Protein 8RPF (pdb70)

Secondary structure (DSSP, 8-state):
--EEEEEE--SSHHHHHHHHHTTSTT--EEEE-SSB-S--GGGG-TTTGGGGTTSTTB---BPPPBGGGTTBPPB---B-BTTGGGGSS--B-----HHHHHHHHHTT-TT-SHHHHHHHHHHHEE-TT-SSSS--SSSSEE-EEPP-S-THHHHHHHHHHHTTS-EES-TTSS-SSEEEEPEESEETTEE--HHHHHS-HHHHT-TTEEEESSEEEEEEEEETTEEEEEEEEETTEEEEEEEEEEEEE-SHHHHHHHHHHHTTEE-HHHHHHTT---SEE-TTTT-SBB--EEEEEEEE-SS--TT----TTSHHHHHHHHHHS-SGGG--SEEEEEEE-TTS--SS--EEEEEESS----S--GGGTT-SSGGGS-EEEEEEEESS----BEEE-S-S-TTSPPEEE--TT-SHHHHHHHHHHHHHHHGGGGSTTTGGG-SEEES-TT--HHHHHHHHHHH-EE-S--B-TT-BS-TTT-TT--B-TT-BBTT-BSEEE-SGGG-SS--SS-THHHHHHHHHHHHHHHHHH-/--EEEEEE--SSHHHHHHHHHTTSTT--EEEE-SS--S--GGGG-TTTGGGGTTSTTB---EEEEEGGGTTEEEE---B-STTGGGGSS--B-----HHHHHHHHHTT-TT-SHHHHHHHHHHHEE-TT-SSSS--SSSSEE-EEPP-S-THHHHHHHHHHHTTS-EES-TTSS-SSEEEEPEESEETTEE--HHHHHS-HHHHT-TTEEEESSEEEEEEEEETTEEEEEEEEETTEEEEEEEEEEEEE-SHHHHHHHHHHHTTEE-HHHHHHTT---SEE-TTTT-SBB--EEEEEEEE-SS--TT----TTSHHHHHHHHHHS-SGGG--SEEEEEEE-TTS--SS--EEEEEESS----S--GGGTT-SSGGGS-EEEEEEEESS----BEEE-S-S-TTSPPEEE--TT-SHHHHHHHHHHHHHHHGGGGSTTTGGG-SEEES-TT--HHHHHHHHHHH-EE-S--B-TT-BS-TTT-TT--B-TT-BBTT-BSEEE-SGGG-SS--SS-THHHHHHHHHHHHHHHHHH-

Solvent-accessible surface area: 40383 Å² total; per-residue (Å²): 181,157,23,22,0,0,0,8,11,0,11,20,2,0,0,0,0,0,3,36,0,3,92,94,156,139,10,44,0,0,0,1,12,26,5,18,63,16,113,55,82,42,0,34,0,2,1,0,8,69,104,1,60,50,56,115,15,4,56,64,17,52,6,52,117,4,122,12,0,92,82,61,61,4,88,8,18,21,10,60,0,6,0,6,49,1,0,10,42,38,1,14,15,2,2,6,12,116,68,6,1,44,53,9,41,92,58,25,0,77,30,3,27,19,82,44,0,21,78,0,0,74,76,0,1,61,4,120,70,12,104,50,137,44,10,1,44,176,8,84,0,54,4,39,78,4,34,62,31,2,76,10,0,97,29,0,12,66,0,0,104,88,23,61,5,16,82,72,26,35,18,12,15,150,60,34,15,2,0,32,30,4,13,5,0,6,73,111,39,25,1,74,1,0,1,35,4,0,5,48,156,119,11,86,78,70,162,13,13,29,38,42,30,106,2,36,8,42,79,4,29,38,124,62,57,92,1,42,0,0,30,0,36,26,117,63,137,92,78,81,29,110,9,52,86,16,0,0,0,8,30,23,6,15,16,0,0,11,10,0,0,20,8,1,0,0,20,102,138,29,0,105,164,48,62,16,107,39,57,9,67,0,49,2,0,0,46,30,0,2,9,0,12,55,1,37,0,30,1,4,4,139,98,113,4,97,95,2,87,56,84,21,52,30,117,145,2,30,84,78,0,91,184,94,41,59,14,41,0,3,49,54,41,5,0,0,0,0,4,0,12,31,100,59,78,122,102,9,2,33,3,1,0,22,0,21,0,27,8,48,9,98,28,118,10,182,49,4,71,147,40,150,102,22,105,55,60,8,1,0,4,0,13,0,0,5,0,51,17,112,7,73,0,34,0,55,7,45,30,69,71,30,115,60,51,6,75,1,36,7,92,12,19,69,52,94,23,3,12,104,55,2,21,128,0,0,85,35,0,15,105,0,3,146,12,158,20,0,103,53,35,27,125,59,8,5,0,30,64,129,7,74,80,136,77,0,58,67,33,0,66,68,74,0,34,4,13,100,12,25,0,0,0,0,29,0,1,29,24,109,82,44,76,88,0,0,0,39,34,35,1,75,2,58,48,11,98,16,1,4,0,1,5,13,0,0,2,10,30,4,7,32,0,17,14,17,1,1,12,0,0,0,0,1,6,0,2,40,33,1,40,76,82,92,187,154,22,21,0,0,0,8,11,0,9,19,2,0,0,0,0,0,3,29,1,3,94,93,155,136,8,41,0,0,0,2,12,26,5,17,62,17,113,58,82,38,0,34,0,2,1,0,7,72,101,1,57,50,61,128,22,4,53,65,17,51,5,52,118,3,122,11,0,73,84,67,61,5,85,7,17,20,10,58,1,6,0,7,50,1,0,10,41,38,2,16,14,1,1,7,12,88,70,8,2,41,53,9,69,94,56,18,0,69,8,1,30,21,56,48,0,22,76,0,0,74,79,0,1,61,5,123,69,12,104,50,136,48,9,1,43,174,9,85,0,52,3,39,84,3,46,64,33,2,76,10,0,106,29,0,15,65,0,0,101,87,23,61,7,16,80,77,28,32,18,14,15,151,53,33,15,2,0,31,24,5,14,5,0,7,68,112,28,27,1,82,1,0,1,34,4,0,5,48,153,117,11,86,78,70,173,11,12,24,39,41,33,104,2,36,7,43,80,3,30,33,118,61,64,104,2,37,0,0,30,0,34,28,114,64,134,91,82,80,27,111,10,53,73,16,0,0,0,7,30,23,6,15,16,0,0,10,10,0,0,18,8,0,0,0,25,109,150,22,0,96,159,54,63,13,99,43,53,12,77,0,48,2,0,0,47,29,0,2,10,0,12,56,1,37,0,29,1,4,4,136,97,109,3,104,100,1,86,59,83,22,58,37,124,138,3,21,81,68,0,95,171,94,43,62,16,41,0,7,51,53,44,5,0,0,0,0,4,0,11,31,101,57,80,126,107,9,2,36,2,0,0,21,0,19,0,28,9,46,8,75,68,100,5,175,49,8,72,149,37,151,101,25,107,55,59,8,1,0,3,0,14,0,0,4,0,54,17,131,8,74,0,35,0,54,7,46,30,69,69,29,115,53,49,5,77,2,39,7,91,13,21,73,54,82,31,3,11,105,69,2,18,139,0,0,83,33,0,7,90,0,4,130,11,161,19,0,107,62,33,26,122,58,6,4,0,32,79,130,8,69,69,117,86,0,50,61,27,0,60,75,64,0,33,3,14,98,11,25,0,0,0,0,28,0,1,30,25,119,101,42,75,90,0,0,0,40,26,37,0,69,2,59,48,9,99,14,1,4,0,0,5,14,0,0,2,10,33,4,8,34,0,16,14,17,1,1,12,0,0,0,0,1,7,0,2,51,21,1,44,110,82,99

Radius of gyration: 34.09 Å; Cα contacts (8 Å, |Δi|>4): 2782; chains: 2; bounding box: 88×99×56 Å

Foldseek 3Di:
DAAQEEEEALAQQSLLQLLLQCVPQPHFYEYEAQAEALPPQQLFQLQRNQVCPVDSQWPQDWFQQFVLQVRDIFGFIWGRHNHINCSRANFFDWPFEQCQQQVLVVQFQPPRGVQLLLVVQLQAEQEPVDDDSQHHNDHQFYKDFQDDDFPLVVLLQVLCVLLVFDEDDDLSDDPVQHKYWTIGRDDLSTHQHSNCRSVDPVSVPRPSYHYDYSKAWQEFDDDQQATFWTWIDHPNDIDTDGHPFFYEYAPAQQQSLVRCLLHQHEAPVQSVVQPHHHSDHQDQFFWLKAFKKKAKKFFFFPDDGPPQADDLPDPVNVVVCVVRNDHDSSHDFFTMKGFGCLVPPPPGGQKMKTKGFARPDPQPQPQNVPPPPNSVTTIMMIMIMGQFDPQMDGWHDPHSGSSDGTHHHSNPCVPVVNLVVRLSRVLSVVSSCVGPSRVNGGDIMVVGNPDDSVNVSSSCSNGMHTPNAIAASQAERNVVPDSNHQAYSLQDGPSHGRYGYQARHHSNGGHSTHCSSVSNSSSVSNSVSVVVVD/DAAQEEEEALAQQRLLQLLLQCVPQVHFYEYEAQAEALDPQQLFFLQRNQVCPVPSQWPFDWFQQFVLLVRDTFGFIWGRHNHINCSRASFFDWPFEQCQQQVLVVQFQPPGGVQLLLVVQLQAEQEPVDDDSQHHNDHQFYKDFQDDDFPLVVLVQVLCVLLVFDADDDCSDDPVQHKYWTIGRDDLSTHQHSSCRSVDPVSVPRPSYHYDYSKAWQEFDDDQQATFWTWIDHPNDTDTGGHPFFYEYARAQQVSLVRCLLHQHEAPVQNVVQPHHRSDHQDQFFWLKAFKKKDKKFFFFPDDGPPQADDLNDPVNVVVCVVNNDHPSSHDFQTMKGFGDLVPPPPGGQKMKTKGFARPDDCPFPQCVPPPPNSVTTIMMIMIMGQFDPQIDGFHDPHSPSSDGTHHHRNPCVPVVRLVVRLSRVLSVCSSCVGPSRVNGGDTMVVGNPDDSVVSSSSCSNGMHGPNAIAASQAERNVVPDSNHQAYSLQHGPSHGRYGYQARHHSNGGHSTHCSSVSNSSSVSNSVSVVVVD

B-factor: mean 31.56, std 12.14, range [13.29, 108.88]

Sequence (1068 aa):
KKFDFIIVGAGTAGPVIASRLTEKEHINVLLLEAGGENTNELSRIPGAFFKVLGTDYDWTYSSVEQTGLNNRSIYSPSGKVVGGSSAINVGVWVRGTKEDYDSWEAQGAKGWNFSKALEMFQKIEQTNLGPSKYHGDKGKVKLTDSSYPTPFVHTLLNGFKEAGFGEIGDYAGENPYSIDIMQKIYENNTRRTPADSYLTEDVRARENLTIITHAFVRKVLFEGTKAIGVEVEIDGQIQNMYASKEIILSAGTFNTPKLLKLSGVGPREELEKFGIPVIANVPGVGENLNDHLMFTLKFVSEKNIEDSIFNPLSDEAIDQWYKNKTGPSSYYPGVASGFVSSDGTKTGADFELIFTYTHGADGTEKEFANIEDIQAQSGYSVTVILLQPKSRGQLLLASTNPYDAPLINPRYFSDSSDMERFIKGVRYTQKITKTESLEPYTYLAHPALDATDEIIESLIRNEASTVFHPVGTARMGDVENDSLAVVDSSLKVRGIQGLRVADASIIPAVNRGHTMAPVVYVGEMASEIIINDNKKFDFIIVGAGTAGPVIASRLTEKEHINVLLLEAGGENTNELSRIPGAFFKVLGTDYDWTYSSVEQTGLNNRSIYSPSGKVVGGSSAINVGVWVRGTKEDYDSWEAQGAKGWNFSKALEMFQKIEQTNLGPSKYHGDKGKVKLTDSSYPTPFVHTLLNGFKEAGFGEIGDYAGENPYSIDIMQKIYENNTRRTPADSYLTEDVRARENLTIITHAFVRKVLFEGTKAIGVEVEIDGQIQNMYASKEIILSAGTFNTPKLLKLSGVGPREELEKFGIPVIANVPGVGENLNDHLMFTLKFVSEKNIEDSIFNPLSDEAIDQWYKNKTGPSSYYPGVASGFVSSDGTKTGADFELIFTYTHGADGTEKEFANIEDIQAQSGYSVTVILLQPKSRGQLLLASTNPYDAPLINPRRYFSDSSDMERFIKGVRYTQKITKTESLEPYTYLAHPALDATDEIIESLIRNEASTVFHPVGTARMGDVENDSLAVVDSSLKVRGIQGLRVADASIIPAVNRGHTMAPVVYVGEMASEIIINDN

Nearest PDB structures (foldseek):
  8rpf-assembly1_A  TM=1.002E+00  e=0.000E+00  Sphingobacterium daejeonense
  6ys1-assembly1_AAA  TM=9.111E-01  e=9.174E-61  Chlorella variabilis
  6yrz-assembly1_AAA  TM=9.150E-01  e=4.674E-59  Chlorella variabilis
  6yrv-assembly1_AAA  TM=9.121E-01  e=5.316E-59  Chlorella variabilis
  5ncc-assembly4_D  TM=9.068E-01  e=4.614E-56  Chlorella variabilis

Structure (mmCIF, N/CA/C/O backbone):
data_8RPF
#
_entry.id   8RPF
#
_cell.length_a   81.985
_cell.length_b   76.780
_cell.length_c   88.222
_cell.angle_alpha   90.00
_cell.angle_beta   98.35
_cell.angle_gamma   90.00
#
_symmetry.space_group_name_H-M   'P 1 21 1'
#
loop_
_entity.id
_entity.type
_entity.pdbx_description
1 polymer 'alcohol oxidase'
2 non-polymer 1-BUTANOL
3 non-polymer 'FLAVIN-ADENINE DINUCLEOTIDE'
4 non-polymer HEXANE-1,6-DIOL
5 water water
#
loop_
_atom_site.group_PDB
_atom_site.id
_atom_site.type_symbol
_atom_site.label_atom_id
_atom_site.label_alt_id
_atom_site.label_comp_id
_atom_site.label_asym_id
_atom_site.label_entity_id
_atom_site.label_seq_id
_atom_site.pdbx_PDB_ins_code
_atom_site.Cartn_x
_atom_site.Cartn_y
_atom_site.Cartn_z
_atom_site.occupancy
_atom_site.B_iso_or_equiv
_atom_site.auth_seq_id
_atom_site.auth_comp_id
_atom_site.auth_asym_id
_atom_site.auth_atom_id
_atom_site.pdbx_PDB_model_num
ATOM 1 N N . LYS A 1 22 ? 9.969 32.886 21.324 1.00 67.89 1 LYS A N 1
ATOM 2 C CA . LYS A 1 22 ? 8.631 32.520 20.780 1.00 66.33 1 LYS A CA 1
ATOM 3 C C . LYS A 1 22 ? 7.663 32.335 21.946 1.00 61.47 1 LYS A C 1
ATOM 4 O O . LYS A 1 22 ? 8.082 31.868 23.006 1.00 61.52 1 LYS A O 1
ATOM 10 N N . LYS A 1 23 ? 6.385 32.710 21.736 1.00 57.43 2 LYS A N 1
ATOM 11 C CA . LYS A 1 23 ? 5.366 32.681 22.779 1.00 53.25 2 LYS A CA 1
ATOM 12 C C . LYS A 1 23 ? 4.307 31.627 22.449 1.00 44.21 2 LYS A C 1
ATOM 13 O O . LYS A 1 23 ? 3.674 31.692 21.401 1.00 52.22 2 LYS A O 1
ATOM 19 N N . PHE A 1 24 ? 4.091 30.667 23.352 1.00 37.34 3 PHE A N 1
ATOM 20 C CA . PHE A 1 24 ? 3.256 29.514 23.029 1.00 32.57 3 PHE A CA 1
ATOM 21 C C . PHE A 1 24 ? 1.915 29.593 23.735 1.00 27.08 3 PHE A C 1
ATOM 22 O O . PHE A 1 24 ? 1.834 29.977 24.899 1.00 32.77 3 PHE A O 1
ATOM 30 N N . ASP A 1 25 ? 0.875 29.157 23.023 1.00 27.44 4 ASP A N 1
ATOM 31 C CA . ASP A 1 25 ? -0.448 28.967 23.593 1.00 27.30 4 ASP A CA 1
ATOM 32 C C . ASP A 1 25 ? -0.544 27.600 24.285 1.00 28.39 4 ASP A C 1
ATOM 33 O O . ASP A 1 25 ? -1.126 27.481 25.371 1.00 27.33 4 ASP A O 1
ATOM 38 N N . PHE A 1 26 ? 0.072 26.596 23.653 1.00 24.83 5 PHE A N 1
ATOM 39 C CA . PHE A 1 26 ? 0.021 25.216 24.104 1.00 25.59 5 PHE A CA 1
ATOM 40 C C . PHE A 1 26 ? 1.416 24.596 24.077 1.00 23.55 5 PHE A C 1
ATOM 41 O O . PHE A 1 26 ? 2.174 24.795 23.147 1.00 26.07 5 PHE A O 1
ATOM 49 N N . ILE A 1 27 ? 1.703 23.774 25.083 1.00 22.11 6 ILE A N 1
ATOM 50 C CA . ILE A 1 27 ? 2.837 22.870 25.049 1.00 22.27 6 ILE A CA 1
ATOM 51 C C . ILE A 1 27 ? 2.290 21.442 25.120 1.00 22.00 6 ILE A C 1
ATOM 52 O O . ILE A 1 27 ? 1.521 21.134 26.042 1.00 20.87 6 ILE A O 1
ATOM 57 N N . ILE A 1 28 ? 2.695 20.618 24.148 1.00 23.15 7 ILE A N 1
ATOM 58 C CA . ILE A 1 28 ? 2.360 19.208 24.113 1.00 22.64 7 ILE A CA 1
ATOM 59 C C . ILE A 1 28 ? 3.604 18.387 24.459 1.00 20.41 7 ILE A C 1
ATOM 60 O O . ILE A 1 28 ? 4.651 18.545 23.846 1.00 22.81 7 ILE A O 1
ATOM 65 N N . VAL A 1 29 ? 3.485 17.539 25.473 1.00 18.72 8 VAL A N 1
ATOM 66 C CA . VAL A 1 29 ? 4.581 16.689 25.902 1.00 19.43 8 VAL A CA 1
ATOM 67 C C . VAL A 1 29 ? 4.417 15.296 25.295 1.00 21.30 8 VAL A C 1
ATOM 68 O O . VAL A 1 29 ? 3.535 14.546 25.720 1.00 20.94 8 VAL A O 1
ATOM 72 N N . GLY A 1 30 ? 5.315 14.959 24.357 1.00 19.64 9 GLY A N 1
ATOM 73 C CA . GLY A 1 30 ? 5.380 13.655 23.726 1.00 21.40 9 GLY A CA 1
ATOM 74 C C . GLY A 1 30 ? 4.870 13.697 22.290 1.00 21.97 9 GLY A C 1
ATOM 75 O O . GLY A 1 30 ? 3.670 13.849 22.047 1.00 20.35 9 GLY A O 1
ATOM 76 N N . ALA A 1 31 ? 5.789 13.514 21.339 1.00 21.14 10 ALA A N 1
ATOM 77 C CA . ALA A 1 31 ? 5.441 13.446 19.927 1.00 22.82 10 ALA A CA 1
ATOM 78 C C . ALA A 1 31 ? 5.344 11.985 19.519 1.00 21.37 10 ALA A C 1
ATOM 79 O O . ALA A 1 31 ? 6.045 11.498 18.623 1.00 21.77 10 ALA A O 1
ATOM 81 N N . GLY A 1 32 ? 4.476 11.251 20.226 1.00 21.81 11 GLY A N 1
ATOM 82 C CA . GLY A 1 32 ? 4.354 9.820 20.000 1.00 18.05 11 GLY A CA 1
ATOM 83 C C . GLY A 1 32 ? 3.263 9.509 18.978 1.00 19.17 11 GLY A C 1
ATOM 84 O O . GLY A 1 32 ? 3.426 9.733 17.768 1.00 18.22 11 GLY A O 1
ATOM 85 N N . THR A 1 33 ? 2.168 8.926 19.468 1.00 18.47 12 THR A N 1
ATOM 86 C CA . THR A 1 33 ? 1.051 8.552 18.611 1.00 19.11 12 THR A CA 1
ATOM 87 C C . THR A 1 33 ? -0.016 9.648 18.630 1.00 20.04 12 THR A C 1
ATOM 88 O O . THR A 1 33 ? -0.419 10.116 17.575 1.00 22.99 12 THR A O 1
ATOM 92 N N . ALA A 1 34 ? -0.530 9.996 19.815 1.00 20.35 13 ALA A N 1
ATOM 93 C CA . ALA A 1 34 ? -1.552 11.026 19.971 1.00 19.75 13 ALA A CA 1
ATOM 94 C C . ALA A 1 34 ? -0.989 12.447 19.852 1.00 20.92 13 ALA A C 1
ATOM 95 O O . ALA A 1 34 ? -1.626 13.321 19.260 1.00 21.43 13 ALA A O 1
ATOM 97 N N . GLY A 1 35 ? 0.156 12.713 20.490 1.00 19.29 14 GLY A N 1
ATOM 98 C CA . GLY A 1 35 ? 0.663 14.075 20.595 1.00 20.76 14 GLY A CA 1
ATOM 99 C C . GLY A 1 35 ? 0.765 14.738 19.216 1.00 23.40 14 GLY A C 1
ATOM 100 O O . GLY A 1 35 ? 0.362 15.907 19.046 1.00 23.53 14 GLY A O 1
ATOM 101 N N . PRO A 1 36 ? 1.350 14.044 18.212 1.00 21.67 15 PRO A N 1
ATOM 102 C CA . PRO A 1 36 ? 1.500 14.606 16.862 1.00 23.59 15 PRO A CA 1
ATOM 103 C C . PRO A 1 36 ? 0.212 15.014 16.167 1.00 27.81 15 PRO A C 1
ATOM 104 O O . PRO A 1 36 ? 0.196 16.015 15.452 1.00 23.46 15 PRO A O 1
ATOM 108 N N . VAL A 1 37 ? -0.851 14.237 16.404 1.00 25.59 16 VAL A N 1
ATOM 109 C CA . VAL A 1 37 ? -2.164 14.535 15.878 1.00 27.77 16 VAL A CA 1
ATOM 110 C C . VAL A 1 37 ? -2.602 15.908 16.374 1.00 27.62 16 VAL A C 1
ATOM 111 O O . VAL A 1 37 ? -3.069 16.741 15.577 1.00 26.72 16 VAL A O 1
ATOM 115 N N . ILE A 1 38 ? -2.436 16.113 17.687 1.00 23.53 17 ILE A N 1
ATOM 116 C CA . ILE A 1 38 ? -2.918 17.308 18.338 1.00 23.85 17 ILE A CA 1
ATOM 117 C C . ILE A 1 38 ? -2.106 18.519 17.877 1.00 26.94 17 ILE A C 1
ATOM 118 O O . ILE A 1 38 ? -2.679 19.591 17.657 1.00 25.35 17 ILE A O 1
ATOM 123 N N . ALA A 1 39 ? -0.781 18.358 17.776 1.00 25.76 18 ALA A N 1
ATOM 124 C CA . ALA A 1 39 ? 0.065 19.456 17.322 1.00 27.28 18 ALA A CA 1
ATOM 125 C C . ALA A 1 39 ? -0.308 19.879 15.895 1.00 29.77 18 ALA A C 1
ATOM 126 O O . ALA A 1 39 ? -0.280 21.072 15.567 1.00 28.86 18 ALA A O 1
ATOM 128 N N . SER A 1 40 ? -0.643 18.892 15.059 1.00 26.32 19 SER A N 1
ATOM 129 C CA . SER A 1 40 ? -0.983 19.111 13.663 1.00 27.78 19 SER A CA 1
ATOM 130 C C . SER A 1 40 ? -2.312 19.863 13.542 1.00 33.06 19 SER A C 1
ATOM 131 O O . SER A 1 40 ? -2.406 20.843 12.789 1.00 31.03 19 SER A O 1
ATOM 134 N N . ARG A 1 41 ? -3.321 19.416 14.308 1.00 27.71 20 ARG A N 1
ATOM 135 C CA . ARG A 1 41 ? -4.661 19.970 14.246 1.00 28.02 20 ARG A CA 1
ATOM 136 C C . ARG A 1 41 ? -4.693 21.364 14.864 1.00 29.61 20 ARG A C 1
ATOM 137 O O . ARG A 1 41 ? -5.335 22.255 14.318 1.00 28.46 20 ARG A O 1
ATOM 145 N N . LEU A 1 42 ? -4.029 21.567 16.003 1.00 24.69 21 LEU A N 1
ATOM 146 C CA . LEU A 1 42 ? -4.136 22.839 16.685 1.00 28.52 21 LEU A CA 1
ATOM 147 C C . LEU A 1 42 ? -3.458 23.961 15.885 1.00 31.82 21 LEU A C 1
ATOM 148 O O . LEU A 1 42 ? -3.780 25.115 16.112 1.00 34.43 21 LEU A O 1
ATOM 153 N N . THR A 1 43 ? -2.460 23.649 15.048 1.00 33.35 22 THR A N 1
ATOM 154 C CA . THR A 1 43 ? -1.726 24.687 14.334 1.00 32.76 22 THR A CA 1
ATOM 155 C C . THR A 1 43 ? -2.378 24.973 12.978 1.00 37.20 22 THR A C 1
ATOM 156 O O . THR A 1 43 ? -1.872 25.789 12.220 1.00 37.24 22 THR A O 1
ATOM 160 N N . GLU A 1 44 ? -3.504 24.316 12.677 1.00 37.58 23 GLU A N 1
ATOM 161 C CA . GLU A 1 44 ? -4.324 24.687 11.532 1.00 40.99 23 GLU A CA 1
ATOM 162 C C . GLU A 1 44 ? -4.864 26.110 11.699 1.00 42.25 23 GLU A C 1
ATOM 163 O O . GLU A 1 44 ? -5.098 26.774 10.704 1.00 49.46 23 GLU A O 1
ATOM 169 N N . LYS A 1 45 ? -5.043 26.590 12.932 1.00 43.99 24 LYS A N 1
ATOM 170 C CA . LYS A 1 45 ? -5.346 27.999 13.165 1.00 46.35 24 LYS A CA 1
ATOM 171 C C . LYS A 1 45 ? -4.040 28.779 13.317 1.00 47.59 24 LYS A C 1
ATOM 172 O O . LYS A 1 45 ? -3.247 28.479 14.210 1.00 36.92 24 LYS A O 1
ATOM 178 N N . GLU A 1 46 ? -3.851 29.801 12.460 1.00 48.28 25 GLU A N 1
ATOM 179 C CA . GLU A 1 46 ? -2.577 30.492 12.280 1.00 47.02 25 GLU A CA 1
ATOM 180 C C . GLU A 1 46 ? -2.082 31.149 13.568 1.00 45.61 25 GLU A C 1
ATOM 181 O O . GLU A 1 46 ? -0.871 31.245 13.785 1.00 51.71 25 GLU A O 1
ATOM 187 N N . HIS A 1 47 ? -3.030 31.611 14.397 1.00 47.15 26 HIS A N 1
ATOM 188 C CA . HIS A 1 47 ? -2.754 32.432 15.565 1.00 53.41 26 HIS A CA 1
ATOM 189 C C . HIS A 1 47 ? -2.379 31.584 16.789 1.00 50.55 26 HIS A C 1
ATOM 190 O O . HIS A 1 47 ? -1.964 32.124 17.817 1.00 45.83 26 HIS A O 1
ATOM 197 N N . ILE A 1 48 ? -2.528 30.256 16.689 1.00 48.66 27 ILE A N 1
ATOM 198 C CA . ILE A 1 48 ? -2.308 29.369 17.827 1.00 43.63 27 ILE A CA 1
ATOM 199 C C . ILE A 1 48 ? -0.903 28.780 17.706 1.00 35.93 27 ILE A C 1
ATOM 200 O O . ILE A 1 48 ? -0.610 28.087 16.740 1.00 33.68 27 ILE A O 1
ATOM 205 N N . ASN A 1 49 ? -0.015 29.188 18.629 1.00 35.38 28 ASN A N 1
ATOM 206 C CA . ASN A 1 49 ? 1.362 28.725 18.636 1.00 34.93 28 ASN A CA 1
ATOM 207 C C . ASN A 1 49 ? 1.459 27.465 19.510 1.00 30.76 28 ASN A C 1
ATOM 208 O O . ASN A 1 49 ? 1.053 27.486 20.665 1.00 27.70 28 ASN A O 1
ATOM 213 N N . VAL A 1 50 ? 2.056 26.403 18.972 1.00 33.42 29 VAL A N 1
ATOM 214 C CA . VAL A 1 50 ? 2.184 25.153 19.707 1.00 30.82 29 VAL A CA 1
ATOM 215 C C . VAL A 1 50 ? 3.647 24.749 19.777 1.00 26.76 29 VAL A C 1
ATOM 216 O O . VAL A 1 50 ? 4.330 24.735 18.750 1.00 27.77 29 VAL A O 1
ATOM 220 N N . LEU A 1 51 ? 4.089 24.381 20.985 1.00 26.34 30 LEU A N 1
ATOM 221 C CA . LEU A 1 51 ? 5.367 23.733 21.187 1.00 22.94 30 LEU A CA 1
ATOM 222 C C . LEU A 1 51 ? 5.136 22.240 21.442 1.00 24.38 30 LEU A C 1
ATOM 223 O O . LEU A 1 51 ? 4.366 21.904 22.344 1.00 24.16 30 LEU A O 1
ATOM 228 N N . LEU A 1 52 ? 5.820 21.395 20.658 1.00 24.82 31 LEU A N 1
ATOM 229 C CA . LEU A 1 52 ? 5.744 19.940 20.740 1.00 24.25 31 LEU A CA 1
ATOM 230 C C . LEU A 1 52 ? 7.113 19.436 21.169 1.00 25.37 31 LEU A C 1
ATOM 231 O O . LEU A 1 52 ? 8.078 19.629 20.438 1.00 25.65 31 LEU A O 1
ATOM 236 N N . LEU A 1 53 ? 7.183 18.816 22.356 1.00 24.12 32 LEU A N 1
ATOM 237 C CA . LEU A 1 53 ? 8.421 18.350 22.942 1.00 22.78 32 LEU A CA 1
ATOM 238 C C . LEU A 1 53 ? 8.492 16.826 22.879 1.00 26.13 32 LEU A C 1
ATOM 239 O O . LEU A 1 53 ? 7.507 16.164 23.190 1.00 25.28 32 LEU A O 1
ATOM 244 N N . GLU A 1 54 ? 9.674 16.293 22.527 1.00 22.55 33 GLU A N 1
ATOM 245 C CA . GLU A 1 54 ? 9.901 14.849 22.427 1.00 22.67 33 GLU A CA 1
ATOM 246 C C . GLU A 1 54 ? 11.279 14.495 22.997 1.00 23.89 33 GLU A C 1
ATOM 247 O O . GLU A 1 54 ? 12.303 15.113 22.637 1.00 22.85 33 GLU A O 1
ATOM 253 N N . ALA A 1 55 ? 11.308 13.471 23.863 1.00 20.58 34 ALA A N 1
ATOM 254 C CA . ALA A 1 55 ? 12.544 13.029 24.503 1.00 20.93 34 ALA A CA 1
ATOM 255 C C . ALA A 1 55 ? 13.527 12.401 23.514 1.00 21.94 34 ALA A C 1
ATOM 256 O O . ALA A 1 55 ? 14.745 12.549 23.667 1.00 21.09 34 ALA A O 1
ATOM 258 N N . GLY A 1 56 ? 12.992 11.657 22.543 1.00 23.01 35 GLY A N 1
ATOM 259 C CA . GLY A 1 56 ? 13.782 10.988 21.525 1.00 24.02 35 GLY A CA 1
ATOM 260 C C . GLY A 1 56 ? 14.117 11.931 20.368 1.00 24.12 35 GLY A C 1
ATOM 261 O O . GLY A 1 56 ? 13.835 13.135 20.426 1.00 22.78 35 GLY A O 1
ATOM 262 N N . GLY A 1 57 ? 14.784 11.380 19.347 1.00 23.38 36 GLY A N 1
ATOM 263 C CA . GLY A 1 57 ? 15.090 12.129 18.135 1.00 24.63 36 GLY A CA 1
ATOM 264 C C . GLY A 1 57 ? 14.009 11.929 17.083 1.00 27.30 36 GLY A C 1
ATOM 265 O O . GLY A 1 57 ? 12.971 11.317 17.338 1.00 23.54 36 GLY A O 1
ATOM 266 N N . GLU A 1 58 ? 14.270 12.477 15.898 1.00 25.53 37 GLU A N 1
ATOM 267 C CA . GLU A 1 58 ? 13.430 12.254 14.739 1.00 25.47 37 GLU A CA 1
ATOM 268 C C . GLU A 1 58 ? 13.553 10.794 14.323 1.00 22.27 37 GLU A C 1
ATOM 269 O O . GLU A 1 58 ? 14.476 10.096 14.722 1.00 22.53 37 GLU A O 1
ATOM 275 N N . ASN A 1 59 ? 12.564 10.315 13.575 1.00 25.25 38 ASN A N 1
ATOM 276 C CA . ASN A 1 59 ? 12.522 8.928 13.142 1.00 22.58 38 ASN A CA 1
ATOM 277 C C . ASN A 1 59 ? 13.385 8.771 11.889 1.00 26.04 38 ASN A C 1
ATOM 278 O O . ASN A 1 59 ? 12.859 8.726 10.781 1.00 24.85 38 ASN A O 1
ATOM 283 N N . THR A 1 60 ? 14.697 8.586 12.101 1.00 27.54 39 THR A N 1
ATOM 284 C CA . THR A 1 60 ? 15.679 8.547 11.026 1.00 30.24 39 THR A CA 1
ATOM 285 C C . THR A 1 60 ? 16.355 7.184 10.916 1.00 32.45 39 THR A C 1
ATOM 286 O O . THR A 1 60 ? 17.074 6.961 9.946 1.00 31.69 39 THR A O 1
ATOM 290 N N . ASN A 1 61 ? 16.085 6.245 11.836 1.00 27.90 40 ASN A N 1
ATOM 291 C CA . ASN A 1 61 ? 16.627 4.899 11.724 1.00 31.86 40 ASN A CA 1
ATOM 292 C C . ASN A 1 61 ? 15.734 4.051 10.821 1.00 33.52 40 ASN A C 1
ATOM 293 O O . ASN A 1 61 ? 14.698 3.549 11.255 1.00 28.00 40 ASN A O 1
ATOM 298 N N . GLU A 1 62 ? 16.171 3.845 9.572 1.00 30.81 41 GLU A N 1
ATOM 299 C CA . GLU A 1 62 ? 15.317 3.239 8.570 1.00 32.00 41 GLU A CA 1
ATOM 300 C C . GLU A 1 62 ? 15.000 1.785 8.911 1.00 26.93 41 GLU A C 1
ATOM 301 O O . GLU A 1 62 ? 13.998 1.268 8.438 1.00 25.35 41 GLU A O 1
ATOM 307 N N . LEU A 1 63 ? 15.834 1.130 9.725 1.00 26.79 42 LEU A N 1
ATOM 308 C CA . LEU A 1 63 ? 15.592 -0.254 10.112 1.00 26.54 42 LEU A CA 1
ATOM 309 C C . LEU A 1 63 ? 14.243 -0.353 10.829 1.00 27.42 42 LEU A C 1
ATOM 310 O O . LEU A 1 63 ? 13.500 -1.329 10.679 1.00 27.32 42 LEU A O 1
ATOM 315 N N . SER A 1 64 ? 13.893 0.698 11.577 1.00 26.87 43 SER A N 1
ATOM 316 C CA . SER A 1 64 ? 12.634 0.717 12.312 1.00 26.18 43 SER A CA 1
ATOM 317 C C . SER A 1 64 ? 11.408 0.732 11.386 1.00 25.95 43 SER A C 1
ATOM 318 O O . SER A 1 64 ? 10.285 0.481 11.839 1.00 25.24 43 SER A O 1
ATOM 321 N N . ARG A 1 65 ? 11.605 1.032 10.091 1.00 25.20 44 ARG A N 1
ATOM 322 C CA . ARG A 1 65 ? 10.498 1.149 9.156 1.00 24.70 44 ARG A CA 1
ATOM 323 C C . ARG A 1 65 ? 10.288 -0.118 8.324 1.00 25.91 44 ARG A C 1
ATOM 324 O O . ARG A 1 65 ? 9.397 -0.165 7.474 1.00 25.28 44 ARG A O 1
ATOM 332 N N . ILE A 1 66 ? 11.106 -1.152 8.546 1.00 29.60 45 ILE A N 1
ATOM 333 C CA . ILE A 1 66 ? 11.028 -2.359 7.743 1.00 28.88 45 ILE A CA 1
ATOM 334 C C . ILE A 1 66 ? 10.032 -3.330 8.379 1.00 28.16 45 ILE A C 1
ATOM 335 O O . ILE A 1 66 ? 10.221 -3.757 9.515 1.00 30.47 45 ILE A O 1
ATOM 340 N N . PRO A 1 67 ? 8.952 -3.734 7.683 1.00 29.34 46 PRO A N 1
ATOM 341 C CA . PRO A 1 67 ? 7.886 -4.529 8.313 1.00 27.83 46 PRO A CA 1
ATOM 342 C C . PRO A 1 67 ? 8.331 -5.857 8.920 1.00 27.35 46 PRO A C 1
ATOM 343 O O . PRO A 1 67 ? 7.788 -6.269 9.945 1.00 26.41 46 PRO A O 1
ATOM 347 N N . GLY A 1 68 ? 9.324 -6.512 8.294 1.00 25.15 47 GLY A N 1
ATOM 348 C CA . GLY A 1 68 ? 9.798 -7.796 8.760 1.00 22.80 47 GLY A CA 1
ATOM 349 C C . GLY A 1 68 ? 11.017 -7.737 9.675 1.00 23.75 47 GLY A C 1
ATOM 350 O O . GLY A 1 68 ? 11.452 -8.798 10.133 1.00 24.44 47 GLY A O 1
ATOM 351 N N . ALA A 1 69 ? 11.620 -6.552 9.866 1.00 23.69 48 ALA A N 1
ATOM 352 C CA . ALA A 1 69 ? 12.861 -6.447 10.622 1.00 26.35 48 ALA A CA 1
ATOM 353 C C . ALA A 1 69 ? 12.846 -5.343 11.687 1.00 25.74 48 ALA A C 1
ATOM 354 O O . ALA A 1 69 ? 13.850 -5.171 12.386 1.00 24.83 48 ALA A O 1
ATOM 356 N N . PHE A 1 70 ? 11.749 -4.577 11.789 1.00 24.81 49 PHE A N 1
ATOM 357 C CA . PHE A 1 70 ? 11.722 -3.407 12.661 1.00 25.36 49 PHE A CA 1
ATOM 358 C C . PHE A 1 70 ? 12.130 -3.756 14.098 1.00 24.92 49 PHE A C 1
ATOM 359 O O . PHE A 1 70 ? 12.684 -2.900 14.818 1.00 23.63 49 PHE A O 1
ATOM 367 N N . PHE A 1 71 ? 11.761 -4.967 14.546 1.00 23.49 50 PHE A N 1
ATOM 368 C CA . PHE A 1 71 ? 11.898 -5.342 15.953 1.00 24.93 50 PHE A CA 1
ATOM 369 C C . PHE A 1 71 ? 13.365 -5.409 16.372 1.00 26.76 50 PHE A C 1
ATOM 370 O O . PHE A 1 71 ? 13.674 -5.465 17.568 1.00 23.43 50 PHE A O 1
ATOM 378 N N . LYS A 1 72 ? 14.280 -5.328 15.407 1.00 27.52 51 LYS A N 1
ATOM 379 C CA . LYS A 1 72 ? 15.689 -5.232 15.724 1.00 26.77 51 LYS A CA 1
ATOM 380 C C . LYS A 1 72 ? 16.023 -3.905 16.404 1.00 27.40 51 LYS A C 1
ATOM 381 O O . LYS A 1 72 ? 17.098 -3.805 16.970 1.00 29.68 51 LYS A O 1
ATOM 387 N N . VAL A 1 73 ? 15.131 -2.905 16.409 1.00 24.05 52 VAL A N 1
ATOM 388 C CA . VAL A 1 73 ? 15.448 -1.677 17.121 1.00 24.15 52 VAL A CA 1
ATOM 389 C C . VAL A 1 73 ? 14.949 -1.723 18.574 1.00 25.47 52 VAL A C 1
ATOM 390 O O . VAL A 1 73 ? 15.230 -0.813 19.349 1.00 26.55 52 VAL A O 1
ATOM 394 N N . LEU A 1 74 ? 14.217 -2.766 18.968 1.00 23.33 53 LEU A N 1
ATOM 395 C CA . LEU A 1 74 ? 13.843 -2.903 20.365 1.00 26.96 53 LEU A CA 1
ATOM 396 C C . LEU A 1 74 ? 15.127 -3.035 21.185 1.00 28.99 53 LEU A C 1
ATOM 397 O O . LEU A 1 74 ? 16.093 -3.662 20.754 1.00 24.92 53 LEU A O 1
ATOM 402 N N . GLY A 1 75 ? 15.156 -2.380 22.338 1.00 25.83 54 GLY A N 1
ATOM 403 C CA . GLY A 1 75 ? 16.298 -2.475 23.227 1.00 25.41 54 GLY A CA 1
ATOM 404 C C . GLY A 1 75 ? 17.352 -1.419 22.899 1.00 27.59 54 GLY A C 1
ATOM 405 O O . GLY A 1 75 ? 18.328 -1.282 23.631 1.00 27.97 54 GLY A O 1
ATOM 406 N N . THR A 1 76 ? 17.151 -0.654 21.822 1.00 27.51 55 THR A N 1
ATOM 407 C CA . THR A 1 76 ? 18.071 0.398 21.422 1.00 24.98 55 THR A CA 1
ATOM 408 C C . THR A 1 76 ? 17.556 1.736 21.952 1.00 25.60 55 THR A C 1
ATOM 409 O O . THR A 1 76 ? 16.650 1.780 22.785 1.00 20.02 55 THR A O 1
ATOM 413 N N . ASP A 1 77 ? 18.143 2.822 21.455 1.00 25.82 56 ASP A N 1
ATOM 414 C CA . ASP A 1 77 ? 17.843 4.179 21.871 1.00 26.90 56 ASP A CA 1
ATOM 415 C C . ASP A 1 77 ? 16.436 4.589 21.444 1.00 24.53 56 ASP A C 1
ATOM 416 O O . ASP A 1 77 ? 15.943 5.628 21.883 1.00 23.83 56 ASP A O 1
ATOM 421 N N . TYR A 1 78 ? 15.806 3.792 20.559 1.00 26.00 57 TYR A N 1
ATOM 422 C CA . TYR A 1 78 ? 14.427 3.986 20.139 1.00 22.34 57 TYR A CA 1
ATOM 423 C C . TYR A 1 78 ? 13.411 3.505 21.188 1.00 23.82 57 TYR A C 1
ATOM 424 O O . TYR A 1 78 ? 12.216 3.600 20.939 1.00 22.38 57 TYR A O 1
ATOM 433 N N . ASP A 1 79 ? 13.871 3.017 22.345 1.00 21.29 58 ASP A N 1
ATOM 434 C CA . ASP A 1 79 ? 13.056 2.276 23.295 1.00 20.99 58 ASP A CA 1
ATOM 435 C C . ASP A 1 79 ? 13.368 2.774 24.712 1.00 20.64 58 ASP A C 1
ATOM 436 O O . ASP A 1 79 ? 14.529 2.925 25.040 1.00 19.24 58 ASP A O 1
ATOM 441 N N . TRP A 1 80 ? 12.334 2.984 25.554 1.00 19.93 59 TRP A N 1
ATOM 442 C CA . TRP A 1 80 ? 12.517 3.288 26.965 1.00 18.54 59 TRP A CA 1
ATOM 443 C C . TRP A 1 80 ? 13.041 2.078 27.763 1.00 19.51 59 TRP A C 1
ATOM 444 O O . TRP A 1 80 ? 13.534 2.253 28.882 1.00 17.82 59 TRP A O 1
ATOM 455 N N . THR A 1 81 ? 12.902 0.868 27.200 1.00 18.49 60 THR A N 1
ATOM 456 C CA . THR A 1 81 ? 13.394 -0.412 27.710 1.00 19.11 60 THR A CA 1
ATOM 457 C C . THR A 1 81 ? 12.924 -0.705 29.134 1.00 18.69 60 THR A C 1
ATOM 458 O O . THR A 1 81 ? 13.633 -1.368 29.916 1.00 19.04 60 THR A O 1
ATOM 462 N N . TYR A 1 82 ? 11.687 -0.303 29.473 1.00 17.69 61 TYR A N 1
ATOM 463 C CA . TYR A 1 82 ? 11.133 -0.684 30.768 1.00 17.71 61 TYR A CA 1
ATOM 464 C C . TYR A 1 82 ? 10.779 -2.172 30.815 1.00 19.89 61 TYR A C 1
ATOM 465 O O . TYR A 1 82 ? 10.474 -2.757 29.783 1.00 19.51 61 TYR A O 1
ATOM 474 N N . SER A 1 83 ? 10.774 -2.744 32.033 1.00 17.84 62 SER A N 1
ATOM 475 C CA . SER A 1 83 ? 10.199 -4.044 32.333 1.00 20.67 62 SER A CA 1
ATOM 476 C C . SER A 1 83 ? 9.245 -3.908 33.516 1.00 20.74 62 SER A C 1
ATOM 477 O O . SER A 1 83 ? 9.433 -3.041 34.365 1.00 22.69 62 SER A O 1
ATOM 480 N N . SER A 1 84 ? 8.269 -4.815 33.618 1.00 18.79 63 SER A N 1
ATOM 481 C CA . SER A 1 84 ? 7.415 -4.844 34.796 1.00 17.17 63 SER A CA 1
ATOM 482 C C . SER A 1 84 ? 8.190 -5.280 36.037 1.00 18.08 63 SER A C 1
ATOM 483 O O . SER A 1 84 ? 9.216 -5.960 35.958 1.00 16.94 63 SER A O 1
ATOM 486 N N . VAL A 1 85 ? 7.597 -4.972 37.192 1.00 18.81 64 VAL A N 1
ATOM 487 C CA . VAL A 1 85 ? 7.962 -5.629 38.423 1.00 21.50 64 VAL A CA 1
ATOM 488 C C . VAL A 1 85 ? 7.659 -7.117 38.255 1.00 21.44 64 VAL A C 1
ATOM 489 O O . VAL A 1 85 ? 6.881 -7.530 37.394 1.00 19.45 64 VAL A O 1
ATOM 493 N N . GLU A 1 86 ? 8.303 -7.943 39.072 1.00 20.99 65 GLU A N 1
ATOM 494 C CA . GLU A 1 86 ? 8.008 -9.370 39.041 1.00 24.81 65 GLU A CA 1
ATOM 495 C C . GLU A 1 86 ? 6.513 -9.612 39.212 1.00 23.46 65 GLU A C 1
ATOM 496 O O . GLU A 1 86 ? 5.886 -9.012 40.073 1.00 22.24 65 GLU A O 1
ATOM 502 N N . GLN A 1 87 ? 5.950 -10.496 38.382 1.00 21.13 66 GLN A N 1
ATOM 503 C CA . GLN A 1 87 ? 4.519 -10.718 38.354 1.00 20.95 66 GLN A CA 1
ATOM 504 C C . GLN A 1 87 ? 4.190 -12.049 39.016 1.00 21.75 66 GLN A C 1
ATOM 505 O O . GLN A 1 87 ? 4.511 -13.100 38.459 1.00 19.86 66 GLN A O 1
ATOM 511 N N . THR A 1 88 ? 3.524 -12.006 40.187 1.00 22.29 67 THR A N 1
ATOM 512 C CA . THR A 1 88 ? 3.303 -13.224 40.953 1.00 24.75 67 THR A CA 1
ATOM 513 C C . THR A 1 88 ? 2.361 -14.159 40.175 1.00 22.60 67 THR A C 1
ATOM 514 O O . THR A 1 88 ? 2.483 -15.372 40.260 1.00 24.51 67 THR A O 1
ATOM 518 N N . GLY A 1 89 ? 1.486 -13.592 39.329 1.00 19.92 68 GLY A N 1
ATOM 519 C CA . GLY A 1 89 ? 0.574 -14.372 38.507 1.00 19.56 68 GLY A CA 1
ATOM 520 C C . GLY A 1 89 ? 1.242 -15.020 37.288 1.00 19.18 68 GLY A C 1
ATOM 521 O O . GLY A 1 89 ? 0.635 -15.886 36.647 1.00 19.08 68 GLY A O 1
ATOM 522 N N . LEU A 1 90 ? 2.448 -14.559 36.938 1.00 18.47 69 LEU A N 1
ATOM 523 C CA . LEU A 1 90 ? 3.227 -15.097 35.838 1.00 21.51 69 LEU A CA 1
ATOM 524 C C . LEU A 1 90 ? 4.513 -15.755 36.353 1.00 23.24 69 LEU A C 1
ATOM 525 O O . LEU A 1 90 ? 5.592 -15.586 35.761 1.00 19.35 69 LEU A O 1
ATOM 530 N N . ASN A 1 91 ? 4.407 -16.513 37.456 1.00 23.10 70 ASN A N 1
ATOM 531 C CA . ASN A 1 91 ? 5.546 -17.311 37.923 1.00 28.48 70 ASN A CA 1
ATOM 532 C C . ASN A 1 91 ? 6.714 -16.373 38.257 1.00 25.43 70 ASN A C 1
ATOM 533 O O . ASN A 1 91 ? 7.875 -16.710 38.012 1.00 24.69 70 ASN A O 1
ATOM 538 N N . ASN A 1 92 ? 6.391 -15.165 38.743 1.00 24.83 71 ASN A N 1
ATOM 539 C CA . ASN A 1 92 ? 7.379 -14.193 39.201 1.00 29.93 71 ASN A CA 1
ATOM 540 C C . ASN A 1 92 ? 8.244 -13.650 38.070 1.00 27.58 71 ASN A C 1
ATOM 541 O O . ASN A 1 92 ? 9.272 -13.021 38.355 1.00 27.78 71 ASN A O 1
ATOM 546 N N . ARG A 1 93 ? 7.792 -13.790 36.816 1.00 21.24 72 ARG A N 1
ATOM 547 C CA . ARG A 1 93 ? 8.526 -13.207 35.710 1.00 22.24 72 ARG A CA 1
ATOM 548 C C . ARG A 1 93 ? 8.393 -11.694 35.690 1.00 19.47 72 ARG A C 1
ATOM 549 O O . ARG A 1 93 ? 7.375 -11.126 36.051 1.00 19.34 72 ARG A O 1
ATOM 557 N N . SER A 1 94 ? 9.464 -11.034 35.278 1.00 19.56 73 SER A N 1
ATOM 558 C CA . SER A 1 94 ? 9.457 -9.624 34.960 1.00 21.99 73 SER A CA 1
ATOM 559 C C . SER A 1 94 ? 9.206 -9.477 33.455 1.00 21.87 73 SER A C 1
ATOM 560 O O . SER A 1 94 ? 9.866 -10.140 32.686 1.00 22.93 73 SER A O 1
ATOM 563 N N . ILE A 1 95 ? 8.180 -8.717 33.046 1.00 19.53 74 ILE A N 1
ATOM 564 C CA . ILE A 1 95 ? 7.750 -8.708 31.656 1.00 18.92 74 ILE A CA 1
ATOM 565 C C . ILE A 1 95 ? 8.340 -7.483 30.958 1.00 18.64 74 ILE A C 1
ATOM 566 O O . ILE A 1 95 ? 8.050 -6.336 31.328 1.00 17.22 74 ILE A O 1
ATOM 571 N N . TYR A 1 96 ? 9.125 -7.745 29.907 1.00 17.78 75 TYR A N 1
ATOM 572 C CA . TYR A 1 96 ? 9.714 -6.699 29.077 1.00 18.08 75 TYR A CA 1
ATOM 573 C C . TYR A 1 96 ? 8.577 -5.902 28.446 1.00 17.56 75 TYR A C 1
ATOM 574 O O . TYR A 1 96 ? 7.704 -6.448 27.777 1.00 18.25 75 TYR A O 1
ATOM 583 N N . SER A 1 97 ? 8.590 -4.592 28.694 1.00 17.80 76 SER A N 1
ATOM 584 C CA . SER A 1 97 ? 7.454 -3.716 28.442 1.00 17.30 76 SER A CA 1
ATOM 585 C C . SER A 1 97 ? 7.917 -2.502 27.633 1.00 17.38 76 SER A C 1
ATOM 586 O O . SER A 1 97 ? 7.906 -1.372 28.128 1.00 16.99 76 SER A O 1
ATOM 589 N N . PRO A 1 98 ? 8.373 -2.701 26.375 1.00 19.24 77 PRO A N 1
ATOM 590 C CA . PRO A 1 98 ? 8.951 -1.610 25.594 1.00 18.07 77 PRO A CA 1
ATOM 591 C C . PRO A 1 98 ? 7.944 -0.523 25.253 1.00 18.20 77 PRO A C 1
ATOM 592 O O . PRO A 1 98 ? 6.747 -0.759 25.245 1.00 17.92 77 PRO A O 1
ATOM 596 N N . SER A 1 99 ? 8.459 0.663 24.933 1.00 16.28 78 SER A N 1
ATOM 597 C CA . SER A 1 99 ? 7.685 1.785 24.458 1.00 16.65 78 SER A CA 1
ATOM 598 C C . SER A 1 99 ? 8.625 2.690 23.663 1.00 17.96 78 SER A C 1
ATOM 599 O O . SER A 1 99 ? 9.815 2.764 23.973 1.00 17.30 78 SER A O 1
ATOM 602 N N . GLY A 1 100 ? 8.082 3.388 22.675 1.00 16.51 79 GLY A N 1
ATOM 603 C CA . GLY A 1 100 ? 8.905 4.118 21.721 1.00 18.98 79 GLY A CA 1
ATOM 604 C C . GLY A 1 100 ? 9.480 5.412 22.298 1.00 19.44 79 GLY A C 1
ATOM 605 O O . GLY A 1 100 ? 8.821 6.115 23.075 1.00 19.96 79 GLY A O 1
ATOM 606 N N . LYS A 1 101 ? 10.694 5.731 21.857 1.00 20.87 80 LYS A N 1
ATOM 607 C CA . LYS A 1 101 ? 11.373 6.958 22.259 1.00 21.33 80 LYS A CA 1
ATOM 608 C C . LYS A 1 101 ? 11.978 7.581 21.007 1.00 21.09 80 LYS A C 1
ATOM 609 O O . LYS A 1 101 ? 13.152 7.386 20.683 1.00 20.68 80 LYS A O 1
ATOM 615 N N . VAL A 1 102 ? 11.113 8.291 20.290 1.00 21.93 81 VAL A N 1
ATOM 616 C CA . VAL A 1 102 ? 11.372 8.777 18.944 1.00 20.10 81 VAL A CA 1
ATOM 617 C C . VAL A 1 102 ? 10.099 9.522 18.563 1.00 21.02 81 VAL A C 1
ATOM 618 O O . VAL A 1 102 ? 9.043 9.266 19.150 1.00 20.88 81 VAL A O 1
ATOM 622 N N . VAL A 1 103 ? 10.195 10.474 17.632 1.00 21.53 82 VAL A N 1
ATOM 623 C CA . VAL A 1 103 ? 9.015 11.031 16.990 1.00 20.96 82 VAL A CA 1
ATOM 624 C C . VAL A 1 103 ? 8.260 9.861 16.351 1.00 21.28 82 VAL A C 1
ATOM 625 O O . VAL A 1 103 ? 8.765 9.136 15.490 1.00 23.03 82 VAL A O 1
ATOM 629 N N . GLY A 1 104 ? 7.033 9.642 16.821 1.00 19.78 83 GLY A N 1
ATOM 630 C CA . GLY A 1 104 ? 6.264 8.456 16.443 1.00 20.23 83 GLY A CA 1
ATOM 631 C C . GLY A 1 104 ? 5.975 7.565 17.648 1.00 20.16 83 GLY A C 1
ATOM 632 O O . GLY A 1 104 ? 5.051 6.761 17.641 1.00 19.97 83 GLY A O 1
ATOM 633 N N . GLY A 1 105 ? 6.778 7.728 18.697 1.00 20.11 84 GLY A N 1
ATOM 634 C CA . GLY A 1 105 ? 6.636 6.907 19.881 1.00 20.45 84 GLY A CA 1
ATOM 635 C C . GLY A 1 105 ? 6.530 5.430 19.535 1.00 19.40 84 GLY A C 1
ATOM 636 O O . GLY A 1 105 ? 7.296 4.888 18.738 1.00 18.98 84 GLY A O 1
ATOM 637 N N . SER A 1 106 ? 5.563 4.754 20.156 1.00 18.28 85 SER A N 1
ATOM 638 C CA . SER A 1 106 ? 5.486 3.316 20.015 1.00 18.06 85 SER A CA 1
ATOM 639 C C . SER A 1 106 ? 5.031 2.941 18.613 1.00 16.34 85 SER A C 1
ATOM 640 O O . SER A 1 106 ? 5.274 1.817 18.183 1.00 16.81 85 SER A O 1
ATOM 643 N N . SER A 1 107 ? 4.344 3.850 17.920 1.00 16.51 86 SER A N 1
ATOM 644 C CA . SER A 1 107 ? 3.955 3.585 16.538 1.00 19.06 86 SER A CA 1
ATOM 645 C C . SER A 1 107 ? 5.178 3.475 15.627 1.00 19.95 86 SER A C 1
ATOM 646 O O . SER A 1 107 ? 5.045 2.992 14.512 1.00 21.14 86 SER A O 1
ATOM 649 N N . ALA A 1 108 ? 6.361 3.910 16.100 1.00 21.00 87 ALA A N 1
ATOM 650 C CA . ALA A 1 108 ? 7.594 3.819 15.332 1.00 23.95 87 ALA A CA 1
ATOM 651 C C . ALA A 1 108 ? 8.307 2.496 15.566 1.00 24.18 87 ALA A C 1
ATOM 652 O O . ALA A 1 108 ? 9.254 2.217 14.843 1.00 22.84 87 ALA A O 1
ATOM 654 N N . ILE A 1 109 ? 7.864 1.690 16.550 1.00 20.54 88 ILE A N 1
ATOM 655 C CA . ILE A 1 109 ? 8.583 0.462 16.879 1.00 22.32 88 ILE A CA 1
ATOM 656 C C . ILE A 1 109 ? 7.657 -0.747 17.000 1.00 20.93 88 ILE A C 1
ATOM 657 O O . ILE A 1 109 ? 8.082 -1.758 17.554 1.00 21.11 88 ILE A O 1
ATOM 662 N N . ASN A 1 110 ? 6.446 -0.652 16.471 1.00 21.51 89 ASN A N 1
ATOM 663 C CA . ASN A 1 110 ? 5.437 -1.702 16.626 1.00 22.57 89 ASN A CA 1
ATOM 664 C C . ASN A 1 110 ? 5.323 -2.497 15.326 1.00 22.30 89 ASN A C 1
ATOM 665 O O . ASN A 1 110 ? 5.893 -2.121 14.303 1.00 19.75 89 ASN A O 1
ATOM 670 N N . VAL A 1 111 ? 4.566 -3.599 15.371 1.00 20.98 90 VAL A N 1
ATOM 671 C CA . VAL A 1 111 ? 4.289 -4.377 14.172 1.00 23.37 90 VAL A CA 1
ATOM 672 C C . VAL A 1 111 ? 3.619 -3.469 13.142 1.00 22.51 90 VAL A C 1
ATOM 673 O O . VAL A 1 111 ? 4.015 -3.465 11.968 1.00 23.45 90 VAL A O 1
ATOM 677 N N . GLY A 1 112 ? 2.627 -2.711 13.619 1.00 22.14 91 GLY A N 1
ATOM 678 C CA . GLY A 1 112 ? 1.969 -1.646 12.879 1.00 23.26 91 GLY A CA 1
ATOM 679 C C . GLY A 1 112 ? 0.546 -2.021 12.480 1.00 23.54 91 GLY A C 1
ATOM 680 O O . GLY A 1 112 ? -0.017 -1.372 11.608 1.00 24.74 91 GLY A O 1
ATOM 681 N N . VAL A 1 113 ? -0.032 -3.057 13.121 1.00 23.26 92 VAL A N 1
ATOM 682 C CA . VAL A 1 113 ? -1.356 -3.537 12.776 1.00 23.08 92 VAL A CA 1
ATOM 683 C C . VAL A 1 113 ? -2.387 -2.520 13.257 1.00 23.43 92 VAL A C 1
ATOM 684 O O . VAL A 1 113 ? -2.249 -1.929 14.324 1.00 20.95 92 VAL A O 1
ATOM 688 N N . TRP A 1 114 ? -3.397 -2.297 12.398 1.00 20.52 93 TRP A N 1
ATOM 689 C CA . TRP A 1 114 ? -4.467 -1.363 12.675 1.00 20.89 93 TRP A CA 1
ATOM 690 C C . TRP A 1 114 ? -5.740 -2.158 12.920 1.00 20.91 93 TRP A C 1
ATOM 691 O O . TRP A 1 114 ? -6.415 -2.592 11.982 1.00 23.10 93 TRP A O 1
ATOM 702 N N . VAL A 1 115 ? -6.003 -2.410 14.202 1.00 20.73 94 VAL A N 1
ATOM 703 C CA . VAL A 1 115 ? -7.059 -3.309 14.641 1.00 20.55 94 VAL A CA 1
ATOM 704 C C . VAL A 1 115 ? -7.802 -2.574 15.748 1.00 21.21 94 VAL A C 1
ATOM 705 O O . VAL A 1 115 ? -7.486 -2.689 16.934 1.00 21.78 94 VAL A O 1
ATOM 709 N N . ARG A 1 116 ? -8.822 -1.812 15.345 1.00 20.57 95 ARG A N 1
ATOM 710 C CA . ARG A 1 116 ? -9.267 -0.682 16.141 1.00 22.27 95 ARG A CA 1
ATOM 711 C C . ARG A 1 116 ? -10.244 -1.073 17.246 1.00 22.66 95 ARG A C 1
ATOM 712 O O . ARG A 1 116 ? -10.490 -0.282 18.168 1.00 21.62 95 ARG A O 1
ATOM 720 N N . GLY A 1 117 ? -10.819 -2.273 17.158 1.00 21.38 96 GLY A N 1
ATOM 721 C CA . GLY A 1 117 ? -11.820 -2.701 18.131 1.00 23.00 96 GLY A CA 1
ATOM 722 C C . GLY A 1 117 ? -13.229 -2.580 17.550 1.00 25.08 96 GLY A C 1
ATOM 723 O O . GLY A 1 117 ? -13.381 -2.499 16.330 1.00 25.82 96 GLY A O 1
ATOM 724 N N . THR A 1 118 ? -14.233 -2.532 18.441 1.00 25.02 97 THR A N 1
ATOM 725 C CA . THR A 1 118 ? -15.637 -2.748 18.092 1.00 28.29 97 THR A CA 1
ATOM 726 C C . THR A 1 118 ? -16.492 -1.617 18.670 1.00 29.18 97 THR A C 1
ATOM 727 O O . THR A 1 118 ? -16.059 -0.829 19.531 1.00 23.14 97 THR A O 1
ATOM 731 N N . LYS A 1 119 ? -17.754 -1.624 18.234 1.00 27.82 98 LYS A N 1
ATOM 732 C CA . LYS A 1 119 ? -18.764 -0.703 18.720 1.00 29.20 98 LYS A CA 1
ATOM 733 C C . LYS A 1 119 ? -18.846 -0.689 20.243 1.00 28.39 98 LYS A C 1
ATOM 734 O O . LYS A 1 119 ? -18.906 0.371 20.846 1.00 28.68 98 LYS A O 1
ATOM 740 N N . GLU A 1 120 ? -18.910 -1.863 20.868 1.00 30.39 99 GLU A N 1
ATOM 741 C CA . GLU A 1 120 ? -19.032 -1.930 22.317 1.00 31.51 99 GLU A CA 1
ATOM 742 C C . GLU A 1 120 ? -17.824 -1.276 22.992 1.00 27.03 99 GLU A C 1
ATOM 743 O O . GLU A 1 120 ? -17.993 -0.665 24.027 1.00 25.59 99 GLU A O 1
ATOM 749 N N . ASP A 1 121 ? -16.623 -1.430 22.417 1.00 25.63 100 ASP A N 1
ATOM 750 C CA . ASP A 1 121 ? -15.437 -0.781 22.965 1.00 25.86 100 ASP A CA 1
ATOM 751 C C . ASP A 1 121 ? -15.644 0.736 23.071 1.00 24.01 100 ASP A C 1
ATOM 752 O O . ASP A 1 121 ? -15.521 1.308 24.148 1.00 22.26 100 ASP A O 1
ATOM 757 N N . TYR A 1 122 ? -16.006 1.371 21.950 1.00 22.51 101 TYR A N 1
ATOM 758 C CA . TYR A 1 122 ? -16.091 2.818 21.899 1.00 22.82 101 TYR A CA 1
ATOM 759 C C . TYR A 1 122 ? -17.261 3.314 22.740 1.00 23.89 101 TYR A C 1
ATOM 760 O O . TYR A 1 122 ? -17.110 4.279 23.477 1.00 25.21 101 TYR A O 1
ATOM 769 N N . ASP A 1 123 ? -18.383 2.596 22.695 1.00 26.91 102 ASP A N 1
ATOM 770 C CA . ASP A 1 123 ? -19.551 2.940 23.483 1.00 25.37 102 ASP A CA 1
ATOM 771 C C . ASP A 1 123 ? -19.258 2.829 24.969 1.00 24.94 102 ASP A C 1
ATOM 772 O O . ASP A 1 123 ? -19.816 3.594 25.746 1.00 25.20 102 ASP A O 1
ATOM 777 N N . SER A 1 124 ? -18.433 1.866 25.380 1.00 24.95 103 SER A N 1
ATOM 778 C CA . SER A 1 124 ? -18.187 1.658 26.800 1.00 24.70 103 SER A CA 1
ATOM 779 C C . SER A 1 124 ? -17.567 2.885 27.471 1.00 22.24 103 SER A C 1
ATOM 780 O O . SER A 1 124 ? -17.699 3.046 28.687 1.00 25.27 103 SER A O 1
ATOM 783 N N . TRP A 1 125 ? -16.833 3.728 26.729 1.00 22.59 104 TRP A N 1
ATOM 784 C CA . TRP A 1 125 ? -16.164 4.858 27.372 1.00 22.88 104 TRP A CA 1
ATOM 785 C C . TRP A 1 125 ? -17.235 5.812 27.912 1.00 22.74 104 TRP A C 1
ATOM 786 O O . TRP A 1 125 ? -17.145 6.309 29.041 1.00 23.49 104 TRP A O 1
ATOM 797 N N . GLU A 1 126 ? -18.289 6.017 27.101 1.00 24.11 105 GLU A N 1
ATOM 798 C CA . GLU A 1 126 ? -19.402 6.866 27.492 1.00 25.71 105 GLU A CA 1
ATOM 799 C C . GLU A 1 126 ? -20.152 6.222 28.653 1.00 26.68 105 GLU A C 1
ATOM 800 O O . GLU A 1 126 ? -20.511 6.893 29.621 1.00 23.14 105 GLU A O 1
ATOM 806 N N . ALA A 1 127 ? -20.370 4.916 28.565 1.00 26.80 106 ALA A N 1
ATOM 807 C CA . ALA A 1 127 ? -21.121 4.205 29.581 1.00 27.43 106 ALA A CA 1
ATOM 808 C C . ALA A 1 127 ? -20.439 4.332 30.939 1.00 30.72 106 ALA A C 1
ATOM 809 O O . ALA A 1 127 ? -21.133 4.354 31.962 1.00 26.87 106 ALA A O 1
ATOM 811 N N . GLN A 1 128 ? -19.100 4.446 30.957 1.00 26.92 107 GLN A N 1
ATOM 812 C CA . GLN A 1 128 ? -18.415 4.526 32.237 1.00 27.00 107 GLN A CA 1
ATOM 813 C C . GLN A 1 128 ? -18.117 5.981 32.613 1.00 26.98 107 GLN A C 1
ATOM 814 O O . GLN A 1 128 ? -17.342 6.207 33.539 1.00 29.09 107 GLN A O 1
ATOM 820 N N . GLY A 1 129 ? -18.729 6.961 31.938 1.00 27.34 108 GLY A N 1
ATOM 821 C CA . GLY A 1 129 ? -18.797 8.328 32.462 1.00 27.10 108 GLY A CA 1
ATOM 822 C C . GLY A 1 129 ? -18.169 9.386 31.547 1.00 28.78 108 GLY A C 1
ATOM 823 O O . GLY A 1 129 ? -18.034 10.546 31.933 1.00 30.73 108 GLY A O 1
ATOM 824 N N . ALA A 1 130 ? -17.775 9.005 30.327 1.00 27.67 109 ALA A N 1
ATOM 825 C CA . ALA A 1 130 ? -17.127 9.929 29.407 1.00 27.82 109 ALA A CA 1
ATOM 826 C C . ALA A 1 130 ? -18.121 10.352 28.333 1.00 27.47 109 ALA A C 1
ATOM 827 O O . ALA A 1 130 ? -18.159 9.794 27.228 1.00 25.62 109 ALA A O 1
ATOM 829 N N . LYS A 1 131 ? -18.947 11.346 28.669 1.00 28.28 110 LYS A N 1
ATOM 830 C CA . LYS A 1 131 ? -20.054 11.701 27.802 1.00 28.28 110 LYS A CA 1
ATOM 831 C C . LYS A 1 131 ? -19.518 12.212 26.469 1.00 26.06 110 LYS A C 1
ATOM 832 O O . LYS A 1 131 ? -18.645 13.061 26.442 1.00 23.45 110 LYS A O 1
ATOM 838 N N . GLY A 1 132 ? -20.037 11.690 25.355 1.00 27.00 111 GLY A N 1
ATOM 839 C CA . GLY A 1 132 ? -19.647 12.192 24.052 1.00 28.89 111 GLY A CA 1
ATOM 840 C C . GLY A 1 132 ? -18.611 11.306 23.356 1.00 25.03 111 GLY A C 1
ATOM 841 O O . GLY A 1 132 ? -18.302 11.540 22.200 1.00 30.32 111 GLY A O 1
ATOM 842 N N . TRP A 1 133 ? -18.049 10.337 24.079 1.00 23.62 112 TRP A N 1
ATOM 843 C CA . TRP A 1 133 ? -17.056 9.410 23.561 1.00 22.83 112 TRP A CA 1
ATOM 844 C C . TRP A 1 133 ? -17.718 8.063 23.306 1.00 23.20 112 TRP A C 1
ATOM 845 O O . TRP A 1 133 ? -17.854 7.258 24.230 1.00 23.89 112 TRP A O 1
ATOM 856 N N . ASN A 1 134 ? -18.065 7.800 22.043 1.00 24.24 113 ASN A N 1
ATOM 857 C CA . ASN A 1 134 ? -18.891 6.659 21.685 1.00 23.51 113 ASN A CA 1
ATOM 858 C C . ASN A 1 134 ? -18.537 6.223 20.272 1.00 21.83 113 ASN A C 1
ATOM 859 O O . ASN A 1 134 ? -17.681 6.829 19.625 1.00 20.78 113 ASN A O 1
ATOM 864 N N . PHE A 1 135 ? -19.156 5.135 19.821 1.00 21.81 114 PHE A N 1
ATOM 865 C CA . PHE A 1 135 ? -18.815 4.560 18.534 1.00 27.46 114 PHE A CA 1
ATOM 866 C C . PHE A 1 135 ? -19.161 5.514 17.391 1.00 27.61 114 PHE A C 1
ATOM 867 O O . PHE A 1 135 ? -18.506 5.532 16.371 1.00 26.80 114 PHE A O 1
ATOM 875 N N . SER A 1 136 ? -20.234 6.276 17.549 1.00 30.66 115 SER A N 1
ATOM 876 C CA . SER A 1 136 ? -20.678 7.180 16.509 1.00 30.37 115 SER A CA 1
ATOM 877 C C . SER A 1 136 ? -19.620 8.246 16.255 1.00 29.57 115 SER A C 1
ATOM 878 O O . SER A 1 136 ? -19.267 8.539 15.108 1.00 27.69 115 SER A O 1
ATOM 881 N N . LYS A 1 137 ? -19.084 8.818 17.335 1.00 29.11 116 LYS A N 1
ATOM 882 C CA . LYS A 1 137 ? -17.984 9.753 17.219 1.00 28.05 116 LYS A CA 1
ATOM 883 C C . LYS A 1 137 ? -16.740 9.050 16.661 1.00 26.86 116 LYS A C 1
ATOM 884 O O . LYS A 1 137 ? -16.022 9.596 15.819 1.00 27.20 116 LYS A O 1
ATOM 890 N N . ALA A 1 138 ? -16.467 7.821 17.109 1.00 23.04 117 ALA A N 1
ATOM 891 C CA . ALA A 1 138 ? -15.307 7.103 16.599 1.00 25.54 117 ALA A CA 1
ATOM 892 C C . ALA A 1 138 ? -15.368 6.962 15.074 1.00 26.74 117 ALA A C 1
ATOM 893 O O . ALA A 1 138 ? -14.371 7.178 14.384 1.00 23.57 117 ALA A O 1
ATOM 895 N N . LEU A 1 139 ? -16.523 6.534 14.546 1.00 29.00 118 LEU A N 1
ATOM 896 C CA . LEU A 1 139 ? -16.707 6.381 13.107 1.00 27.31 118 LEU A CA 1
ATOM 897 C C . LEU A 1 139 ? -16.434 7.691 12.377 1.00 26.87 118 LEU A C 1
ATOM 898 O O . LEU A 1 139 ? -15.769 7.682 11.343 1.00 26.56 118 LEU A O 1
ATOM 903 N N . GLU A 1 140 ? -16.950 8.804 12.912 1.00 28.67 119 GLU A N 1
ATOM 904 C CA . GLU A 1 140 ? -16.685 10.134 12.374 1.00 33.39 119 GLU A CA 1
ATOM 905 C C . GLU A 1 140 ? -15.182 10.428 12.328 1.00 33.32 119 GLU A C 1
ATOM 906 O O . GLU A 1 140 ? -14.645 10.861 11.298 1.00 30.55 119 GLU A O 1
ATOM 912 N N . MET A 1 141 ? -14.468 10.141 13.423 1.00 27.41 120 MET A N 1
ATOM 913 C CA . MET A 1 141 ? -13.033 10.364 13.439 1.00 26.74 120 MET A CA 1
ATOM 914 C C . MET A 1 141 ? -12.285 9.412 12.494 1.00 23.77 120 MET A C 1
ATOM 915 O O . MET A 1 141 ? -11.319 9.813 11.868 1.00 25.03 120 MET A O 1
ATOM 920 N N . PHE A 1 142 ? -12.717 8.156 12.358 1.00 24.42 121 PHE A N 1
ATOM 921 C CA . PHE A 1 142 ? -11.994 7.215 11.504 1.00 26.10 121 PHE A CA 1
ATOM 922 C C . PHE A 1 142 ? -12.129 7.601 10.021 1.00 24.35 121 PHE A C 1
ATOM 923 O O . PHE A 1 142 ? -11.340 7.149 9.204 1.00 24.85 121 PHE A O 1
ATOM 931 N N . GLN A 1 143 ? -13.107 8.452 9.670 1.00 25.97 122 GLN A N 1
ATOM 932 C CA . GLN A 1 143 ? -13.201 8.967 8.312 1.00 27.25 122 GLN A CA 1
ATOM 933 C C . GLN A 1 143 ? -12.031 9.907 8.060 1.00 26.34 122 GLN A C 1
ATOM 934 O O . GLN A 1 143 ? -11.423 9.866 6.998 1.00 32.11 122 GLN A O 1
ATOM 940 N N . LYS A 1 144 ? -11.685 10.705 9.069 1.00 27.34 123 LYS A N 1
ATOM 941 C CA . LYS A 1 144 ? -10.560 11.632 8.995 1.00 29.21 123 LYS A CA 1
ATOM 942 C C . LYS A 1 144 ? -9.206 10.933 9.153 1.00 28.67 123 LYS A C 1
ATOM 943 O O . LYS A 1 144 ? -8.218 11.436 8.648 1.00 27.44 123 LYS A O 1
ATOM 949 N N . ILE A 1 145 ? -9.164 9.807 9.879 1.00 26.47 124 ILE A N 1
ATOM 950 C CA . ILE A 1 145 ? -7.918 9.120 10.216 1.00 24.55 124 ILE A CA 1
ATOM 951 C C . ILE A 1 145 ? -7.526 8.133 9.128 1.00 22.68 124 ILE A C 1
ATOM 952 O O . ILE A 1 145 ? -6.381 8.140 8.708 1.00 25.06 124 ILE A O 1
ATOM 957 N N . GLU A 1 146 ? -8.449 7.258 8.721 1.00 22.54 125 GLU A N 1
ATOM 958 C CA . GLU A 1 146 ? -8.092 6.135 7.872 1.00 22.59 125 GLU A CA 1
ATOM 959 C C . GLU A 1 146 ? -8.029 6.490 6.386 1.00 25.03 125 GLU A C 1
ATOM 960 O O . GLU A 1 146 ? -8.852 7.239 5.856 1.00 26.83 125 GLU A O 1
ATOM 966 N N . GLN A 1 147 ? -7.033 5.898 5.724 1.00 27.25 126 GLN A N 1
ATOM 967 C CA . GLN A 1 147 ? -6.929 5.900 4.273 1.00 27.24 126 GLN A CA 1
ATOM 968 C C . GLN A 1 147 ? -6.728 4.464 3.815 1.00 26.56 126 GLN A C 1
ATOM 969 O O . GLN A 1 147 ? -5.604 4.014 3.679 1.00 24.77 126 GLN A O 1
ATOM 975 N N . THR A 1 148 ? -7.837 3.737 3.619 1.00 31.12 127 THR A N 1
ATOM 976 C CA . THR A 1 148 ? -7.788 2.327 3.286 1.00 28.16 127 THR A CA 1
ATOM 977 C C . THR A 1 148 ? -8.675 2.045 2.076 1.00 32.41 127 THR A C 1
ATOM 978 O O . THR A 1 148 ? -9.664 2.740 1.855 1.00 29.58 127 THR A O 1
ATOM 982 N N . ASN A 1 149 ? -8.300 0.996 1.325 1.00 30.84 128 ASN A N 1
ATOM 983 C CA . ASN A 1 149 ? -9.105 0.479 0.226 1.00 36.16 128 ASN A CA 1
ATOM 984 C C . ASN A 1 149 ? -10.326 -0.269 0.751 1.00 39.32 128 ASN A C 1
ATOM 985 O O . ASN A 1 149 ? -11.164 -0.683 -0.050 1.00 36.81 128 ASN A O 1
ATOM 990 N N . LEU A 1 150 ? -10.449 -0.424 2.082 1.00 36.57 129 LEU A N 1
ATOM 991 C CA . LEU A 1 150 ? -11.694 -0.916 2.665 1.00 35.46 129 LEU A CA 1
ATOM 992 C C . LEU A 1 150 ? -12.771 0.162 2.605 1.00 31.91 129 LEU A C 1
ATOM 993 O O . LEU A 1 150 ? -13.941 -0.134 2.813 1.00 34.52 129 LEU A O 1
ATOM 998 N N . GLY A 1 151 ? -12.358 1.408 2.372 1.00 30.77 130 GLY A N 1
ATOM 999 C CA . GLY A 1 151 ? -13.280 2.526 2.241 1.00 30.78 130 GLY A CA 1
ATOM 1000 C C . GLY A 1 151 ? -13.381 2.950 0.768 1.00 34.22 130 GLY A C 1
ATOM 1001 O O . GLY A 1 151 ? -12.659 2.421 -0.067 1.00 34.14 130 GLY A O 1
ATOM 1002 N N . PRO A 1 152 ? -14.243 3.930 0.400 1.00 35.12 131 PRO A N 1
ATOM 1003 C CA . PRO A 1 152 ? -15.119 4.618 1.355 1.00 33.04 131 PRO A CA 1
ATOM 1004 C C . PRO A 1 152 ? -16.308 3.754 1.774 1.00 33.30 131 PRO A C 1
ATOM 1005 O O . PRO A 1 152 ? -16.833 2.950 0.981 1.00 29.58 131 PRO A O 1
ATOM 1009 N N . SER A 1 153 ? -16.703 3.922 3.043 1.00 28.75 132 SER A N 1
ATOM 1010 C CA . SER A 1 153 ? -17.876 3.287 3.603 1.00 30.13 132 SER A CA 1
ATOM 1011 C C . SER A 1 153 ? -18.206 3.970 4.930 1.00 29.86 132 SER A C 1
ATOM 1012 O O . SER A 1 153 ? -17.453 4.827 5.392 1.00 30.57 132 SER A O 1
ATOM 1015 N N . LYS A 1 154 ? -19.309 3.567 5.551 1.00 30.30 133 LYS A N 1
ATOM 1016 C CA . LYS A 1 154 ? -19.639 4.071 6.866 1.00 33.08 133 LYS A CA 1
ATOM 1017 C C . LYS A 1 154 ? -18.585 3.630 7.887 1.00 34.10 133 LYS A C 1
ATOM 1018 O O . LYS A 1 154 ? -18.411 4.322 8.872 1.00 30.42 133 LYS A O 1
ATOM 1024 N N . TYR A 1 155 ? -17.862 2.528 7.624 1.00 32.68 134 TYR A N 1
ATOM 1025 C CA . TYR A 1 155 ? -16.904 1.972 8.583 1.00 33.80 134 TYR A CA 1
ATOM 1026 C C . TYR A 1 155 ? -15.469 2.483 8.392 1.00 31.90 134 TYR A C 1
ATOM 1027 O O . TYR A 1 155 ? -14.680 2.443 9.332 1.00 28.26 134 TYR A O 1
ATOM 1036 N N . HIS A 1 156 ? -15.108 2.926 7.181 1.00 27.29 135 HIS A N 1
ATOM 1037 C CA . HIS A 1 156 ? -13.716 3.193 6.837 1.00 27.74 135 HIS A CA 1
ATOM 1038 C C . HIS A 1 156 ? -13.582 4.418 5.932 1.00 30.27 135 HIS A C 1
ATOM 1039 O O . HIS A 1 156 ? -14.299 4.554 4.925 1.00 26.54 135 HIS A O 1
ATOM 1046 N N . GLY A 1 157 ? -12.605 5.272 6.272 1.00 31.12 136 GLY A N 1
ATOM 1047 C CA . GLY A 1 157 ? -12.153 6.334 5.394 1.00 28.80 136 GLY A CA 1
ATOM 1048 C C . GLY A 1 157 ? -11.259 5.837 4.260 1.00 30.98 136 GLY A C 1
ATOM 1049 O O . GLY A 1 157 ? -10.439 4.919 4.410 1.00 28.27 136 GLY A O 1
ATOM 1050 N N . ASP A 1 158 ? -11.372 6.532 3.123 1.00 30.90 137 ASP A N 1
ATOM 1051 C CA . ASP A 1 158 ? -10.530 6.287 1.964 1.00 31.62 137 ASP A CA 1
ATOM 1052 C C . ASP A 1 158 ? -9.536 7.427 1.784 1.00 27.88 137 ASP A C 1
ATOM 1053 O O . ASP A 1 158 ? -8.572 7.280 1.054 1.00 28.01 137 ASP A O 1
ATOM 1058 N N . LYS A 1 159 ? -9.741 8.558 2.459 1.00 32.18 138 LYS A N 1
ATOM 1059 C CA . LYS A 1 159 ? -8.971 9.756 2.175 1.00 30.40 138 LYS A CA 1
ATOM 1060 C C . LYS A 1 159 ? -8.426 10.393 3.443 1.00 31.51 138 LYS A C 1
ATOM 1061 O O . LYS A 1 159 ? -8.111 11.578 3.444 1.00 31.63 138 LYS A O 1
ATOM 1067 N N . GLY A 1 160 ? -8.319 9.622 4.534 1.00 29.70 139 GLY A N 1
ATOM 1068 C CA . GLY A 1 160 ? -7.825 10.172 5.784 1.00 30.14 139 GLY A CA 1
ATOM 1069 C C . GLY A 1 160 ? -6.305 10.264 5.784 1.00 27.22 139 GLY A C 1
ATOM 1070 O O . GLY A 1 160 ? -5.660 10.010 4.773 1.00 26.38 139 GLY A O 1
ATOM 1071 N N . LYS A 1 161 ? -5.744 10.593 6.953 1.00 26.96 140 LYS A N 1
ATOM 1072 C CA . LYS A 1 161 ? -4.335 10.920 7.080 1.00 27.64 140 LYS A CA 1
ATOM 1073 C C . LYS A 1 161 ? -3.456 9.678 7.111 1.00 28.54 140 LYS A C 1
ATOM 1074 O O . LYS A 1 161 ? -2.314 9.758 6.681 1.00 29.78 140 LYS A O 1
ATOM 1080 N N . VAL A 1 162 ? -3.970 8.542 7.612 1.00 28.47 141 VAL A N 1
ATOM 1081 C CA . VAL A 1 162 ? -3.112 7.388 7.871 1.00 26.81 141 VAL A CA 1
ATOM 1082 C C . VAL A 1 162 ? -3.372 6.297 6.846 1.00 25.81 141 VAL A C 1
ATOM 1083 O O . VAL A 1 162 ? -4.409 5.636 6.889 1.00 27.55 141 VAL A O 1
ATOM 1087 N N . LYS A 1 163 ? -2.399 6.081 5.960 1.00 26.64 142 LYS A N 1
ATOM 1088 C CA . LYS A 1 163 ? -2.499 5.050 4.934 1.00 27.67 142 LYS A CA 1
ATOM 1089 C C . LYS A 1 163 ? -2.372 3.676 5.581 1.00 27.44 142 LYS A C 1
ATOM 1090 O O . LYS A 1 163 ? -1.415 3.427 6.313 1.00 26.88 142 LYS A O 1
ATOM 1096 N N . LEU A 1 164 ? -3.308 2.794 5.227 1.00 26.82 143 LEU A N 1
ATOM 1097 C CA . LEU A 1 164 ? -3.373 1.429 5.718 1.00 27.69 143 LEU A CA 1
ATOM 1098 C C . LEU A 1 164 ? -3.329 0.483 4.522 1.00 29.86 143 LEU A C 1
ATOM 1099 O O . LEU A 1 164 ? -4.066 0.689 3.556 1.00 28.05 143 LEU A O 1
ATOM 1104 N N . THR A 1 165 ? -2.471 -0.540 4.610 1.00 27.81 144 THR A N 1
ATOM 1105 C CA . THR A 1 165 ? -2.295 -1.534 3.556 1.00 30.37 144 THR A CA 1
ATOM 1106 C C . THR A 1 165 ? -2.337 -2.926 4.176 1.00 31.86 144 THR A C 1
ATOM 1107 O O . THR A 1 165 ? -1.931 -3.130 5.321 1.00 29.61 144 THR A O 1
ATOM 1111 N N . ASP A 1 166 ? -2.832 -3.888 3.395 1.00 33.18 145 ASP A N 1
ATOM 1112 C CA . ASP A 1 166 ? -2.854 -5.288 3.793 1.00 30.69 145 ASP A CA 1
ATOM 1113 C C . ASP A 1 166 ? -1.443 -5.759 4.093 1.00 31.04 145 ASP A C 1
ATOM 1114 O O . ASP A 1 166 ? -0.507 -5.345 3.422 1.00 29.71 145 ASP A O 1
ATOM 1119 N N . SER A 1 167 ? -1.291 -6.575 5.141 1.00 25.91 146 SER A N 1
ATOM 1120 C CA . SER A 1 167 ? -0.024 -7.230 5.415 1.00 26.69 146 SER A CA 1
ATOM 1121 C C . SER A 1 167 ? 0.455 -7.951 4.157 1.00 27.91 146 SER A C 1
ATOM 1122 O O . SER A 1 167 ? -0.342 -8.633 3.503 1.00 26.42 146 SER A O 1
ATOM 1125 N N . SER A 1 168 ? 1.756 -7.840 3.865 1.00 29.99 147 SER A N 1
ATOM 1126 C CA . SER A 1 168 ? 2.320 -8.610 2.772 1.00 35.21 147 SER A CA 1
ATOM 1127 C C . SER A 1 168 ? 2.714 -9.985 3.302 1.00 36.56 147 SER A C 1
ATOM 1128 O O . SER A 1 168 ? 3.088 -10.144 4.471 1.00 31.67 147 SER A O 1
ATOM 1131 N N . TYR A 1 169 ? 2.521 -11.016 2.473 1.00 35.27 148 TYR A N 1
ATOM 1132 C CA . TYR A 1 169 ? 2.889 -12.365 2.873 1.00 34.52 148 TYR A CA 1
ATOM 1133 C C . TYR A 1 169 ? 3.336 -13.163 1.646 1.00 38.45 148 TYR A C 1
ATOM 1134 O O . TYR A 1 169 ? 2.872 -12.905 0.540 1.00 34.59 148 TYR A O 1
ATOM 1143 N N . PRO A 1 170 ? 4.248 -14.147 1.817 1.00 39.41 149 PRO A N 1
ATOM 1144 C CA . PRO A 1 170 ? 4.766 -14.921 0.693 1.00 37.60 149 PRO A CA 1
ATOM 1145 C C . PRO A 1 170 ? 4.047 -16.203 0.325 1.00 39.42 149 PRO A C 1
ATOM 1146 O O . PRO A 1 170 ? 4.391 -16.806 -0.689 1.00 44.59 149 PRO A O 1
ATOM 1150 N N . THR A 1 171 ? 3.086 -16.625 1.152 1.00 38.38 150 THR A N 1
ATOM 1151 C CA . THR A 1 171 ? 2.585 -17.984 1.060 1.00 36.82 150 THR A CA 1
ATOM 1152 C C . THR A 1 171 ? 1.078 -18.011 0.841 1.00 38.80 150 THR A C 1
ATOM 1153 O O . THR A 1 171 ? 0.330 -17.285 1.490 1.00 39.57 150 THR A O 1
ATOM 1157 N N . PRO A 1 172 ? 0.584 -18.883 -0.074 1.00 40.60 151 PRO A N 1
ATOM 1158 C CA . PRO A 1 172 ? -0.859 -19.056 -0.265 1.00 38.35 151 PRO A CA 1
ATOM 1159 C C . PRO A 1 172 ? -1.527 -19.734 0.925 1.00 31.98 151 PRO A C 1
ATOM 1160 O O . PRO A 1 172 ? -2.750 -19.722 1.060 1.00 31.33 151 PRO A O 1
ATOM 1164 N N . PHE A 1 173 ? -0.720 -20.286 1.838 1.00 36.52 152 PHE A N 1
ATOM 1165 C CA . PHE A 1 173 ? -1.247 -20.941 3.030 1.00 33.97 152 PHE A CA 1
ATOM 1166 C C . PHE A 1 173 ? -2.091 -19.993 3.894 1.00 32.77 152 PHE A C 1
ATOM 1167 O O . PHE A 1 173 ? -2.893 -20.451 4.713 1.00 33.55 152 PHE A O 1
ATOM 1175 N N . VAL A 1 174 ? -1.959 -18.668 3.707 1.00 36.45 153 VAL A N 1
ATOM 1176 C CA . VAL A 1 174 ? -2.786 -17.737 4.473 1.00 38.08 153 VAL A CA 1
ATOM 1177 C C . VAL A 1 174 ? -4.264 -18.067 4.251 1.00 36.88 153 VAL A C 1
ATOM 1178 O O . VAL A 1 174 ? -5.057 -18.022 5.192 1.00 31.65 153 VAL A O 1
ATOM 1182 N N . HIS A 1 175 ? -4.621 -18.479 3.024 1.00 38.29 154 HIS A N 1
ATOM 1183 C CA . HIS A 1 175 ? -6.004 -18.812 2.688 1.00 38.31 154 HIS A CA 1
ATOM 1184 C C . HIS A 1 175 ? -6.492 -20.014 3.498 1.00 31.18 154 HIS A C 1
ATOM 1185 O O . HIS A 1 175 ? -7.632 -20.013 3.958 1.00 37.61 154 HIS A O 1
ATOM 1192 N N . THR A 1 176 ? -5.616 -21.027 3.684 1.00 31.81 155 THR A N 1
ATOM 1193 C CA . THR A 1 176 ? -5.925 -22.215 4.474 1.00 31.81 155 THR A CA 1
ATOM 1194 C C . THR A 1 176 ? -6.250 -21.860 5.932 1.00 32.06 155 THR A C 1
ATOM 1195 O O . THR A 1 176 ? -7.122 -22.470 6.550 1.00 31.98 155 THR A O 1
ATOM 1199 N N . LEU A 1 177 ? -5.563 -20.844 6.485 1.00 36.67 156 LEU A N 1
ATOM 1200 C CA . LEU A 1 177 ? -5.811 -20.412 7.860 1.00 34.26 156 LEU A CA 1
ATOM 1201 C C . LEU A 1 177 ? -7.194 -19.770 7.953 1.00 30.35 156 LEU A C 1
ATOM 1202 O O . LEU A 1 177 ? -7.960 -20.050 8.880 1.00 36.04 156 LEU A O 1
ATOM 1207 N N . LEU A 1 178 ? -7.509 -18.918 6.975 1.00 31.57 157 LEU A N 1
ATOM 1208 C CA . LEU A 1 178 ? -8.784 -18.219 6.959 1.00 31.34 157 LEU A CA 1
ATOM 1209 C C . LEU A 1 178 ? -9.912 -19.244 6.860 1.00 34.26 157 LEU A C 1
ATOM 1210 O O . LEU A 1 178 ? -10.906 -19.151 7.575 1.00 32.81 157 LEU A O 1
ATOM 1215 N N . ASN A 1 179 ? -9.752 -20.234 5.968 1.00 39.31 158 ASN A N 1
ATOM 1216 C CA . ASN A 1 179 ? -10.764 -21.267 5.755 1.00 39.55 158 ASN A CA 1
ATOM 1217 C C . ASN A 1 179 ? -10.933 -22.108 7.009 1.00 35.83 158 ASN A C 1
ATOM 1218 O O . ASN A 1 179 ? -12.050 -22.458 7.374 1.00 38.21 158 ASN A O 1
ATOM 1223 N N . GLY A 1 180 ? -9.812 -22.417 7.676 1.00 35.49 159 GLY A N 1
ATOM 1224 C CA . GLY A 1 180 ? -9.852 -23.169 8.924 1.00 30.85 159 GLY A CA 1
ATOM 1225 C C . GLY A 1 180 ? -10.690 -22.512 10.011 1.00 30.27 159 GLY A C 1
ATOM 1226 O O . GLY A 1 180 ? -11.418 -23.184 10.738 1.00 33.59 159 GLY A O 1
ATOM 1227 N N . PHE A 1 181 ? -10.551 -21.190 10.168 1.00 36.63 160 PHE A N 1
ATOM 1228 C CA . PHE A 1 181 ? -11.341 -20.440 11.136 1.00 31.65 160 PHE A CA 1
ATOM 1229 C C . PHE A 1 181 ? -12.828 -20.574 10.791 1.00 33.10 160 PHE A C 1
ATOM 1230 O O . PHE A 1 181 ? -13.668 -20.771 11.660 1.00 32.90 160 PHE A O 1
ATOM 1238 N N . LYS A 1 182 ? -13.171 -20.418 9.512 1.00 38.88 161 LYS A N 1
ATOM 1239 C CA . LYS A 1 182 ? -14.571 -20.532 9.116 1.00 39.99 161 LYS A CA 1
ATOM 1240 C C . LYS A 1 182 ? -15.077 -21.953 9.356 1.00 36.50 161 LYS A C 1
ATOM 1241 O O . LYS A 1 182 ? -16.111 -22.139 9.989 1.00 33.07 161 LYS A O 1
ATOM 1247 N N . GLU A 1 183 ? -14.304 -22.949 8.914 1.00 38.59 162 GLU A N 1
ATOM 1248 C CA . GLU A 1 183 ? -14.681 -24.345 9.076 1.00 40.15 162 GLU A CA 1
ATOM 1249 C C . GLU A 1 183 ? -14.871 -24.718 10.540 1.00 43.75 162 GLU A C 1
ATOM 1250 O O . GLU A 1 183 ? -15.720 -25.558 10.842 1.00 40.93 162 GLU A O 1
ATOM 1256 N N . ALA A 1 184 ? -14.121 -24.073 11.451 1.00 41.69 163 ALA A N 1
ATOM 1257 C CA . ALA A 1 184 ? -14.221 -24.405 12.861 1.00 36.69 163 ALA A CA 1
ATOM 1258 C C . ALA A 1 184 ? -15.489 -23.832 13.469 1.00 34.50 163 ALA A C 1
ATOM 1259 O O . ALA A 1 184 ? -15.798 -24.160 14.614 1.00 39.59 163 ALA A O 1
ATOM 1261 N N . GLY A 1 185 ? -16.197 -22.957 12.745 1.00 33.53 164 GLY A N 1
ATOM 1262 C CA . GLY A 1 185 ? -17.369 -22.296 13.312 1.00 34.86 164 GLY A CA 1
ATOM 1263 C C . GLY A 1 185 ? -17.044 -21.041 14.138 1.00 34.14 164 GLY A C 1
ATOM 1264 O O . GLY A 1 185 ? -17.876 -20.567 14.907 1.00 34.67 164 GLY A O 1
ATOM 1265 N N . PHE A 1 186 ? -15.851 -20.474 13.959 1.00 37.04 165 PHE A N 1
ATOM 1266 C CA . PHE A 1 186 ? -15.425 -19.323 14.751 1.00 35.43 165 PHE A CA 1
ATOM 1267 C C . PHE A 1 186 ? -16.114 -18.044 14.277 1.00 36.59 165 PHE A C 1
ATOM 1268 O O . PHE A 1 186 ? -16.248 -17.111 15.060 1.00 36.81 165 PHE A O 1
ATOM 1276 N N . GLY A 1 187 ? -16.535 -18.018 13.007 1.00 36.22 166 GLY A N 1
ATOM 1277 C CA . GLY A 1 187 ? -17.133 -16.842 12.389 1.00 37.62 166 GLY A CA 1
ATOM 1278 C C . GLY A 1 187 ? -16.810 -16.781 10.895 1.00 37.19 166 GLY A C 1
ATOM 1279 O O . GLY A 1 187 ? -16.461 -17.789 10.279 1.00 38.13 166 GLY A O 1
ATOM 1280 N N . GLU A 1 188 ? -16.892 -15.582 10.315 1.00 39.36 167 GLU A N 1
ATOM 1281 C CA . GLU A 1 188 ? -16.805 -15.432 8.874 1.00 37.67 167 GLU A CA 1
ATOM 1282 C C . GLU A 1 188 ? -15.438 -14.895 8.494 1.00 40.42 167 GLU A C 1
ATOM 1283 O O . GLU A 1 188 ? -14.655 -14.482 9.348 1.00 39.46 167 GLU A O 1
ATOM 1289 N N . ILE A 1 189 ? -15.175 -14.922 7.189 1.00 34.66 168 ILE A N 1
ATOM 1290 C CA . ILE A 1 189 ? -14.006 -14.311 6.603 1.00 36.07 168 ILE A CA 1
ATOM 1291 C C . ILE A 1 189 ? -14.415 -12.933 6.104 1.00 41.83 168 ILE A C 1
ATOM 1292 O O . ILE A 1 189 ? -15.282 -12.837 5.247 1.00 37.50 168 ILE A O 1
ATOM 1297 N N . GLY A 1 190 ? -13.745 -11.881 6.594 1.00 37.84 169 GLY A N 1
ATOM 1298 C CA . GLY A 1 190 ? -14.149 -10.516 6.284 1.00 38.72 169 GLY A CA 1
ATOM 1299 C C . GLY A 1 190 ? -13.690 -9.542 7.363 1.00 37.46 169 GLY A C 1
ATOM 1300 O O . GLY A 1 190 ? -12.913 -9.910 8.241 1.00 32.53 169 GLY A O 1
ATOM 1301 N N . ASP A 1 191 ? -14.214 -8.315 7.300 1.00 35.95 170 ASP A N 1
ATOM 1302 C CA . ASP A 1 191 ? -13.621 -7.181 7.993 1.00 34.14 170 ASP A CA 1
ATOM 1303 C C . ASP A 1 191 ? -14.143 -7.123 9.426 1.00 30.60 170 ASP A C 1
ATOM 1304 O O . ASP A 1 191 ? -15.272 -6.748 9.668 1.00 30.40 170 ASP A O 1
ATOM 1309 N N . TYR A 1 192 ? -13.302 -7.490 10.399 1.00 29.58 171 TYR A N 1
ATOM 1310 C CA . TYR A 1 192 ? -13.716 -7.517 11.796 1.00 27.61 171 TYR A CA 1
ATOM 1311 C C . TYR A 1 192 ? -14.030 -6.111 12.318 1.00 25.59 171 TYR A C 1
ATOM 1312 O O . TYR A 1 192 ? -14.670 -5.986 13.345 1.00 29.65 171 TYR A O 1
ATOM 1321 N N . ALA A 1 193 ? -13.555 -5.066 11.641 1.00 29.65 172 ALA A N 1
ATOM 1322 C CA . ALA A 1 193 ? -13.805 -3.685 12.022 1.00 34.03 172 ALA A CA 1
ATOM 1323 C C . ALA A 1 193 ? -14.983 -3.110 11.230 1.00 39.49 172 ALA A C 1
ATOM 1324 O O . ALA A 1 193 ? -15.199 -1.900 11.248 1.00 37.51 172 ALA A O 1
ATOM 1326 N N . GLY A 1 194 ? -15.735 -3.991 10.552 1.00 43.82 173 GLY A N 1
ATOM 1327 C CA . GLY A 1 194 ? -16.892 -3.607 9.750 1.00 47.07 173 GLY A CA 1
ATOM 1328 C C . GLY A 1 194 ? -18.204 -4.006 10.431 1.00 45.36 173 GLY A C 1
ATOM 1329 O O . GLY A 1 194 ? -18.343 -3.897 11.655 1.00 38.18 173 GLY A O 1
ATOM 1330 N N . GLU A 1 195 ? -19.155 -4.502 9.628 1.00 50.38 174 GLU A N 1
ATOM 1331 C CA . GLU A 1 195 ? -20.474 -4.847 10.138 1.00 52.45 174 GLU A CA 1
ATOM 1332 C C . GLU A 1 195 ? -20.414 -6.101 11.009 1.00 44.73 174 GLU A C 1
ATOM 1333 O O . GLU A 1 195 ? -21.069 -6.148 12.040 1.00 41.98 174 GLU A O 1
ATOM 1339 N N . ASN A 1 196 ? -19.657 -7.126 10.598 1.00 43.39 175 ASN A N 1
ATOM 1340 C CA . ASN A 1 196 ? -19.615 -8.356 11.375 1.00 42.21 175 ASN A CA 1
ATOM 1341 C C . ASN A 1 196 ? -18.289 -8.470 12.139 1.00 37.72 175 ASN A C 1
ATOM 1342 O O . ASN A 1 196 ? -17.286 -8.874 11.573 1.00 38.52 175 ASN A O 1
ATOM 1347 N N . PRO A 1 197 ? -18.256 -8.192 13.459 1.00 34.18 176 PRO A N 1
ATOM 1348 C CA . PRO A 1 197 ? -17.007 -8.268 14.227 1.00 33.63 176 PRO A CA 1
ATOM 1349 C C . PRO A 1 197 ? -16.446 -9.676 14.401 1.00 37.75 176 PRO A C 1
ATOM 1350 O O . PRO A 1 197 ? -15.263 -9.822 14.704 1.00 30.56 176 PRO A O 1
ATOM 1354 N N . TYR A 1 198 ? -17.292 -10.711 14.241 1.00 36.20 177 TYR A N 1
ATOM 1355 C CA . TYR A 1 198 ? -16.857 -12.077 14.493 1.00 35.61 177 TYR A CA 1
ATOM 1356 C C . TYR A 1 198 ? -16.318 -12.651 13.191 1.00 35.67 177 TYR A C 1
ATOM 1357 O O . TYR A 1 198 ? -16.896 -13.577 12.625 1.00 35.58 177 TYR A O 1
ATOM 1366 N N . SER A 1 199 ? -15.205 -12.067 12.733 1.00 35.11 178 SER A N 1
ATOM 1367 C CA . SER A 1 199 ? -14.615 -12.366 11.441 1.00 32.84 178 SER A CA 1
ATOM 1368 C C . SER A 1 199 ? -13.106 -12.510 11.577 1.00 31.26 178 SER A C 1
ATOM 1369 O O . SER A 1 199 ? -12.509 -12.019 12.533 1.00 28.18 178 SER A O 1
ATOM 1372 N N . ILE A 1 200 ? -12.519 -13.140 10.554 1.00 28.51 179 ILE A N 1
ATOM 1373 C CA . ILE A 1 200 ? -11.084 -13.234 10.370 1.00 30.17 179 ILE A CA 1
ATOM 1374 C C . ILE A 1 200 ? -10.732 -12.486 9.093 1.00 30.77 179 ILE A C 1
ATOM 1375 O O . ILE A 1 200 ? -11.449 -12.586 8.095 1.00 30.47 179 ILE A O 1
ATOM 1380 N N . ASP A 1 201 ? -9.635 -11.729 9.144 1.00 31.08 180 ASP A N 1
ATOM 1381 C CA . ASP A 1 201 ? -9.146 -11.034 7.967 1.00 31.72 180 ASP A CA 1
ATOM 1382 C C . ASP A 1 201 ? -7.629 -10.942 8.039 1.00 32.53 180 ASP A C 1
ATOM 1383 O O . ASP A 1 201 ? -7.012 -11.129 9.092 1.00 28.03 180 ASP A O 1
ATOM 1388 N N . ILE A 1 202 ? -7.049 -10.660 6.879 1.00 29.01 181 ILE A N 1
ATOM 1389 C CA . ILE A 1 202 ? -5.701 -10.150 6.782 1.00 29.50 181 ILE A CA 1
ATOM 1390 C C . ILE A 1 202 ? -5.641 -8.800 7.492 1.00 28.33 181 ILE A C 1
ATOM 1391 O O . ILE A 1 202 ? -6.483 -7.933 7.263 1.00 28.93 181 ILE A O 1
ATOM 1396 N N . MET A 1 203 ? -4.623 -8.611 8.342 1.00 24.31 182 MET A N 1
ATOM 1397 C CA . MET A 1 203 ? -4.534 -7.374 9.092 1.00 24.15 182 MET A CA 1
ATOM 1398 C C . MET A 1 203 ? -3.949 -6.296 8.192 1.00 21.69 182 MET A C 1
ATOM 1399 O O . MET A 1 203 ? -2.943 -6.512 7.537 1.00 23.49 182 MET A O 1
ATOM 1404 N N . GLN A 1 204 ? -4.557 -5.107 8.220 1.00 22.87 183 GLN A N 1
ATOM 1405 C CA . GLN A 1 204 ? -3.944 -3.928 7.620 1.00 22.80 183 GLN A CA 1
ATOM 1406 C C . GLN A 1 204 ? -2.961 -3.301 8.605 1.00 23.24 183 GLN A C 1
ATOM 1407 O O . GLN A 1 204 ? -3.125 -3.463 9.812 1.00 23.58 183 GLN A O 1
ATOM 1413 N N . LYS A 1 205 ? -1.994 -2.547 8.063 1.00 21.59 184 LYS A N 1
ATOM 1414 C CA . LYS A 1 205 ? -0.885 -1.994 8.819 1.00 22.48 184 LYS A CA 1
ATOM 1415 C C . LYS A 1 205 ? -0.541 -0.615 8.277 1.00 24.57 184 LYS A C 1
ATOM 1416 O O . LYS A 1 205 ? -0.897 -0.296 7.134 1.00 25.42 184 LYS A O 1
ATOM 1422 N N . ILE A 1 206 ? 0.174 0.171 9.098 1.00 22.53 185 ILE A N 1
ATOM 1423 C CA . ILE A 1 206 ? 0.587 1.533 8.794 1.00 23.57 185 ILE A CA 1
ATOM 1424 C C . ILE A 1 206 ? 1.847 1.518 7.929 1.00 24.47 185 ILE A C 1
ATOM 1425 O O . ILE A 1 206 ? 2.869 2.079 8.279 1.00 22.82 185 ILE A O 1
ATOM 1430 N N . TYR A 1 207 ? 1.748 0.874 6.765 1.00 26.91 186 TYR A N 1
ATOM 1431 C CA . TYR A 1 207 ? 2.842 0.818 5.816 1.00 24.68 186 TYR A CA 1
ATOM 1432 C C . TYR A 1 207 ? 2.331 1.337 4.467 1.00 28.06 186 TYR A C 1
ATOM 1433 O O . TYR A 1 207 ? 1.175 1.108 4.100 1.00 27.39 186 TYR A O 1
ATOM 1442 N N . GLU A 1 208 ? 3.220 2.087 3.810 1.00 31.03 187 GLU A N 1
ATOM 1443 C CA . GLU A 1 208 ? 3.031 2.557 2.445 1.00 37.54 187 GLU A CA 1
ATOM 1444 C C . GLU A 1 208 ? 4.239 2.110 1.638 1.00 34.20 187 GLU A C 1
ATOM 1445 O O . GLU A 1 208 ? 5.363 2.414 2.010 1.00 34.39 187 GLU A O 1
ATOM 1451 N N . ASN A 1 209 ? 3.986 1.310 0.605 1.00 44.74 188 ASN A N 1
ATOM 1452 C CA . ASN A 1 209 ? 5.054 0.785 -0.227 1.00 42.31 188 ASN A CA 1
ATOM 1453 C C . ASN A 1 209 ? 6.079 0.080 0.663 1.00 39.50 188 ASN A C 1
ATOM 1454 O O . ASN A 1 209 ? 7.260 0.428 0.635 1.00 34.87 188 ASN A O 1
ATOM 1459 N N . ASN A 1 210 ? 5.573 -0.847 1.499 1.00 38.29 189 ASN A N 1
ATOM 1460 C CA . ASN A 1 210 ? 6.381 -1.695 2.375 1.00 40.16 189 ASN A CA 1
ATOM 1461 C C . ASN A 1 210 ? 7.317 -0.897 3.286 1.00 31.89 189 ASN A C 1
ATOM 1462 O O . ASN A 1 210 ? 8.369 -1.392 3.670 1.00 37.71 189 ASN A O 1
ATOM 1467 N N . THR A 1 211 ? 6.917 0.313 3.671 1.00 31.09 190 THR A N 1
ATOM 1468 C CA . THR A 1 211 ? 7.710 1.182 4.522 1.00 30.76 190 THR A CA 1
ATOM 1469 C C . THR A 1 211 ? 6.772 1.830 5.541 1.00 29.77 190 THR A C 1
ATOM 1470 O O . THR A 1 211 ? 5.742 2.386 5.168 1.00 26.62 190 THR A O 1
ATOM 1474 N N . ARG A 1 212 ? 7.186 1.825 6.816 1.00 26.58 191 ARG A N 1
ATOM 1475 C CA . ARG A 1 212 ? 6.321 2.285 7.875 1.00 24.45 191 ARG A CA 1
ATOM 1476 C C . ARG A 1 212 ? 6.082 3.768 7.671 1.00 24.84 191 ARG A C 1
ATOM 1477 O O . ARG A 1 212 ? 7.005 4.535 7.407 1.00 26.91 191 ARG A O 1
ATOM 1485 N N . ARG A 1 213 ? 4.822 4.161 7.775 1.00 26.84 192 ARG A N 1
ATOM 1486 C CA . ARG A 1 213 ? 4.465 5.565 7.841 1.00 29.18 192 ARG A CA 1
ATOM 1487 C C . ARG A 1 213 ? 3.557 5.755 9.042 1.00 26.35 192 ARG A C 1
ATOM 1488 O O . ARG A 1 213 ? 2.400 5.327 9.024 1.00 23.12 192 ARG A O 1
ATOM 1496 N N . THR A 1 214 ? 4.118 6.406 10.048 1.00 25.63 193 THR A N 1
ATOM 1497 C CA . THR A 1 214 ? 3.491 6.506 11.347 1.00 24.18 193 THR A CA 1
ATOM 1498 C C . THR A 1 214 ? 2.441 7.590 11.252 1.00 23.95 193 THR A C 1
ATOM 1499 O O . THR A 1 214 ? 2.499 8.431 10.337 1.00 21.50 193 THR A O 1
ATOM 1503 N N . PRO A 1 215 ? 1.510 7.658 12.229 1.00 19.55 194 PRO A N 1
ATOM 1504 C CA . PRO A 1 215 ? 0.711 8.861 12.396 1.00 21.44 194 PRO A CA 1
ATOM 1505 C C . PRO A 1 215 ? 1.540 10.145 12.438 1.00 23.09 194 PRO A C 1
ATOM 1506 O O . PRO A 1 215 ? 1.179 11.121 11.778 1.00 25.91 194 PRO A O 1
ATOM 1510 N N . ALA A 1 216 ? 2.669 10.147 13.151 1.00 19.19 195 ALA A N 1
ATOM 1511 C CA . ALA A 1 216 ? 3.519 11.337 13.185 1.00 23.06 195 ALA A CA 1
ATOM 1512 C C . ALA A 1 216 ? 4.034 11.726 11.788 1.00 26.65 195 ALA A C 1
ATOM 1513 O O . ALA A 1 216 ? 4.049 12.897 11.436 1.00 27.46 195 ALA A O 1
ATOM 1515 N N . ASP A 1 217 ? 4.473 10.753 10.993 1.00 25.80 196 ASP A N 1
ATOM 1516 C CA . ASP A 1 217 ? 4.883 11.032 9.623 1.00 29.46 196 ASP A CA 1
ATOM 1517 C C . ASP A 1 217 ? 3.737 11.669 8.852 1.00 28.91 196 ASP A C 1
ATOM 1518 O O . ASP A 1 217 ? 3.953 12.568 8.043 1.00 30.08 196 ASP A O 1
ATOM 1523 N N . SER A 1 218 ? 2.520 11.194 9.131 1.00 29.14 197 SER A N 1
ATOM 1524 C CA . SER A 1 218 ? 1.335 11.493 8.345 1.00 30.70 197 SER A CA 1
ATOM 1525 C C . SER A 1 218 ? 0.748 12.841 8.742 1.00 27.42 197 SER A C 1
ATOM 1526 O O . SER A 1 218 ? 0.171 13.513 7.896 1.00 26.07 197 SER A O 1
ATOM 1529 N N . TYR A 1 219 ? 0.879 13.222 10.026 1.00 26.14 198 TYR A N 1
ATOM 1530 C CA . TYR A 1 219 ? 0.320 14.460 10.539 1.00 24.37 198 TYR A CA 1
ATOM 1531 C C . TYR A 1 219 ? 1.355 15.588 10.630 1.00 24.62 198 TYR A C 1
ATOM 1532 O O . TYR A 1 219 ? 0.968 16.760 10.647 1.00 24.12 198 TYR A O 1
ATOM 1541 N N . LEU A 1 220 ? 2.636 15.250 10.769 1.00 23.42 199 LEU A N 1
ATOM 1542 C CA . LEU A 1 220 ? 3.693 16.251 10.859 1.00 27.96 199 LEU A CA 1
ATOM 1543 C C . LEU A 1 220 ? 4.524 16.197 9.574 1.00 26.46 199 LEU A C 1
ATOM 1544 O O . LEU A 1 220 ? 5.701 15.867 9.602 1.00 28.55 199 LEU A O 1
ATOM 1549 N N . THR A 1 221 ? 3.865 16.471 8.443 1.00 29.55 200 THR A N 1
ATOM 1550 C CA . THR A 1 221 ? 4.503 16.471 7.135 1.00 32.33 200 THR A CA 1
ATOM 1551 C C . THR A 1 221 ? 5.372 17.721 6.988 1.00 31.66 200 THR A C 1
ATOM 1552 O O . THR A 1 221 ? 5.344 18.612 7.820 1.00 27.53 200 THR A O 1
ATOM 1556 N N . GLU A 1 222 ? 6.125 17.784 5.883 1.00 34.35 201 GLU A N 1
ATOM 1557 C CA . GLU A 1 222 ? 6.908 18.967 5.537 1.00 36.39 201 GLU A CA 1
ATOM 1558 C C . GLU A 1 222 ? 6.050 20.229 5.643 1.00 30.15 201 GLU A C 1
ATOM 1559 O O . GLU A 1 222 ? 6.441 21.223 6.253 1.00 37.28 201 GLU A O 1
ATOM 1565 N N . ASP A 1 223 ? 4.848 20.175 5.073 1.00 37.00 202 ASP A N 1
ATOM 1566 C CA . ASP A 1 223 ? 3.963 21.326 5.066 1.00 40.62 202 ASP A CA 1
ATOM 1567 C C . ASP A 1 223 ? 3.629 21.769 6.483 1.00 38.61 202 ASP A C 1
ATOM 1568 O O . ASP A 1 223 ? 3.583 22.964 6.771 1.00 39.67 202 ASP A O 1
ATOM 1573 N N . VAL A 1 224 ? 3.338 20.797 7.356 1.00 32.28 203 VAL A N 1
ATOM 1574 C CA . VAL A 1 224 ? 2.849 21.128 8.679 1.00 27.52 203 VAL A CA 1
ATOM 1575 C C . VAL A 1 224 ? 4.008 21.729 9.461 1.00 25.68 203 VAL A C 1
ATOM 1576 O O . VAL A 1 224 ? 3.845 22.713 10.187 1.00 25.79 203 VAL A O 1
ATOM 1580 N N . ARG A 1 225 ? 5.185 21.111 9.304 1.00 27.86 204 ARG A N 1
ATOM 1581 C CA . ARG A 1 225 ? 6.362 21.513 10.056 1.00 30.16 204 ARG A CA 1
ATOM 1582 C C . ARG A 1 225 ? 6.830 22.908 9.634 1.00 34.72 204 ARG A C 1
ATOM 1583 O O . ARG A 1 225 ? 7.513 23.571 10.411 1.00 33.96 204 ARG A O 1
ATOM 1591 N N . ALA A 1 226 ? 6.489 23.311 8.399 1.00 37.10 205 ALA A N 1
ATOM 1592 C CA . ALA A 1 226 ? 6.873 24.612 7.856 1.00 41.89 205 ALA A CA 1
ATOM 1593 C C . ALA A 1 226 ? 6.014 25.727 8.455 1.00 40.37 205 ALA A C 1
ATOM 1594 O O . ALA A 1 226 ? 6.362 26.894 8.356 1.00 41.94 205 ALA A O 1
ATOM 1596 N N . ARG A 1 227 ? 4.910 25.376 9.121 1.00 39.89 206 ARG A N 1
ATOM 1597 C CA . ARG A 1 227 ? 4.071 26.377 9.763 1.00 37.16 206 ARG A CA 1
ATOM 1598 C C . ARG A 1 227 ? 4.858 27.131 10.825 1.00 40.20 206 ARG A C 1
ATOM 1599 O O . ARG A 1 227 ? 5.543 26.527 11.643 1.00 41.45 206 ARG A O 1
ATOM 1607 N N . GLU A 1 228 ? 4.726 28.464 10.818 1.00 38.55 207 GLU A N 1
ATOM 1608 C CA . GLU A 1 228 ? 5.487 29.310 11.722 1.00 37.87 207 GLU A CA 1
ATOM 1609 C C . GLU A 1 228 ? 4.991 29.150 13.153 1.00 31.77 207 GLU A C 1
ATOM 1610 O O . GLU A 1 228 ? 5.719 29.469 14.085 1.00 32.35 207 GLU A O 1
ATOM 1616 N N . ASN A 1 229 ? 3.757 28.690 13.319 1.00 34.04 208 ASN A N 1
ATOM 1617 C CA . ASN A 1 229 ? 3.135 28.625 14.637 1.00 37.87 208 ASN A CA 1
ATOM 1618 C C . ASN A 1 229 ? 3.304 27.237 15.287 1.00 32.37 208 ASN A C 1
ATOM 1619 O O . ASN A 1 229 ? 2.675 26.956 16.306 1.00 38.07 208 ASN A O 1
ATOM 1624 N N . LEU A 1 230 ? 4.158 26.389 14.711 1.00 31.58 209 LEU A N 1
ATOM 1625 C CA . LEU A 1 230 ? 4.487 25.085 15.277 1.00 31.91 209 LEU A CA 1
ATOM 1626 C C . LEU A 1 230 ? 5.994 25.024 15.499 1.00 32.74 209 LEU A C 1
ATOM 1627 O O . LEU A 1 230 ? 6.763 25.261 14.571 1.00 34.88 209 LEU A O 1
ATOM 1632 N N . THR A 1 231 ? 6.400 24.757 16.745 1.00 32.07 210 THR A N 1
ATOM 1633 C CA . THR A 1 231 ? 7.787 24.467 17.076 1.00 31.79 210 THR A CA 1
ATOM 1634 C C . THR A 1 231 ? 7.877 23.043 17.610 1.00 27.65 210 THR A C 1
ATOM 1635 O O . THR A 1 231 ? 7.179 22.706 18.551 1.00 27.98 210 THR A O 1
ATOM 1639 N N . ILE A 1 232 ? 8.755 22.242 17.027 1.00 28.32 211 ILE A N 1
ATOM 1640 C CA . ILE A 1 232 ? 9.044 20.897 17.497 1.00 28.40 211 ILE A CA 1
ATOM 1641 C C . ILE A 1 232 ? 10.463 20.898 18.034 1.00 27.10 211 ILE A C 1
ATOM 1642 O O . ILE A 1 232 ? 11.355 21.278 17.299 1.00 28.62 211 ILE A O 1
ATOM 1647 N N . ILE A 1 233 ? 10.663 20.507 19.300 1.00 24.23 212 ILE A N 1
ATOM 1648 C CA . ILE A 1 233 ? 11.998 20.264 19.818 1.00 23.33 212 ILE A CA 1
ATOM 1649 C C . ILE A 1 233 ? 12.139 18.777 20.181 1.00 26.98 212 ILE A C 1
ATOM 1650 O O . ILE A 1 233 ? 11.394 18.263 21.028 1.00 26.17 212 ILE A O 1
ATOM 1655 N N . THR A 1 234 ? 13.111 18.090 19.559 1.00 25.33 213 THR A N 1
ATOM 1656 C CA . THR A 1 234 ? 13.496 16.733 19.959 1.00 25.34 213 THR A CA 1
ATOM 1657 C C . THR A 1 234 ? 14.656 16.781 20.949 1.00 26.05 213 THR A C 1
ATOM 1658 O O . THR A 1 234 ? 15.240 17.827 21.233 1.00 24.55 213 THR A O 1
ATOM 1662 N N . HIS A 1 235 ? 14.989 15.617 21.514 1.00 26.27 214 HIS A N 1
ATOM 1663 C CA . HIS A 1 235 ? 15.922 15.524 22.628 1.00 23.22 214 HIS A CA 1
ATOM 1664 C C . HIS A 1 235 ? 15.568 16.527 23.719 1.00 25.21 214 HIS A C 1
ATOM 1665 O O . HIS A 1 235 ? 16.459 17.199 24.290 1.00 23.95 214 HIS A O 1
ATOM 1672 N N . ALA A 1 236 ? 14.255 16.603 24.014 1.00 22.96 215 ALA A N 1
ATOM 1673 C CA . ALA A 1 236 ? 13.716 17.450 25.068 1.00 20.70 215 ALA A CA 1
ATOM 1674 C C . ALA A 1 236 ? 12.959 16.585 26.072 1.00 21.26 215 ALA A C 1
ATOM 1675 O O . ALA A 1 236 ? 11.856 16.112 25.781 1.00 23.39 215 ALA A O 1
ATOM 1677 N N . PHE A 1 237 ? 13.578 16.384 27.239 1.00 20.75 216 PHE A N 1
ATOM 1678 C CA . PHE A 1 237 ? 13.068 15.460 28.228 1.00 21.83 216 PHE A CA 1
ATOM 1679 C C . PHE A 1 237 ? 12.362 16.265 29.308 1.00 22.22 216 PHE A C 1
ATOM 1680 O O . PHE A 1 237 ? 13.012 17.028 30.032 1.00 21.37 216 PHE A O 1
ATOM 1688 N N . VAL A 1 238 ? 11.034 16.133 29.366 1.00 20.11 217 VAL A N 1
ATOM 1689 C CA . VAL A 1 238 ? 10.260 16.888 30.334 1.00 19.86 217 VAL A CA 1
ATOM 1690 C C . VAL A 1 238 ? 10.382 16.212 31.692 1.00 22.69 217 VAL A C 1
ATOM 1691 O O . VAL A 1 238 ? 10.224 14.997 31.817 1.00 22.61 217 VAL A O 1
ATOM 1695 N N . ARG A 1 239 ? 10.660 17.025 32.716 1.00 18.94 218 ARG A N 1
ATOM 1696 C CA . ARG A 1 239 ? 10.871 16.520 34.059 1.00 19.81 218 ARG A CA 1
ATOM 1697 C C . ARG A 1 239 ? 9.671 16.760 34.964 1.00 22.09 218 ARG A C 1
ATOM 1698 O O . ARG A 1 239 ? 9.506 16.052 35.942 1.00 21.29 218 ARG A O 1
ATOM 1706 N N . LYS A 1 240 ? 8.905 17.826 34.720 1.00 21.54 219 LYS A N 1
ATOM 1707 C CA . LYS A 1 240 ? 7.721 18.079 35.524 1.00 23.52 219 LYS A CA 1
ATOM 1708 C C . LYS A 1 240 ? 6.941 19.239 34.911 1.00 20.63 219 LYS A C 1
ATOM 1709 O O . LYS A 1 240 ? 7.446 19.967 34.044 1.00 18.47 219 LYS A O 1
ATOM 1715 N N . VAL A 1 241 ? 5.689 19.332 35.334 1.00 20.07 220 VAL A N 1
ATOM 1716 C CA . VAL A 1 241 ? 4.779 20.388 34.923 1.00 20.96 220 VAL A CA 1
ATOM 1717 C C . VAL A 1 241 ? 4.909 21.473 35.969 1.00 22.20 220 VAL A C 1
ATOM 1718 O O . VAL A 1 241 ? 5.121 21.161 37.136 1.00 23.28 220 VAL A O 1
ATOM 1722 N N . LEU A 1 242 ? 4.829 22.731 35.519 1.00 24.43 221 LEU A N 1
ATOM 1723 C CA . LEU A 1 242 ? 4.970 23.879 36.412 1.00 23.80 221 LEU A CA 1
ATOM 1724 C C . LEU A 1 242 ? 3.599 24.500 36.632 1.00 22.86 221 LEU A C 1
ATOM 1725 O O . LEU A 1 242 ? 2.817 24.593 35.680 1.00 21.81 221 LEU A O 1
ATOM 1730 N N . PHE A 1 243 ? 3.379 24.968 37.870 1.00 23.18 222 PHE A N 1
ATOM 1731 C CA . PHE A 1 243 ? 2.110 25.521 38.305 1.00 26.14 222 PHE A CA 1
ATOM 1732 C C . PHE A 1 243 ? 2.287 26.901 38.942 1.00 28.26 222 PHE A C 1
ATOM 1733 O O . PHE A 1 243 ? 3.319 27.195 39.541 1.00 26.39 222 PHE A O 1
ATOM 1741 N N . GLU A 1 244 ? 1.232 27.704 38.816 1.00 26.81 223 GLU A N 1
ATOM 1742 C CA . GLU A 1 244 ? 0.963 28.841 39.682 1.00 29.05 223 GLU A CA 1
ATOM 1743 C C . GLU A 1 244 ? -0.368 28.555 40.385 1.00 25.65 223 GLU A C 1
ATOM 1744 O O . GLU A 1 244 ? -1.423 28.503 39.758 1.00 24.18 223 GLU A O 1
ATOM 1750 N N . GLY A 1 245 ? -0.315 28.296 41.684 1.00 25.66 224 GLY A N 1
ATOM 1751 C CA . GLY A 1 245 ? -1.454 27.712 42.365 1.00 29.90 224 GLY A CA 1
ATOM 1752 C C . GLY A 1 245 ? -1.810 26.374 41.708 1.00 30.43 224 GLY A C 1
ATOM 1753 O O . GLY A 1 245 ? -0.931 25.520 41.547 1.00 27.87 224 GLY A O 1
ATOM 1754 N N . THR A 1 246 ? -3.093 26.214 41.345 1.00 30.01 225 THR A N 1
ATOM 1755 C CA . THR A 1 246 ? -3.587 24.974 40.755 1.00 27.95 225 THR A CA 1
ATOM 1756 C C . THR A 1 246 ? -3.660 25.130 39.247 1.00 24.65 225 THR A C 1
ATOM 1757 O O . THR A 1 246 ? -4.281 24.300 38.575 1.00 26.00 225 THR A O 1
ATOM 1761 N N . LYS A 1 247 ? -3.009 26.178 38.711 1.00 23.42 226 LYS A N 1
ATOM 1762 C CA . LYS A 1 247 ? -3.039 26.430 37.278 1.00 26.00 226 LYS A CA 1
ATOM 1763 C C . LYS A 1 247 ? -1.720 25.976 36.649 1.00 23.56 226 LYS A C 1
ATOM 1764 O O . LYS A 1 247 ? -0.659 26.431 37.059 1.00 23.15 226 LYS A O 1
ATOM 1770 N N . ALA A 1 248 ? -1.802 25.135 35.618 1.00 23.05 227 ALA A N 1
ATOM 1771 C CA . ALA A 1 248 ? -0.617 24.687 34.889 1.00 24.07 227 ALA A CA 1
ATOM 1772 C C . ALA A 1 248 ? -0.163 25.782 33.924 1.00 23.22 227 ALA A C 1
ATOM 1773 O O . ALA A 1 248 ? -0.969 26.244 33.112 1.00 26.49 227 ALA A O 1
ATOM 1775 N N . ILE A 1 249 ? 1.107 26.204 34.045 1.00 23.63 228 ILE A N 1
ATOM 1776 C CA . ILE A 1 249 ? 1.621 27.333 33.283 1.00 22.08 228 ILE A CA 1
ATOM 1777 C C . ILE A 1 249 ? 2.795 26.979 32.380 1.00 25.49 228 ILE A C 1
ATOM 1778 O O . ILE A 1 249 ? 3.099 27.770 31.480 1.00 23.70 228 ILE A O 1
ATOM 1783 N N . GLY A 1 250 ? 3.461 25.828 32.616 1.00 25.12 229 GLY A N 1
ATOM 1784 C CA . GLY A 1 250 ? 4.642 25.488 31.839 1.00 23.32 229 GLY A CA 1
ATOM 1785 C C . GLY A 1 250 ? 5.176 24.097 32.171 1.00 23.23 229 GLY A C 1
ATOM 1786 O O . GLY A 1 250 ? 4.484 23.295 32.823 1.00 22.73 229 GLY A O 1
ATOM 1787 N N . VAL A 1 251 ? 6.392 23.821 31.665 1.00 23.14 230 VAL A N 1
ATOM 1788 C CA . VAL A 1 251 ? 7.129 22.601 31.953 1.00 23.29 230 VAL A CA 1
ATOM 1789 C C . VAL A 1 251 ? 8.591 22.912 32.221 1.00 23.66 230 VAL A C 1
ATOM 1790 O O . VAL A 1 251 ? 9.145 23.875 31.669 1.00 24.07 230 VAL A O 1
ATOM 1794 N N . GLU A 1 252 ? 9.199 22.072 33.079 1.00 21.42 231 GLU A N 1
ATOM 1795 C CA . GLU A 1 252 ? 10.639 22.026 33.231 1.00 24.08 231 GLU A CA 1
ATOM 1796 C C . GLU A 1 252 ? 11.194 20.944 32.296 1.00 26.13 231 GLU A C 1
ATOM 1797 O O . GLU A 1 252 ? 10.805 19.768 32.373 1.00 26.06 231 GLU A O 1
ATOM 1803 N N . VAL A 1 253 ? 12.084 21.346 31.397 1.00 22.69 232 VAL A N 1
ATOM 1804 C CA . VAL A 1 253 ? 12.501 20.461 30.329 1.00 21.44 232 VAL A CA 1
ATOM 1805 C C . VAL A 1 253 ? 14.008 20.528 30.155 1.00 24.74 232 VAL A C 1
ATOM 1806 O O . VAL A 1 253 ? 14.633 21.607 30.174 1.00 19.06 232 VAL A O 1
ATOM 1810 N N . GLU A 1 254 ? 14.592 19.343 29.988 1.00 25.75 233 GLU A N 1
ATOM 1811 C CA . GLU A 1 254 ? 16.005 19.237 29.709 1.00 28.11 233 GLU A CA 1
ATOM 1812 C C . GLU A 1 254 ? 16.220 19.124 28.213 1.00 30.19 233 GLU A C 1
ATOM 1813 O O . GLU A 1 254 ? 15.745 18.174 27.590 1.00 27.48 233 GLU A O 1
ATOM 1819 N N . ILE A 1 255 ? 16.976 20.089 27.683 1.00 28.54 234 ILE A N 1
ATOM 1820 C CA . ILE A 1 255 ? 17.355 20.116 26.286 1.00 33.07 234 ILE A CA 1
ATOM 1821 C C . ILE A 1 255 ? 18.873 20.105 26.233 1.00 36.63 234 ILE A C 1
ATOM 1822 O O . ILE A 1 255 ? 19.504 21.092 26.598 1.00 30.76 234 ILE A O 1
ATOM 1827 N N . ASP A 1 256 ? 19.428 18.951 25.823 1.00 38.31 235 ASP A N 1
ATOM 1828 C CA . ASP A 1 256 ? 20.839 18.795 25.525 1.00 39.73 235 ASP A CA 1
ATOM 1829 C C . ASP A 1 256 ? 21.658 19.043 26.792 1.00 34.61 235 ASP A C 1
ATOM 1830 O O . ASP A 1 256 ? 22.613 19.801 26.755 1.00 34.09 235 ASP A O 1
ATOM 1835 N N . GLY A 1 257 ? 21.278 18.414 27.909 1.00 27.27 236 GLY A N 1
ATOM 1836 C CA . GLY A 1 257 ? 22.051 18.482 29.132 1.00 24.43 236 GLY A CA 1
ATOM 1837 C C . GLY A 1 257 ? 21.905 19.787 29.908 1.00 22.63 236 GLY A C 1
ATOM 1838 O O . GLY A 1 257 ? 22.588 19.964 30.916 1.00 27.94 236 GLY A O 1
ATOM 1839 N N . GLN A 1 258 ? 20.987 20.673 29.493 1.00 21.89 237 GLN A N 1
ATOM 1840 C CA . GLN A 1 258 ? 20.677 21.854 30.280 1.00 21.63 237 GLN A CA 1
ATOM 1841 C C . GLN A 1 258 ? 19.164 22.068 30.418 1.00 21.93 237 GLN A C 1
ATOM 1842 O O . GLN A 1 258 ? 18.381 21.736 29.535 1.00 21.26 237 GLN A O 1
ATOM 1848 N N . ILE A 1 259 ? 18.758 22.646 31.554 1.00 21.35 238 ILE A N 1
ATOM 1849 C CA . ILE A 1 259 ? 17.358 22.688 31.941 1.00 22.51 238 ILE A CA 1
ATOM 1850 C C . ILE A 1 259 ? 16.787 24.073 31.640 1.00 22.14 238 ILE A C 1
ATOM 1851 O O . ILE A 1 259 ? 17.420 25.072 31.898 1.00 20.85 238 ILE A O 1
ATOM 1856 N N . GLN A 1 260 ? 15.607 24.100 31.031 1.00 21.33 239 GLN A N 1
ATOM 1857 C CA . GLN A 1 260 ? 14.852 25.305 30.732 1.00 24.10 239 GLN A CA 1
ATOM 1858 C C . GLN A 1 260 ? 13.445 25.173 31.293 1.00 25.68 239 GLN A C 1
ATOM 1859 O O . GLN A 1 260 ? 12.927 24.048 31.431 1.00 23.63 239 GLN A O 1
ATOM 1865 N N . ASN A 1 261 ? 12.831 26.325 31.605 1.00 25.00 240 ASN A N 1
ATOM 1866 C CA . ASN A 1 261 ? 11.392 26.369 31.841 1.00 23.91 240 ASN A CA 1
ATOM 1867 C C . ASN A 1 261 ? 10.725 26.949 30.611 1.00 27.33 240 ASN A C 1
ATOM 1868 O O . ASN A 1 261 ? 11.136 27.995 30.139 1.00 27.47 240 ASN A O 1
ATOM 1873 N N . MET A 1 262 ? 9.765 26.228 30.044 1.00 25.06 241 MET A N 1
ATOM 1874 C CA . MET A 1 262 ? 9.001 26.709 28.910 1.00 25.97 241 MET A CA 1
ATOM 1875 C C . MET A 1 262 ? 7.531 26.877 29.315 1.00 27.97 241 MET A C 1
ATOM 1876 O O . MET A 1 262 ? 7.013 26.065 30.078 1.00 26.02 241 MET A O 1
ATOM 1881 N N . TYR A 1 263 ? 6.879 27.934 28.800 1.00 26.82 242 TYR A N 1
ATOM 1882 C CA . TYR A 1 263 ? 5.593 28.384 29.296 1.00 27.25 242 TYR A CA 1
ATOM 1883 C C . TYR A 1 263 ? 4.550 28.408 28.184 1.00 27.18 242 TYR A C 1
ATOM 1884 O O . TYR A 1 263 ? 4.856 28.615 27.007 1.00 26.15 242 TYR A O 1
ATOM 1893 N N . ALA A 1 264 ? 3.302 28.175 28.602 1.00 27.10 243 ALA A N 1
ATOM 1894 C CA . ALA A 1 264 ? 2.144 28.227 27.726 1.00 27.93 243 ALA A CA 1
ATOM 1895 C C . ALA A 1 264 ? 1.104 29.182 28.306 1.00 26.28 243 ALA A C 1
ATOM 1896 O O . ALA A 1 264 ? 0.767 29.100 29.486 1.00 27.10 243 ALA A O 1
ATOM 1898 N N . SER A 1 265 ? 0.522 30.016 27.447 1.00 28.41 244 SER A N 1
ATOM 1899 C CA . SER A 1 265 ? -0.465 30.985 27.900 1.00 27.77 244 SER A CA 1
ATOM 1900 C C . SER A 1 265 ? -1.858 30.344 28.054 1.00 27.56 244 SER A C 1
ATOM 1901 O O . SER A 1 265 ? -2.692 30.846 28.800 1.00 28.11 244 SER A O 1
ATOM 1904 N N . LYS A 1 266 ? -2.131 29.225 27.371 1.00 26.90 245 LYS A N 1
ATOM 1905 C CA . LYS A 1 266 ? -3.426 28.559 27.510 1.00 27.00 245 LYS A CA 1
ATOM 1906 C C . LYS A 1 266 ? -3.310 27.254 28.300 1.00 25.57 245 LYS A C 1
ATOM 1907 O O . LYS A 1 266 ? -3.824 27.176 29.402 1.00 25.31 245 LYS A O 1
ATOM 1913 N N . GLU A 1 267 ? -2.620 26.233 27.765 1.00 24.14 246 GLU A N 1
ATOM 1914 C CA . GLU A 1 267 ? -2.645 24.946 28.439 1.00 23.43 246 GLU A CA 1
ATOM 1915 C C . GLU A 1 267 ? -1.427 24.082 28.135 1.00 22.60 246 GLU A C 1
ATOM 1916 O O . GLU A 1 267 ? -0.734 24.282 27.135 1.00 18.66 246 GLU A O 1
ATOM 1922 N N . ILE A 1 268 ? -1.212 23.130 29.047 1.00 21.46 247 ILE A N 1
ATOM 1923 C CA . ILE A 1 268 ? -0.261 22.039 28.900 1.00 21.11 247 ILE A CA 1
ATOM 1924 C C . ILE A 1 268 ? -1.034 20.747 28.602 1.00 22.15 247 ILE A C 1
ATOM 1925 O O . ILE A 1 268 ? -2.019 20.452 29.280 1.00 23.62 247 ILE A O 1
ATOM 1930 N N . ILE A 1 269 ? -0.567 19.978 27.612 1.00 21.04 248 ILE A N 1
ATOM 1931 C CA . ILE A 1 269 ? -1.189 18.737 27.190 1.00 22.25 248 ILE A CA 1
ATOM 1932 C C . ILE A 1 269 ? -0.152 17.618 27.334 1.00 24.02 248 ILE A C 1
ATOM 1933 O O . ILE A 1 269 ? 0.932 17.688 26.740 1.00 22.51 248 ILE A O 1
ATOM 1938 N N . LEU A 1 270 ? -0.464 16.626 28.174 1.00 22.40 249 LEU A N 1
ATOM 1939 C CA . LEU A 1 270 ? 0.427 15.485 28.365 1.00 22.58 249 LEU A CA 1
ATOM 1940 C C . LEU A 1 270 ? 0.034 14.371 27.401 1.00 19.36 249 LEU A C 1
ATOM 1941 O O . LEU A 1 270 ? -1.110 13.910 27.390 1.00 18.84 249 LEU A O 1
ATOM 1946 N N . SER A 1 271 ? 0.986 13.963 26.581 1.00 20.54 250 SER A N 1
ATOM 1947 C CA . SER A 1 271 ? 0.812 12.889 25.626 1.00 19.62 250 SER A CA 1
ATOM 1948 C C . SER A 1 271 ? 2.020 11.962 25.726 1.00 17.80 250 SER A C 1
ATOM 1949 O O . SER A 1 271 ? 2.525 11.498 24.724 1.00 19.84 250 SER A O 1
ATOM 1952 N N . ALA A 1 272 ? 2.462 11.689 26.962 1.00 18.35 251 ALA A N 1
ATOM 1953 C CA . ALA A 1 272 ? 3.709 10.965 27.211 1.00 19.65 251 ALA A CA 1
ATOM 1954 C C . ALA A 1 272 ? 3.499 9.457 27.319 1.00 17.88 251 ALA A C 1
ATOM 1955 O O . ALA A 1 272 ? 4.480 8.728 27.550 1.00 20.44 251 ALA A O 1
ATOM 1957 N N . GLY A 1 273 ? 2.241 9.015 27.159 1.00 18.11 252 GLY A N 1
ATOM 1958 C CA . GLY A 1 273 ? 1.877 7.602 27.147 1.00 18.25 252 GLY A CA 1
ATOM 1959 C C . GLY A 1 273 ? 1.533 7.041 28.535 1.00 18.77 252 GLY A C 1
ATOM 1960 O O . GLY A 1 273 ? 1.712 7.695 29.578 1.00 17.82 252 GLY A O 1
ATOM 1961 N N . THR A 1 274 ? 1.085 5.776 28.535 1.00 17.62 253 THR A N 1
ATOM 1962 C CA . THR A 1 274 ? 0.548 5.144 29.741 1.00 17.35 253 THR A CA 1
ATOM 1963 C C . THR A 1 274 ? 1.565 5.105 30.882 1.00 17.50 253 THR A C 1
ATOM 1964 O O . THR A 1 274 ? 1.185 5.156 32.039 1.00 18.57 253 THR A O 1
ATOM 1968 N N . PHE A 1 275 ? 2.850 4.926 30.579 1.00 18.66 254 PHE A N 1
ATOM 1969 C CA . PHE A 1 275 ? 3.849 4.787 31.626 1.00 19.14 254 PHE A CA 1
ATOM 1970 C C . PHE A 1 275 ? 4.312 6.159 32.134 1.00 17.67 254 PHE A C 1
ATOM 1971 O O . PHE A 1 275 ? 4.393 6.374 33.364 1.00 17.32 254 PHE A O 1
ATOM 1979 N N . ASN A 1 276 ? 4.631 7.078 31.216 1.00 18.26 255 ASN A N 1
ATOM 1980 C CA . ASN A 1 276 ? 5.325 8.315 31.603 1.00 18.14 255 ASN A CA 1
ATOM 1981 C C . ASN A 1 276 ? 4.355 9.449 31.988 1.00 19.72 255 ASN A C 1
ATOM 1982 O O . ASN A 1 276 ? 4.744 10.324 32.785 1.00 16.85 255 ASN A O 1
ATOM 1987 N N . THR A 1 277 ? 3.131 9.476 31.424 1.00 17.53 256 THR A N 1
ATOM 1988 C CA . THR A 1 277 ? 2.144 10.501 31.794 1.00 18.04 256 THR A CA 1
ATOM 1989 C C . THR A 1 277 ? 1.873 10.465 33.307 1.00 18.39 256 THR A C 1
ATOM 1990 O O . THR A 1 277 ? 2.002 11.486 33.995 1.00 19.11 256 THR A O 1
ATOM 1994 N N . PRO A 1 278 ? 1.457 9.323 33.903 1.00 18.58 257 PRO A N 1
ATOM 1995 C CA . PRO A 1 278 ? 1.207 9.280 35.345 1.00 16.62 257 PRO A CA 1
ATOM 1996 C C . PRO A 1 278 ? 2.429 9.607 36.175 1.00 18.06 257 PRO A C 1
ATOM 1997 O O . PRO A 1 278 ? 2.285 10.214 37.246 1.00 19.61 257 PRO A O 1
ATOM 2001 N N . LYS A 1 279 ? 3.614 9.148 35.737 1.00 19.01 258 LYS A N 1
ATOM 2002 C CA . LYS A 1 279 ? 4.861 9.510 36.409 1.00 20.07 258 LYS A CA 1
ATOM 2003 C C . LYS A 1 279 ? 5.025 11.042 36.489 1.00 21.45 258 LYS A C 1
ATOM 2004 O O . LYS A 1 279 ? 5.364 11.600 37.538 1.00 19.94 258 LYS A O 1
ATOM 2010 N N . LEU A 1 280 ? 4.839 11.718 35.356 1.00 18.67 259 LEU A N 1
ATOM 2011 C CA . LEU A 1 280 ? 5.004 13.171 35.267 1.00 22.35 259 LEU A CA 1
ATOM 2012 C C . LEU A 1 280 ? 3.993 13.871 36.178 1.00 21.33 259 LEU A C 1
ATOM 2013 O O . LEU A 1 280 ? 4.319 14.818 36.885 1.00 18.83 259 LEU A O 1
ATOM 2018 N N . LEU A 1 281 ? 2.746 13.395 36.153 1.00 19.96 260 LEU A N 1
ATOM 2019 C CA . LEU A 1 281 ? 1.695 13.939 36.997 1.00 20.30 260 LEU A CA 1
ATOM 2020 C C . LEU A 1 281 ? 2.111 13.844 38.472 1.00 21.09 260 LEU A C 1
ATOM 2021 O O . LEU A 1 281 ? 2.064 14.842 39.212 1.00 22.71 260 LEU A O 1
ATOM 2026 N N . LYS A 1 282 ? 2.561 12.658 38.896 1.00 18.95 261 LYS A N 1
ATOM 2027 C CA . LYS A 1 282 ? 2.910 12.431 40.287 1.00 17.80 261 LYS A CA 1
ATOM 2028 C C . LYS A 1 282 ? 4.092 13.309 40.712 1.00 19.97 261 LYS A C 1
ATOM 2029 O O . LYS A 1 282 ? 4.069 13.890 41.805 1.00 23.50 261 LYS A O 1
ATOM 2035 N N . LEU A 1 283 ? 5.140 13.367 39.880 1.00 19.29 262 LEU A N 1
ATOM 2036 C CA . LEU A 1 283 ? 6.313 14.170 40.184 1.00 21.97 262 LEU A CA 1
ATOM 2037 C C . LEU A 1 283 ? 5.936 15.648 40.303 1.00 21.35 262 LEU A C 1
ATOM 2038 O O . LEU A 1 283 ? 6.620 16.397 40.983 1.00 20.62 262 LEU A O 1
ATOM 2043 N N . SER A 1 284 ? 4.870 16.047 39.612 1.00 20.65 263 SER A N 1
ATOM 2044 C CA . SER A 1 284 ? 4.448 17.429 39.519 1.00 22.56 263 SER A CA 1
ATOM 2045 C C . SER A 1 284 ? 3.479 17.830 40.627 1.00 23.26 263 SER A C 1
ATOM 2046 O O . SER A 1 284 ? 3.058 18.994 40.668 1.00 22.96 263 SER A O 1
ATOM 2049 N N . GLY A 1 285 ? 3.088 16.876 41.472 1.00 22.36 264 GLY A N 1
ATOM 2050 C CA . GLY A 1 285 ? 2.205 17.153 42.601 1.00 24.13 264 GLY A CA 1
ATOM 2051 C C . GLY A 1 285 ? 0.725 16.847 42.324 1.00 22.83 264 GLY A C 1
ATOM 2052 O O . GLY A 1 285 ? -0.169 17.335 43.036 1.00 23.69 264 GLY A O 1
ATOM 2053 N N . VAL A 1 286 ? 0.449 16.042 41.281 1.00 18.31 265 VAL A N 1
ATOM 2054 C CA . VAL A 1 286 ? -0.902 15.651 40.930 1.00 19.77 265 VAL A CA 1
ATOM 2055 C C . VAL A 1 286 ? -0.997 14.131 41.051 1.00 21.49 265 VAL A C 1
ATOM 2056 O O . VAL A 1 286 ? -0.471 13.397 40.211 1.00 18.48 265 VAL A O 1
ATOM 2060 N N . GLY A 1 287 ? -1.655 13.646 42.108 1.00 21.26 266 GLY A N 1
ATOM 2061 C CA . GLY A 1 287 ? -1.737 12.213 42.295 1.00 22.34 266 GLY A CA 1
ATOM 2062 C C . GLY A 1 287 ? -2.248 11.849 43.680 1.00 24.22 266 GLY A C 1
ATOM 2063 O O . GLY A 1 287 ? -2.838 12.681 44.361 1.00 22.37 266 GLY A O 1
ATOM 2064 N N . PRO A 1 288 ? -2.127 10.558 44.055 1.00 22.60 267 PRO A N 1
ATOM 2065 C CA . PRO A 1 288 ? -2.616 10.068 45.331 1.00 23.69 267 PRO A CA 1
ATOM 2066 C C . PRO A 1 288 ? -1.821 10.711 46.463 1.00 21.39 267 PRO A C 1
ATOM 2067 O O . PRO A 1 288 ? -0.608 10.628 46.494 1.00 22.84 267 PRO A O 1
ATOM 2071 N N . ARG A 1 289 ? -2.535 11.317 47.417 1.00 22.34 268 ARG A N 1
ATOM 2072 C CA . ARG A 1 289 ? -1.904 12.106 48.465 1.00 22.15 268 ARG A CA 1
ATOM 2073 C C . ARG A 1 289 ? -0.859 11.282 49.218 1.00 22.74 268 ARG A C 1
ATOM 2074 O O . ARG A 1 289 ? 0.253 11.753 49.447 1.00 24.50 268 ARG A O 1
ATOM 2082 N N . GLU A 1 290 ? -1.222 10.067 49.624 1.00 23.58 269 GLU A N 1
ATOM 2083 C CA . GLU A 1 290 ? -0.344 9.243 50.453 1.00 27.52 269 GLU A CA 1
ATOM 2084 C C . GLU A 1 290 ? 0.997 8.980 49.766 1.00 26.53 269 GLU A C 1
ATOM 2085 O O . GLU A 1 290 ? 2.049 9.073 50.385 1.00 25.02 269 GLU A O 1
ATOM 2091 N N . GLU A 1 291 ? 0.975 8.589 48.482 1.00 23.52 270 GLU A N 1
ATOM 2092 C CA . GLU A 1 291 ? 2.230 8.324 47.787 1.00 22.90 270 GLU A CA 1
ATOM 2093 C C . GLU A 1 291 ? 3.050 9.606 47.652 1.00 21.78 270 GLU A C 1
ATOM 2094 O O . GLU A 1 291 ? 4.257 9.593 47.878 1.00 20.41 270 GLU A O 1
ATOM 2100 N N . LEU A 1 292 ? 2.423 10.718 47.254 1.00 22.02 271 LEU A N 1
ATOM 2101 C CA . LEU A 1 292 ? 3.177 11.944 47.056 1.00 23.84 271 LEU A CA 1
ATOM 2102 C C . LEU A 1 292 ? 3.814 12.382 48.373 1.00 22.57 271 LEU A C 1
ATOM 2103 O O . LEU A 1 292 ? 4.976 12.764 48.380 1.00 25.28 271 LEU A O 1
ATOM 2108 N N . GLU A 1 293 ? 3.045 12.342 49.475 1.00 25.97 272 GLU A N 1
ATOM 2109 C CA . GLU A 1 293 ? 3.555 12.767 50.778 1.00 26.09 272 GLU A CA 1
ATOM 2110 C C . GLU A 1 293 ? 4.707 11.869 51.220 1.00 25.92 272 GLU A C 1
ATOM 2111 O O . GLU A 1 293 ? 5.694 12.360 51.754 1.00 28.65 272 GLU A O 1
ATOM 2117 N N . LYS A 1 294 ? 4.615 10.562 50.952 1.00 26.04 273 LYS A N 1
ATOM 2118 C CA . LYS A 1 294 ? 5.687 9.632 51.288 1.00 27.30 273 LYS A CA 1
ATOM 2119 C C . LYS A 1 294 ? 7.004 10.089 50.674 1.00 27.59 273 LYS A C 1
ATOM 2120 O O . LYS A 1 294 ? 8.060 9.951 51.290 1.00 29.20 273 LYS A O 1
ATOM 2126 N N . PHE A 1 295 ? 6.938 10.615 49.443 1.00 25.41 274 PHE A N 1
ATOM 2127 C CA . PHE A 1 295 ? 8.121 11.089 48.752 1.00 25.76 274 PHE A CA 1
ATOM 2128 C C . PHE A 1 295 ? 8.422 12.559 49.023 1.00 25.60 274 PHE A C 1
ATOM 2129 O O . PHE A 1 295 ? 9.349 13.087 48.437 1.00 24.64 274 PHE A O 1
ATOM 2137 N N . GLY A 1 296 ? 7.605 13.252 49.819 1.00 28.74 275 GLY A N 1
ATOM 2138 C CA . GLY A 1 296 ? 7.882 14.657 50.105 1.00 27.95 275 GLY A CA 1
ATOM 2139 C C . GLY A 1 296 ? 7.466 15.567 48.953 1.00 29.43 275 GLY A C 1
ATOM 2140 O O . GLY A 1 296 ? 7.937 16.701 48.858 1.00 30.10 275 GLY A O 1
ATOM 2141 N N . ILE A 1 297 ? 6.590 15.073 48.056 1.00 29.17 276 ILE A N 1
ATOM 2142 C CA . ILE A 1 297 ? 6.142 15.874 46.927 1.00 27.50 276 ILE A CA 1
ATOM 2143 C C . ILE A 1 297 ? 4.930 16.690 47.363 1.00 26.49 276 ILE A C 1
ATOM 2144 O O . ILE A 1 297 ? 3.904 16.127 47.751 1.00 23.75 276 ILE A O 1
ATOM 2149 N N . PRO A 1 298 ? 4.956 18.038 47.276 1.00 24.59 277 PRO A N 1
ATOM 2150 C CA . PRO A 1 298 ? 3.759 18.807 47.627 1.00 27.09 277 PRO A CA 1
ATOM 2151 C C . PRO A 1 298 ? 2.568 18.408 46.768 1.00 24.91 277 PRO A C 1
ATOM 2152 O O . PRO A 1 298 ? 2.664 18.332 45.540 1.00 26.32 277 PRO A O 1
ATOM 2156 N N . VAL A 1 299 ? 1.437 18.134 47.444 1.00 23.89 278 VAL A N 1
ATOM 2157 C CA . VAL A 1 299 ? 0.213 17.785 46.750 1.00 20.60 278 VAL A CA 1
ATOM 2158 C C . VAL A 1 299 ? -0.561 19.041 46.321 1.00 22.25 278 VAL A C 1
ATOM 2159 O O . VAL A 1 299 ? -1.254 19.704 47.113 1.00 22.84 278 VAL A O 1
ATOM 2163 N N . ILE A 1 300 ? -0.529 19.285 45.016 1.00 19.16 279 ILE A N 1
ATOM 2164 C CA . ILE A 1 300 ? -1.231 20.397 44.398 1.00 23.13 279 ILE A CA 1
ATOM 2165 C C . ILE A 1 300 ? -2.679 19.984 44.144 1.00 23.19 279 ILE A C 1
ATOM 2166 O O . ILE A 1 300 ? -3.588 20.795 44.229 1.00 20.41 279 ILE A O 1
ATOM 2171 N N . ALA A 1 301 ? -2.881 18.729 43.737 1.00 21.23 280 ALA A N 1
ATOM 2172 C CA . ALA A 1 301 ? -4.207 18.137 43.621 1.00 21.26 280 ALA A CA 1
ATOM 2173 C C . ALA A 1 301 ? -4.139 16.668 43.997 1.00 24.36 280 ALA A C 1
ATOM 2174 O O . ALA A 1 301 ? -3.356 15.912 43.431 1.00 22.45 280 ALA A O 1
ATOM 2176 N N . ASN A 1 302 ? -4.986 16.290 44.958 1.00 25.08 281 ASN A N 1
ATOM 2177 C CA . ASN A 1 302 ? -5.145 14.908 45.368 1.00 23.17 281 ASN A CA 1
ATOM 2178 C C . ASN A 1 302 ? -6.009 14.240 44.310 1.00 24.96 281 ASN A C 1
ATOM 2179 O O . ASN A 1 302 ? -7.206 14.524 44.227 1.00 22.21 281 ASN A O 1
ATOM 2184 N N . VAL A 1 303 ? -5.387 13.396 43.473 1.00 22.81 282 VAL A N 1
ATOM 2185 C CA . VAL A 1 303 ? -6.112 12.684 42.431 1.00 21.87 282 VAL A CA 1
ATOM 2186 C C . VAL A 1 303 ? -5.786 11.198 42.581 1.00 22.77 282 VAL A C 1
ATOM 2187 O O . VAL A 1 303 ? -4.784 10.733 42.051 1.00 22.47 282 VAL A O 1
ATOM 2191 N N . PRO A 1 304 ? -6.587 10.439 43.366 1.00 23.17 283 PRO A N 1
ATOM 2192 C CA . PRO A 1 304 ? -6.294 9.036 43.666 1.00 24.94 283 PRO A CA 1
ATOM 2193 C C . PRO A 1 304 ? -6.115 8.141 42.439 1.00 22.25 283 PRO A C 1
ATOM 2194 O O . PRO A 1 304 ? -5.444 7.124 42.519 1.00 22.19 283 PRO A O 1
ATOM 2198 N N . GLY A 1 305 ? -6.776 8.503 41.340 1.00 21.41 284 GLY A N 1
ATOM 2199 C CA . GLY A 1 305 ? -6.823 7.677 40.133 1.00 21.67 284 GLY A CA 1
ATOM 2200 C C . GLY A 1 305 ? -5.520 7.649 39.338 1.00 19.37 284 GLY A C 1
ATOM 2201 O O . GLY A 1 305 ? -5.316 6.752 38.528 1.00 20.62 284 GLY A O 1
ATOM 2202 N N . VAL A 1 306 ? -4.620 8.614 39.574 1.00 21.41 285 VAL A N 1
ATOM 2203 C CA . VAL A 1 306 ? -3.384 8.733 38.811 1.00 19.27 285 VAL A CA 1
ATOM 2204 C C . VAL A 1 306 ? -2.516 7.510 39.121 1.00 18.31 285 VAL A C 1
ATOM 2205 O O . VAL A 1 306 ? -2.183 7.242 40.269 1.00 18.78 285 VAL A O 1
ATOM 2209 N N . GLY A 1 307 ? -2.146 6.783 38.064 1.00 19.33 286 GLY A N 1
ATOM 2210 C CA . GLY A 1 307 ? -1.338 5.585 38.220 1.00 18.34 286 GLY A CA 1
ATOM 2211 C C . GLY A 1 307 ? -2.144 4.329 38.562 1.00 18.86 286 GLY A C 1
ATOM 2212 O O . GLY A 1 307 ? -1.583 3.222 38.516 1.00 19.58 286 GLY A O 1
ATOM 2213 N N . GLU A 1 308 ? -3.450 4.463 38.800 1.00 19.42 287 GLU A N 1
ATOM 2214 C CA . GLU A 1 308 ? -4.309 3.312 39.075 1.00 19.20 287 GLU A CA 1
ATOM 2215 C C . GLU A 1 308 ? -4.918 2.832 37.759 1.00 18.47 287 GLU A C 1
ATOM 2216 O O . GLU A 1 308 ? -4.767 3.464 36.714 1.00 19.11 287 GLU A O 1
ATOM 2222 N N . ASN A 1 309 ? -5.613 1.695 37.819 1.00 17.98 288 ASN A N 1
ATOM 2223 C CA . ASN A 1 309 ? -6.373 1.196 36.688 1.00 17.03 288 ASN A CA 1
ATOM 2224 C C . ASN A 1 309 ? -5.475 0.794 35.514 1.00 16.72 288 ASN A C 1
ATOM 2225 O O . ASN A 1 309 ? -5.974 0.733 34.402 1.00 18.13 288 ASN A O 1
ATOM 2230 N N . LEU A 1 310 ? -4.192 0.470 35.761 1.00 18.12 289 LEU A N 1
ATOM 2231 C CA . LEU A 1 310 ? -3.318 0.015 34.694 1.00 19.25 289 LEU A CA 1
ATOM 2232 C C . LEU A 1 310 ? -3.856 -1.329 34.201 1.00 20.68 289 LEU A C 1
ATOM 2233 O O . LEU A 1 310 ? -4.029 -2.270 34.987 1.00 17.92 289 LEU A O 1
ATOM 2238 N N . ASN A 1 311 ? -4.087 -1.422 32.898 1.00 19.56 290 ASN A N 1
ATOM 2239 C CA . ASN A 1 311 ? -4.422 -2.709 32.310 1.00 20.00 290 ASN A CA 1
ATOM 2240 C C . ASN A 1 311 ? -3.806 -2.864 30.919 1.00 19.49 290 ASN A C 1
ATOM 2241 O O . ASN A 1 311 ? -3.308 -1.910 30.296 1.00 17.83 290 ASN A O 1
ATOM 2246 N N . ASP A 1 312 ? -3.768 -4.126 30.506 1.00 16.89 291 ASP A N 1
ATOM 2247 C CA . ASP A 1 312 ? -2.998 -4.549 29.361 1.00 16.88 291 ASP A CA 1
ATOM 2248 C C . ASP A 1 312 ? -3.521 -5.929 28.951 1.00 18.70 291 ASP A C 1
ATOM 2249 O O . ASP A 1 312 ? -4.140 -6.634 29.756 1.00 20.22 291 ASP A O 1
ATOM 2254 N N . HIS A 1 313 ? -3.221 -6.309 27.714 1.00 18.07 292 HIS A N 1
ATOM 2255 C CA . HIS A 1 313 ? -3.529 -7.633 27.205 1.00 17.30 292 HIS A CA 1
ATOM 2256 C C . HIS A 1 313 ? -2.334 -8.566 27.404 1.00 18.16 292 HIS A C 1
ATOM 2257 O O . HIS A 1 313 ? -1.191 -8.119 27.345 1.00 16.80 292 HIS A O 1
ATOM 2264 N N . LEU A 1 314 ? -2.636 -9.855 27.599 1.00 16.81 293 LEU A N 1
ATOM 2265 C CA . LEU A 1 314 ? -1.685 -10.942 27.511 1.00 18.45 293 LEU A CA 1
ATOM 2266 C C . LEU A 1 314 ? -2.037 -11.842 26.327 1.00 19.06 293 LEU A C 1
ATOM 2267 O O . LEU A 1 314 ? -3.209 -12.024 25.992 1.00 19.82 293 LEU A O 1
ATOM 2272 N N . MET A 1 315 ? -0.986 -12.404 25.729 1.00 20.13 294 MET A N 1
ATOM 2273 C CA . MET A 1 315 ? -1.077 -13.327 24.615 1.00 20.96 294 MET A CA 1
ATOM 2274 C C . MET A 1 315 ? -0.389 -14.637 25.015 1.00 20.25 294 MET A C 1
ATOM 2275 O O . MET A 1 315 ? 0.586 -14.643 25.753 1.00 18.25 294 MET A O 1
ATOM 2280 N N . PHE A 1 316 ? -0.927 -15.742 24.510 1.00 17.95 295 PHE A N 1
ATOM 2281 C CA . PHE A 1 316 ? -0.349 -17.058 24.685 1.00 19.80 295 PHE A CA 1
ATOM 2282 C C . PHE A 1 316 ? -0.400 -17.745 23.331 1.00 21.23 295 PHE A C 1
ATOM 2283 O O . PHE A 1 316 ? -1.479 -17.816 22.734 1.00 22.43 295 PHE A O 1
ATOM 2291 N N . THR A 1 317 ? 0.755 -18.198 22.840 1.00 24.04 296 THR A N 1
ATOM 2292 C CA . THR A 1 317 ? 0.848 -18.718 21.486 1.00 22.20 296 THR A CA 1
ATOM 2293 C C . THR A 1 317 ? 0.773 -20.251 21.512 1.00 25.44 296 THR A C 1
ATOM 2294 O O . THR A 1 317 ? 1.604 -20.917 22.156 1.00 24.26 296 THR A O 1
ATOM 2298 N N . LEU A 1 318 ? -0.179 -20.790 20.730 1.00 25.99 297 LEU A N 1
ATOM 2299 C CA . LEU A 1 318 ? -0.240 -22.202 20.394 1.00 25.93 297 LEU A CA 1
ATOM 2300 C C . LEU A 1 318 ? 0.574 -22.450 19.123 1.00 26.99 297 LEU A C 1
ATOM 2301 O O . LEU A 1 318 ? 0.361 -21.796 18.112 1.00 25.02 297 LEU A O 1
ATOM 2306 N N . LYS A 1 319 ? 1.498 -23.422 19.179 1.00 24.50 298 LYS A N 1
ATOM 2307 C CA . LYS A 1 319 ? 2.439 -23.698 18.114 1.00 25.00 298 LYS A CA 1
ATOM 2308 C C . LYS A 1 319 ? 2.191 -25.102 17.549 1.00 26.34 298 LYS A C 1
ATOM 2309 O O . LYS A 1 319 ? 1.870 -26.007 18.297 1.00 23.37 298 LYS A O 1
ATOM 2315 N N . PHE A 1 320 ? 2.296 -25.233 16.220 1.00 26.72 299 PHE A N 1
ATOM 2316 C CA . PHE A 1 320 ? 1.974 -26.478 15.525 1.00 30.31 299 PHE A CA 1
ATOM 2317 C C . PHE A 1 320 ? 3.020 -26.738 14.455 1.00 26.98 299 PHE A C 1
ATOM 2318 O O . PHE A 1 320 ? 3.264 -25.877 13.614 1.00 31.04 299 PHE A O 1
ATOM 2326 N N . VAL A 1 321 ? 3.669 -27.909 14.523 1.00 31.63 300 VAL A N 1
ATOM 2327 C CA . VAL A 1 321 ? 4.645 -28.310 13.513 1.00 30.29 300 VAL A CA 1
ATOM 2328 C C . VAL A 1 321 ? 3.913 -29.173 12.487 1.00 28.83 300 VAL A C 1
ATOM 2329 O O . VAL A 1 321 ? 3.027 -29.930 12.857 1.00 32.17 300 VAL A O 1
ATOM 2333 N N . SER A 1 322 ? 4.274 -29.021 11.213 1.00 30.88 301 SER A N 1
ATOM 2334 C CA . SER A 1 322 ? 3.611 -29.704 10.107 1.00 35.26 301 SER A CA 1
ATOM 2335 C C . SER A 1 322 ? 4.561 -30.718 9.472 1.00 32.66 301 SER A C 1
ATOM 2336 O O . SER A 1 322 ? 5.738 -30.415 9.281 1.00 38.29 301 SER A O 1
ATOM 2339 N N . GLU A 1 323 ? 4.040 -31.889 9.095 1.00 37.96 302 GLU A N 1
ATOM 2340 C CA . GLU A 1 323 ? 4.746 -32.776 8.177 1.00 41.83 302 GLU A CA 1
ATOM 2341 C C . GLU A 1 323 ? 4.640 -32.269 6.737 1.00 40.22 302 GLU A C 1
ATOM 2342 O O . GLU A 1 323 ? 5.522 -32.534 5.924 1.00 42.03 302 GLU A O 1
ATOM 2348 N N . LYS A 1 324 ? 3.551 -31.557 6.411 1.00 39.44 303 LYS A N 1
ATOM 2349 C CA . LYS A 1 324 ? 3.306 -31.121 5.042 1.00 38.36 303 LYS A CA 1
ATOM 2350 C C . LYS A 1 324 ? 3.987 -29.769 4.794 1.00 38.73 303 LYS A C 1
ATOM 2351 O O . LYS A 1 324 ? 3.945 -28.865 5.642 1.00 34.03 303 LYS A O 1
ATOM 2357 N N . ASN A 1 325 ? 4.642 -29.640 3.637 1.00 32.27 304 ASN A N 1
ATOM 2358 C CA . ASN A 1 325 ? 5.324 -28.409 3.269 1.00 38.12 304 ASN A CA 1
ATOM 2359 C C . ASN A 1 325 ? 4.306 -27.272 3.227 1.00 39.67 304 ASN A C 1
ATOM 2360 O O . ASN A 1 325 ? 3.177 -27.460 2.785 1.00 37.57 304 ASN A O 1
ATOM 2365 N N . ILE A 1 326 ? 4.706 -26.106 3.745 1.00 39.05 305 ILE A N 1
ATOM 2366 C CA . ILE A 1 326 ? 3.957 -24.880 3.545 1.00 35.20 305 ILE A CA 1
ATOM 2367 C C . ILE A 1 326 ? 4.845 -23.999 2.676 1.00 39.01 305 ILE A C 1
ATOM 2368 O O . ILE A 1 326 ? 5.927 -23.587 3.089 1.00 31.68 305 ILE A O 1
ATOM 2373 N N . GLU A 1 327 ? 4.376 -23.746 1.445 1.00 41.28 306 GLU A N 1
ATOM 2374 C CA . GLU A 1 327 ? 5.213 -23.207 0.391 1.00 39.21 306 GLU A CA 1
ATOM 2375 C C . GLU A 1 327 ? 5.661 -21.785 0.710 1.00 39.36 306 GLU A C 1
ATOM 2376 O O . GLU A 1 327 ? 4.842 -20.928 1.015 1.00 45.41 306 GLU A O 1
ATOM 2382 N N . ASP A 1 328 ? 6.969 -21.557 0.583 1.00 36.14 307 ASP A N 1
ATOM 2383 C CA . ASP A 1 328 ? 7.586 -20.246 0.743 1.00 43.19 307 ASP A CA 1
ATOM 2384 C C . ASP A 1 328 ? 7.281 -19.667 2.127 1.00 39.73 307 ASP A C 1
ATOM 2385 O O . ASP A 1 328 ? 7.210 -18.458 2.264 1.00 39.16 307 ASP A O 1
ATOM 2390 N N . SER A 1 329 ? 7.194 -20.529 3.150 1.00 38.88 308 SER A N 1
ATOM 2391 C CA . SER A 1 329 ? 6.923 -20.104 4.516 1.00 37.30 308 SER A CA 1
ATOM 2392 C C . SER A 1 329 ? 8.205 -19.853 5.305 1.00 43.22 308 SER A C 1
ATOM 2393 O O . SER A 1 329 ? 8.174 -19.132 6.303 1.00 41.29 308 SER A O 1
ATOM 2396 N N . ILE A 1 330 ? 9.323 -20.428 4.843 1.00 43.30 309 ILE A N 1
ATOM 2397 C CA . ILE A 1 330 ? 10.584 -20.436 5.565 1.00 41.54 309 ILE A CA 1
ATOM 2398 C C . ILE A 1 330 ? 11.511 -19.433 4.895 1.00 44.38 309 ILE A C 1
ATOM 2399 O O . ILE A 1 330 ? 11.925 -19.652 3.771 1.00 42.20 309 ILE A O 1
ATOM 2404 N N . PHE A 1 331 ? 11.832 -18.334 5.582 1.00 43.06 310 PHE A N 1
ATOM 2405 C CA . PHE A 1 331 ? 12.726 -17.321 5.033 1.00 46.07 310 PHE A CA 1
ATOM 2406 C C . PHE A 1 331 ? 13.344 -16.555 6.194 1.00 45.68 310 PHE A C 1
ATOM 2407 O O . PHE A 1 331 ? 12.909 -16.692 7.335 1.00 45.45 310 PHE A O 1
ATOM 2415 N N . ASN A 1 332 ? 14.350 -15.739 5.887 1.00 44.44 311 ASN A N 1
ATOM 2416 C CA . ASN A 1 332 ? 15.073 -15.001 6.903 1.00 45.40 311 ASN A CA 1
ATOM 2417 C C . ASN A 1 332 ? 14.950 -13.513 6.587 1.00 46.83 311 ASN A C 1
ATOM 2418 O O . ASN A 1 332 ? 15.656 -13.008 5.719 1.00 42.07 311 ASN A O 1
ATOM 2423 N N . PRO A 1 333 ? 14.035 -12.767 7.258 1.00 40.31 312 PRO A N 1
ATOM 2424 C CA . PRO A 1 333 ? 13.869 -11.341 6.980 1.00 39.93 312 PRO A CA 1
ATOM 2425 C C . PRO A 1 333 ? 15.004 -10.463 7.506 1.00 40.54 312 PRO A C 1
ATOM 2426 O O . PRO A 1 333 ? 15.071 -9.280 7.163 1.00 44.58 312 PRO A O 1
ATOM 2430 N N . LEU A 1 334 ? 15.917 -11.060 8.296 1.00 44.79 313 LEU A N 1
ATOM 2431 C CA . LEU A 1 334 ? 17.020 -10.333 8.916 1.00 50.54 313 LEU A CA 1
ATOM 2432 C C . LEU A 1 334 ? 18.354 -10.438 8.160 1.00 58.75 313 LEU A C 1
ATOM 2433 O O . LEU A 1 334 ? 19.314 -9.781 8.545 1.00 56.64 313 LEU A O 1
ATOM 2438 N N . SER A 1 335 ? 18.419 -11.221 7.080 1.00 59.05 314 SER A N 1
ATOM 2439 C CA . SER A 1 335 ? 19.658 -11.396 6.328 1.00 62.67 314 SER A CA 1
ATOM 2440 C C . SER A 1 335 ? 20.043 -10.118 5.575 1.00 66.98 314 SER A C 1
ATOM 2441 O O . SER A 1 335 ? 19.192 -9.335 5.161 1.00 53.94 314 SER A O 1
ATOM 2444 N N . ASP A 1 336 ? 21.350 -9.949 5.344 1.00 69.75 315 ASP A N 1
ATOM 2445 C CA . ASP A 1 336 ? 21.883 -8.757 4.702 1.00 66.10 315 ASP A CA 1
ATOM 2446 C C . ASP A 1 336 ? 21.315 -8.635 3.286 1.00 64.54 315 ASP A C 1
ATOM 2447 O O . ASP A 1 336 ? 21.056 -7.528 2.815 1.00 67.81 315 ASP A O 1
ATOM 2452 N N . GLU A 1 337 ? 21.076 -9.776 2.630 1.00 61.11 316 GLU A N 1
ATOM 2453 C CA . GLU A 1 337 ? 20.525 -9.791 1.282 1.00 66.95 316 GLU A CA 1
ATOM 2454 C C . GLU A 1 337 ? 19.066 -9.331 1.277 1.00 66.84 316 GLU A C 1
ATOM 2455 O O . GLU A 1 337 ? 18.633 -8.595 0.383 1.00 64.14 316 GLU A O 1
ATOM 2461 N N . ALA A 1 338 ? 18.299 -9.816 2.262 1.00 64.20 317 ALA A N 1
ATOM 2462 C CA . ALA A 1 338 ? 16.916 -9.402 2.421 1.00 59.54 317 ALA A CA 1
ATOM 2463 C C . ALA A 1 338 ? 16.846 -7.893 2.654 1.00 52.27 317 ALA A C 1
ATOM 2464 O O . ALA A 1 338 ? 16.132 -7.177 1.950 1.00 50.71 317 ALA A O 1
ATOM 2466 N N . ILE A 1 339 ? 17.604 -7.420 3.645 1.00 51.77 318 ILE A N 1
ATOM 2467 C CA . ILE A 1 339 ? 17.559 -6.025 4.042 1.00 57.30 318 ILE A CA 1
ATOM 2468 C C . ILE A 1 339 ? 17.992 -5.150 2.864 1.00 59.49 318 ILE A C 1
ATOM 2469 O O . ILE A 1 339 ? 17.313 -4.180 2.534 1.00 54.23 318 ILE A O 1
ATOM 2474 N N . ASP A 1 340 ? 19.062 -5.540 2.158 1.00 63.55 319 ASP A N 1
ATOM 2475 C CA . ASP A 1 340 ? 19.494 -4.799 0.981 1.00 60.33 319 ASP A CA 1
ATOM 2476 C C . ASP A 1 340 ? 18.390 -4.763 -0.070 1.00 59.63 319 ASP A C 1
ATOM 2477 O O . ASP A 1 340 ? 18.072 -3.705 -0.610 1.00 59.27 319 ASP A O 1
ATOM 2482 N N . GLN A 1 341 ? 17.785 -5.917 -0.352 1.00 54.56 320 GLN A N 1
ATOM 2483 C CA . GLN A 1 341 ? 16.722 -5.956 -1.339 1.00 60.25 320 GLN A CA 1
ATOM 2484 C C . GLN A 1 341 ? 15.635 -4.948 -0.948 1.00 63.59 320 GLN A C 1
ATOM 2485 O O . GLN A 1 341 ? 15.034 -4.298 -1.810 1.00 52.71 320 GLN A O 1
ATOM 2491 N N . TRP A 1 342 ? 15.387 -4.825 0.367 1.00 59.04 321 TRP A N 1
ATOM 2492 C CA . TRP A 1 342 ? 14.361 -3.924 0.875 1.00 50.33 321 TRP A CA 1
ATOM 2493 C C . TRP A 1 342 ? 14.778 -2.471 0.644 1.00 45.85 321 TRP A C 1
ATOM 2494 O O . TRP A 1 342 ? 13.989 -1.690 0.121 1.00 49.26 321 TRP A O 1
ATOM 2505 N N . TYR A 1 343 ? 16.005 -2.107 1.037 1.00 45.68 322 TYR A N 1
ATOM 2506 C CA . TYR A 1 343 ? 16.489 -0.757 0.798 1.00 56.54 322 TYR A CA 1
ATOM 2507 C C . TYR A 1 343 ? 16.371 -0.427 -0.687 1.00 59.50 322 TYR A C 1
ATOM 2508 O O . TYR A 1 343 ? 15.869 0.640 -1.035 1.00 60.09 322 TYR A O 1
ATOM 2517 N N . LYS A 1 344 ? 16.790 -1.367 -1.545 1.00 67.41 323 LYS A N 1
ATOM 2518 C CA . LYS A 1 344 ? 16.909 -1.118 -2.971 1.00 67.83 323 LYS A CA 1
ATOM 2519 C C . LYS A 1 344 ? 15.551 -0.856 -3.609 1.00 67.03 323 LYS A C 1
ATOM 2520 O O . LYS A 1 344 ? 15.378 0.192 -4.220 1.00 74.80 323 LYS A O 1
ATOM 2526 N N . ASN A 1 345 ? 14.602 -1.794 -3.490 1.00 67.01 324 ASN A N 1
ATOM 2527 C CA . ASN A 1 345 ? 13.326 -1.624 -4.170 1.00 68.77 324 ASN A CA 1
ATOM 2528 C C . ASN A 1 345 ? 12.130 -2.048 -3.313 1.00 70.21 324 ASN A C 1
ATOM 2529 O O . ASN A 1 345 ? 11.043 -2.274 -3.860 1.00 70.25 324 ASN A O 1
ATOM 2534 N N . LYS A 1 346 ? 12.310 -2.132 -1.982 1.00 57.23 325 LYS A N 1
ATOM 2535 C CA . LYS A 1 346 ? 11.202 -2.355 -1.065 1.00 46.53 325 LYS A CA 1
ATOM 2536 C C . LYS A 1 346 ? 10.469 -3.657 -1.369 1.00 44.67 325 LYS A C 1
ATOM 2537 O O . LYS A 1 346 ? 9.243 -3.713 -1.295 1.00 43.84 325 LYS A O 1
ATOM 2543 N N . THR A 1 347 ? 11.229 -4.711 -1.685 1.00 48.96 326 THR A N 1
ATOM 2544 C CA . THR A 1 347 ? 10.679 -6.050 -1.858 1.00 49.17 326 THR A CA 1
ATOM 2545 C C . THR A 1 347 ? 11.607 -7.052 -1.182 1.00 43.08 326 THR A C 1
ATOM 2546 O O . THR A 1 347 ? 12.711 -6.718 -0.749 1.00 45.88 326 THR A O 1
ATOM 2550 N N . GLY A 1 348 ? 11.140 -8.299 -1.111 1.00 43.23 327 GLY A N 1
ATOM 2551 C CA . GLY A 1 348 ? 11.960 -9.401 -0.648 1.00 45.04 327 GLY A CA 1
ATOM 2552 C C . GLY A 1 348 ? 11.524 -9.873 0.736 1.00 46.18 327 GLY A C 1
ATOM 2553 O O . GLY A 1 348 ? 10.500 -9.435 1.243 1.00 44.52 327 GLY A O 1
ATOM 2554 N N . PRO A 1 349 ? 12.291 -10.796 1.357 1.00 45.20 328 PRO A N 1
ATOM 2555 C CA . PRO A 1 349 ? 11.913 -11.387 2.646 1.00 45.29 328 PRO A CA 1
ATOM 2556 C C . PRO A 1 349 ? 11.669 -10.433 3.826 1.00 39.82 328 PRO A C 1
ATOM 2557 O O . PRO A 1 349 ? 10.878 -10.730 4.714 1.00 37.13 328 PRO A O 1
ATOM 2561 N N . SER A 1 350 ? 12.345 -9.283 3.827 1.00 39.85 329 SER A N 1
ATOM 2562 C CA . SER A 1 350 ? 12.226 -8.302 4.896 1.00 40.58 329 SER A CA 1
ATOM 2563 C C . SER A 1 350 ? 10.850 -7.632 4.883 1.00 38.61 329 SER A C 1
ATOM 2564 O O . SER A 1 350 ? 10.509 -6.899 5.811 1.00 31.29 329 SER A O 1
ATOM 2567 N N . SER A 1 351 ? 10.058 -7.875 3.826 1.00 38.28 330 SER A N 1
ATOM 2568 C CA . SER A 1 351 ? 8.715 -7.323 3.707 1.00 37.61 330 SER A CA 1
ATOM 2569 C C . SER A 1 351 ? 7.746 -8.072 4.621 1.00 32.74 330 SER A C 1
ATOM 2570 O O . SER A 1 351 ? 6.647 -7.610 4.858 1.00 38.99 330 SER A O 1
ATOM 2573 N N . TYR A 1 352 ? 8.128 -9.263 5.085 1.00 34.46 331 TYR A N 1
ATOM 2574 C CA . TYR A 1 352 ? 7.171 -10.203 5.636 1.00 32.80 331 TYR A CA 1
ATOM 2575 C C . TYR A 1 352 ? 7.302 -10.258 7.150 1.00 34.06 331 TYR A C 1
ATOM 2576 O O . TYR A 1 352 ? 8.383 -10.562 7.659 1.00 31.36 331 TYR A O 1
ATOM 2585 N N . TYR A 1 353 ? 6.200 -9.923 7.842 1.00 31.63 332 TYR A N 1
ATOM 2586 C CA . TYR A 1 353 ? 6.049 -10.242 9.249 1.00 29.36 332 TYR A CA 1
ATOM 2587 C C . TYR A 1 353 ? 5.133 -11.457 9.366 1.00 26.56 332 TYR A C 1
ATOM 2588 O O . TYR A 1 353 ? 4.062 -11.447 8.787 1.00 27.15 332 TYR A O 1
ATOM 2597 N N . PRO A 1 354 ? 5.500 -12.535 10.101 1.00 29.19 333 PRO A N 1
ATOM 2598 C CA . PRO A 1 354 ? 4.696 -13.765 10.156 1.00 32.93 333 PRO A CA 1
ATOM 2599 C C . PRO A 1 354 ? 3.253 -13.641 10.642 1.00 30.74 333 PRO A C 1
ATOM 2600 O O . PRO A 1 354 ? 2.396 -14.394 10.191 1.00 31.82 333 PRO A O 1
ATOM 2604 N N . GLY A 1 355 ? 2.998 -12.752 11.613 1.00 29.11 334 GLY A N 1
ATOM 2605 C CA . GLY A 1 355 ? 1.642 -12.491 12.089 1.00 29.40 334 GLY A CA 1
ATOM 2606 C C . GLY A 1 355 ? 0.868 -11.665 11.055 1.00 27.77 334 GLY A C 1
ATOM 2607 O O . GLY A 1 355 ? 1.068 -10.458 10.962 1.00 27.72 334 GLY A O 1
ATOM 2608 N N . VAL A 1 356 ? -0.028 -12.318 10.301 1.00 27.03 335 VAL A N 1
ATOM 2609 C CA . VAL A 1 356 ? -0.610 -11.733 9.094 1.00 28.81 335 VAL A CA 1
ATOM 2610 C C . VAL A 1 356 ? -2.127 -11.628 9.192 1.00 27.24 335 VAL A C 1
ATOM 2611 O O . VAL A 1 356 ? -2.722 -10.781 8.533 1.00 27.69 335 VAL A O 1
ATOM 2615 N N . ALA A 1 357 ? -2.774 -12.549 9.914 1.00 24.44 336 ALA A N 1
ATOM 2616 C CA . ALA A 1 357 ? -4.219 -12.560 10.015 1.00 26.48 336 ALA A CA 1
ATOM 2617 C C . ALA A 1 357 ? -4.690 -12.520 11.468 1.00 26.78 336 ALA A C 1
ATOM 2618 O O . ALA A 1 357 ? -4.077 -13.096 12.360 1.00 23.63 336 ALA A O 1
ATOM 2620 N N . SER A 1 358 ? -5.859 -11.923 11.676 1.00 27.01 337 SER A N 1
ATOM 2621 C CA . SER A 1 358 ? -6.481 -11.924 12.985 1.00 25.77 337 SER A CA 1
ATOM 2622 C C . SER A 1 358 ? -7.967 -12.242 12.849 1.00 23.97 337 SER A C 1
ATOM 2623 O O . SER A 1 358 ? -8.640 -11.718 11.958 1.00 25.56 337 SER A O 1
ATOM 2626 N N . GLY A 1 359 ? -8.476 -13.060 13.779 1.00 22.88 338 GLY A N 1
ATOM 2627 C CA . GLY A 1 359 ? -9.892 -13.321 13.898 1.00 26.75 338 GLY A CA 1
ATOM 2628 C C . GLY A 1 359 ? -10.413 -13.086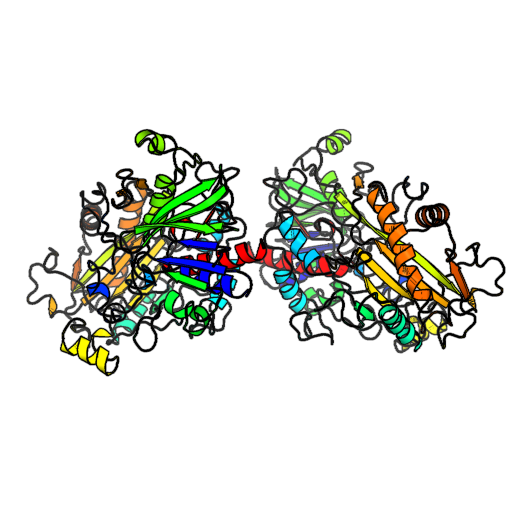 15.308 1.00 27.96 338 GLY A C 1
ATOM 2629 O O . GLY A 1 359 ? -9.704 -13.331 16.285 1.00 32.29 338 GLY A O 1
ATOM 2630 N N . PHE A 1 360 ? -11.663 -12.612 15.389 1.00 25.35 339 PHE A N 1
ATOM 2631 C CA . PHE A 1 360 ? -12.332 -12.390 16.659 1.00 24.23 339 PHE A CA 1
ATOM 2632 C C . PHE A 1 360 ? -13.449 -13.408 16.856 1.00 27.29 339 PHE A C 1
ATOM 2633 O O . PHE A 1 360 ? -14.211 -13.652 15.916 1.00 25.98 339 PHE A O 1
ATOM 2641 N N . VAL A 1 361 ? -13.562 -13.930 18.088 1.00 24.18 340 VAL A N 1
ATOM 2642 C CA . VAL A 1 361 ? -14.495 -15.007 18.397 1.00 29.25 340 VAL A CA 1
ATOM 2643 C C . VAL A 1 361 ? -15.303 -14.716 19.658 1.00 33.32 340 VAL A C 1
ATOM 2644 O O . VAL A 1 361 ? -14.961 -13.872 20.490 1.00 30.89 340 VAL A O 1
ATOM 2648 N N . SER A 1 362 ? -16.406 -15.463 19.784 1.00 36.49 341 SER A N 1
ATOM 2649 C CA . SER A 1 362 ? -17.246 -15.465 20.965 1.00 39.60 341 SER A CA 1
ATOM 2650 C C . SER A 1 362 ? -17.256 -16.886 21.506 1.00 41.48 341 SER A C 1
ATOM 2651 O O . SER A 1 362 ? -18.076 -17.684 21.076 1.00 46.03 341 SER A O 1
ATOM 2654 N N . SER A 1 363 ? -16.339 -17.198 22.432 1.00 41.15 342 SER A N 1
ATOM 2655 C CA . SER A 1 363 ? -16.061 -18.581 22.787 1.00 42.25 342 SER A CA 1
ATOM 2656 C C . SER A 1 363 ? -17.251 -19.256 23.471 1.00 50.00 342 SER A C 1
ATOM 2657 O O . SER A 1 363 ? -17.255 -20.476 23.587 1.00 59.06 342 SER A O 1
ATOM 2660 N N . ASP A 1 364 ? -18.239 -18.470 23.922 1.00 52.37 343 ASP A N 1
ATOM 2661 C CA . ASP A 1 364 ? -19.415 -18.978 24.612 1.00 56.46 343 ASP A CA 1
ATOM 2662 C C . ASP A 1 364 ? -20.678 -18.770 23.773 1.00 66.40 343 ASP A C 1
ATOM 2663 O O . ASP A 1 364 ? -21.784 -18.967 24.269 1.00 71.70 343 ASP A O 1
ATOM 2668 N N . GLY A 1 365 ? -20.522 -18.305 22.527 1.00 64.78 344 GLY A N 1
ATOM 2669 C CA . GLY A 1 365 ? -21.609 -18.301 21.564 1.00 60.24 344 GLY A CA 1
ATOM 2670 C C . GLY A 1 365 ? -22.552 -17.104 21.698 1.00 59.46 344 GLY A C 1
ATOM 2671 O O . GLY A 1 365 ? -23.367 -16.893 20.807 1.00 70.22 344 GLY A O 1
ATOM 2672 N N . THR A 1 366 ? -22.430 -16.300 22.765 1.00 60.08 345 THR A N 1
ATOM 2673 C CA . THR A 1 366 ? -23.436 -15.288 23.072 1.00 58.52 345 THR A CA 1
ATOM 2674 C C . THR A 1 366 ? -23.316 -14.086 22.138 1.00 57.61 345 THR A C 1
ATOM 2675 O O . THR A 1 366 ? -24.235 -13.278 22.062 1.00 55.37 345 THR A O 1
ATOM 2679 N N . LYS A 1 367 ? -22.165 -13.922 21.483 1.00 58.89 346 LYS A N 1
ATOM 2680 C CA . LYS A 1 367 ? -21.942 -12.764 20.631 1.00 56.15 346 LYS A CA 1
ATOM 2681 C C . LYS A 1 367 ? -22.341 -11.475 21.354 1.00 52.09 346 LYS A C 1
ATOM 2682 O O . LYS A 1 367 ? -23.042 -10.646 20.783 1.00 48.56 346 LYS A O 1
ATOM 2688 N N . THR A 1 368 ? -21.830 -11.277 22.578 1.00 56.24 347 THR A N 1
ATOM 2689 C CA . THR A 1 368 ? -22.054 -10.046 23.330 1.00 60.11 347 THR A CA 1
ATOM 2690 C C . THR A 1 368 ? -20.759 -9.235 23.407 1.00 59.87 347 THR A C 1
ATOM 2691 O O . THR A 1 368 ? -20.499 -8.551 24.401 1.00 56.69 347 THR A O 1
ATOM 2695 N N . GLY A 1 369 ? -19.965 -9.290 22.324 1.00 49.08 348 GLY A N 1
ATOM 2696 C CA . GLY A 1 369 ? -18.615 -8.744 22.296 1.00 42.25 348 GLY A CA 1
ATOM 2697 C C . GLY A 1 369 ? -17.584 -9.864 22.220 1.00 32.70 348 GLY A C 1
ATOM 2698 O O . GLY A 1 369 ? -17.647 -10.834 22.969 1.00 33.15 348 GLY A O 1
ATOM 2699 N N . ALA A 1 370 ? -16.650 -9.777 21.284 1.00 31.30 349 ALA A N 1
ATOM 2700 C CA . ALA A 1 370 ? -15.636 -10.821 21.207 1.00 30.78 349 ALA A CA 1
ATOM 2701 C C . ALA A 1 370 ? -14.918 -10.942 22.554 1.00 30.29 349 ALA A C 1
ATOM 2702 O O . ALA A 1 370 ? -14.677 -9.933 23.220 1.00 27.67 349 ALA A O 1
ATOM 2704 N N . ASP A 1 371 ? -14.578 -12.183 22.937 1.00 28.37 350 ASP A N 1
ATOM 2705 C CA . ASP A 1 371 ? -13.886 -12.449 24.184 1.00 26.85 350 ASP A CA 1
ATOM 2706 C C . ASP A 1 371 ? -12.424 -12.824 23.920 1.00 26.75 350 ASP A C 1
ATOM 2707 O O . ASP A 1 371 ? -11.592 -12.611 24.816 1.00 25.32 350 ASP A O 1
ATOM 2712 N N . PHE A 1 372 ? -12.115 -13.350 22.720 1.00 25.65 351 PHE A N 1
ATOM 2713 C CA . PHE A 1 372 ? -10.757 -13.696 22.319 1.00 25.65 351 PHE A CA 1
ATOM 2714 C C . PHE A 1 372 ? -10.443 -13.183 20.913 1.00 27.36 351 PHE A C 1
ATOM 2715 O O . PHE A 1 372 ? -11.312 -13.122 20.027 1.00 29.84 351 PHE A O 1
ATOM 2723 N N . GLU A 1 373 ? -9.179 -12.787 20.748 1.00 22.25 352 GLU A N 1
ATOM 2724 C CA . GLU A 1 373 ? -8.571 -12.572 19.447 1.00 23.12 352 GLU A CA 1
ATOM 2725 C C . GLU A 1 373 ? -7.623 -13.728 19.164 1.00 22.93 352 GLU A C 1
ATOM 2726 O O . GLU A 1 373 ? -6.881 -14.165 20.054 1.00 22.85 352 GLU A O 1
ATOM 2732 N N . LEU A 1 374 ? -7.632 -14.189 17.911 1.00 23.28 353 LEU A N 1
ATOM 2733 C CA . LEU A 1 374 ? -6.702 -15.212 17.468 1.00 26.52 353 LEU A CA 1
ATOM 2734 C C . LEU A 1 374 ? -5.836 -14.575 16.400 1.00 26.95 353 LEU A C 1
ATOM 2735 O O . LEU A 1 374 ? -6.382 -14.093 15.398 1.00 29.55 353 LEU A O 1
ATOM 2740 N N . ILE A 1 375 ? -4.511 -14.544 16.616 1.00 25.60 354 ILE A N 1
ATOM 2741 C CA . ILE A 1 375 ? -3.611 -14.019 15.599 1.00 24.37 354 ILE A CA 1
ATOM 2742 C C . ILE A 1 375 ? -2.882 -15.202 14.968 1.00 22.11 354 ILE A C 1
ATOM 2743 O O . ILE A 1 375 ? -2.340 -16.015 15.691 1.00 19.60 354 ILE A O 1
ATOM 2748 N N . PHE A 1 376 ? -2.843 -15.254 13.630 1.00 22.97 355 PHE A N 1
ATOM 2749 C CA . PHE A 1 376 ? -2.314 -16.413 12.908 1.00 26.17 355 PHE A CA 1
ATOM 2750 C C . PHE A 1 376 ? -0.987 -16.108 12.230 1.00 23.60 355 PHE A C 1
ATOM 2751 O O . PHE A 1 376 ? -0.835 -15.043 11.664 1.00 25.30 355 PHE A O 1
ATOM 2759 N N . THR A 1 377 ? -0.018 -17.034 12.330 1.00 25.35 356 THR A N 1
ATOM 2760 C CA . THR A 1 377 ? 1.173 -17.040 11.486 1.00 26.63 356 THR A CA 1
ATOM 2761 C C . THR A 1 377 ? 1.223 -18.346 10.681 1.00 28.12 356 THR A C 1
ATOM 2762 O O . THR A 1 377 ? 0.618 -19.358 11.067 1.00 26.88 356 THR A O 1
ATOM 2766 N N . TYR A 1 378 ? 2.019 -18.300 9.607 1.00 32.98 357 TYR A N 1
ATOM 2767 C CA . TYR A 1 378 ? 2.207 -19.407 8.672 1.00 35.23 357 TYR A CA 1
ATOM 2768 C C . TYR A 1 378 ? 3.547 -20.095 8.969 1.00 36.28 357 TYR A C 1
ATOM 2769 O O . TYR A 1 378 ? 4.114 -20.730 8.082 1.00 35.43 357 TYR A O 1
ATOM 2778 N N . THR A 1 379 ? 4.042 -19.936 10.219 1.00 32.02 358 THR A N 1
ATOM 2779 C CA . THR A 1 379 ? 5.250 -20.567 10.734 1.00 29.86 358 THR A CA 1
ATOM 2780 C C . THR A 1 379 ? 4.948 -21.105 12.139 1.00 33.55 358 THR A C 1
ATOM 2781 O O . THR A 1 379 ? 4.073 -20.577 12.829 1.00 32.49 358 THR A O 1
ATOM 2785 N N . HIS A 1 380 ? 5.661 -22.148 12.590 1.00 29.96 359 HIS A N 1
ATOM 2786 C CA . HIS A 1 380 ? 5.419 -22.664 13.932 1.00 29.91 359 HIS A CA 1
ATOM 2787 C C . HIS A 1 380 ? 5.814 -21.673 15.040 1.00 27.84 359 HIS A C 1
ATOM 2788 O O . HIS A 1 380 ? 5.259 -21.752 16.122 1.00 28.87 359 HIS A O 1
ATOM 2795 N N . GLY A 1 381 ? 6.794 -20.797 14.792 1.00 27.92 360 GLY A N 1
ATOM 2796 C CA . GLY A 1 381 ? 7.314 -19.877 15.795 1.00 30.99 360 GLY A CA 1
ATOM 2797 C C . GLY A 1 381 ? 7.969 -20.597 16.975 1.00 32.34 360 GLY A C 1
ATOM 2798 O O . GLY A 1 381 ? 8.013 -20.039 18.059 1.00 30.30 360 GLY A O 1
ATOM 2799 N N . ALA A 1 382 ? 8.502 -21.816 16.770 1.00 30.66 361 ALA A N 1
ATOM 2800 C CA . ALA A 1 382 ? 9.073 -22.573 17.869 1.00 31.83 361 ALA A CA 1
ATOM 2801 C C . ALA A 1 382 ? 10.503 -22.103 18.139 1.00 34.78 361 ALA A C 1
ATOM 2802 O O . ALA A 1 382 ? 11.208 -21.717 17.207 1.00 37.69 361 ALA A O 1
ATOM 2804 N N . ASP A 1 383 ? 10.891 -22.070 19.423 1.00 36.36 362 ASP A N 1
ATOM 2805 C CA . ASP A 1 383 ? 12.270 -21.823 19.812 1.00 46.33 362 ASP A CA 1
ATOM 2806 C C . ASP A 1 383 ? 13.020 -23.146 19.971 1.00 52.92 362 ASP A C 1
ATOM 2807 O O . ASP A 1 383 ? 14.236 -23.139 20.093 1.00 59.54 362 ASP A O 1
ATOM 2812 N N . GLY A 1 384 ? 12.314 -24.282 19.963 1.00 56.46 363 GLY A N 1
ATOM 2813 C CA . GLY A 1 384 ? 12.980 -25.576 19.987 1.00 52.64 363 GLY A CA 1
ATOM 2814 C C . GLY A 1 384 ? 13.044 -26.174 21.393 1.00 57.02 363 GLY A C 1
ATOM 2815 O O . GLY A 1 384 ? 13.250 -27.386 21.529 1.00 58.47 363 GLY A O 1
ATOM 2816 N N . THR A 1 385 ? 12.803 -25.351 22.429 1.00 52.73 364 THR A N 1
ATOM 2817 C CA . THR A 1 385 ? 12.788 -25.827 23.806 1.00 50.56 364 THR A CA 1
ATOM 2818 C C . THR A 1 385 ? 11.386 -26.255 24.257 1.00 47.21 364 THR A C 1
ATOM 2819 O O . THR A 1 385 ? 11.193 -26.647 25.401 1.00 47.02 364 THR A O 1
ATOM 2823 N N . GLU A 1 386 ? 10.385 -26.200 23.380 1.00 41.14 365 GLU A N 1
ATOM 2824 C CA . GLU A 1 386 ? 9.079 -26.752 23.690 1.00 36.24 365 GLU A CA 1
ATOM 2825 C C . GLU A 1 386 ? 9.234 -28.262 23.880 1.00 39.20 365 GLU A C 1
ATOM 2826 O O . GLU A 1 386 ? 9.743 -28.951 22.994 1.00 37.07 365 GLU A O 1
ATOM 2832 N N . LYS A 1 387 ? 8.776 -28.765 25.031 1.00 39.81 366 LYS A N 1
ATOM 2833 C CA . LYS A 1 387 ? 8.910 -30.169 25.390 1.00 42.78 366 LYS A CA 1
ATOM 2834 C C . LYS A 1 387 ? 8.349 -31.092 24.310 1.00 40.11 366 LYS A C 1
ATOM 2835 O O . LYS A 1 387 ? 8.938 -32.128 24.028 1.00 37.59 366 LYS A O 1
ATOM 2841 N N . GLU A 1 388 ? 7.225 -30.717 23.699 1.00 33.10 367 GLU A N 1
ATOM 2842 C CA . GLU A 1 388 ? 6.536 -31.581 22.748 1.00 33.52 367 GLU A CA 1
ATOM 2843 C C . GLU A 1 388 ? 7.322 -31.700 21.441 1.00 31.54 367 GLU A C 1
ATOM 2844 O O . GLU A 1 388 ? 7.032 -32.564 20.623 1.00 35.45 367 GLU A O 1
ATOM 2850 N N . PHE A 1 389 ? 8.274 -30.794 21.213 1.00 32.26 368 PHE A N 1
ATOM 2851 C CA . PHE A 1 389 ? 9.043 -30.768 19.982 1.00 33.93 368 PHE A CA 1
ATOM 2852 C C . PHE A 1 389 ? 10.472 -31.265 20.225 1.00 39.42 368 PHE A C 1
ATOM 2853 O O . PHE A 1 389 ? 11.346 -31.058 19.382 1.00 37.53 368 PHE A O 1
ATOM 2861 N N . ALA A 1 390 ? 10.712 -31.913 21.372 1.00 43.66 369 ALA A N 1
ATOM 2862 C CA . ALA A 1 390 ? 12.070 -32.191 21.832 1.00 45.21 369 ALA A CA 1
ATOM 2863 C C . ALA A 1 390 ? 12.859 -33.011 20.807 1.00 44.00 369 ALA A C 1
ATOM 2864 O O . ALA A 1 390 ? 14.040 -32.758 20.593 1.00 44.47 369 ALA A O 1
ATOM 2866 N N . ASN A 1 391 ? 12.190 -33.964 20.153 1.00 48.86 370 ASN A N 1
ATOM 2867 C CA . ASN A 1 391 ? 12.866 -34.948 19.325 1.00 54.99 370 ASN A CA 1
ATOM 2868 C C . ASN A 1 391 ? 12.769 -34.601 17.839 1.00 57.71 370 ASN A C 1
ATOM 2869 O O . ASN A 1 391 ? 13.103 -35.444 17.007 1.00 56.52 370 ASN A O 1
ATOM 2874 N N . ILE A 1 392 ? 12.333 -33.376 17.500 1.00 53.73 371 ILE A N 1
ATOM 2875 C CA . ILE A 1 392 ? 12.276 -32.946 16.107 1.00 51.98 371 ILE A CA 1
ATOM 2876 C C . ILE A 1 392 ? 13.661 -32.491 15.657 1.00 50.85 371 ILE A C 1
ATOM 2877 O O . ILE A 1 392 ? 14.318 -31.709 16.339 1.00 51.30 371 ILE A O 1
ATOM 2882 N N . GLU A 1 393 ? 14.073 -32.955 14.475 1.00 51.09 372 GLU A N 1
ATOM 2883 C CA . GLU A 1 393 ? 15.335 -32.537 13.899 1.00 56.11 372 GLU A CA 1
ATOM 2884 C C . GLU A 1 393 ? 15.126 -31.285 13.061 1.00 49.37 372 GLU A C 1
ATOM 2885 O O . GLU A 1 393 ? 14.131 -31.149 12.360 1.00 53.90 372 GLU A O 1
ATOM 2891 N N . ASP A 1 394 ? 16.085 -30.367 13.174 1.00 49.18 373 ASP A N 1
ATOM 2892 C CA . ASP A 1 394 ? 16.113 -29.147 12.385 1.00 53.75 373 ASP A CA 1
ATOM 2893 C C . ASP A 1 394 ? 14.725 -28.502 12.408 1.00 50.13 373 ASP A C 1
ATOM 2894 O O . ASP A 1 394 ? 14.097 -28.327 11.369 1.00 47.07 373 ASP A O 1
ATOM 2899 N N . ILE A 1 395 ? 14.266 -28.149 13.615 1.00 48.03 374 ILE A N 1
ATOM 2900 C CA . ILE A 1 395 ? 12.936 -27.591 13.831 1.00 43.10 374 ILE A CA 1
ATOM 2901 C C . ILE A 1 395 ? 12.755 -26.367 12.933 1.00 34.18 374 ILE A C 1
ATOM 2902 O O . ILE A 1 395 ? 11.707 -26.199 12.313 1.00 34.63 374 ILE A O 1
ATOM 2907 N N . GLN A 1 396 ? 13.789 -25.533 12.841 1.00 36.79 375 GLN A N 1
ATOM 2908 C CA . GLN A 1 396 ? 13.701 -24.268 12.134 1.00 45.19 375 GLN A CA 1
ATOM 2909 C C . GLN A 1 396 ? 13.463 -24.464 10.638 1.00 46.69 375 GLN A C 1
ATOM 2910 O O . GLN A 1 396 ? 12.983 -23.548 9.977 1.00 47.07 375 GLN A O 1
ATOM 2916 N N . ALA A 1 397 ? 13.820 -25.637 10.104 1.00 45.94 376 ALA A N 1
ATOM 2917 C CA . ALA A 1 397 ? 13.630 -25.903 8.686 1.00 46.29 376 ALA A CA 1
ATOM 2918 C C . ALA A 1 397 ? 12.253 -26.507 8.421 1.00 41.73 376 ALA A C 1
ATOM 2919 O O . ALA A 1 397 ? 11.840 -26.565 7.268 1.00 39.60 376 ALA A O 1
ATOM 2921 N N . GLN A 1 398 ? 11.549 -26.921 9.484 1.00 36.70 377 GLN A N 1
ATOM 2922 C CA . GLN A 1 398 ? 10.242 -27.551 9.361 1.00 36.93 377 GLN A CA 1
ATOM 2923 C C . GLN A 1 398 ? 9.127 -26.520 9.201 1.00 38.95 377 GLN A C 1
ATOM 2924 O O . GLN A 1 398 ? 9.204 -25.425 9.744 1.00 38.75 377 GLN A O 1
ATOM 2930 N N . SER A 1 399 ? 8.082 -26.934 8.472 1.00 36.33 378 SER A N 1
ATOM 2931 C CA . SER A 1 399 ? 6.870 -26.167 8.279 1.00 34.10 378 SER A CA 1
ATOM 2932 C C . SER A 1 399 ? 5.985 -26.239 9.521 1.00 30.87 378 SER A C 1
ATOM 2933 O O . SER A 1 399 ? 6.083 -27.165 10.321 1.00 28.90 378 SER A O 1
ATOM 2936 N N . GLY A 1 400 ? 5.086 -25.265 9.638 1.00 28.66 379 GLY A N 1
ATOM 2937 C CA . GLY A 1 400 ? 4.108 -25.239 10.708 1.00 29.65 379 GLY A CA 1
ATOM 2938 C C . GLY A 1 400 ? 3.379 -23.897 10.765 1.00 29.01 379 GLY A C 1
ATOM 2939 O O . GLY A 1 400 ? 3.609 -23.015 9.928 1.00 32.84 379 GLY A O 1
ATOM 2940 N N . TYR A 1 401 ? 2.492 -23.774 11.758 1.00 28.58 380 TYR A N 1
ATOM 2941 C CA . TYR A 1 401 ? 1.675 -22.581 11.918 1.00 28.08 380 TYR A CA 1
ATOM 2942 C C . TYR A 1 401 ? 1.422 -22.346 13.412 1.00 28.59 380 TYR A C 1
ATOM 2943 O O . TYR A 1 401 ? 1.722 -23.200 14.247 1.00 23.86 380 TYR A O 1
ATOM 2952 N N . SER A 1 402 ? 0.902 -21.159 13.742 1.00 26.95 381 SER A N 1
ATOM 2953 C CA . SER A 1 402 ? 0.651 -20.834 15.136 1.00 25.57 381 SER A CA 1
ATOM 2954 C C . SER A 1 402 ? -0.557 -19.906 15.258 1.00 26.71 381 SER A C 1
ATOM 2955 O O . SER A 1 402 ? -0.901 -19.157 14.347 1.00 23.76 381 SER A O 1
ATOM 2958 N N . VAL A 1 403 ? -1.217 -20.012 16.419 1.00 23.51 382 VAL A N 1
ATOM 2959 C CA . VAL A 1 403 ? -2.380 -19.220 16.725 1.00 24.89 382 VAL A CA 1
ATOM 2960 C C . VAL A 1 403 ? -2.142 -18.626 18.106 1.00 25.81 382 VAL A C 1
ATOM 2961 O O . VAL A 1 403 ? -1.991 -19.365 19.089 1.00 22.66 382 VAL A O 1
ATOM 2965 N N . THR A 1 404 ? -2.065 -17.295 18.144 1.00 25.17 383 THR A N 1
ATOM 2966 C CA . THR A 1 404 ? -1.838 -16.595 19.397 1.00 23.74 383 THR A CA 1
ATOM 2967 C C . THR A 1 404 ? -3.189 -16.170 19.969 1.00 23.36 383 THR A C 1
ATOM 2968 O O . THR A 1 404 ? -3.952 -15.462 19.302 1.00 22.35 383 THR A O 1
ATOM 2972 N N . VAL A 1 405 ? -3.466 -16.606 21.204 1.00 20.63 384 VAL A N 1
ATOM 2973 C CA . VAL A 1 405 ? -4.737 -16.370 21.848 1.00 20.86 384 VAL A CA 1
ATOM 2974 C C . VAL A 1 405 ? -4.592 -15.176 22.787 1.00 20.41 384 VAL A C 1
ATOM 2975 O O . VAL A 1 405 ? -3.698 -15.175 23.616 1.00 19.04 384 VAL A O 1
ATOM 2979 N N . ILE A 1 406 ? -5.529 -14.217 22.695 1.00 20.58 385 ILE A N 1
ATOM 2980 C CA . ILE A 1 406 ? -5.529 -13.030 23.536 1.00 20.67 385 ILE A CA 1
ATOM 2981 C C . ILE A 1 406 ? -6.879 -12.906 24.218 1.00 20.63 385 ILE A C 1
ATOM 2982 O O . ILE A 1 406 ? -7.918 -12.840 23.553 1.00 21.91 385 ILE A O 1
ATOM 2987 N N . LEU A 1 407 ? -6.843 -12.873 25.566 1.00 20.82 386 LEU A N 1
ATOM 2988 C CA . LEU A 1 407 ? -8.017 -12.587 26.366 1.00 19.27 386 LEU A CA 1
ATOM 2989 C C . LEU A 1 407 ? -8.256 -11.081 26.253 1.00 19.49 386 LEU A C 1
ATOM 2990 O O . LEU A 1 407 ? -7.469 -10.284 26.742 1.00 18.93 386 LEU A O 1
ATOM 2995 N N . LEU A 1 408 ? -9.350 -10.697 25.585 1.00 20.85 387 LEU A N 1
ATOM 2996 C CA . LEU A 1 408 ? -9.526 -9.319 25.162 1.00 21.22 387 LEU A CA 1
ATOM 2997 C C . LEU A 1 408 ? -9.978 -8.408 26.289 1.00 19.91 387 LEU A C 1
ATOM 2998 O O . LEU A 1 408 ? -9.690 -7.211 26.234 1.00 22.49 387 LEU A O 1
ATOM 3003 N N . GLN A 1 409 ? -10.711 -8.922 27.292 1.00 19.31 388 GLN A N 1
ATOM 3004 C CA . GLN A 1 409 ? -11.217 -8.046 28.342 1.00 19.39 388 GLN A CA 1
ATOM 3005 C C . GLN A 1 409 ? -10.791 -8.577 29.710 1.00 20.85 388 GLN A C 1
ATOM 3006 O O . GLN A 1 409 ? -11.612 -9.025 30.509 1.00 21.07 388 GLN A O 1
ATOM 3012 N N . PRO A 1 410 ? -9.489 -8.490 30.050 1.00 20.97 389 PRO A N 1
ATOM 3013 C CA . PRO A 1 410 ? -9.018 -8.916 31.373 1.00 22.86 389 PRO A CA 1
ATOM 3014 C C . PRO A 1 410 ? -9.648 -8.021 32.428 1.00 22.97 389 PRO A C 1
ATOM 3015 O O . PRO A 1 410 ? -9.825 -6.821 32.197 1.00 22.87 389 PRO A O 1
ATOM 3019 N N . LYS A 1 411 ? -9.996 -8.606 33.586 1.00 22.26 390 LYS A N 1
ATOM 3020 C CA . LYS A 1 411 ? -10.498 -7.817 34.691 1.00 21.69 390 LYS A CA 1
ATOM 3021 C C . LYS A 1 411 ? -9.385 -7.326 35.615 1.00 20.41 390 LYS A C 1
ATOM 3022 O O . LYS A 1 411 ? -9.626 -6.420 36.405 1.00 20.10 390 LYS A O 1
ATOM 3028 N N . SER A 1 412 ? -8.198 -7.941 35.564 1.00 19.23 391 SER A N 1
ATOM 3029 C CA . SER A 1 412 ? -7.065 -7.545 36.388 1.00 19.72 391 SER A CA 1
ATOM 3030 C C . SER A 1 412 ? -6.710 -6.074 36.171 1.00 21.49 391 SER A C 1
ATOM 3031 O O . SER A 1 412 ? -6.728 -5.582 35.048 1.00 21.48 391 SER A O 1
ATOM 3034 N N . ARG A 1 413 ? -6.422 -5.367 37.266 1.00 22.59 392 ARG A N 1
ATOM 3035 C CA . ARG A 1 413 ? -5.986 -3.985 37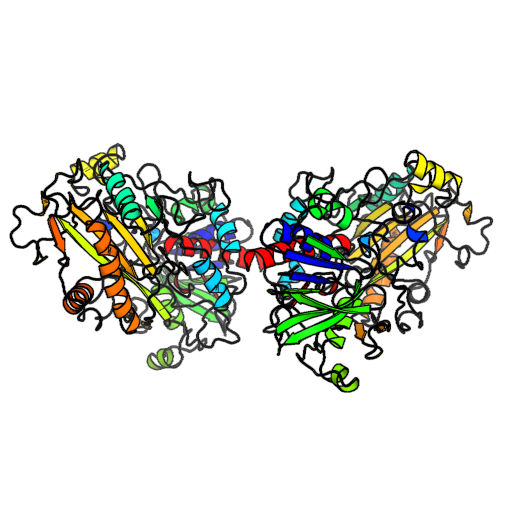.215 1.00 21.04 392 ARG A CA 1
ATOM 3036 C C . ARG A 1 413 ? -4.779 -3.819 38.120 1.00 20.47 392 ARG A C 1
ATOM 3037 O O . ARG A 1 413 ? -4.723 -4.447 39.168 1.00 21.29 392 ARG A O 1
ATOM 3045 N N . GLY A 1 414 ? -3.803 -3.009 37.683 1.00 18.98 393 GLY A N 1
ATOM 3046 C CA . GLY A 1 414 ? -2.608 -2.756 38.468 1.00 16.91 393 GLY A CA 1
ATOM 3047 C C . GLY A 1 414 ? -2.285 -1.264 38.588 1.00 17.91 393 GLY A C 1
ATOM 3048 O O . GLY A 1 414 ? -3.175 -0.381 38.552 1.00 17.24 393 GLY A O 1
ATOM 3049 N N . GLN A 1 415 ? -0.978 -0.993 38.716 1.00 18.13 394 GLN A N 1
ATOM 3050 C CA . GLN A 1 415 ? -0.528 0.308 39.179 1.00 19.11 394 GLN A CA 1
ATOM 3051 C C . GLN A 1 415 ? 0.751 0.708 38.457 1.00 18.99 394 GLN A C 1
ATOM 3052 O O . GLN A 1 415 ? 1.605 -0.129 38.109 1.00 18.47 394 GLN A O 1
ATOM 3058 N N . LEU A 1 416 ? 0.855 2.014 38.273 1.00 19.02 395 LEU A N 1
ATOM 3059 C CA . LEU A 1 416 ? 2.085 2.653 37.855 1.00 18.67 395 LEU A CA 1
ATOM 3060 C C . LEU A 1 416 ? 2.525 3.591 38.979 1.00 18.18 395 LEU A C 1
ATOM 3061 O O . LEU A 1 416 ? 1.866 4.596 39.227 1.00 17.17 395 LEU A O 1
ATOM 3066 N N . LEU A 1 417 ? 3.603 3.225 39.663 1.00 20.47 396 LEU A N 1
ATOM 3067 C CA . LEU A 1 417 ? 4.060 3.896 40.870 1.00 20.45 396 LEU A CA 1
ATOM 3068 C C . LEU A 1 417 ? 5.384 4.589 40.573 1.00 22.22 396 LEU A C 1
ATOM 3069 O O . LEU A 1 417 ? 6.168 4.093 39.747 1.00 20.03 396 LEU A O 1
ATOM 3074 N N . LEU A 1 418 ? 5.669 5.658 41.339 1.00 20.94 397 LEU A N 1
ATOM 3075 C CA . LEU A 1 418 ? 6.999 6.266 41.329 1.00 21.68 397 LEU A CA 1
ATOM 3076 C C . LEU A 1 418 ? 7.995 5.359 42.044 1.00 21.91 397 LEU A C 1
ATOM 3077 O O . LEU A 1 418 ? 7.652 4.738 43.041 1.00 22.18 397 LEU A O 1
ATOM 3082 N N . ALA A 1 419 ? 9.247 5.326 41.568 1.00 21.77 398 ALA A N 1
ATOM 3083 C CA . ALA A 1 419 ? 10.329 4.686 42.317 1.00 23.19 398 ALA A CA 1
ATOM 3084 C C . ALA A 1 419 ? 10.960 5.688 43.275 1.00 23.90 398 ALA A C 1
ATOM 3085 O O . ALA A 1 419 ? 11.503 5.305 44.304 1.00 25.39 398 ALA A O 1
ATOM 3087 N N . SER A 1 420 ? 10.883 6.978 42.918 1.00 24.08 399 SER A N 1
ATOM 3088 C CA . SER A 1 420 ? 11.661 8.028 43.574 1.00 25.49 399 SER A CA 1
ATOM 3089 C C . SER A 1 420 ? 11.176 9.376 43.052 1.00 26.18 399 SER A C 1
ATOM 3090 O O . SER A 1 420 ? 10.306 9.415 42.166 1.00 23.61 399 SER A O 1
ATOM 3093 N N . THR A 1 421 ? 11.774 10.466 43.553 1.00 25.85 400 THR A N 1
ATOM 3094 C CA . THR A 1 421 ? 11.468 11.794 43.031 1.00 25.11 400 THR A CA 1
ATOM 3095 C C . THR A 1 421 ? 12.464 12.168 41.936 1.00 23.56 400 THR A C 1
ATOM 3096 O O . THR A 1 421 ? 12.425 13.277 41.388 1.00 24.41 400 THR A O 1
ATOM 3100 N N . ASN A 1 422 ? 13.357 11.259 41.595 1.00 22.97 401 ASN A N 1
ATOM 3101 C CA . ASN A 1 422 ? 14.331 11.541 40.552 1.00 21.81 401 ASN A CA 1
ATOM 3102 C C . ASN A 1 422 ? 13.652 11.414 39.192 1.00 23.08 401 ASN A C 1
ATOM 3103 O O . ASN A 1 422 ? 13.180 10.329 38.840 1.00 24.83 401 ASN A O 1
ATOM 3108 N N . PRO A 1 423 ? 13.600 12.494 38.385 1.00 23.34 402 PRO A N 1
ATOM 3109 C CA . PRO A 1 423 ? 12.856 12.467 37.130 1.00 23.98 402 PRO A CA 1
ATOM 3110 C C . PRO A 1 423 ? 13.378 11.467 36.094 1.00 20.42 402 PRO A C 1
ATOM 3111 O O . PRO A 1 423 ? 12.677 11.194 35.133 1.00 21.69 402 PRO A O 1
ATOM 3115 N N . TYR A 1 424 ? 14.592 10.957 36.277 1.00 21.39 403 TYR A N 1
ATOM 3116 C CA . TYR A 1 424 ? 15.181 10.065 35.289 1.00 25.24 403 TYR A CA 1
ATOM 3117 C C . TYR A 1 424 ? 14.885 8.599 35.611 1.00 24.84 403 TYR A C 1
ATOM 3118 O O . TYR A 1 424 ? 15.063 7.748 34.746 1.00 26.64 403 TYR A O 1
ATOM 3127 N N . ASP A 1 425 ? 14.464 8.305 36.850 1.00 25.94 404 ASP A N 1
ATOM 3128 C CA . ASP A 1 425 ? 14.235 6.937 37.299 1.00 24.51 404 ASP A CA 1
ATOM 3129 C C . ASP A 1 425 ? 12.995 6.368 36.623 1.00 24.16 404 ASP A C 1
ATOM 3130 O O . ASP A 1 425 ? 11.972 7.050 36.501 1.00 23.78 404 ASP A O 1
ATOM 3135 N N . ALA A 1 426 ? 13.116 5.125 36.142 1.00 22.48 405 ALA A N 1
ATOM 3136 C CA . ALA A 1 426 ? 11.986 4.456 35.527 1.00 23.30 405 ALA A CA 1
ATOM 3137 C C . ALA A 1 426 ? 10.842 4.364 36.534 1.00 21.98 405 ALA A C 1
ATOM 3138 O O . ALA A 1 426 ? 11.072 4.177 37.738 1.00 20.59 405 ALA A O 1
ATOM 3140 N N . PRO A 1 427 ? 9.580 4.436 36.069 1.00 20.37 406 PRO A N 1
ATOM 3141 C CA . PRO A 1 427 ? 8.427 4.160 36.926 1.00 20.16 406 PRO A CA 1
ATOM 3142 C C . PRO A 1 427 ? 8.336 2.659 37.141 1.00 20.70 406 PRO A C 1
ATOM 3143 O O . PRO A 1 427 ? 8.998 1.907 36.425 1.00 18.01 406 PRO A O 1
ATOM 3147 N N . LEU A 1 428 ? 7.621 2.259 38.205 1.00 20.45 407 LEU A N 1
ATOM 3148 C CA . LEU A 1 428 ? 7.424 0.863 38.562 1.00 19.04 407 LEU A CA 1
ATOM 3149 C C . LEU A 1 428 ? 6.089 0.397 37.983 1.00 17.65 407 LEU A C 1
ATOM 3150 O O . LEU A 1 428 ? 5.017 0.836 38.400 1.00 20.34 407 LEU A O 1
ATOM 3155 N N . ILE A 1 429 ? 6.172 -0.505 37.015 1.00 18.01 408 ILE A N 1
ATOM 3156 C CA . ILE A 1 429 ? 5.038 -0.933 36.224 1.00 18.05 408 ILE A CA 1
ATOM 3157 C C . ILE A 1 429 ? 4.554 -2.286 36.758 1.00 19.03 408 ILE A C 1
ATOM 3158 O O . ILE A 1 429 ? 5.295 -3.281 36.716 1.00 18.66 408 ILE A O 1
ATOM 3163 N N . ASN A 1 430 ? 3.301 -2.316 37.219 1.00 18.00 409 ASN A N 1
ATOM 3164 C CA . ASN A 1 430 ? 2.740 -3.526 37.815 1.00 20.54 409 ASN A CA 1
ATOM 3165 C C . ASN A 1 430 ? 1.331 -3.759 37.276 1.00 20.09 409 ASN A C 1
ATOM 3166 O O . ASN A 1 430 ? 0.358 -3.330 37.880 1.00 19.27 409 ASN A O 1
ATOM 3171 N N . PRO A 1 431 ? 1.155 -4.459 36.131 1.00 17.87 410 PRO A N 1
ATOM 3172 C CA . PRO A 1 431 ? -0.181 -4.784 35.622 1.00 18.29 410 PRO A CA 1
ATOM 3173 C C . PRO A 1 431 ? -0.983 -5.756 36.487 1.00 16.55 410 PRO A C 1
ATOM 3174 O O . PRO A 1 431 ? -2.198 -5.821 36.352 1.00 17.82 410 PRO A O 1
ATOM 3178 N N . ARG A 1 432 ? -0.330 -6.470 37.399 1.00 18.05 411 ARG A N 1
ATOM 3179 C CA . ARG A 1 432 ? -1.046 -7.421 38.268 1.00 18.50 411 ARG A CA 1
ATOM 3180 C C . ARG A 1 432 ? -1.760 -8.447 37.396 1.00 17.03 411 ARG A C 1
ATOM 3181 O O . ARG A 1 432 ? -2.901 -8.812 37.636 1.00 19.08 411 ARG A O 1
ATOM 3189 N N . TYR A 1 433 ? -1.039 -8.980 36.411 1.00 17.86 412 TYR A N 1
ATOM 3190 C CA . TYR A 1 433 ? -1.607 -9.943 35.491 1.00 18.90 412 TYR A CA 1
ATOM 3191 C C . TYR A 1 433 ? -2.114 -11.146 36.280 1.00 19.45 412 TYR A C 1
ATOM 3192 O O . TYR A 1 433 ? -1.413 -11.632 37.178 1.00 16.50 412 TYR A O 1
ATOM 3201 N N . PHE A 1 434 ? -3.320 -11.605 35.909 1.00 19.91 413 PHE A N 1
ATOM 3202 C CA . PHE A 1 434 ? -3.988 -12.758 36.528 1.00 21.25 413 PHE A CA 1
ATOM 3203 C C . PHE A 1 434 ? -4.256 -12.552 38.031 1.00 23.11 413 PHE A C 1
ATOM 3204 O O . PHE A 1 434 ? -4.434 -13.524 38.778 1.00 25.69 413 PHE A O 1
ATOM 3212 N N . SER A 1 435 ? -4.387 -11.294 38.477 1.00 23.44 414 SER A N 1
ATOM 3213 C CA . SER A 1 435 ? -4.737 -11.029 39.860 1.00 19.23 414 SER A CA 1
ATOM 3214 C C . SER A 1 435 ? -6.240 -11.238 40.052 1.00 21.41 414 SER A C 1
ATOM 3215 O O . SER A 1 435 ? -6.657 -11.776 41.082 1.00 22.94 414 SER A O 1
ATOM 3218 N N . ASP A 1 436 ? -7.042 -10.900 39.020 1.00 18.76 415 ASP A N 1
ATOM 3219 C CA . ASP A 1 436 ? -8.429 -11.280 38.966 1.00 22.02 415 ASP A CA 1
ATOM 3220 C C . ASP A 1 436 ? -8.536 -12.715 38.475 1.00 20.88 415 ASP A C 1
ATOM 3221 O O . ASP A 1 436 ? -8.100 -13.028 37.370 1.00 21.54 415 ASP A O 1
ATOM 3226 N N . SER A 1 437 ? -9.174 -13.558 39.303 1.00 22.50 416 SER A N 1
ATOM 3227 C CA . SER A 1 437 ? -9.243 -15.007 39.092 1.00 21.76 416 SER A CA 1
ATOM 3228 C C . SER A 1 437 ? -10.001 -15.373 37.824 1.00 21.34 416 SER A C 1
ATOM 3229 O O . SER A 1 437 ? -9.753 -16.429 37.245 1.00 23.06 416 SER A O 1
ATOM 3232 N N . SER A 1 438 ? -10.932 -14.518 37.374 1.00 20.77 417 SER A N 1
ATOM 3233 C CA . SER A 1 438 ? -11.663 -14.814 36.157 1.00 22.15 417 SER A CA 1
ATOM 3234 C C . SER A 1 438 ? -10.765 -14.825 34.910 1.00 21.07 417 SER A C 1
ATOM 3235 O O . SER A 1 438 ? -11.122 -15.429 33.913 1.00 21.21 417 SER A O 1
ATOM 3238 N N . ASP A 1 439 ? -9.620 -14.136 34.938 1.00 20.21 418 ASP A N 1
ATOM 3239 C CA . ASP A 1 439 ? -8.750 -14.041 33.774 1.00 20.22 418 ASP A CA 1
ATOM 3240 C C . ASP A 1 439 ? -8.209 -15.421 33.393 1.00 20.37 418 ASP A C 1
ATOM 3241 O O . ASP A 1 439 ? -8.318 -15.825 32.238 1.00 21.61 418 ASP A O 1
ATOM 3246 N N . MET A 1 440 ? -7.581 -16.141 34.332 1.00 22.14 419 MET A N 1
ATOM 3247 C CA . MET A 1 440 ? -7.082 -17.487 34.042 1.00 21.25 419 MET A CA 1
ATOM 3248 C C . MET A 1 440 ? -8.212 -18.470 33.700 1.00 21.45 419 MET A C 1
ATOM 3249 O O . MET A 1 440 ? -8.087 -19.268 32.770 1.00 19.50 419 MET A O 1
ATOM 3254 N N . GLU A 1 441 ? -9.330 -18.386 34.412 1.00 24.28 420 GLU A N 1
ATOM 3255 C CA . GLU A 1 441 ? -10.502 -19.235 34.153 1.00 25.74 420 GLU A CA 1
ATOM 3256 C C . GLU A 1 441 ? -10.889 -19.135 32.678 1.00 25.62 420 GLU A C 1
ATOM 3257 O O . GLU A 1 441 ? -10.947 -20.144 31.981 1.00 22.14 420 GLU A O 1
ATOM 3263 N N . ARG A 1 442 ? -11.053 -17.903 32.184 1.00 26.58 421 ARG A N 1
ATOM 3264 C CA . ARG A 1 442 ? -11.469 -17.677 30.801 1.00 25.11 421 ARG A CA 1
ATOM 3265 C C . ARG A 1 442 ? -10.353 -18.052 29.823 1.00 23.18 421 ARG A C 1
ATOM 3266 O O . ARG A 1 442 ? -10.607 -18.694 28.807 1.00 22.51 421 ARG A O 1
ATOM 3274 N N . PHE A 1 443 ? -9.097 -17.712 30.149 1.00 24.51 422 PHE A N 1
ATOM 3275 C CA . PHE A 1 443 ? -7.980 -17.959 29.251 1.00 21.22 422 PHE A CA 1
ATOM 3276 C C . PHE A 1 443 ? -7.852 -19.456 28.938 1.00 22.70 422 PHE A C 1
ATOM 3277 O O . PHE A 1 443 ? -7.616 -19.820 27.797 1.00 21.45 422 PHE A O 1
ATOM 3285 N N . ILE A 1 444 ? -7.995 -20.330 29.946 1.00 23.54 423 ILE A N 1
ATOM 3286 C CA . ILE A 1 444 ? -7.867 -21.757 29.702 1.00 26.96 423 ILE A CA 1
ATOM 3287 C C . ILE A 1 444 ? -8.953 -22.206 28.723 1.00 25.66 423 ILE A C 1
ATOM 3288 O O . ILE A 1 444 ? -8.657 -22.960 27.802 1.00 27.61 423 ILE A O 1
ATOM 3293 N N . LYS A 1 445 ? -10.174 -21.716 28.910 1.00 24.39 424 LYS A N 1
ATOM 3294 C CA . LYS A 1 445 ? -11.284 -22.015 28.009 1.00 30.12 424 LYS A CA 1
ATOM 3295 C C . LYS A 1 445 ? -11.005 -21.514 26.595 1.00 28.90 424 LYS A C 1
ATOM 3296 O O . LYS A 1 445 ? -11.322 -22.175 25.604 1.00 26.63 424 LYS A O 1
ATOM 3302 N N . GLY A 1 446 ? -10.387 -20.330 26.480 1.00 27.55 425 GLY A N 1
ATOM 3303 C CA . GLY A 1 446 ? -10.070 -19.791 25.167 1.00 22.43 425 GLY A CA 1
ATOM 3304 C C . GLY A 1 446 ? -9.074 -20.642 24.392 1.00 23.64 425 GLY A C 1
ATOM 3305 O O . GLY A 1 446 ? -9.155 -20.750 23.167 1.00 24.12 425 GLY A O 1
ATOM 3306 N N . VAL A 1 447 ? -8.080 -21.189 25.096 1.00 24.68 426 VAL A N 1
ATOM 3307 C CA . VAL A 1 447 ? -7.100 -22.059 24.478 1.00 23.66 426 VAL A CA 1
ATOM 3308 C C . VAL A 1 447 ? -7.798 -23.314 23.922 1.00 26.96 426 VAL A C 1
ATOM 3309 O O . VAL A 1 447 ? -7.533 -23.729 22.801 1.00 27.70 426 VAL A O 1
ATOM 3313 N N . ARG A 1 448 ? -8.675 -23.918 24.716 1.00 26.58 427 ARG A N 1
ATOM 3314 C CA . ARG A 1 448 ? -9.330 -25.149 24.308 1.00 28.46 427 ARG A CA 1
ATOM 3315 C C . ARG A 1 448 ? -10.253 -24.875 23.135 1.00 30.83 427 ARG A C 1
ATOM 3316 O O . ARG A 1 448 ? -10.262 -25.666 22.201 1.00 31.47 427 ARG A O 1
ATOM 3324 N N . TYR A 1 449 ? -10.958 -23.734 23.173 1.00 28.04 428 TYR A N 1
ATOM 3325 C CA . TYR A 1 449 ? -11.825 -23.313 22.082 1.00 27.46 428 TYR A CA 1
ATOM 3326 C C . TYR A 1 449 ? -11.023 -23.218 20.797 1.00 30.11 428 TYR A C 1
ATOM 3327 O O . TYR A 1 449 ? -11.406 -23.798 19.770 1.00 30.42 428 TYR A O 1
ATOM 3336 N N . THR A 1 450 ? -9.914 -22.472 20.869 1.00 26.24 429 THR A N 1
ATOM 3337 C CA . THR A 1 450 ? -9.044 -22.254 19.734 1.00 25.89 429 THR A CA 1
ATOM 3338 C C . THR A 1 450 ? -8.514 -23.575 19.172 1.00 27.30 429 THR A C 1
ATOM 3339 O O . THR A 1 450 ? -8.345 -23.692 17.964 1.00 28.81 429 THR A O 1
ATOM 3343 N N . GLN A 1 451 ? -8.181 -24.536 20.038 1.00 29.66 430 GLN A N 1
ATOM 3344 C CA . GLN A 1 451 ? -7.554 -25.778 19.586 1.00 31.98 430 GLN A CA 1
ATOM 3345 C C . GLN A 1 451 ? -8.471 -26.598 18.662 1.00 33.67 430 GLN A C 1
ATOM 3346 O O . GLN A 1 451 ? -7.988 -27.471 17.937 1.00 35.64 430 GLN A O 1
ATOM 3352 N N . LYS A 1 452 ? -9.787 -26.360 18.727 1.00 33.42 431 LYS A N 1
ATOM 3353 C CA . LYS A 1 452 ? -10.734 -26.977 17.803 1.00 34.17 431 LYS A CA 1
ATOM 3354 C C . LYS A 1 452 ? -10.327 -26.746 16.347 1.00 39.74 431 LYS A C 1
ATOM 3355 O O . LYS A 1 452 ? -10.685 -27.527 15.462 1.00 38.29 431 LYS A O 1
ATOM 3361 N N . ILE A 1 453 ? -9.544 -25.694 16.079 1.00 33.14 432 ILE A N 1
ATOM 3362 C CA . ILE A 1 453 ? -9.272 -25.343 14.708 1.00 30.68 432 ILE A CA 1
ATOM 3363 C C . ILE A 1 453 ? -8.391 -26.416 14.069 1.00 35.14 432 ILE A C 1
ATOM 3364 O O . ILE A 1 453 ? -8.367 -26.522 12.846 1.00 32.45 432 ILE A O 1
ATOM 3369 N N . THR A 1 454 ? -7.623 -27.155 14.890 1.00 32.38 433 THR A N 1
ATOM 3370 C CA . THR A 1 454 ? -6.708 -28.164 14.373 1.00 35.12 433 THR A CA 1
ATOM 3371 C C . THR A 1 454 ? -7.487 -29.344 13.770 1.00 39.66 433 THR A C 1
ATOM 3372 O O . THR A 1 454 ? -6.887 -30.172 13.094 1.00 40.24 433 THR A O 1
ATOM 3376 N N . LYS A 1 455 ? -8.786 -29.454 14.078 1.00 39.23 434 LYS A N 1
ATOM 3377 C CA . LYS A 1 455 ? -9.619 -30.560 13.623 1.00 45.97 434 LYS A CA 1
ATOM 3378 C C . LYS A 1 455 ? -10.216 -30.296 12.238 1.00 45.62 434 LYS A C 1
ATOM 3379 O O . LYS A 1 455 ? -10.858 -31.180 11.687 1.00 54.32 434 LYS A O 1
ATOM 3385 N N . THR A 1 456 ? -10.031 -29.093 11.684 1.00 42.33 435 THR A N 1
ATOM 3386 C CA . THR A 1 456 ? -10.734 -28.720 10.470 1.00 45.25 435 THR A CA 1
ATOM 3387 C C . THR A 1 456 ? -10.074 -29.408 9.277 1.00 43.56 435 THR A C 1
ATOM 3388 O O . THR A 1 456 ? -8.913 -29.806 9.332 1.00 34.80 435 THR A O 1
ATOM 3392 N N . GLU A 1 457 ? -10.819 -29.530 8.180 1.00 45.43 436 GLU A N 1
ATOM 3393 C CA . GLU A 1 457 ? -10.302 -30.179 6.987 1.00 46.40 436 GLU A CA 1
ATOM 3394 C C . GLU A 1 457 ? -9.106 -29.382 6.468 1.00 43.40 436 GLU A C 1
ATOM 3395 O O . GLU A 1 457 ? -8.128 -29.969 6.015 1.00 34.67 436 GLU A O 1
ATOM 3401 N N . SER A 1 458 ? -9.159 -28.043 6.579 1.00 39.74 437 SER A N 1
ATOM 3402 C CA . SER A 1 458 ? -8.055 -27.194 6.163 1.00 38.31 437 SER A CA 1
ATOM 3403 C C . SER A 1 458 ? -6.774 -27.476 6.952 1.00 33.62 437 SER A C 1
ATOM 3404 O O . SER A 1 458 ? -5.705 -27.568 6.348 1.00 38.50 437 SER A O 1
ATOM 3407 N N . LEU A 1 459 ? -6.863 -27.567 8.291 1.00 36.79 438 LEU A N 1
ATOM 3408 C CA . LEU A 1 459 ? -5.670 -27.457 9.126 1.00 36.58 438 LEU A CA 1
ATOM 3409 C C . LEU A 1 459 ? -5.218 -28.802 9.709 1.00 38.64 438 LEU A C 1
ATOM 3410 O O . LEU A 1 459 ? -4.039 -28.953 10.001 1.00 38.06 438 LEU A O 1
ATOM 3415 N N . GLU A 1 460 ? -6.108 -29.799 9.839 1.00 41.24 439 GLU A N 1
ATOM 3416 C CA . GLU A 1 460 ? -5.710 -31.121 10.311 1.00 49.03 439 GLU A CA 1
ATOM 3417 C C . GLU A 1 460 ? -4.519 -31.680 9.514 1.00 43.28 439 GLU A C 1
ATOM 3418 O O . GLU A 1 460 ? -3.566 -32.181 10.106 1.00 43.94 439 GLU A O 1
ATOM 3424 N N . PRO A 1 461 ? -4.470 -31.582 8.165 1.00 47.65 440 PRO A N 1
ATOM 3425 C CA . PRO A 1 461 ? -3.280 -31.994 7.407 1.00 46.83 440 PRO A CA 1
ATOM 3426 C C . PRO A 1 461 ? -1.948 -31.342 7.786 1.00 46.38 440 PRO A C 1
ATOM 3427 O O . PRO A 1 461 ? -0.889 -31.864 7.433 1.00 38.39 440 PRO A O 1
ATOM 3431 N N . TYR A 1 462 ? -1.992 -30.186 8.468 1.00 40.64 441 TYR A N 1
ATOM 3432 C CA . TYR A 1 462 ? -0.783 -29.455 8.824 1.00 37.67 441 TYR A CA 1
ATOM 3433 C C . TYR A 1 462 ? -0.476 -29.529 10.320 1.00 36.75 441 TYR A C 1
ATOM 3434 O O . TYR A 1 462 ? 0.407 -28.802 10.779 1.00 34.82 441 TYR A O 1
ATOM 3443 N N . THR A 1 463 ? -1.220 -30.357 11.070 1.00 35.01 442 THR A N 1
ATOM 3444 C CA . THR A 1 463 ? -1.107 -30.415 12.523 1.00 35.69 442 THR A CA 1
ATOM 3445 C C . THR A 1 463 ? -0.494 -31.761 12.929 1.00 34.33 442 THR A C 1
ATOM 3446 O O . THR A 1 463 ? -1.201 -32.728 13.185 1.00 36.56 442 THR A O 1
ATOM 3450 N N . TYR A 1 464 ? 0.832 -31.829 12.977 1.00 35.24 443 TYR A N 1
ATOM 3451 C CA . TYR A 1 464 ? 1.503 -33.062 13.364 1.00 38.73 443 TYR A CA 1
ATOM 3452 C C . TYR A 1 464 ? 1.772 -33.071 14.871 1.00 37.18 443 TYR A C 1
ATOM 3453 O O . TYR A 1 464 ? 1.351 -33.980 15.576 1.00 36.92 443 TYR A O 1
ATOM 3462 N N . LEU A 1 465 ? 2.496 -32.058 15.361 1.00 33.41 444 LEU A N 1
ATOM 3463 C CA . LEU A 1 465 ? 2.752 -31.922 16.790 1.00 33.31 444 LEU A CA 1
ATOM 3464 C C . LEU A 1 465 ? 2.326 -30.518 17.243 1.00 31.48 444 LEU A C 1
ATOM 3465 O O . LEU A 1 465 ? 2.398 -29.579 16.442 1.00 25.73 444 LEU A O 1
ATOM 3470 N N . ALA A 1 466 ? 1.865 -30.426 18.509 1.00 30.60 445 ALA A N 1
ATOM 3471 C CA . ALA A 1 466 ? 1.307 -29.200 19.074 1.00 30.84 445 ALA A CA 1
ATOM 3472 C C . ALA A 1 466 ? 1.971 -28.834 20.403 1.00 32.70 445 ALA A C 1
ATOM 3473 O O . ALA A 1 466 ? 2.352 -29.715 21.171 1.00 30.97 445 ALA A O 1
ATOM 3475 N N . HIS A 1 467 ? 2.097 -27.515 20.658 1.00 30.53 446 HIS A N 1
ATOM 3476 C CA . HIS A 1 467 ? 2.444 -26.977 21.966 1.00 28.86 446 HIS A CA 1
ATOM 3477 C C . HIS A 1 467 ? 1.418 -25.910 22.334 1.00 29.56 446 HIS A C 1
ATOM 3478 O O . HIS A 1 467 ? 1.292 -24.926 21.594 1.00 29.32 446 HIS A O 1
ATOM 3485 N N . PRO A 1 468 ? 0.647 -26.056 23.438 1.00 28.13 447 PRO A N 1
ATOM 3486 C CA . PRO A 1 468 ? 0.604 -27.273 24.253 1.00 29.24 447 PRO A CA 1
ATOM 3487 C C . PRO A 1 468 ? 0.053 -28.468 23.477 1.00 29.26 447 PRO A C 1
ATOM 3488 O O . PRO A 1 468 ? -0.603 -28.293 22.461 1.00 30.27 447 PRO A O 1
ATOM 3492 N N . ALA A 1 469 ? 0.260 -29.674 24.009 1.00 36.86 448 ALA A N 1
ATOM 3493 C CA . ALA A 1 469 ? -0.308 -30.874 23.412 1.00 37.47 448 ALA A CA 1
ATOM 3494 C C . ALA A 1 469 ? -1.824 -30.765 23.443 1.00 37.45 448 ALA A C 1
ATOM 3495 O O . ALA A 1 469 ? -2.403 -30.146 24.337 1.00 36.75 448 ALA A O 1
ATOM 3497 N N . LEU A 1 470 ? -2.475 -31.360 22.441 1.00 37.13 449 LEU A N 1
ATOM 3498 C CA . LEU A 1 470 ? -3.921 -31.287 22.315 1.00 39.32 449 LEU A CA 1
ATOM 3499 C C . LEU A 1 470 ? -4.605 -32.037 23.454 1.00 40.59 449 LEU A C 1
ATOM 3500 O O . LEU A 1 470 ? -5.749 -31.727 23.756 1.00 39.07 449 LEU A O 1
ATOM 3505 N N . ASP A 1 471 ? -3.882 -32.969 24.106 1.00 40.42 450 ASP A N 1
ATOM 3506 C CA . ASP A 1 471 ? -4.404 -33.767 25.207 1.00 42.90 450 ASP A CA 1
ATOM 3507 C C . ASP A 1 471 ? -3.981 -33.216 26.570 1.00 40.12 450 ASP A C 1
ATOM 3508 O O . ASP A 1 471 ? -4.235 -33.846 27.588 1.00 39.26 450 ASP A O 1
ATOM 3513 N N . ALA A 1 472 ? -3.339 -32.042 26.615 1.00 38.41 451 ALA A N 1
ATOM 3514 C CA . ALA A 1 472 ? -2.819 -31.501 27.866 1.00 35.01 451 ALA A CA 1
ATOM 3515 C C . ALA A 1 472 ? -3.939 -31.250 28.863 1.00 30.74 451 ALA A C 1
ATOM 3516 O O . ALA A 1 472 ? -5.036 -30.848 28.484 1.00 35.75 451 ALA A O 1
ATOM 3518 N N . THR A 1 473 ? -3.625 -31.447 30.149 1.00 29.45 452 THR A N 1
ATOM 3519 C CA . THR A 1 473 ? -4.554 -31.217 31.235 1.00 33.36 452 THR A CA 1
ATOM 3520 C C . THR A 1 473 ? -4.688 -29.707 31.445 1.00 36.04 452 THR A C 1
ATOM 3521 O O . THR A 1 473 ? -3.832 -28.951 31.001 1.00 29.14 452 THR A O 1
ATOM 3525 N N . ASP A 1 474 ? -5.738 -29.293 32.154 1.00 35.58 453 ASP A N 1
ATOM 3526 C CA . ASP A 1 474 ? -5.891 -27.908 32.574 1.00 40.10 453 ASP A CA 1
ATOM 3527 C C . ASP A 1 474 ? -4.662 -27.423 33.347 1.00 35.47 453 ASP A C 1
ATOM 3528 O O . ASP A 1 474 ? -4.228 -26.282 33.173 1.00 29.69 453 ASP A O 1
ATOM 3533 N N . GLU A 1 475 ? -4.090 -28.288 34.190 1.00 31.74 454 GLU A N 1
ATOM 3534 C CA . GLU A 1 475 ? -2.949 -27.940 35.018 1.00 31.24 454 GLU A CA 1
ATOM 3535 C C . GLU A 1 475 ? -1.728 -27.612 34.148 1.00 33.81 454 GLU A C 1
ATOM 3536 O O . GLU A 1 475 ? -0.968 -26.677 34.440 1.00 29.82 454 GLU A O 1
ATOM 3542 N N . ILE A 1 476 ? -1.505 -28.441 33.121 1.00 30.33 455 ILE A N 1
ATOM 3543 C CA . ILE A 1 476 ? -0.419 -28.202 32.191 1.00 29.24 455 ILE A CA 1
ATOM 3544 C C . ILE A 1 476 ? -0.674 -26.914 31.399 1.00 27.23 455 ILE A C 1
ATOM 3545 O O . ILE A 1 476 ? 0.242 -26.123 31.231 1.00 26.23 455 ILE A O 1
ATOM 3550 N N . ILE A 1 477 ? -1.895 -26.695 30.899 1.00 25.95 456 ILE A N 1
ATOM 3551 C CA . ILE A 1 477 ? -2.191 -25.464 30.175 1.00 28.30 456 ILE A CA 1
ATOM 3552 C C . ILE A 1 477 ? -1.954 -24.241 31.079 1.00 25.14 456 ILE A C 1
ATOM 3553 O O . ILE A 1 477 ? -1.284 -23.303 30.665 1.00 22.87 456 ILE A O 1
ATOM 3558 N N . GLU A 1 478 ? -2.489 -24.273 32.305 1.00 24.35 457 GLU A N 1
ATOM 3559 C CA . GLU A 1 478 ? -2.345 -23.166 33.231 1.00 23.28 457 GLU A CA 1
ATOM 3560 C C . GLU A 1 478 ? -0.871 -22.845 33.438 1.00 24.97 457 GLU A C 1
ATOM 3561 O O . GLU A 1 478 ? -0.476 -21.680 33.363 1.00 22.58 457 GLU A O 1
ATOM 3567 N N . SER A 1 479 ? -0.057 -23.883 33.686 1.00 22.22 458 SER A N 1
ATOM 3568 C CA . SER A 1 479 ? 1.354 -23.706 33.940 1.00 26.44 458 SER A CA 1
ATOM 3569 C C . SER A 1 479 ? 2.057 -23.054 32.750 1.00 23.98 458 SER A C 1
ATOM 3570 O O . SER A 1 479 ? 2.932 -22.209 32.946 1.00 23.57 458 SER A O 1
ATOM 3573 N N . LEU A 1 480 ? 1.700 -23.485 31.534 1.00 23.46 459 LEU A N 1
ATOM 3574 C CA . LEU A 1 480 ? 2.292 -22.950 30.321 1.00 24.58 459 LEU A CA 1
ATOM 3575 C C . LEU A 1 480 ? 1.888 -21.493 30.125 1.00 21.93 459 LEU A C 1
ATOM 3576 O O . LEU A 1 480 ? 2.698 -20.663 29.709 1.00 22.47 459 LEU A O 1
ATOM 3581 N N . ILE A 1 481 ? 0.637 -21.182 30.407 1.00 21.99 460 ILE A N 1
ATOM 3582 C CA . ILE A 1 481 ? 0.197 -19.798 30.300 1.00 21.53 460 ILE A CA 1
ATOM 3583 C C . ILE A 1 481 ? 1.006 -18.950 31.293 1.00 19.54 460 ILE A C 1
ATOM 3584 O O . ILE A 1 481 ? 1.582 -17.936 30.906 1.00 17.82 460 ILE A O 1
ATOM 3589 N N . ARG A 1 482 ? 1.085 -19.370 32.561 1.00 18.01 461 ARG A N 1
ATOM 3590 C CA . ARG A 1 482 ? 1.768 -18.540 33.542 1.00 20.08 461 ARG A CA 1
ATOM 3591 C C . ARG A 1 482 ? 3.243 -18.347 33.199 1.00 20.92 461 ARG A C 1
ATOM 3592 O O . ARG A 1 482 ? 3.839 -17.308 33.531 1.00 20.20 461 ARG A O 1
ATOM 3600 N N . ASN A 1 483 ? 3.853 -19.338 32.525 1.00 22.13 462 ASN A N 1
ATOM 3601 C CA . ASN A 1 483 ? 5.268 -19.271 32.203 1.00 22.58 462 ASN A CA 1
ATOM 3602 C C . ASN A 1 483 ? 5.561 -18.619 30.861 1.00 21.79 462 ASN A C 1
ATOM 3603 O O . ASN A 1 483 ? 6.675 -18.169 30.636 1.00 18.99 462 ASN A O 1
ATOM 3608 N N . GLU A 1 484 ? 4.598 -18.590 29.946 1.00 22.71 463 GLU A N 1
ATOM 3609 C CA . GLU A 1 484 ? 4.888 -18.192 28.575 1.00 22.96 463 GLU A CA 1
ATOM 3610 C C . GLU A 1 484 ? 4.031 -17.018 28.113 1.00 21.51 463 GLU A C 1
ATOM 3611 O O . GLU A 1 484 ? 4.356 -16.433 27.106 1.00 22.09 463 GLU A O 1
ATOM 3617 N N . ALA A 1 485 ? 2.883 -16.749 28.730 1.00 19.57 464 ALA A N 1
ATOM 3618 C CA . ALA A 1 485 ? 2.060 -15.630 28.275 1.00 19.00 464 ALA A CA 1
ATOM 3619 C C . ALA A 1 485 ? 2.841 -14.335 28.458 1.00 20.23 464 ALA A C 1
ATOM 3620 O O . ALA A 1 485 ? 3.685 -14.237 29.353 1.00 17.71 464 ALA A O 1
ATOM 3622 N N . SER A 1 486 ? 2.578 -13.339 27.623 1.00 18.83 465 SER A N 1
ATOM 3623 C CA . SER A 1 486 ? 3.354 -12.100 27.680 1.00 19.58 465 SER A CA 1
ATOM 3624 C C . SER A 1 486 ? 2.497 -10.936 27.175 1.00 19.33 465 SER A C 1
ATOM 3625 O O . SER A 1 486 ? 1.439 -11.153 26.586 1.00 19.09 465 SER A O 1
ATOM 3628 N N . THR A 1 487 ? 2.961 -9.717 27.477 1.00 17.45 466 THR A N 1
ATOM 3629 C CA . THR A 1 487 ? 2.246 -8.502 27.140 1.00 17.23 466 THR A CA 1
ATOM 3630 C C . THR A 1 487 ? 2.081 -8.429 25.626 1.00 16.66 466 THR A C 1
ATOM 3631 O O . THR A 1 487 ? 2.984 -8.815 24.855 1.00 18.97 466 THR A O 1
ATOM 3635 N N . VAL A 1 488 ? 0.931 -7.907 25.208 1.00 17.93 467 VAL A N 1
ATOM 3636 C CA . VAL A 1 488 ? 0.718 -7.579 23.809 1.00 17.88 467 VAL A CA 1
ATOM 3637 C C . VAL A 1 488 ? 0.971 -6.098 23.582 1.00 19.58 467 VAL A C 1
ATOM 3638 O O . VAL A 1 488 ? 0.612 -5.575 22.517 1.00 17.42 467 VAL A O 1
ATOM 3642 N N . PHE A 1 489 ? 1.574 -5.412 24.587 1.00 18.35 468 PHE A N 1
ATOM 3643 C CA . PHE A 1 489 ? 2.071 -4.055 24.414 1.00 17.83 468 PHE A CA 1
ATOM 3644 C C . PHE A 1 489 ? 0.914 -3.069 24.305 1.00 16.79 468 PHE A C 1
ATOM 3645 O O . PHE A 1 489 ? 1.063 -2.042 23.637 1.00 18.62 468 PHE A O 1
ATOM 3653 N N . HIS A 1 490 ? -0.174 -3.291 25.073 1.00 17.13 469 HIS A N 1
ATOM 3654 C CA . HIS A 1 490 ? -1.326 -2.410 25.018 1.00 17.68 469 HIS A CA 1
ATOM 3655 C C . HIS A 1 490 ? -1.633 -1.774 26.373 1.00 16.65 469 HIS A C 1
ATOM 3656 O O . HIS A 1 490 ? -2.782 -1.789 26.814 1.00 16.99 469 HIS A O 1
ATOM 3663 N N . PRO A 1 491 ? -0.657 -1.189 27.103 1.00 17.31 470 PRO A N 1
ATOM 3664 C CA . PRO A 1 491 ? -0.979 -0.614 28.406 1.00 16.88 470 PRO A CA 1
ATOM 3665 C C . PRO A 1 491 ? -1.866 0.622 28.267 1.00 15.53 470 PRO A C 1
ATOM 3666 O O . PRO A 1 491 ? -1.584 1.476 27.454 1.00 16.65 470 PRO A O 1
ATOM 3670 N N . VAL A 1 492 ? -2.873 0.733 29.126 1.00 15.63 471 VAL A N 1
ATOM 3671 C CA . VAL A 1 492 ? -3.817 1.848 29.108 1.00 16.11 471 VAL A CA 1
ATOM 3672 C C . VAL A 1 492 ? -4.220 2.138 30.540 1.00 15.11 471 VAL A C 1
ATOM 3673 O O . VAL A 1 492 ? -3.944 1.340 31.444 1.00 16.08 471 VAL A O 1
ATOM 3677 N N . GLY A 1 493 ? -4.862 3.291 30.749 1.00 17.10 472 GLY A N 1
ATOM 3678 C CA . GLY A 1 493 ? -5.786 3.447 31.875 1.00 17.16 472 GLY A CA 1
ATOM 3679 C C . GLY A 1 493 ? -5.286 4.195 33.114 1.00 16.76 472 GLY A C 1
ATOM 3680 O O . GLY A 1 493 ? -6.068 4.363 34.054 1.00 16.54 472 GLY A O 1
ATOM 3681 N N . THR A 1 494 ? -4.042 4.677 33.106 1.00 17.10 473 THR A N 1
ATOM 3682 C CA . THR A 1 494 ? -3.380 5.257 34.272 1.00 17.53 473 THR A CA 1
ATOM 3683 C C . THR A 1 494 ? -3.724 6.735 34.497 1.00 18.57 473 THR A C 1
ATOM 3684 O O . THR A 1 494 ? -3.283 7.282 35.499 1.00 19.20 473 THR A O 1
ATOM 3688 N N . ALA A 1 495 ? -4.483 7.363 33.582 1.00 18.05 474 ALA A N 1
ATOM 3689 C CA . ALA A 1 495 ? -5.100 8.661 33.810 1.00 17.94 474 ALA A CA 1
ATOM 3690 C C . ALA A 1 495 ? -6.514 8.640 33.242 1.00 21.79 474 ALA A C 1
ATOM 3691 O O . ALA A 1 495 ? -6.878 9.436 32.382 1.00 22.66 474 ALA A O 1
ATOM 3693 N N . ARG A 1 496 ? -7.328 7.722 33.797 1.00 22.97 475 ARG A N 1
ATOM 3694 C CA . ARG A 1 496 ? -8.601 7.345 33.226 1.00 19.08 475 ARG A CA 1
ATOM 3695 C C . ARG A 1 496 ? -9.550 8.540 33.059 1.00 18.66 475 ARG A C 1
ATOM 3696 O O . ARG A 1 496 ? -9.771 9.314 33.966 1.00 18.90 475 ARG A O 1
ATOM 3704 N N . MET A 1 497 ? -10.141 8.634 31.880 1.00 18.95 476 MET A N 1
ATOM 3705 C CA . MET A 1 497 ? -11.202 9.571 31.588 1.00 19.99 476 MET A CA 1
ATOM 3706 C C . MET A 1 497 ? -12.525 9.018 32.091 1.00 21.59 476 MET A C 1
ATOM 3707 O O . MET A 1 497 ? -12.890 7.875 31.803 1.00 20.47 476 MET A O 1
ATOM 3712 N N . GLY A 1 498 ? -13.250 9.854 32.843 1.00 22.09 477 GLY A N 1
ATOM 3713 C CA . GLY A 1 498 ? -14.576 9.492 33.286 1.00 24.31 477 GLY A CA 1
ATOM 3714 C C . GLY A 1 498 ? -15.288 10.698 33.904 1.00 25.91 477 GLY A C 1
ATOM 3715 O O . GLY A 1 498 ? -15.017 11.850 33.550 1.00 23.37 477 GLY A O 1
ATOM 3716 N N . ASP A 1 499 ? -16.217 10.401 34.811 1.00 25.86 478 ASP A N 1
ATOM 3717 C CA . ASP A 1 499 ? -17.045 11.431 35.425 1.00 26.32 478 ASP A CA 1
ATOM 3718 C C . ASP A 1 499 ? -16.354 11.856 36.706 1.00 23.36 478 ASP A C 1
ATOM 3719 O O . ASP A 1 499 ? -16.487 11.186 37.719 1.00 26.23 478 ASP A O 1
ATOM 3724 N N . VAL A 1 500 ? -15.627 12.966 36.663 1.00 23.36 479 VAL A N 1
ATOM 3725 C CA . VAL A 1 500 ? -14.824 13.393 37.797 1.00 25.53 479 VAL A CA 1
ATOM 3726 C C . VAL A 1 500 ? -15.700 14.032 38.881 1.00 30.77 479 VAL A C 1
ATOM 3727 O O . VAL A 1 500 ? -15.192 14.308 39.967 1.00 28.86 479 VAL A O 1
ATOM 3731 N N . GLU A 1 501 ? -16.998 14.260 38.607 1.00 33.95 480 GLU A N 1
ATOM 3732 C CA . GLU A 1 501 ? -17.891 14.765 39.641 1.00 37.32 480 GLU A CA 1
ATOM 3733 C C . GLU A 1 501 ? -18.313 13.642 40.574 1.00 34.45 480 GLU A C 1
ATOM 3734 O O . GLU A 1 501 ? -18.421 13.866 41.771 1.00 29.52 480 GLU A O 1
ATOM 3740 N N . ASN A 1 502 ? -18.541 12.438 40.021 1.00 30.01 481 ASN A N 1
ATOM 3741 C CA . ASN A 1 502 ? -19.207 11.375 40.752 1.00 28.92 481 ASN A CA 1
ATOM 3742 C C . ASN A 1 502 ? -18.301 10.160 40.943 1.00 31.35 481 ASN A C 1
ATOM 3743 O O . ASN A 1 502 ? -18.617 9.300 41.748 1.00 33.55 481 ASN A O 1
ATOM 3748 N N . ASP A 1 503 ? -17.162 10.098 40.254 1.00 25.68 482 ASP A N 1
ATOM 3749 C CA . ASP A 1 503 ? -16.270 8.943 40.343 1.00 26.58 482 ASP A CA 1
ATOM 3750 C C . ASP A 1 503 ? -14.939 9.399 40.928 1.00 25.96 482 ASP A C 1
ATOM 3751 O O . ASP A 1 503 ? -14.184 10.087 40.244 1.00 23.94 482 ASP A O 1
ATOM 3756 N N . SER A 1 504 ? -14.638 9.009 42.178 1.00 24.63 483 SER A N 1
ATOM 3757 C CA . SER A 1 504 ? -13.432 9.436 42.854 1.00 27.29 483 SER A CA 1
ATOM 3758 C C . SER A 1 504 ? -12.134 8.999 42.149 1.00 23.71 483 SER A C 1
ATOM 3759 O O . SER A 1 504 ? -11.087 9.607 42.378 1.00 25.04 483 SER A O 1
ATOM 3762 N N . LEU A 1 505 ? -12.179 7.942 41.327 1.00 22.60 484 LEU A N 1
ATOM 3763 C CA . LEU A 1 505 ? -10.978 7.385 40.707 1.00 22.35 484 LEU A CA 1
ATOM 3764 C C . LEU A 1 505 ? -10.800 7.851 39.258 1.00 22.51 484 LEU A C 1
ATOM 3765 O O . LEU A 1 505 ? -9.815 7.490 38.606 1.00 20.29 484 LEU A O 1
ATOM 3770 N N . ALA A 1 506 ? -11.728 8.659 38.739 1.00 21.37 485 ALA A N 1
ATOM 3771 C CA . ALA A 1 506 ? -11.522 9.239 37.424 1.00 22.52 485 ALA A CA 1
ATOM 3772 C C . ALA A 1 506 ? -10.492 10.352 37.553 1.00 21.91 485 ALA A C 1
ATOM 3773 O O . ALA A 1 506 ? -10.403 11.025 38.597 1.00 21.48 485 ALA A O 1
ATOM 3775 N N . VAL A 1 507 ? -9.669 10.484 36.512 1.00 20.48 486 VAL A N 1
ATOM 3776 C CA . VAL A 1 507 ? -8.545 11.398 36.557 1.00 21.59 486 VAL A CA 1
ATOM 3777 C C . VAL A 1 507 ? -8.861 12.612 35.691 1.00 21.84 486 VAL A C 1
ATOM 3778 O O . VAL A 1 507 ? -8.626 13.740 36.117 1.00 23.15 486 VAL A O 1
ATOM 3782 N N . VAL A 1 508 ? -9.319 12.368 34.467 1.00 20.44 487 VAL A N 1
ATOM 3783 C CA . VAL A 1 508 ? -9.671 13.450 33.568 1.00 20.84 487 VAL A CA 1
ATOM 3784 C C . VAL A 1 508 ? -11.148 13.351 33.211 1.00 23.15 487 VAL A C 1
ATOM 3785 O O . VAL A 1 508 ? -11.735 12.272 33.254 1.00 22.43 487 VAL A O 1
ATOM 3789 N N . ASP A 1 509 ? -11.739 14.499 32.839 1.00 22.85 488 ASP A N 1
ATOM 3790 C CA . ASP A 1 509 ? -13.146 14.539 32.487 1.00 21.34 488 ASP A CA 1
ATOM 3791 C C . ASP A 1 509 ? -13.287 14.274 30.996 1.00 21.83 488 ASP A C 1
ATOM 3792 O O . ASP A 1 509 ? -12.294 13.956 30.319 1.00 20.45 488 ASP A O 1
ATOM 3797 N N . SER A 1 510 ? -14.522 14.450 30.511 1.00 21.29 489 SER A N 1
ATOM 3798 C CA . SER A 1 510 ? -14.915 14.275 29.120 1.00 26.10 489 SER A CA 1
ATOM 3799 C C . SER A 1 510 ? -14.180 15.233 28.183 1.00 24.87 489 SER A C 1
ATOM 3800 O O . SER A 1 510 ? -14.182 15.002 26.976 1.00 21.46 489 SER A O 1
ATOM 3803 N N . SER A 1 511 ? -13.691 16.351 28.732 1.00 24.02 490 SER A N 1
ATOM 3804 C CA . SER A 1 511 ? -12.870 17.303 27.981 1.00 25.61 490 SER A CA 1
ATOM 3805 C C . SER A 1 511 ? -11.360 17.059 28.120 1.00 25.59 490 SER A C 1
ATOM 3806 O O . SER A 1 511 ? -10.555 17.825 27.594 1.00 21.71 490 SER A O 1
ATOM 3809 N N . LEU A 1 512 ? -10.984 15.982 28.819 1.00 24.79 491 LEU A N 1
ATOM 3810 C CA . LEU A 1 512 ? -9.603 15.557 28.984 1.00 23.45 491 LEU A CA 1
ATOM 3811 C C . LEU A 1 512 ? -8.882 16.447 29.997 1.00 23.69 491 LEU A C 1
ATOM 3812 O O . LEU A 1 512 ? -7.670 16.358 30.124 1.00 23.64 491 LEU A O 1
ATOM 3817 N N . LYS A 1 513 ? -9.623 17.272 30.752 1.00 24.39 492 LYS A N 1
ATOM 3818 C CA . LYS A 1 513 ? -9.036 18.127 31.759 1.00 23.30 492 LYS A CA 1
ATOM 3819 C C . LYS A 1 513 ? -8.813 17.353 33.052 1.00 22.51 492 LYS A C 1
ATOM 3820 O O . LYS A 1 513 ? -9.709 16.671 33.543 1.00 22.94 492 LYS A O 1
ATOM 3826 N N . VAL A 1 514 ? -7.627 17.553 33.613 1.00 21.54 493 VAL A N 1
ATOM 3827 C CA . VAL A 1 514 ? -7.232 16.924 34.861 1.00 22.96 493 VAL A CA 1
ATOM 3828 C C . VAL A 1 514 ? -7.985 17.593 35.999 1.00 26.50 493 VAL A C 1
ATOM 3829 O O . VAL A 1 514 ? -8.022 18.820 36.139 1.00 25.13 493 VAL A O 1
ATOM 3833 N N . ARG A 1 515 ? -8.610 16.733 36.784 1.00 24.73 494 ARG A N 1
ATOM 3834 C CA . ARG A 1 515 ? -9.323 17.133 37.977 1.00 27.36 494 ARG A CA 1
ATOM 3835 C C . ARG A 1 515 ? -8.436 17.870 38.970 1.00 22.77 494 ARG A C 1
ATOM 3836 O O . ARG A 1 515 ? -7.306 17.493 39.223 1.00 21.72 494 ARG A O 1
ATOM 3844 N N . GLY A 1 516 ? -8.989 18.913 39.583 1.00 24.04 495 GLY A N 1
ATOM 3845 C CA . GLY A 1 516 ? -8.322 19.650 40.644 1.00 24.96 495 GLY A CA 1
ATOM 3846 C C . GLY A 1 516 ? -7.370 20.716 40.089 1.00 25.78 495 GLY A C 1
ATOM 3847 O O . GLY A 1 516 ? -6.705 21.428 40.844 1.00 28.27 495 GLY A O 1
ATOM 3848 N N . ILE A 1 517 ? -7.287 20.817 38.763 1.00 25.83 496 ILE A N 1
ATOM 3849 C CA . ILE A 1 517 ? -6.258 21.601 38.105 1.00 25.86 496 ILE A CA 1
ATOM 3850 C C . ILE A 1 517 ? -6.915 22.377 36.977 1.00 26.01 496 ILE A C 1
ATOM 3851 O O . ILE A 1 517 ? -7.837 21.865 36.326 1.00 24.74 496 ILE A O 1
ATOM 3856 N N . GLN A 1 518 ? -6.380 23.568 36.687 1.00 25.56 497 GLN A N 1
ATOM 3857 C CA . GLN A 1 518 ? -6.797 24.313 35.504 1.00 27.25 497 GLN A CA 1
ATOM 3858 C C . GLN A 1 518 ? -5.657 24.337 34.495 1.00 25.31 497 GLN A C 1
ATOM 3859 O O . GLN A 1 518 ? -4.516 24.420 34.898 1.00 26.00 497 GLN A O 1
ATOM 3865 N N . GLY A 1 519 ? -5.985 24.258 33.204 1.00 23.17 498 GLY A N 1
ATOM 3866 C CA . GLY A 1 519 ? -5.063 24.441 32.092 1.00 25.36 498 GLY A CA 1
ATOM 3867 C C . GLY A 1 519 ? -4.164 23.215 31.829 1.00 25.53 498 GLY A C 1
ATOM 3868 O O . GLY A 1 519 ? -3.099 23.340 31.219 1.00 26.85 498 GLY A O 1
ATOM 3869 N N . LEU A 1 520 ? -4.592 22.029 32.287 1.00 23.44 499 LEU A N 1
ATOM 3870 C CA . LEU A 1 520 ? -3.829 20.795 32.079 1.00 22.95 499 LEU A CA 1
ATOM 3871 C C . LEU A 1 520 ? -4.751 19.691 31.552 1.00 21.14 499 LEU A C 1
ATOM 3872 O O . LEU A 1 520 ? -5.761 19.375 32.194 1.00 21.79 499 LEU A O 1
ATOM 3877 N N . ARG A 1 521 ? -4.420 19.147 30.367 1.00 20.28 500 ARG A N 1
ATOM 3878 C CA . ARG A 1 521 ? -5.157 18.028 29.811 1.00 21.18 500 ARG A CA 1
ATOM 3879 C C . ARG A 1 521 ? -4.219 16.832 29.563 1.00 23.93 500 ARG A C 1
ATOM 3880 O O . ARG A 1 521 ? -3.007 17.011 29.465 1.00 21.78 500 ARG A O 1
ATOM 3888 N N . VAL A 1 522 ? -4.812 15.633 29.427 1.00 18.94 501 VAL A N 1
ATOM 3889 C CA . VAL A 1 522 ? -4.086 14.429 29.050 1.00 19.09 501 VAL A CA 1
ATOM 3890 C C . VAL A 1 522 ? -4.744 13.851 27.810 1.00 19.76 501 VAL A C 1
ATOM 3891 O O . VAL A 1 522 ? -5.972 13.736 27.752 1.00 18.73 501 VAL A O 1
ATOM 3895 N N . ALA A 1 523 ? -3.920 13.507 26.819 1.00 18.28 502 ALA A N 1
ATOM 3896 C CA . ALA A 1 523 ? -4.420 12.892 25.612 1.00 17.86 502 ALA A CA 1
ATOM 3897 C C . ALA A 1 523 ? -3.408 11.896 25.056 1.00 17.63 502 ALA A C 1
ATOM 3898 O O . ALA A 1 523 ? -2.508 12.273 24.306 1.00 17.98 502 ALA A O 1
ATOM 3900 N N . ASP A 1 524 ? -3.656 10.616 25.373 1.00 18.82 503 ASP A N 1
ATOM 3901 C CA . ASP A 1 524 ? -2.829 9.474 25.015 1.00 19.25 503 ASP A CA 1
ATOM 3902 C C . ASP A 1 524 ? -3.534 8.210 25.548 1.00 18.32 503 ASP A C 1
ATOM 3903 O O . ASP A 1 524 ? -4.663 8.289 26.024 1.00 18.22 503 ASP A O 1
ATOM 3908 N N . ALA A 1 525 ? -2.843 7.070 25.535 1.00 17.40 504 ALA A N 1
ATOM 3909 C CA . ALA A 1 525 ? -3.448 5.804 25.932 1.00 15.70 504 ALA A CA 1
ATOM 3910 C C . ALA A 1 525 ? -3.822 5.810 27.411 1.00 16.02 504 ALA A C 1
ATOM 3911 O O . ALA A 1 525 ? -4.611 4.978 27.867 1.00 14.45 504 ALA A O 1
ATOM 3913 N N . SER A 1 526 ? -3.207 6.694 28.198 1.00 16.18 505 SER A N 1
ATOM 3914 C CA . SER A 1 526 ? -3.450 6.684 29.626 1.00 16.74 505 SER A CA 1
ATOM 3915 C C . SER A 1 526 ? -4.910 6.984 29.957 1.00 17.51 505 SER A C 1
ATOM 3916 O O . SER A 1 526 ? -5.373 6.565 31.028 1.00 17.15 505 SER A O 1
ATOM 3919 N N . ILE A 1 527 ? -5.620 7.736 29.096 1.00 17.32 506 ILE A N 1
ATOM 3920 C CA . ILE A 1 527 ? -6.989 8.139 29.390 1.00 18.73 506 ILE A CA 1
ATOM 3921 C C . ILE A 1 527 ? -7.981 7.020 29.033 1.00 17.49 506 ILE A C 1
ATOM 3922 O O . ILE A 1 527 ? -9.101 7.013 29.520 1.00 17.28 506 ILE A O 1
ATOM 3927 N N . ILE A 1 528 ? -7.550 6.052 28.223 1.00 17.05 507 ILE A N 1
ATOM 3928 C CA . ILE A 1 528 ? -8.418 4.971 27.763 1.00 18.42 507 ILE A CA 1
ATOM 3929 C C . ILE A 1 528 ? -8.776 4.099 28.964 1.00 19.48 507 ILE A C 1
ATOM 3930 O O . ILE A 1 528 ? -7.879 3.618 29.631 1.00 19.23 507 ILE A O 1
ATOM 3935 N N . PRO A 1 529 ? -10.075 3.917 29.305 1.00 23.23 508 PRO A N 1
ATOM 3936 C CA . PRO A 1 529 ? -10.461 3.210 30.535 1.00 22.50 508 PRO A CA 1
ATOM 3937 C C . PRO A 1 529 ? -10.065 1.740 30.586 1.00 21.31 508 PRO A C 1
ATOM 3938 O O . PRO A 1 529 ? -9.693 1.230 31.641 1.00 23.34 508 PRO A O 1
ATOM 3942 N N . ALA A 1 530 ? -10.149 1.069 29.432 1.00 20.70 509 ALA A N 1
ATOM 3943 C CA . ALA A 1 530 ? -9.899 -0.352 29.354 1.00 22.73 509 ALA A CA 1
ATOM 3944 C C . ALA A 1 530 ? -9.443 -0.706 27.943 1.00 22.56 509 ALA A C 1
ATOM 3945 O O . ALA A 1 530 ? -9.829 -0.074 26.967 1.00 22.87 509 ALA A O 1
ATOM 3947 N N . VAL A 1 531 ? -8.646 -1.769 27.866 1.00 21.82 510 VAL A N 1
ATOM 3948 C CA . VAL A 1 531 ? -8.138 -2.229 26.595 1.00 24.00 510 VAL A CA 1
ATOM 3949 C C . VAL A 1 531 ? -9.318 -2.561 25.678 1.00 26.70 510 VAL A C 1
ATOM 3950 O O . VAL A 1 531 ? -10.405 -2.914 26.148 1.00 25.17 510 VAL A O 1
ATOM 3954 N N . ASN A 1 532 ? -9.089 -2.438 24.360 1.00 26.04 511 ASN A N 1
ATOM 3955 C CA . ASN A 1 532 ? -10.148 -2.692 23.380 1.00 25.44 511 ASN A CA 1
ATOM 3956 C C . ASN A 1 532 ? -10.129 -4.173 22.964 1.00 24.15 511 ASN A C 1
ATOM 3957 O O . ASN A 1 532 ? -9.266 -4.952 23.397 1.00 24.19 511 ASN A O 1
ATOM 3962 N N . ARG A 1 533 ? -11.082 -4.549 22.093 1.00 23.05 512 ARG A N 1
ATOM 3963 C CA . ARG A 1 533 ? -11.077 -5.826 21.399 1.00 22.67 512 ARG A CA 1
ATOM 3964 C C . ARG A 1 533 ? -10.257 -5.653 20.128 1.00 24.93 512 ARG A C 1
ATOM 3965 O O . ARG A 1 533 ? -10.766 -5.600 19.018 1.00 24.24 512 ARG A O 1
ATOM 3973 N N . GLY A 1 534 ? -8.960 -5.531 20.327 1.00 24.14 513 GLY A N 1
ATOM 3974 C CA . GLY A 1 534 ? -8.048 -5.098 19.292 1.00 25.76 513 GLY A CA 1
ATOM 3975 C C . GLY A 1 534 ? -6.746 -4.598 19.904 1.00 24.61 513 GLY A C 1
ATOM 3976 O O . GLY A 1 534 ? -6.348 -5.043 20.989 1.00 25.05 513 GLY A O 1
ATOM 3977 N N . HIS A 1 535 ? -6.129 -3.662 19.179 1.00 22.88 514 HIS A N 1
ATOM 3978 C CA . HIS A 1 535 ? -4.817 -3.150 19.485 1.00 20.47 514 HIS A CA 1
ATOM 3979 C C . HIS A 1 535 ? -4.929 -1.636 19.620 1.00 19.26 514 HIS A C 1
ATOM 3980 O O . HIS A 1 535 ? -5.743 -1.028 18.924 1.00 19.85 514 HIS A O 1
ATOM 3987 N N . THR A 1 536 ? -4.057 -1.018 20.431 1.00 18.69 515 THR A N 1
ATOM 3988 C CA . THR A 1 536 ? -4.362 0.297 20.986 1.00 20.30 515 THR A CA 1
ATOM 3989 C C . THR A 1 536 ? -3.894 1.486 20.135 1.00 19.70 515 THR A C 1
ATOM 3990 O O . THR A 1 536 ? -4.247 2.605 20.449 1.00 20.40 515 THR A O 1
ATOM 3994 N N . MET A 1 537 ? -3.146 1.296 19.052 1.00 21.45 516 MET A N 1
ATOM 3995 C CA . MET A 1 537 ? -2.715 2.431 18.232 1.00 19.85 516 MET A CA 1
ATOM 3996 C C . MET A 1 537 ? -3.905 3.207 17.660 1.00 19.06 516 MET A C 1
ATOM 3997 O O . MET A 1 537 ? -3.973 4.449 17.736 1.00 17.68 516 MET A O 1
ATOM 4002 N N . ALA A 1 538 ? -4.894 2.476 17.146 1.00 18.59 517 ALA A N 1
ATOM 4003 C CA . ALA A 1 538 ? -6.022 3.100 16.472 1.00 21.00 517 ALA A CA 1
ATOM 4004 C C . ALA A 1 538 ? -6.876 3.936 17.430 1.00 19.79 517 ALA A C 1
ATOM 4005 O O . ALA A 1 538 ? -7.113 5.118 17.166 1.00 21.44 517 ALA A O 1
ATOM 4007 N N . PRO A 1 539 ? -7.360 3.399 18.583 1.00 18.79 518 PRO A N 1
ATOM 4008 C CA . PRO A 1 539 ? -8.053 4.246 19.547 1.00 17.80 518 PRO A CA 1
ATOM 4009 C C . PRO A 1 539 ? -7.197 5.424 20.046 1.00 17.57 518 PRO A C 1
ATOM 4010 O O . PRO A 1 539 ? -7.750 6.486 20.331 1.00 19.28 518 PRO A O 1
ATOM 4014 N N . VAL A 1 540 ? -5.872 5.279 20.090 1.00 17.98 519 VAL A N 1
ATOM 4015 C CA . VAL A 1 540 ? -5.019 6.401 20.518 1.00 18.89 519 VAL A CA 1
ATOM 4016 C C . VAL A 1 540 ? -5.048 7.554 19.502 1.00 19.25 519 VAL A C 1
ATOM 4017 O O . VAL A 1 540 ? -5.103 8.718 19.888 1.00 20.63 519 VAL A O 1
ATOM 4021 N N . VAL A 1 541 ? -5.023 7.235 18.200 1.00 21.02 520 VAL A N 1
ATOM 4022 C CA . VAL A 1 541 ? -5.156 8.255 17.160 1.00 22.20 520 VAL A CA 1
ATOM 4023 C C . VAL A 1 541 ? -6.532 8.905 17.266 1.00 21.10 520 VAL A C 1
ATOM 4024 O O . VAL A 1 541 ? -6.634 10.129 17.192 1.00 21.29 520 VAL A O 1
ATOM 4028 N N . TYR A 1 542 ? -7.576 8.092 17.518 1.00 20.02 521 TYR A N 1
ATOM 4029 C CA . TYR A 1 542 ? -8.909 8.618 17.810 1.00 20.43 521 TYR A CA 1
ATOM 4030 C C . TYR A 1 542 ? -8.855 9.635 18.955 1.00 20.76 521 TYR A C 1
ATOM 4031 O O . TYR A 1 542 ? -9.481 10.685 18.874 1.00 22.65 521 TYR A O 1
ATOM 4040 N N . VAL A 1 543 ? -8.172 9.292 20.047 1.00 18.76 522 VAL A N 1
ATOM 4041 C CA . VAL A 1 543 ? -8.038 10.207 21.167 1.00 20.38 522 VAL A CA 1
ATOM 4042 C C . VAL A 1 543 ? -7.402 11.524 20.700 1.00 20.33 522 VAL A C 1
ATOM 4043 O O . VAL A 1 543 ? -7.824 12.593 21.129 1.00 18.92 522 VAL A O 1
ATOM 4047 N N . GLY A 1 544 ? -6.386 11.455 19.827 1.00 19.05 523 GLY A N 1
ATOM 4048 C CA . GLY A 1 544 ? -5.721 12.670 19.362 1.00 20.48 523 GLY A CA 1
ATOM 4049 C C . GLY A 1 544 ? -6.671 13.563 18.550 1.00 22.50 523 GLY A C 1
ATOM 4050 O O . GLY A 1 544 ? -6.696 14.777 18.743 1.00 22.23 523 GLY A O 1
ATOM 4051 N N . GLU A 1 545 ? -7.475 12.954 17.663 1.00 22.15 524 GLU A N 1
ATOM 4052 C CA . GLU A 1 545 ? -8.429 13.697 16.849 1.00 22.94 524 GLU A CA 1
ATOM 4053 C C . GLU A 1 545 ? -9.525 14.287 17.746 1.00 23.46 524 GLU A C 1
ATOM 4054 O O . GLU A 1 545 ? -9.937 15.435 17.567 1.00 22.73 524 GLU A O 1
ATOM 4060 N N . MET A 1 546 ? -9.967 13.506 18.746 1.00 22.85 525 MET A N 1
ATOM 4061 C CA . MET A 1 546 ? -10.987 13.956 19.673 1.00 22.32 525 MET A CA 1
ATOM 4062 C C . MET A 1 546 ? -10.485 15.125 20.525 1.00 23.65 525 MET A C 1
ATOM 4063 O O . MET A 1 546 ? -11.193 16.136 20.693 1.00 24.99 525 MET A O 1
ATOM 4068 N N . ALA A 1 547 ? -9.267 15.001 21.069 1.00 21.18 526 ALA A N 1
ATOM 4069 C CA . ALA A 1 547 ? -8.684 16.053 21.886 1.00 21.93 526 ALA A CA 1
ATOM 4070 C C . ALA A 1 547 ? -8.602 17.360 21.104 1.00 24.90 526 ALA A C 1
ATOM 4071 O O . ALA A 1 547 ? -8.897 18.429 21.655 1.00 26.25 526 ALA A O 1
ATOM 4073 N N . SER A 1 548 ? -8.185 17.247 19.840 1.00 22.35 527 SER A N 1
ATOM 4074 C CA . SER A 1 548 ? -8.011 18.396 18.977 1.00 24.89 527 SER A CA 1
ATOM 4075 C C . SER A 1 548 ? -9.340 19.146 18.815 1.00 27.18 527 SER A C 1
ATOM 4076 O O . SER A 1 548 ? -9.390 20.361 19.014 1.00 25.30 527 SER A O 1
ATOM 4079 N N . GLU A 1 549 ? -10.415 18.399 18.493 1.00 25.96 528 GLU A N 1
ATOM 4080 C CA . GLU A 1 549 ? -11.741 18.981 18.300 1.00 27.42 528 GLU A CA 1
ATOM 4081 C C . GLU A 1 549 ? -12.251 19.617 19.590 1.00 27.32 528 GLU A C 1
ATOM 4082 O O . GLU A 1 549 ? -12.840 20.706 19.583 1.00 25.58 528 GLU A O 1
ATOM 4088 N N . ILE A 1 550 ? -12.059 18.931 20.717 1.00 24.32 529 ILE A N 1
ATOM 4089 C CA . ILE A 1 550 ? -12.490 19.430 21.999 1.00 22.80 529 ILE A CA 1
ATOM 4090 C C . ILE A 1 550 ? -11.782 20.748 22.321 1.00 27.44 529 ILE A C 1
ATOM 4091 O O . ILE A 1 550 ? -12.408 21.709 22.764 1.00 29.69 529 ILE A O 1
ATOM 4096 N N . ILE A 1 551 ? -10.470 20.782 22.140 1.00 26.67 530 ILE A N 1
ATOM 4097 C CA . ILE A 1 551 ? -9.708 21.968 22.506 1.00 31.07 530 ILE A CA 1
ATOM 4098 C C . ILE A 1 551 ? -10.097 23.131 21.597 1.00 32.09 530 ILE A C 1
ATOM 4099 O O . ILE A 1 551 ? -10.292 24.235 22.087 1.00 35.25 530 ILE A O 1
ATOM 4104 N N . ILE A 1 552 ? -10.187 22.879 20.294 1.00 33.46 531 ILE A N 1
ATOM 4105 C CA . ILE A 1 552 ? -10.470 23.932 19.340 1.00 38.11 531 ILE A CA 1
ATOM 4106 C C . ILE A 1 552 ? -11.834 24.548 19.646 1.00 43.96 531 ILE A C 1
ATOM 4107 O O . ILE A 1 552 ? -11.973 25.762 19.530 1.00 43.94 531 ILE A O 1
ATOM 4112 N N . ASN A 1 553 ? -12.801 23.728 20.094 1.00 48.41 532 ASN A N 1
ATOM 4113 C CA . ASN A 1 553 ? -14.165 24.170 20.359 1.00 53.10 532 ASN A CA 1
ATOM 4114 C C . ASN A 1 553 ? -14.303 24.858 21.715 1.00 56.44 532 ASN A C 1
ATOM 4115 O O . ASN A 1 553 ? -15.361 25.418 22.006 1.00 58.80 532 ASN A O 1
ATOM 4120 N N . ASP A 1 554 ? -13.274 24.775 22.564 1.00 58.68 533 ASP A N 1
ATOM 4121 C CA . ASP A 1 554 ? -13.197 25.597 23.763 1.00 70.02 533 ASP A CA 1
ATOM 4122 C C . ASP A 1 554 ? -12.788 27.028 23.398 1.00 74.28 533 ASP A C 1
ATOM 4123 O O . ASP A 1 554 ? -13.305 27.984 23.975 1.00 80.02 533 ASP A O 1
ATOM 4128 N N . ASN A 1 555 ? -11.852 27.157 22.444 1.00 80.90 534 ASN A N 1
ATOM 4129 C CA . ASN A 1 555 ? -11.200 28.420 22.118 1.00 80.72 534 ASN A CA 1
ATOM 4130 C C . ASN A 1 555 ? -11.865 29.035 20.879 1.00 81.23 534 ASN A C 1
ATOM 4131 O O . ASN A 1 555 ? -11.136 29.273 19.885 1.00 85.07 534 ASN A O 1
ATOM 4137 N N . LYS B 1 22 ? -53.018 -4.913 23.390 1.00 76.80 1 LYS B N 1
ATOM 4138 C CA . LYS B 1 22 ? -51.888 -4.151 22.786 1.00 73.12 1 LYS B CA 1
ATOM 4139 C C . LYS B 1 22 ? -51.047 -3.533 23.908 1.00 64.06 1 LYS B C 1
ATOM 4140 O O . LYS B 1 22 ? -51.588 -2.812 24.752 1.00 49.90 1 LYS B O 1
ATOM 4146 N N . LYS B 1 23 ? -49.734 -3.843 23.907 1.00 51.85 2 LYS B N 1
ATOM 4147 C CA . LYS B 1 23 ? -48.871 -3.623 25.060 1.00 50.95 2 LYS B CA 1
ATOM 4148 C C . LYS B 1 23 ? -47.755 -2.634 24.719 1.00 46.58 2 LYS B C 1
ATOM 4149 O O . LYS B 1 23 ? -47.010 -2.848 23.771 1.00 49.31 2 LYS B O 1
ATOM 4155 N N . PHE B 1 24 ? -47.608 -1.575 25.523 1.00 36.95 3 PHE B N 1
ATOM 4156 C CA . PHE B 1 24 ? -46.734 -0.467 25.173 1.00 29.48 3 PHE B CA 1
ATOM 4157 C C . PHE B 1 24 ? -45.457 -0.504 26.011 1.00 29.34 3 PHE B C 1
ATOM 4158 O O . PHE B 1 24 ? -45.477 -0.836 27.192 1.00 25.28 3 PHE B O 1
ATOM 4166 N N . ASP B 1 25 ? -44.345 -0.188 25.343 1.00 28.83 4 ASP B N 1
ATOM 4167 C CA . ASP B 1 25 ? -43.060 0.038 25.973 1.00 27.96 4 ASP B CA 1
ATOM 4168 C C . ASP B 1 25 ? -42.988 1.444 26.571 1.00 24.57 4 ASP B C 1
ATOM 4169 O O . ASP B 1 25 ? -42.462 1.642 27.670 1.00 26.55 4 ASP B O 1
ATOM 4174 N N . PHE B 1 26 ? -43.528 2.407 25.830 1.00 24.47 5 PHE B N 1
ATOM 4175 C CA . PHE B 1 26 ? -43.455 3.816 26.182 1.00 25.20 5 PHE B CA 1
ATOM 4176 C C . PHE B 1 26 ? -44.821 4.467 26.018 1.00 24.47 5 PHE B C 1
ATOM 4177 O O . PHE B 1 26 ? -45.546 4.173 25.078 1.00 25.10 5 PHE B O 1
ATOM 4185 N N . ILE B 1 27 ? -45.146 5.372 26.949 1.00 22.88 6 ILE B N 1
ATOM 4186 C CA . ILE B 1 27 ? -46.292 6.258 26.804 1.00 21.11 6 ILE B CA 1
ATOM 4187 C C . ILE B 1 27 ? -45.748 7.677 26.818 1.00 21.97 6 ILE B C 1
ATOM 4188 O O . ILE B 1 27 ? -45.038 8.045 27.757 1.00 22.20 6 ILE B O 1
ATOM 4193 N N . ILE B 1 28 ? -46.072 8.440 25.768 1.00 22.23 7 ILE B N 1
ATOM 4194 C CA . ILE B 1 28 ? -45.686 9.841 25.662 1.00 21.96 7 ILE B CA 1
ATOM 4195 C C . ILE B 1 28 ? -46.938 10.692 25.880 1.00 20.47 7 ILE B C 1
ATOM 4196 O O . ILE B 1 28 ? -47.941 10.509 25.209 1.00 20.61 7 ILE B O 1
ATOM 4201 N N . VAL B 1 29 ? -46.864 11.624 26.818 1.00 19.32 8 VAL B N 1
ATOM 4202 C CA . VAL B 1 29 ? -47.974 12.515 27.120 1.00 19.81 8 VAL B CA 1
ATOM 4203 C C . VAL B 1 29 ? -47.716 13.853 26.426 1.00 18.07 8 VAL B C 1
ATOM 4204 O O . VAL B 1 29 ? -46.849 14.612 26.857 1.00 17.86 8 VAL B O 1
ATOM 4208 N N . GLY B 1 30 ? -48.538 14.148 25.410 1.00 20.00 9 GLY B N 1
ATOM 4209 C CA . GLY B 1 30 ? -48.542 15.417 24.693 1.00 19.15 9 GLY B CA 1
ATOM 4210 C C . GLY B 1 30 ? -47.927 15.260 23.296 1.00 20.54 9 GLY B C 1
ATOM 4211 O O . GLY B 1 30 ? -46.710 15.079 23.140 1.00 21.04 9 GLY B O 1
ATOM 4212 N N . ALA B 1 31 ? -48.775 15.379 22.272 1.00 20.40 10 ALA B N 1
ATOM 4213 C CA . ALA B 1 31 ? -48.317 15.344 20.888 1.00 21.40 10 ALA B CA 1
ATOM 4214 C C . ALA B 1 31 ? -48.146 16.770 20.386 1.00 19.95 10 ALA B C 1
ATOM 4215 O O . ALA B 1 31 ? -48.794 17.209 19.417 1.00 21.27 10 ALA B O 1
ATOM 4217 N N . GLY B 1 32 ? -47.293 17.513 21.088 1.00 20.55 11 GLY B N 1
ATOM 4218 C CA . GLY B 1 32 ? -47.113 18.925 20.793 1.00 20.49 11 GLY B CA 1
ATOM 4219 C C . GLY B 1 32 ? -45.958 19.152 19.818 1.00 20.72 11 GLY B C 1
ATOM 4220 O O . GLY B 1 32 ? -46.063 18.859 18.629 1.00 19.62 11 GLY B O 1
ATOM 4221 N N . THR B 1 33 ? -44.881 19.748 20.329 1.00 19.50 12 THR B N 1
ATOM 4222 C CA . THR B 1 33 ? -43.714 20.031 19.524 1.00 20.07 12 THR B CA 1
ATOM 4223 C C . THR B 1 33 ? -42.680 18.915 19.705 1.00 19.26 12 THR B C 1
ATOM 4224 O O . THR B 1 33 ? -42.229 18.325 18.723 1.00 21.91 12 THR B O 1
ATOM 4228 N N . ALA B 1 34 ? -42.252 18.656 20.946 1.00 19.12 13 ALA B N 1
ATOM 4229 C CA . ALA B 1 34 ? -41.282 17.618 21.221 1.00 20.14 13 ALA B CA 1
ATOM 4230 C C . ALA B 1 34 ? -41.880 16.205 21.144 1.00 22.96 13 ALA B C 1
ATOM 4231 O O . ALA B 1 34 ? -41.209 15.272 20.666 1.00 20.28 13 ALA B O 1
ATOM 4233 N N . GLY B 1 35 ? -43.063 16.013 21.744 1.00 20.44 14 GLY B N 1
ATOM 4234 C CA . GLY B 1 35 ? -43.586 14.661 21.907 1.00 22.35 14 GLY B CA 1
ATOM 4235 C C . GLY B 1 35 ? -43.623 13.895 20.574 1.00 23.71 14 GLY B C 1
ATOM 4236 O O . GLY B 1 35 ? -43.255 12.717 20.505 1.00 22.23 14 GLY B O 1
ATOM 4237 N N . PRO B 1 36 ? -44.150 14.511 19.495 1.00 24.33 15 PRO B N 1
ATOM 4238 C CA . PRO B 1 36 ? -44.211 13.850 18.186 1.00 24.24 15 PRO B CA 1
ATOM 4239 C C . PRO B 1 36 ? -42.887 13.391 17.577 1.00 25.05 15 PRO B C 1
ATOM 4240 O O . PRO B 1 36 ? -42.839 12.349 16.920 1.00 26.22 15 PRO B O 1
ATOM 4244 N N . VAL B 1 37 ? -41.815 14.139 17.852 1.00 25.13 16 VAL B N 1
ATOM 4245 C CA . VAL B 1 37 ? -40.478 13.789 17.433 1.00 26.22 16 VAL B CA 1
ATOM 4246 C C . VAL B 1 37 ? -40.093 12.456 18.071 1.00 27.84 16 VAL B C 1
ATOM 4247 O O . VAL B 1 37 ? -39.594 11.553 17.398 1.00 27.46 16 VAL B O 1
ATOM 4251 N N . ILE B 1 38 ? -40.366 12.339 19.370 1.00 24.19 17 ILE B N 1
ATOM 4252 C CA . ILE B 1 38 ? -39.963 11.192 20.148 1.00 25.80 17 ILE B CA 1
ATOM 4253 C C . ILE B 1 38 ? -40.766 9.964 19.719 1.00 26.68 17 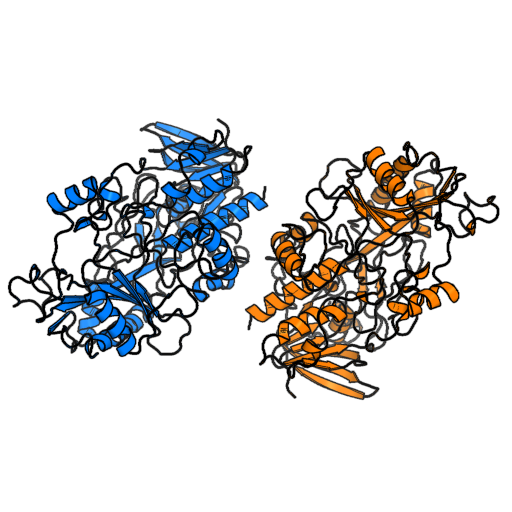ILE B C 1
ATOM 4254 O O . ILE B 1 38 ? -40.205 8.868 19.619 1.00 26.94 17 ILE B O 1
ATOM 4259 N N . ALA B 1 39 ? -42.073 10.138 19.506 1.00 22.94 18 ALA B N 1
ATOM 4260 C CA . ALA B 1 39 ? -42.907 9.037 19.042 1.00 23.47 18 ALA B CA 1
ATOM 4261 C C . ALA B 1 39 ? -42.427 8.516 17.678 1.00 27.21 18 ALA B C 1
ATOM 4262 O O . ALA B 1 39 ? -42.456 7.313 17.431 1.00 27.11 18 ALA B O 1
ATOM 4264 N N . SER B 1 40 ? -42.012 9.433 16.798 1.00 24.66 19 SER B N 1
ATOM 4265 C CA . SER B 1 40 ? -41.544 9.106 15.461 1.00 25.88 19 SER B CA 1
ATOM 4266 C C . SER B 1 40 ? -40.228 8.331 15.513 1.00 28.95 19 SER B C 1
ATOM 4267 O O . SER B 1 40 ? -40.095 7.309 14.843 1.00 31.94 19 SER B O 1
ATOM 4270 N N . ARG B 1 41 ? -39.283 8.807 16.337 1.00 31.24 20 ARG B N 1
ATOM 4271 C CA . ARG B 1 41 ? -37.950 8.239 16.432 1.00 30.61 20 ARG B CA 1
ATOM 4272 C C . ARG B 1 41 ? -37.994 6.895 17.144 1.00 29.42 20 ARG B C 1
ATOM 4273 O O . ARG B 1 41 ? -37.326 5.967 16.716 1.00 31.09 20 ARG B O 1
ATOM 4281 N N . LEU B 1 42 ? -38.758 6.780 18.229 1.00 26.92 21 LEU B N 1
ATOM 4282 C CA . LEU B 1 42 ? -38.724 5.548 18.991 1.00 30.25 21 LEU B CA 1
ATOM 4283 C C . LEU B 1 42 ? -39.380 4.392 18.221 1.00 32.36 21 LEU B C 1
ATOM 4284 O O . LEU B 1 42 ? -39.123 3.236 18.559 1.00 30.85 21 LEU B O 1
ATOM 4289 N N . THR B 1 43 ? -40.303 4.677 17.288 1.00 32.09 22 THR B N 1
ATOM 4290 C CA . THR B 1 43 ? -41.022 3.600 16.608 1.00 30.88 22 THR B CA 1
ATOM 4291 C C . THR B 1 43 ? -40.287 3.198 15.328 1.00 35.22 22 THR B C 1
ATOM 4292 O O . THR B 1 43 ? -40.768 2.323 14.612 1.00 34.27 22 THR B O 1
ATOM 4296 N N . GLU B 1 44 ? -39.118 3.806 15.071 1.00 34.64 23 GLU B N 1
ATOM 4297 C CA . GLU B 1 44 ? -38.234 3.332 14.014 1.00 39.42 23 GLU B CA 1
ATOM 4298 C C . GLU B 1 44 ? -37.761 1.904 14.290 1.00 40.52 23 GLU B C 1
ATOM 4299 O O . GLU B 1 44 ? -37.501 1.175 13.346 1.00 40.62 23 GLU B O 1
ATOM 4305 N N . LYS B 1 45 ? -37.668 1.499 15.563 1.00 39.45 24 LYS B N 1
ATOM 4306 C CA . LYS B 1 45 ? -37.406 0.109 15.898 1.00 42.68 24 LYS B CA 1
ATOM 4307 C C . LYS B 1 45 ? -38.738 -0.626 16.025 1.00 45.74 24 LYS B C 1
ATOM 4308 O O . LYS B 1 45 ? -39.583 -0.245 16.840 1.00 39.48 24 LYS B O 1
ATOM 4314 N N . GLU B 1 46 ? -38.896 -1.702 15.242 1.00 40.78 25 GLU B N 1
ATOM 4315 C CA . GLU B 1 46 ? -40.181 -2.343 15.007 1.00 42.63 25 GLU B CA 1
ATOM 4316 C C . GLU B 1 46 ? -40.791 -2.929 16.276 1.00 40.68 25 GLU B C 1
ATOM 4317 O O . GLU B 1 46 ? -42.013 -2.983 16.399 1.00 43.97 25 GLU B O 1
ATOM 4323 N N . HIS B 1 47 ? -39.938 -3.370 17.199 1.00 44.70 26 HIS B N 1
ATOM 4324 C CA . HIS B 1 47 ? -40.353 -4.098 18.395 1.00 53.15 26 HIS B CA 1
ATOM 4325 C C . HIS B 1 47 ? -40.786 -3.147 19.523 1.00 49.88 26 HIS B C 1
ATOM 4326 O O . HIS B 1 47 ? -41.314 -3.599 20.544 1.00 51.05 26 HIS B O 1
ATOM 4333 N N . ILE B 1 48 ? -40.556 -1.833 19.350 1.00 42.47 27 ILE B N 1
ATOM 4334 C CA . ILE B 1 48 ? -40.814 -0.863 20.408 1.00 41.27 27 ILE B CA 1
ATOM 4335 C C . ILE B 1 48 ? -42.172 -0.216 20.157 1.00 35.27 27 ILE B C 1
ATOM 4336 O O . ILE B 1 48 ? -42.373 0.418 19.116 1.00 33.47 27 ILE B O 1
ATOM 4341 N N . ASN B 1 49 ? -43.135 -0.534 21.039 1.00 32.42 28 ASN B N 1
ATOM 4342 C CA . ASN B 1 49 ? -44.504 -0.061 20.914 1.00 31.09 28 ASN B CA 1
ATOM 4343 C C . ASN B 1 49 ? -44.629 1.252 21.685 1.00 27.13 28 ASN B C 1
ATOM 4344 O O . ASN B 1 49 ? -44.331 1.287 22.868 1.00 23.39 28 ASN B O 1
ATOM 4349 N N . VAL B 1 50 ? -45.147 2.294 21.031 1.00 27.15 29 VAL B N 1
ATOM 4350 C CA . VAL B 1 50 ? -45.306 3.586 21.678 1.00 27.41 29 VAL B CA 1
ATOM 4351 C C . VAL B 1 50 ? -46.768 4.009 21.619 1.00 25.47 29 VAL B C 1
ATOM 4352 O O . VAL B 1 50 ? -47.399 3.921 20.574 1.00 27.39 29 VAL B O 1
ATOM 4356 N N . LEU B 1 51 ? -47.293 4.440 22.771 1.00 26.99 30 LEU B N 1
ATOM 4357 C CA . LEU B 1 51 ? -48.559 5.152 22.848 1.00 26.50 30 LEU B CA 1
ATOM 4358 C C . LEU B 1 51 ? -48.301 6.649 23.007 1.00 25.46 30 LEU B C 1
ATOM 4359 O O . LEU B 1 51 ? -47.578 7.034 23.928 1.00 24.68 30 LEU B O 1
ATOM 4364 N N . LEU B 1 52 ? -48.892 7.452 22.107 1.00 20.95 31 LEU B N 1
ATOM 4365 C CA . LEU B 1 52 ? -48.823 8.912 22.142 1.00 21.30 31 LEU B CA 1
ATOM 4366 C C . LEU B 1 52 ? -50.213 9.463 22.450 1.00 21.83 31 LEU B C 1
ATOM 4367 O O . LEU B 1 52 ? -51.160 9.201 21.701 1.00 25.00 31 LEU B O 1
ATOM 4372 N N . LEU B 1 53 ? -50.345 10.159 23.588 1.00 20.17 32 LEU B N 1
ATOM 4373 C CA . LEU B 1 53 ? -51.611 10.718 24.027 1.00 21.01 32 LEU B CA 1
ATOM 4374 C C . LEU B 1 53 ? -51.631 12.231 23.827 1.00 21.85 32 LEU B C 1
ATOM 4375 O O . LEU B 1 53 ? -50.647 12.909 24.148 1.00 22.79 32 LEU B O 1
ATOM 4380 N N . GLU B 1 54 ? -52.791 12.737 23.387 1.00 18.61 33 GLU B N 1
ATOM 4381 C CA . GLU B 1 54 ? -52.998 14.153 23.120 1.00 18.71 33 GLU B CA 1
ATOM 4382 C C . GLU B 1 54 ? -54.390 14.574 23.582 1.00 18.75 33 GLU B C 1
ATOM 4383 O O . GLU B 1 54 ? -55.401 13.957 23.205 1.00 19.54 33 GLU B O 1
ATOM 4389 N N . ALA B 1 55 ? -54.468 15.675 24.358 1.00 17.76 34 ALA B N 1
ATOM 4390 C CA . ALA B 1 55 ? -55.741 16.188 24.845 1.00 18.99 34 ALA B CA 1
ATOM 4391 C C . ALA B 1 55 ? -56.601 16.760 23.716 1.00 21.77 34 ALA B C 1
ATOM 4392 O O . ALA B 1 55 ? -57.827 16.651 23.762 1.00 21.05 34 ALA B O 1
ATOM 4394 N N . GLY B 1 56 ? -55.959 17.428 22.744 1.00 19.62 35 GLY B N 1
ATOM 4395 C CA . GLY B 1 56 ? -56.673 18.023 21.624 1.00 21.75 35 GLY B CA 1
ATOM 4396 C C . GLY B 1 56 ? -56.920 16.986 20.517 1.00 18.99 35 GLY B C 1
ATOM 4397 O O . GLY B 1 56 ? -56.677 15.794 20.705 1.00 18.62 35 GLY B O 1
ATOM 4398 N N . GLY B 1 57 ? -57.467 17.456 19.396 1.00 20.36 36 GLY B N 1
ATOM 4399 C CA . GLY B 1 57 ? -57.711 16.638 18.225 1.00 22.25 36 GLY B CA 1
ATOM 4400 C C . GLY B 1 57 ? -56.548 16.768 17.236 1.00 22.87 36 GLY B C 1
ATOM 4401 O O . GLY B 1 57 ? -55.520 17.390 17.522 1.00 21.83 36 GLY B O 1
ATOM 4402 N N . GLU B 1 58 ? -56.746 16.184 16.060 1.00 23.94 37 GLU B N 1
ATOM 4403 C CA . GLU B 1 58 ? -55.840 16.308 14.939 1.00 22.34 37 GLU B CA 1
ATOM 4404 C C . GLU B 1 58 ? -55.898 17.743 14.447 1.00 21.77 37 GLU B C 1
ATOM 4405 O O . GLU B 1 58 ? -56.841 18.476 14.730 1.00 21.35 37 GLU B O 1
ATOM 4411 N N . ASN B 1 59 ? -54.835 18.153 13.760 1.00 22.72 38 ASN B N 1
ATOM 4412 C CA . ASN B 1 59 ? -54.732 19.499 13.220 1.00 23.85 38 ASN B CA 1
ATOM 4413 C C . ASN B 1 59 ? -55.491 19.578 11.889 1.00 25.91 38 ASN B C 1
ATOM 4414 O O . ASN B 1 59 ? -54.872 19.512 10.816 1.00 24.53 38 ASN B O 1
ATOM 4419 N N . THR B 1 60 ? -56.795 19.836 11.988 1.00 25.49 39 THR B N 1
ATOM 4420 C CA . THR B 1 60 ? -57.700 19.837 10.839 1.00 28.34 39 THR B CA 1
ATOM 4421 C C . THR B 1 60 ? -58.322 21.204 10.582 1.00 27.80 39 THR B C 1
ATOM 4422 O O . THR B 1 60 ? -59.009 21.363 9.571 1.00 26.78 39 THR B O 1
ATOM 4426 N N . ASN B 1 61 ? -58.090 22.203 11.456 1.00 26.61 40 ASN B N 1
ATOM 4427 C CA . ASN B 1 61 ? -58.640 23.530 11.237 1.00 25.37 40 ASN B CA 1
ATOM 4428 C C . ASN B 1 61 ? -57.692 24.331 10.349 1.00 28.12 40 ASN B C 1
ATOM 4429 O O . ASN B 1 61 ? -56.674 24.834 10.816 1.00 24.83 40 ASN B O 1
ATOM 4434 N N . GLU B 1 62 ? -58.021 24.460 9.056 1.00 29.24 41 GLU B N 1
ATOM 4435 C CA . GLU B 1 62 ? -57.072 24.999 8.096 1.00 31.23 41 GLU B CA 1
ATOM 4436 C C . GLU B 1 62 ? -56.750 26.466 8.395 1.00 25.48 41 GLU B C 1
ATOM 4437 O O . GLU B 1 62 ? -55.719 26.951 7.960 1.00 25.72 41 GLU B O 1
ATOM 4443 N N . LEU B 1 63 ? -57.625 27.182 9.102 1.00 23.88 42 LEU B N 1
ATOM 4444 C CA . LEU B 1 63 ? -57.386 28.577 9.430 1.00 24.61 42 LEU B CA 1
ATOM 4445 C C . LEU B 1 63 ? -56.102 28.704 10.252 1.00 26.18 42 LEU B C 1
ATOM 4446 O O . LEU B 1 63 ? -55.334 29.644 10.106 1.00 27.40 42 LEU B O 1
ATOM 4451 N N . SER B 1 64 ? -55.822 27.686 11.066 1.00 24.98 43 SER B N 1
ATOM 4452 C CA . SER B 1 64 ? -54.626 27.671 11.896 1.00 25.11 43 SER B CA 1
ATOM 4453 C C . SER B 1 64 ? -53.344 27.589 11.066 1.00 25.92 43 SER B C 1
ATOM 4454 O O . SER B 1 64 ? -52.260 27.830 11.601 1.00 25.19 43 SER B O 1
ATOM 4457 N N . ARG B 1 65 ? -53.456 27.230 9.779 1.00 22.49 44 ARG B N 1
ATOM 4458 C CA . ARG B 1 65 ? -52.277 27.026 8.939 1.00 24.39 44 ARG B CA 1
ATOM 4459 C C . ARG B 1 65 ? -51.972 28.240 8.058 1.00 22.88 44 ARG B C 1
ATOM 4460 O O . ARG B 1 65 ? -51.039 28.204 7.251 1.00 22.93 44 ARG B O 1
ATOM 4468 N N . ILE B 1 66 ? -52.772 29.303 8.161 1.00 24.00 45 ILE B N 1
ATOM 4469 C CA . ILE B 1 66 ? -52.603 30.453 7.288 1.00 24.73 45 ILE B CA 1
ATOM 4470 C C . ILE B 1 66 ? -51.616 31.430 7.924 1.00 25.99 45 ILE B C 1
ATOM 4471 O O . ILE B 1 66 ? -51.863 31.919 9.019 1.00 25.97 45 ILE B O 1
ATOM 4476 N N . PRO B 1 67 ? -50.484 31.760 7.265 1.00 25.58 46 PRO B N 1
ATOM 4477 C CA . PRO B 1 67 ? -49.437 32.561 7.890 1.00 24.24 46 PRO B CA 1
ATOM 4478 C C . PRO B 1 67 ? -49.862 33.918 8.425 1.00 25.52 46 PRO B C 1
ATOM 4479 O O . PRO B 1 67 ? -49.349 34.364 9.450 1.00 28.40 46 PRO B O 1
ATOM 4483 N N . GLY B 1 68 ? -50.761 34.582 7.691 1.00 23.31 47 GLY B N 1
ATOM 4484 C CA . GLY B 1 68 ? -51.209 35.906 8.052 1.00 23.23 47 GLY B CA 1
ATOM 4485 C C . GLY B 1 68 ? -52.500 35.939 8.854 1.00 22.09 47 GLY B C 1
ATOM 4486 O O . GLY B 1 68 ? -52.936 37.048 9.176 1.00 25.31 47 GLY B O 1
ATOM 4487 N N . ALA B 1 69 ? -53.164 34.781 9.069 1.00 22.47 48 ALA B N 1
ATOM 4488 C CA . ALA B 1 69 ? -54.456 34.778 9.749 1.00 25.67 48 ALA B CA 1
ATOM 4489 C C . ALA B 1 69 ? -54.574 33.738 10.875 1.00 25.52 48 ALA B C 1
ATOM 4490 O O . ALA B 1 69 ? -55.638 33.625 11.486 1.00 23.34 48 ALA B O 1
ATOM 4492 N N . PHE B 1 70 ? -53.529 32.930 11.106 1.00 22.06 49 PHE B N 1
ATOM 4493 C CA . PHE B 1 70 ? -53.615 31.806 12.031 1.00 23.35 49 PHE B CA 1
ATOM 4494 C C . PHE B 1 70 ? -54.126 32.269 13.407 1.00 23.09 49 PHE B C 1
ATOM 4495 O O . PHE B 1 70 ? -54.774 31.491 14.131 1.00 22.67 49 PHE B O 1
ATOM 4503 N N . PHE B 1 71 ? -53.746 33.490 13.823 1.00 22.27 50 PHE B N 1
ATOM 4504 C CA . PHE B 1 71 ? -53.980 33.943 15.194 1.00 25.39 50 PHE B CA 1
ATOM 4505 C C . PHE B 1 71 ? -55.474 34.075 15.486 1.00 26.69 50 PHE B C 1
ATOM 4506 O O . PHE B 1 71 ? -55.871 34.186 16.647 1.00 25.69 50 PHE B O 1
ATOM 4514 N N . LYS B 1 72 ? -56.315 33.988 14.456 1.00 25.65 51 LYS B N 1
ATOM 4515 C CA . LYS B 1 72 ? -57.754 33.933 14.662 1.00 26.42 51 LYS B CA 1
ATOM 4516 C C . LYS B 1 72 ? -58.188 32.644 15.366 1.00 24.97 51 LYS B C 1
ATOM 4517 O O . LYS B 1 72 ? -59.309 32.580 15.849 1.00 23.62 51 LYS B O 1
ATOM 4523 N N . VAL B 1 73 ? -57.329 31.626 15.486 1.00 21.47 52 VAL B N 1
ATOM 4524 C CA . VAL B 1 73 ? -57.728 30.440 16.230 1.00 23.47 52 VAL B CA 1
ATOM 4525 C C . VAL B 1 73 ? -57.343 30.547 17.709 1.00 22.46 52 VAL B C 1
ATOM 4526 O O . VAL B 1 73 ? -57.689 29.672 18.501 1.00 23.18 52 VAL B O 1
ATOM 4530 N N . LEU B 1 74 ? -56.618 31.598 18.093 1.00 22.45 53 LEU B N 1
ATOM 4531 C CA . LEU B 1 74 ? -56.364 31.825 19.509 1.00 24.40 53 LEU B CA 1
ATOM 4532 C C . LEU B 1 74 ? -57.705 32.031 20.199 1.00 23.51 53 LEU B C 1
ATOM 4533 O O . LEU B 1 74 ? -58.620 32.654 19.666 1.00 24.33 53 LEU B O 1
ATOM 4538 N N . GLY B 1 75 ? -57.836 31.457 21.383 1.00 23.23 54 GLY B N 1
ATOM 4539 C CA . GLY B 1 75 ? -59.062 31.583 22.146 1.00 23.92 54 GLY B CA 1
ATOM 4540 C C . GLY B 1 75 ? -60.095 30.529 21.765 1.00 21.85 54 GLY B C 1
ATOM 4541 O O . GLY B 1 75 ? -61.114 30.453 22.422 1.00 25.72 54 GLY B O 1
ATOM 4542 N N . THR B 1 76 ? -59.799 29.668 20.796 1.00 22.41 55 THR B N 1
ATOM 4543 C CA . THR B 1 76 ? -60.723 28.616 20.384 1.00 22.85 55 THR B CA 1
ATOM 4544 C C . THR B 1 76 ? -60.300 27.306 21.040 1.00 22.98 55 THR B C 1
ATOM 4545 O O . THR B 1 76 ? -59.420 27.308 21.896 1.00 20.49 55 THR B O 1
ATOM 4549 N N . ASP B 1 77 ? -60.864 26.184 20.564 1.00 22.93 56 ASP B N 1
ATOM 4550 C CA . ASP B 1 77 ? -60.581 24.866 21.124 1.00 23.64 56 ASP B CA 1
ATOM 4551 C C . ASP B 1 77 ? -59.160 24.411 20.808 1.00 21.78 56 ASP B C 1
ATOM 4552 O O . ASP B 1 77 ? -58.707 23.403 21.325 1.00 20.12 56 ASP B O 1
ATOM 4557 N N . TYR B 1 78 ? -58.462 25.126 19.907 1.00 20.84 57 TYR B N 1
ATOM 4558 C CA . TYR B 1 78 ? -57.049 24.898 19.652 1.00 19.14 57 TYR B CA 1
ATOM 4559 C C . TYR B 1 78 ? -56.124 25.435 20.758 1.00 18.89 57 TYR B C 1
ATOM 4560 O O . TYR B 1 78 ? -54.908 25.290 20.627 1.00 16.79 57 TYR B O 1
ATOM 4569 N N . ASP B 1 79 ? -56.681 26.008 21.845 1.00 20.50 58 ASP B N 1
ATOM 4570 C CA . ASP B 1 79 ? -55.918 26.825 22.798 1.00 19.19 58 ASP B CA 1
ATOM 4571 C C . ASP B 1 79 ? -56.340 26.461 24.214 1.00 17.21 58 ASP B C 1
ATOM 4572 O O . ASP B 1 79 ? -57.522 26.365 24.471 1.00 19.98 58 ASP B O 1
ATOM 4577 N N . TRP B 1 80 ? -55.372 26.288 25.141 1.00 18.69 59 TRP B N 1
ATOM 4578 C CA . TRP B 1 80 ? -55.666 26.083 26.562 1.00 17.27 59 TRP B CA 1
ATOM 4579 C C . TRP B 1 80 ? -56.211 27.356 27.224 1.00 16.21 59 TRP B C 1
ATOM 4580 O O . TRP B 1 80 ? -56.773 27.268 28.306 1.00 16.05 59 TRP B O 1
ATOM 4591 N N . THR B 1 81 ? -55.960 28.536 26.613 1.00 17.83 60 THR B N 1
ATOM 4592 C CA . THR B 1 81 ? -56.494 29.851 26.975 1.00 17.40 60 THR B CA 1
ATOM 4593 C C . THR B 1 81 ? -56.125 30.249 28.402 1.00 15.84 60 THR B C 1
ATOM 4594 O O . THR B 1 81 ? -56.885 30.957 29.049 1.00 18.29 60 THR B O 1
ATOM 4598 N N . TYR B 1 82 ? -54.934 29.876 28.868 1.00 17.22 61 TYR B N 1
ATOM 4599 C CA . TYR B 1 82 ? -54.472 30.322 30.190 1.00 17.71 61 TYR B CA 1
ATOM 4600 C C . TYR B 1 82 ? -54.072 31.801 30.139 1.00 18.09 61 TYR B C 1
ATOM 4601 O O . TYR B 1 82 ? -53.663 32.310 29.096 1.00 16.58 61 TYR B O 1
ATOM 4610 N N . SER B 1 83 ? -54.151 32.470 31.291 1.00 19.43 62 SER B N 1
ATOM 4611 C CA . SER B 1 83 ? -53.520 33.773 31.504 1.00 20.15 62 SER B CA 1
ATOM 4612 C C . SER B 1 83 ? -52.635 33.688 32.751 1.00 20.53 62 SER B C 1
ATOM 4613 O O . SER B 1 83 ? -52.885 32.865 33.631 1.00 18.42 62 SER B O 1
ATOM 4616 N N . SER B 1 84 ? -51.650 34.590 32.856 1.00 18.76 63 SER B N 1
ATOM 4617 C CA . SER B 1 84 ? -50.893 34.703 34.088 1.00 18.28 63 SER B CA 1
ATOM 4618 C C . SER B 1 84 ? -51.751 35.263 35.217 1.00 17.94 63 SER B C 1
ATOM 4619 O O . SER B 1 84 ? -52.756 35.942 35.003 1.00 19.05 63 SER B O 1
ATOM 4622 N N . VAL B 1 85 ? -51.278 35.040 36.439 1.00 18.71 64 VAL B N 1
ATOM 4623 C CA . VAL B 1 85 ? -51.749 35.802 37.583 1.00 19.11 64 VAL B CA 1
ATOM 4624 C C . VAL B 1 85 ? -51.399 37.265 37.323 1.00 18.57 64 VAL B C 1
ATOM 4625 O O . VAL B 1 85 ? -50.542 37.584 36.499 1.00 15.16 64 VAL B O 1
ATOM 4629 N N . GLU B 1 86 ? -52.095 38.162 38.005 1.00 20.18 65 GLU B N 1
ATOM 4630 C CA . GLU B 1 86 ? -51.787 39.587 37.888 1.00 22.57 65 GLU B CA 1
ATOM 4631 C C . GLU B 1 86 ? -50.304 39.838 38.142 1.00 18.89 65 GLU B C 1
ATOM 4632 O O . GLU B 1 86 ? -49.758 39.339 39.113 1.00 19.22 65 GLU B O 1
ATOM 4638 N N . GLN B 1 87 ? -49.653 40.602 37.264 1.00 18.17 66 GLN B N 1
ATOM 4639 C CA . GLN B 1 87 ? -48.219 40.824 37.335 1.00 18.94 66 GLN B CA 1
ATOM 4640 C C . GLN B 1 87 ? -47.907 42.205 37.895 1.00 20.93 66 GLN B C 1
ATOM 4641 O O . GLN B 1 87 ? -48.200 43.203 37.216 1.00 20.52 66 GLN B O 1
ATOM 4647 N N . THR B 1 88 ? -47.325 42.274 39.108 1.00 20.88 67 THR B N 1
ATOM 4648 C CA . THR B 1 88 ? -47.142 43.567 39.768 1.00 24.89 67 THR B CA 1
ATOM 4649 C C . THR B 1 88 ? -46.185 44.450 38.967 1.00 24.54 67 THR B C 1
ATOM 4650 O O . THR B 1 88 ? -46.345 45.685 38.926 1.00 29.32 67 THR B O 1
ATOM 4654 N N . GLY B 1 89 ? -45.248 43.832 38.242 1.00 21.81 68 GLY B N 1
ATOM 4655 C CA . GLY B 1 89 ? -44.284 44.611 37.473 1.00 23.46 68 GLY B CA 1
ATOM 4656 C C . GLY B 1 89 ? -44.856 45.108 36.145 1.00 21.87 68 GLY B C 1
ATOM 4657 O O . GLY B 1 89 ? -44.255 45.978 35.506 1.00 23.39 68 GLY B O 1
ATOM 4658 N N . LEU B 1 90 ? -46.014 44.552 35.740 1.00 20.47 69 LEU B N 1
ATOM 4659 C CA . LEU B 1 90 ? -46.731 44.994 34.555 1.00 20.72 69 LEU B CA 1
ATOM 4660 C C . LEU B 1 90 ? -48.059 45.663 34.927 1.00 22.66 69 LEU B C 1
ATOM 4661 O O . LEU B 1 90 ? -49.072 45.456 34.268 1.00 24.28 69 LEU B O 1
ATOM 4666 N N . ASN B 1 91 ? -48.079 46.446 36.012 1.00 21.07 70 ASN B N 1
ATOM 4667 C CA . ASN B 1 91 ? -49.250 47.230 36.374 1.00 21.39 70 ASN B CA 1
ATOM 4668 C C . ASN B 1 91 ? -50.436 46.323 36.675 1.00 22.26 70 ASN B C 1
ATOM 4669 O O . ASN B 1 91 ? -51.581 46.675 36.421 1.00 22.55 70 ASN B O 1
ATOM 4674 N N . ASN B 1 92 ? -50.157 45.166 37.272 1.00 22.66 71 ASN B N 1
ATOM 4675 C CA . ASN B 1 92 ? -51.177 44.211 37.660 1.00 24.72 71 ASN B CA 1
ATOM 4676 C C . ASN B 1 92 ? -51.964 43.643 36.480 1.00 23.15 71 ASN B C 1
ATOM 4677 O O . ASN B 1 92 ? -53.027 43.058 36.694 1.00 26.10 71 ASN B O 1
ATOM 4682 N N . ARG B 1 93 ? -51.415 43.734 35.269 1.00 22.74 72 ARG B N 1
ATOM 4683 C CA . ARG B 1 93 ? -52.032 43.071 34.132 1.00 22.92 72 ARG B CA 1
ATOM 4684 C C . ARG B 1 93 ? -51.908 41.549 34.257 1.00 20.50 72 ARG B C 1
ATOM 4685 O O . ARG B 1 93 ? -50.921 41.018 34.769 1.00 20.21 72 ARG B O 1
ATOM 4693 N N . SER B 1 94 ? -52.970 40.868 33.832 1.00 19.66 73 SER B N 1
ATOM 4694 C CA . SER B 1 94 ? -52.966 39.419 33.705 1.00 22.77 73 SER B CA 1
ATOM 4695 C C . SER B 1 94 ? -52.597 39.103 32.253 1.00 24.29 73 SER B C 1
ATOM 4696 O O . SER B 1 94 ? -53.277 39.589 31.354 1.00 25.62 73 SER B O 1
ATOM 4699 N N . ILE B 1 95 ? -51.462 38.426 32.012 1.00 20.56 74 ILE B N 1
ATOM 4700 C CA . ILE B 1 95 ? -50.927 38.301 30.661 1.00 21.42 74 ILE B CA 1
ATOM 4701 C C . ILE B 1 95 ? -51.473 37.031 30.008 1.00 19.44 74 ILE B C 1
ATOM 4702 O O . ILE B 1 95 ? -51.220 35.935 30.487 1.00 19.12 74 ILE B O 1
ATOM 4707 N N . TYR B 1 96 ? -52.197 37.226 28.894 1.00 18.43 75 TYR B N 1
ATOM 4708 C CA . TYR B 1 96 ? -52.726 36.125 28.103 1.00 18.95 75 TYR B CA 1
ATOM 4709 C C . TYR B 1 96 ? -51.562 35.260 27.635 1.00 17.68 75 TYR B C 1
ATOM 4710 O O . TYR B 1 96 ? -50.609 35.748 26.993 1.00 16.70 75 TYR B O 1
ATOM 4719 N N . SER B 1 97 ? -51.639 33.980 27.989 1.00 16.38 76 SER B N 1
ATOM 4720 C CA . SER B 1 97 ? -50.522 33.045 27.900 1.00 16.00 76 SER B CA 1
ATOM 4721 C C . SER B 1 97 ? -50.976 31.780 27.165 1.00 17.15 76 SER B C 1
ATOM 4722 O O . SER B 1 97 ? -51.055 30.695 27.741 1.00 17.31 76 SER B O 1
ATOM 4725 N N . PRO B 1 98 ? -51.322 31.883 25.869 1.00 17.21 77 PRO B N 1
ATOM 4726 C CA . PRO B 1 98 ? -51.884 30.754 25.136 1.00 18.29 77 PRO B CA 1
ATOM 4727 C C . PRO B 1 98 ? -50.867 29.635 24.972 1.00 16.87 77 PRO B C 1
ATOM 4728 O O . PRO B 1 98 ? -49.661 29.848 25.015 1.00 17.31 77 PRO B O 1
ATOM 4732 N N . SER B 1 99 ? -51.388 28.443 24.694 1.00 18.56 78 SER B N 1
ATOM 4733 C CA . SER B 1 99 ? -50.613 27.269 24.366 1.00 18.37 78 SER B CA 1
ATOM 4734 C C . SER B 1 99 ? -51.514 26.334 23.570 1.00 18.84 78 SER B C 1
ATOM 4735 O O . SER B 1 99 ? -52.732 26.317 23.761 1.00 18.60 78 SER B O 1
ATOM 4738 N N . GLY B 1 100 ? -50.906 25.567 22.667 1.00 17.36 79 GLY B N 1
ATOM 4739 C CA . GLY B 1 100 ? -51.652 24.788 21.699 1.00 17.65 79 GLY B CA 1
ATOM 4740 C C . GLY B 1 100 ? -52.302 23.551 22.314 1.00 16.78 79 GLY B C 1
ATOM 4741 O O . GLY B 1 100 ? -51.705 22.883 23.172 1.00 19.35 79 GLY B O 1
ATOM 4742 N N . LYS B 1 101 ? -53.508 23.243 21.835 1.00 17.97 80 LYS B N 1
ATOM 4743 C CA . LYS B 1 101 ? -54.242 22.050 22.273 1.00 19.13 80 LYS B CA 1
ATOM 4744 C C . LYS B 1 101 ? -54.742 21.343 21.022 1.00 17.66 80 LYS B C 1
ATOM 4745 O O . LYS B 1 101 ? -55.872 21.522 20.593 1.00 19.10 80 LYS B O 1
ATOM 4751 N N . VAL B 1 102 ? -53.849 20.566 20.439 1.00 19.53 81 VAL B N 1
ATOM 4752 C CA . VAL B 1 102 ? -54.007 20.007 19.103 1.00 19.90 81 VAL B CA 1
ATOM 4753 C C . VAL B 1 102 ? -52.722 19.225 18.878 1.00 19.59 81 VAL B C 1
ATOM 4754 O O . VAL B 1 102 ? -51.705 19.499 19.531 1.00 18.30 81 VAL B O 1
ATOM 4758 N N . VAL B 1 103 ? -52.778 18.204 18.024 1.00 18.98 82 VAL B N 1
ATOM 4759 C CA . VAL B 1 103 ? -51.566 17.617 17.491 1.00 18.34 82 VAL B CA 1
ATOM 4760 C C . VAL B 1 103 ? -50.742 18.731 16.837 1.00 19.84 82 VAL B C 1
ATOM 4761 O O . VAL B 1 103 ? -51.175 19.408 15.906 1.00 22.59 82 VAL B O 1
ATOM 4765 N N . GLY B 1 104 ? -49.540 18.958 17.377 1.00 20.14 83 GLY B N 1
ATOM 4766 C CA . GLY B 1 104 ? -48.724 20.089 16.985 1.00 19.34 83 GLY B CA 1
ATOM 4767 C C . GLY B 1 104 ? -48.501 21.049 18.156 1.00 21.35 83 GLY B C 1
ATOM 4768 O O . GLY B 1 104 ? -47.555 21.835 18.155 1.00 19.98 83 GLY B O 1
ATOM 4769 N N . GLY B 1 105 ? -49.357 20.960 19.169 1.00 20.50 84 GLY B N 1
ATOM 4770 C CA . GLY B 1 105 ? -49.261 21.860 20.295 1.00 21.37 84 GLY B CA 1
ATOM 4771 C C . GLY B 1 105 ? -49.108 23.312 19.840 1.00 19.47 84 GLY B C 1
ATOM 4772 O O . GLY B 1 105 ? -49.794 23.797 18.926 1.00 19.99 84 GLY B O 1
ATOM 4773 N N . SER B 1 106 ? -48.190 24.024 20.492 1.00 18.61 85 SER B N 1
ATOM 4774 C CA . SER B 1 106 ? -48.074 25.445 20.251 1.00 16.85 85 SER B CA 1
ATOM 4775 C C . SER B 1 106 ? -47.490 25.700 18.866 1.00 18.09 85 SER B C 1
ATOM 4776 O O . SER B 1 106 ? -47.679 26.784 18.326 1.00 18.63 85 SER B O 1
ATOM 4779 N N . SER B 1 107 ? -46.801 24.714 18.278 1.00 18.41 86 SER B N 1
ATOM 4780 C CA . SER B 1 107 ? -46.317 24.885 16.910 1.00 20.70 86 SER B CA 1
ATOM 4781 C C . SER B 1 107 ? -47.477 24.978 15.912 1.00 21.81 86 SER B C 1
ATOM 4782 O O . SER B 1 107 ? -47.252 25.391 14.780 1.00 20.24 86 SER B O 1
ATOM 4785 N N . ALA B 1 108 ? -48.702 24.596 16.335 1.00 20.08 87 ALA B N 1
ATOM 4786 C CA . ALA B 1 108 ? -49.885 24.649 15.476 1.00 20.40 87 ALA B CA 1
ATOM 4787 C C . ALA B 1 108 ? -50.578 25.995 15.551 1.00 19.91 87 ALA B C 1
ATOM 4788 O O . ALA B 1 108 ? -51.476 26.241 14.751 1.00 20.59 87 ALA B O 1
ATOM 4790 N N . ILE B 1 109 ? -50.179 26.867 16.492 1.00 20.50 88 ILE B N 1
ATOM 4791 C CA . ILE B 1 109 ? -50.886 28.133 16.697 1.00 21.56 88 ILE B CA 1
ATOM 4792 C C . ILE B 1 109 ? -49.924 29.312 16.814 1.00 20.88 88 ILE B C 1
ATOM 4793 O O . ILE B 1 109 ? -50.362 30.380 17.286 1.00 22.15 88 ILE B O 1
ATOM 4798 N N . ASN B 1 110 ? -48.670 29.140 16.380 1.00 21.06 89 ASN B N 1
ATOM 4799 C CA . ASN B 1 110 ? -47.661 30.191 16.524 1.00 22.10 89 ASN B CA 1
ATOM 4800 C C . ASN B 1 110 ? -47.437 30.903 15.195 1.00 21.80 89 ASN B C 1
ATOM 4801 O O . ASN B 1 110 ? -47.964 30.482 14.160 1.00 24.16 89 ASN B O 1
ATOM 4806 N N . VAL B 1 111 ? -46.617 31.970 15.215 1.00 20.32 90 VAL B N 1
ATOM 4807 C CA . VAL B 1 111 ? -46.266 32.670 13.990 1.00 20.82 90 VAL B CA 1
ATOM 4808 C C . VAL B 1 111 ? -45.530 31.692 13.078 1.00 21.40 90 VAL B C 1
ATOM 4809 O O . VAL B 1 111 ? -45.868 31.580 11.892 1.00 23.59 90 VAL B O 1
ATOM 4813 N N . GLY B 1 112 ? -44.584 30.951 13.682 1.00 21.94 91 GLY B N 1
ATOM 4814 C CA . GLY B 1 112 ? -43.901 29.816 13.076 1.00 22.79 91 GLY B CA 1
ATOM 4815 C C . GLY B 1 112 ? -42.445 30.145 12.738 1.00 23.81 91 GLY B C 1
ATOM 4816 O O . GLY B 1 112 ? -41.821 29.426 11.960 1.00 24.50 91 GLY B O 1
ATOM 4817 N N . VAL B 1 113 ? -41.893 31.199 13.353 1.00 23.01 92 VAL B N 1
ATOM 4818 C CA . VAL B 1 113 ? -40.527 31.625 13.082 1.00 23.15 92 VAL B CA 1
ATOM 4819 C C . VAL B 1 113 ? -39.557 30.624 13.698 1.00 24.46 92 VAL B C 1
ATOM 4820 O O . VAL B 1 113 ? -39.790 30.081 14.781 1.00 22.48 92 VAL B O 1
ATOM 4824 N N . TRP B 1 114 ? -38.506 30.308 12.934 1.00 24.59 93 TRP B N 1
ATOM 4825 C CA . TRP B 1 114 ? -37.495 29.354 13.354 1.00 22.88 93 TRP B CA 1
ATOM 4826 C C . TRP B 1 114 ? -36.226 30.138 13.631 1.00 26.26 93 TRP B C 1
ATOM 4827 O O . TRP B 1 114 ? -35.485 30.482 12.701 1.00 23.41 93 TRP B O 1
ATOM 4838 N N . VAL B 1 115 ? -36.046 30.485 14.913 1.00 25.25 94 VAL B N 1
ATOM 4839 C CA . VAL B 1 115 ? -34.990 31.384 15.338 1.00 24.01 94 VAL B CA 1
ATOM 4840 C C . VAL B 1 115 ? -34.330 30.708 16.527 1.00 23.68 94 VAL B C 1
ATOM 4841 O O . VAL B 1 115 ? -34.747 30.871 17.688 1.00 24.73 94 VAL B O 1
ATOM 4845 N N . ARG B 1 116 ? -33.310 29.906 16.223 1.00 24.59 95 ARG B N 1
ATOM 4846 C CA . ARG B 1 116 ? -32.916 28.840 17.129 1.00 28.38 95 ARG B CA 1
ATOM 4847 C C . ARG B 1 116 ? -32.003 29.317 18.254 1.00 26.32 95 ARG B C 1
ATOM 4848 O O . ARG B 1 116 ? -31.842 28.603 19.238 1.00 27.88 95 ARG B O 1
ATOM 4856 N N . GLY B 1 117 ? -31.416 30.514 18.126 1.00 26.76 96 GLY B N 1
ATOM 4857 C CA . GLY B 1 117 ? -30.483 30.991 19.135 1.00 30.03 96 GLY B CA 1
ATOM 4858 C C . GLY B 1 117 ? -29.038 30.795 18.674 1.00 34.34 96 GLY B C 1
ATOM 4859 O O . GLY B 1 117 ? -28.809 30.640 17.469 1.00 34.38 96 GLY B O 1
ATOM 4860 N N . THR B 1 118 ? -28.109 30.777 19.644 1.00 32.75 97 THR B N 1
ATOM 4861 C CA . THR B 1 118 ? -26.678 30.909 19.393 1.00 37.04 97 THR B CA 1
ATOM 4862 C C . THR B 1 118 ? -25.903 29.794 20.100 1.00 38.97 97 THR B C 1
ATOM 4863 O O . THR B 1 118 ? -26.419 29.079 20.977 1.00 30.91 97 THR B O 1
ATOM 4867 N N . LYS B 1 119 ? -24.614 29.709 19.745 1.00 37.77 98 LYS B N 1
ATOM 4868 C CA . LYS B 1 119 ? -23.677 28.780 20.362 1.00 38.58 98 LYS B CA 1
ATOM 4869 C C . LYS B 1 119 ? -23.704 28.872 21.885 1.00 35.57 98 LYS B C 1
ATOM 4870 O O . LYS B 1 119 ? -23.732 27.839 22.560 1.00 37.66 98 LYS B O 1
ATOM 4876 N N . GLU B 1 120 ? -23.642 30.093 22.423 1.00 33.00 99 GLU B N 1
ATOM 4877 C CA . GLU B 1 120 ? -23.622 30.262 23.867 1.00 44.43 99 GLU B CA 1
ATOM 4878 C C . GLU B 1 120 ? -24.887 29.690 24.506 1.00 37.48 99 GLU B C 1
ATOM 4879 O O . GLU B 1 120 ? -24.823 29.182 25.622 1.00 34.09 99 GLU B O 1
ATOM 4885 N N . ASP B 1 121 ? -26.033 29.820 23.825 1.00 32.41 100 ASP B N 1
ATOM 4886 C CA . ASP B 1 121 ? -27.285 29.276 24.349 1.00 33.27 100 ASP B CA 1
ATOM 4887 C C . ASP B 1 121 ? -27.140 27.776 24.598 1.00 29.40 100 ASP B C 1
ATOM 4888 O O . ASP B 1 121 ? -27.371 27.293 25.711 1.00 28.51 100 ASP B O 1
ATOM 4893 N N . TYR B 1 122 ? -26.732 27.042 23.558 1.00 29.14 101 TYR B N 1
ATOM 4894 C CA . TYR B 1 122 ? -26.692 25.588 23.640 1.00 32.77 101 TYR B CA 1
ATOM 4895 C C . TYR B 1 122 ? -25.595 25.150 24.609 1.00 32.61 101 TYR B C 1
ATOM 4896 O O . TYR B 1 122 ? -25.831 24.263 25.426 1.00 31.45 101 TYR B O 1
ATOM 4905 N N . ASP B 1 123 ? -24.438 25.820 24.560 1.00 33.17 102 ASP B N 1
ATOM 4906 C CA . ASP B 1 123 ? -23.335 25.517 25.461 1.00 33.99 102 ASP B CA 1
ATOM 4907 C C . ASP B 1 123 ? -23.708 25.752 26.921 1.00 33.96 102 ASP B C 1
ATOM 4908 O O . ASP B 1 123 ? -23.236 25.011 27.791 1.00 37.02 102 ASP B O 1
ATOM 4913 N N . SER B 1 124 ? -24.549 26.762 27.197 1.00 30.97 103 SER B N 1
ATOM 4914 C CA . SER B 1 124 ? -24.899 27.080 28.573 1.00 30.56 103 SER B CA 1
ATOM 4915 C C . SER B 1 124 ? -25.586 25.919 29.292 1.00 31.64 103 SER B C 1
ATOM 4916 O O . SER B 1 124 ? -25.546 25.865 30.523 1.00 28.62 103 SER B O 1
ATOM 4919 N N . TRP B 1 125 ? -26.285 25.031 28.568 1.00 28.44 104 TRP B N 1
ATOM 4920 C CA . TRP B 1 125 ? -27.032 23.982 29.250 1.00 29.04 104 TRP B CA 1
ATOM 4921 C C . TRP B 1 125 ? -26.033 23.044 29.921 1.00 27.70 104 TRP B C 1
ATOM 4922 O O . TRP B 1 125 ? -26.225 22.616 31.053 1.00 27.95 104 TRP B O 1
ATOM 4933 N N . GLU B 1 126 ? -24.938 22.761 29.227 1.00 28.01 105 GLU B N 1
ATOM 4934 C CA . GLU B 1 126 ? -23.903 21.905 29.785 1.00 30.54 105 GLU B CA 1
ATOM 4935 C C . GLU B 1 126 ? -23.206 22.628 30.933 1.00 29.93 105 GLU B C 1
ATOM 4936 O O . GLU B 1 126 ? -22.972 22.039 31.972 1.00 29.70 105 GLU B O 1
ATOM 4942 N N . ALA B 1 127 ? -22.936 23.920 30.758 1.00 31.33 106 ALA B N 1
ATOM 4943 C CA . ALA B 1 127 ? -22.261 24.697 31.786 1.00 33.35 106 ALA B CA 1
ATOM 4944 C C . ALA B 1 127 ? -23.057 24.700 33.089 1.00 35.76 106 ALA B C 1
ATOM 4945 O O . ALA B 1 127 ? -22.492 24.784 34.171 1.00 36.34 106 ALA B O 1
ATOM 4947 N N . GLN B 1 128 ? -24.386 24.579 32.984 1.00 37.72 107 GLN B N 1
ATOM 4948 C CA . GLN B 1 128 ? -25.324 24.615 34.100 1.00 33.93 107 GLN B CA 1
ATOM 4949 C C . GLN B 1 128 ? -25.572 23.204 34.661 1.00 35.65 107 GLN B C 1
ATOM 4950 O O . GLN B 1 128 ? -26.417 23.008 35.527 1.00 31.72 107 GLN B O 1
ATOM 4956 N N . GLY B 1 129 ? -24.892 22.174 34.133 1.00 33.47 108 GLY B N 1
ATOM 4957 C CA . GLY B 1 129 ? -24.909 20.850 34.739 1.00 34.22 108 GLY B CA 1
ATOM 4958 C C . GLY B 1 129 ? -25.539 19.761 33.869 1.00 31.84 108 GLY B C 1
ATOM 4959 O O . GLY B 1 129 ? -25.746 18.666 34.342 1.00 33.68 108 GLY B O 1
ATOM 4960 N N . ALA B 1 130 ? -25.833 20.052 32.600 1.00 32.70 109 ALA B N 1
ATOM 4961 C CA . ALA B 1 130 ? -26.420 19.067 31.706 1.00 33.55 109 ALA B CA 1
ATOM 4962 C C . ALA B 1 130 ? -25.366 18.524 30.749 1.00 32.99 109 ALA B C 1
ATOM 4963 O O . ALA B 1 130 ? -25.238 18.984 29.612 1.00 29.50 109 ALA B O 1
ATOM 4965 N N . LYS B 1 131 ? -24.605 17.535 31.215 1.00 41.92 110 LYS B N 1
ATOM 4966 C CA . LYS B 1 131 ? -23.483 17.017 30.436 1.00 39.86 110 LYS B CA 1
ATOM 4967 C C . LYS B 1 131 ? -23.999 16.450 29.113 1.00 33.11 110 LYS B C 1
ATOM 4968 O O . LYS B 1 131 ? -24.924 15.652 29.091 1.00 33.25 110 LYS B O 1
ATOM 4974 N N . GLY B 1 132 ? -23.393 16.855 28.004 1.00 30.54 111 GLY B N 1
ATOM 4975 C CA . GLY B 1 132 ? -23.722 16.273 26.712 1.00 31.01 111 GLY B CA 1
ATOM 4976 C C . GLY B 1 132 ? -24.639 17.162 25.881 1.00 32.33 111 GLY B C 1
ATOM 4977 O O . GLY B 1 132 ? -24.881 16.854 24.720 1.00 33.90 111 GLY B O 1
ATOM 4978 N N . TRP B 1 133 ? -25.150 18.246 26.496 1.00 32.87 112 TRP B N 1
ATOM 4979 C CA . TRP B 1 133 ? -26.061 19.175 25.840 1.00 30.38 112 TRP B CA 1
ATOM 4980 C C . TRP B 1 133 ? -25.307 20.467 25.554 1.00 27.43 112 TRP B C 1
ATOM 4981 O O . TRP B 1 133 ? -25.200 21.314 26.443 1.00 30.42 112 TRP B O 1
ATOM 4992 N N . ASN B 1 134 ? -24.858 20.634 24.301 1.00 31.10 113 ASN B N 1
ATOM 4993 C CA . ASN B 1 134 ? -23.946 21.706 23.923 1.00 31.08 113 ASN B CA 1
ATOM 4994 C C . ASN B 1 134 ? -24.173 22.025 22.454 1.00 31.85 113 ASN B C 1
ATOM 4995 O O . ASN B 1 134 ? -24.984 21.371 21.781 1.00 33.24 113 ASN B O 1
ATOM 5000 N N . PHE B 1 135 ? -23.470 23.047 21.959 1.00 29.86 114 PHE B N 1
ATOM 5001 C CA . PHE B 1 135 ? -23.713 23.525 20.604 1.00 34.29 114 PHE B CA 1
ATOM 5002 C C . PHE B 1 135 ? -23.331 22.473 19.558 1.00 33.30 114 PHE B C 1
ATOM 5003 O O . PHE B 1 135 ? -23.920 22.399 18.487 1.00 32.54 114 PHE B O 1
ATOM 5011 N N . SER B 1 136 ? -22.299 21.691 19.844 1.00 31.14 115 SER B N 1
ATOM 5012 C CA . SER B 1 136 ? -21.852 20.679 18.908 1.00 37.17 115 SER B CA 1
ATOM 5013 C C . SER B 1 136 ? -22.952 19.632 18.673 1.00 36.09 115 SER B C 1
ATOM 5014 O O . SER B 1 136 ? -23.248 19.259 17.545 1.00 34.84 115 SER B O 1
ATOM 5017 N N . LYS B 1 137 ? -23.590 19.187 19.749 1.00 34.38 116 LYS B N 1
ATOM 5018 C CA . LYS B 1 137 ? -24.729 18.289 19.640 1.00 34.78 116 LYS B CA 1
ATOM 5019 C C . LYS B 1 137 ? -25.893 18.996 18.930 1.00 31.79 116 LYS B C 1
ATOM 5020 O O . LYS B 1 137 ? -26.566 18.408 18.079 1.00 30.53 116 LYS B O 1
ATOM 5026 N N . ALA B 1 138 ? -26.123 20.283 19.236 1.00 30.64 117 ALA B N 1
ATOM 5027 C CA . ALA B 1 138 ? -27.194 21.015 18.586 1.00 28.38 117 ALA B CA 1
ATOM 5028 C C . ALA B 1 138 ? -27.018 21.023 17.061 1.00 28.98 117 ALA B C 1
ATOM 5029 O O . ALA B 1 138 ? -27.959 20.778 16.307 1.00 29.14 117 ALA B O 1
ATOM 5031 N N . LEU B 1 139 ? -25.812 21.363 16.596 1.00 31.53 118 LEU B N 1
ATOM 5032 C CA . LEU B 1 139 ? -25.508 21.370 15.171 1.00 31.60 118 LEU B CA 1
ATOM 5033 C C . LEU B 1 139 ? -25.800 20.019 14.534 1.00 30.21 118 LEU B C 1
ATOM 5034 O O . LEU B 1 139 ? -26.371 19.966 13.443 1.00 29.41 118 LEU B O 1
ATOM 5039 N N . GLU B 1 140 ? -25.380 18.929 15.196 1.00 32.56 119 GLU B N 1
ATOM 5040 C CA . GLU B 1 140 ? -25.649 17.576 14.723 1.00 34.09 119 GLU B CA 1
ATOM 5041 C C . GLU B 1 140 ? -27.153 17.350 14.563 1.00 34.06 119 GLU B C 1
ATOM 5042 O O . GLU B 1 140 ? -27.611 16.885 13.525 1.00 30.83 119 GLU B O 1
ATOM 5048 N N . MET B 1 141 ? -27.938 17.750 15.567 1.00 31.65 120 MET B N 1
ATOM 5049 C CA . MET B 1 141 ? -29.383 17.579 15.506 1.00 32.31 120 MET B CA 1
ATOM 5050 C C . MET B 1 141 ? -30.004 18.480 14.439 1.00 28.53 120 MET B C 1
ATOM 5051 O O . MET B 1 141 ? -30.934 18.057 13.766 1.00 28.77 120 MET B O 1
ATOM 5056 N N . PHE B 1 142 ? -29.507 19.708 14.253 1.00 30.10 121 PHE B N 1
ATOM 5057 C CA . PHE B 1 142 ? -30.138 20.606 13.296 1.00 29.34 121 PHE B CA 1
ATOM 5058 C C . PHE B 1 142 ? -29.925 20.124 11.857 1.00 31.55 121 PHE B C 1
ATOM 5059 O O . PHE B 1 142 ? -30.650 20.550 10.964 1.00 31.94 121 PHE B O 1
ATOM 5067 N N . GLN B 1 143 ? -28.941 19.243 11.624 1.00 33.02 122 GLN B N 1
ATOM 5068 C CA . GLN B 1 143 ? -28.778 18.623 10.315 1.00 34.84 122 GLN B CA 1
ATOM 5069 C C . GLN B 1 143 ? -29.973 17.719 10.042 1.00 33.42 122 GLN B C 1
ATOM 5070 O O . GLN B 1 143 ? -30.504 17.710 8.929 1.00 38.74 122 GLN B O 1
ATOM 5076 N N . LYS B 1 144 ? -30.391 16.980 11.082 1.00 32.76 123 LYS B N 1
ATOM 5077 C CA . LYS B 1 144 ? -31.530 16.073 11.007 1.00 34.38 123 LYS B CA 1
ATOM 5078 C C . LYS B 1 144 ? -32.869 16.813 10.985 1.00 32.98 123 LYS B C 1
ATOM 5079 O O . LYS B 1 144 ? -33.834 16.294 10.428 1.00 30.19 123 LYS B O 1
ATOM 5085 N N . ILE B 1 145 ? -32.939 17.978 11.651 1.00 30.85 124 ILE B N 1
ATOM 5086 C CA . ILE B 1 145 ? -34.184 18.711 11.832 1.00 26.40 124 ILE B CA 1
ATOM 5087 C C . ILE B 1 145 ? -34.479 19.629 10.650 1.00 26.28 124 ILE B C 1
ATOM 5088 O O . ILE B 1 145 ? -35.598 19.646 10.165 1.00 24.60 124 ILE B O 1
ATOM 5093 N N . GLU B 1 146 ? -33.514 20.474 10.276 1.00 26.38 125 GLU B N 1
ATOM 5094 C CA . GLU B 1 146 ? -33.757 21.550 9.334 1.00 26.89 125 GLU B CA 1
ATOM 5095 C C . GLU B 1 146 ? -33.724 21.088 7.875 1.00 25.04 125 GLU B C 1
ATOM 5096 O O . GLU B 1 146 ? -32.907 20.270 7.454 1.00 30.13 125 GLU B O 1
ATOM 5102 N N . GLN B 1 147 ? -34.648 21.647 7.103 1.00 27.04 126 GLN B N 1
ATOM 5103 C CA . GLN B 1 147 ? -34.651 21.550 5.656 1.00 29.24 126 GLN B CA 1
ATOM 5104 C C . GLN B 1 147 ? -34.786 22.960 5.101 1.00 28.81 126 GLN B C 1
ATOM 5105 O O . GLN B 1 147 ? -35.899 23.414 4.811 1.00 30.27 126 GLN B O 1
ATOM 5111 N N . THR B 1 148 ? -33.637 23.640 4.956 1.00 31.57 127 THR B N 1
ATOM 5112 C CA . THR B 1 148 ? -33.612 25.025 4.518 1.00 32.60 127 THR B CA 1
ATOM 5113 C C . THR B 1 148 ? -32.645 25.181 3.344 1.00 34.98 127 THR B C 1
ATOM 5114 O O . THR B 1 148 ? -31.677 24.442 3.241 1.00 31.27 127 THR B O 1
ATOM 5118 N N . ASN B 1 149 ? -32.929 26.174 2.488 1.00 33.59 128 ASN B N 1
ATOM 5119 C CA . ASN B 1 149 ? -32.031 26.541 1.405 1.00 38.92 128 ASN B CA 1
ATOM 5120 C C . ASN B 1 149 ? -30.850 27.339 1.947 1.00 41.38 128 ASN B C 1
ATOM 5121 O O . ASN B 1 149 ? -29.955 27.667 1.180 1.00 45.31 128 ASN B O 1
ATOM 5126 N N . LEU B 1 150 ? -30.807 27.616 3.265 1.00 38.47 129 LEU B N 1
ATOM 5127 C CA . LEU B 1 150 ? -29.579 28.095 3.889 1.00 40.29 129 LEU B CA 1
ATOM 5128 C C . LEU B 1 150 ? -28.543 26.978 3.996 1.00 37.28 129 LEU B C 1
ATOM 5129 O O . LEU B 1 150 ? -27.382 27.258 4.282 1.00 37.03 129 LEU B O 1
ATOM 5134 N N . GLY B 1 151 ? -28.978 25.724 3.825 1.00 34.63 130 GLY B N 1
ATOM 5135 C CA . GLY B 1 151 ? -28.077 24.582 3.818 1.00 36.73 130 GLY B CA 1
ATOM 5136 C C . GLY B 1 151 ? -27.916 24.044 2.393 1.00 36.64 130 GLY B C 1
ATOM 5137 O O . GLY B 1 151 ? -28.572 24.531 1.479 1.00 35.64 130 GLY B O 1
ATOM 5138 N N . PRO B 1 152 ? -27.086 23.000 2.146 1.00 39.33 131 PRO B N 1
ATOM 5139 C CA . PRO B 1 152 ? -26.296 22.344 3.195 1.00 39.81 131 PRO B CA 1
ATOM 5140 C C . PRO B 1 152 ? -25.096 23.165 3.655 1.00 41.37 131 PRO B C 1
ATOM 5141 O O . PRO B 1 152 ? -24.482 23.850 2.843 1.00 42.61 131 PRO B O 1
ATOM 5145 N N . SER B 1 153 ? -24.789 23.084 4.959 1.00 38.24 132 SER B N 1
ATOM 5146 C CA . SER B 1 153 ? -23.613 23.722 5.528 1.00 40.66 132 SER B CA 1
ATOM 5147 C C . SER B 1 153 ? -23.359 23.161 6.927 1.00 41.83 132 SER B C 1
ATOM 5148 O O . SER B 1 153 ? -24.134 22.350 7.437 1.00 40.18 132 SER B O 1
ATOM 5151 N N . LYS B 1 154 ? -22.280 23.638 7.553 1.00 42.43 133 LYS B N 1
ATOM 5152 C CA . LYS B 1 154 ? -21.984 23.365 8.948 1.00 43.05 133 LYS B CA 1
ATOM 5153 C C . LYS B 1 154 ? -23.142 23.823 9.839 1.00 37.02 133 LYS B C 1
ATOM 5154 O O . LYS B 1 154 ? -23.370 23.238 10.882 1.00 36.77 133 LYS B O 1
ATOM 5160 N N . TYR B 1 155 ? -23.858 24.881 9.432 1.00 37.45 134 TYR B N 1
ATOM 5161 C CA . TYR B 1 155 ? -24.843 25.529 10.285 1.00 36.51 134 TYR B CA 1
ATOM 5162 C C . TYR B 1 155 ? -26.264 25.000 10.048 1.00 37.16 134 TYR B C 1
ATOM 5163 O O . TYR B 1 155 ? -27.115 25.102 10.938 1.00 35.90 134 TYR B O 1
ATOM 5172 N N . HIS B 1 156 ? -26.556 24.482 8.851 1.00 34.54 135 HIS B N 1
ATOM 5173 C CA . HIS B 1 156 ? -27.931 24.226 8.449 1.00 34.49 135 HIS B CA 1
ATOM 5174 C C . HIS B 1 156 ? -28.051 22.940 7.640 1.00 39.29 135 HIS B C 1
ATOM 5175 O O . HIS B 1 156 ? -27.276 22.715 6.714 1.00 33.50 135 HIS B O 1
ATOM 5182 N N . GLY B 1 157 ? -29.084 22.150 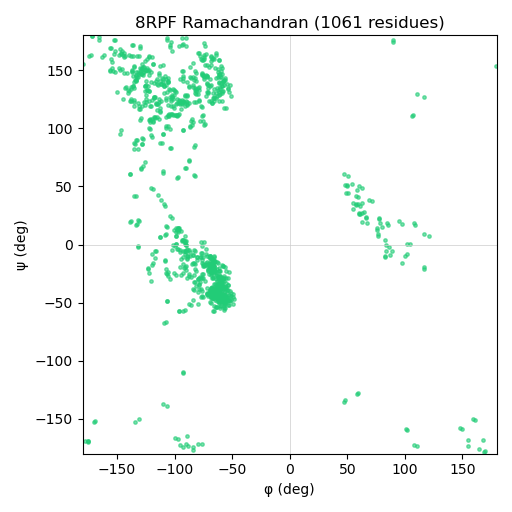7.977 1.00 35.80 136 GLY B N 1
ATOM 5183 C CA . GLY B 1 157 ? -29.531 21.041 7.155 1.00 32.76 136 GLY B CA 1
ATOM 5184 C C . GLY B 1 157 ? -30.329 21.485 5.930 1.00 34.20 136 GLY B C 1
ATOM 5185 O O . GLY B 1 157 ? -31.109 22.445 5.966 1.00 34.30 136 GLY B O 1
ATOM 5186 N N . ASP B 1 158 ? -30.165 20.712 4.847 1.00 32.22 137 ASP B N 1
ATOM 5187 C CA . ASP B 1 158 ? -30.937 20.898 3.631 1.00 30.04 137 ASP B CA 1
ATOM 5188 C C . ASP B 1 158 ? -31.948 19.780 3.452 1.00 27.62 137 ASP B C 1
ATOM 5189 O O . ASP B 1 158 ? -32.849 19.908 2.622 1.00 32.28 137 ASP B O 1
ATOM 5194 N N . LYS B 1 159 ? -31.827 18.691 4.217 1.00 29.72 138 LYS B N 1
ATOM 5195 C CA . LYS B 1 159 ? -32.644 17.518 3.956 1.00 31.39 138 LYS B CA 1
ATOM 5196 C C . LYS B 1 159 ? -33.314 16.990 5.216 1.00 33.66 138 LYS B C 1
ATOM 5197 O O . LYS B 1 159 ? -33.764 15.840 5.232 1.00 33.05 138 LYS B O 1
ATOM 5203 N N . GLY B 1 160 ? -33.425 17.830 6.249 1.00 32.01 139 GLY B N 1
ATOM 5204 C CA . GLY B 1 160 ? -34.016 17.390 7.503 1.00 33.47 139 GLY B CA 1
ATOM 5205 C C . GLY B 1 160 ? -35.534 17.305 7.413 1.00 29.92 139 GLY B C 1
ATOM 5206 O O . GLY B 1 160 ? -36.090 17.457 6.332 1.00 28.93 139 GLY B O 1
ATOM 5207 N N . LYS B 1 161 ? -36.192 17.074 8.567 1.00 28.43 140 LYS B N 1
ATOM 5208 C CA . LYS B 1 161 ? -37.616 16.790 8.595 1.00 26.33 140 LYS B CA 1
ATOM 5209 C C . LYS B 1 161 ? -38.460 18.049 8.426 1.00 27.56 140 LYS B C 1
ATOM 5210 O O . LYS B 1 161 ? -39.553 17.976 7.865 1.00 27.56 140 LYS B O 1
ATOM 5216 N N . VAL B 1 162 ? -37.972 19.195 8.925 1.00 27.92 141 VAL B N 1
ATOM 5217 C CA . VAL B 1 162 ? -38.795 20.387 9.027 1.00 26.54 141 VAL B CA 1
ATOM 5218 C C . VAL B 1 162 ? -38.399 21.411 7.962 1.00 25.36 141 VAL B C 1
ATOM 5219 O O . VAL B 1 162 ? -37.349 22.034 8.041 1.00 28.01 141 VAL B O 1
ATOM 5223 N N . LYS B 1 163 ? -39.288 21.603 7.000 1.00 27.16 142 LYS B N 1
ATOM 5224 C CA . LYS B 1 163 ? -39.109 22.551 5.920 1.00 27.84 142 LYS B CA 1
ATOM 5225 C C . LYS B 1 163 ? -39.237 23.972 6.454 1.00 28.23 142 LYS B C 1
ATOM 5226 O O . LYS B 1 163 ? -40.225 24.298 7.118 1.00 26.17 142 LYS B O 1
ATOM 5232 N N . LEU B 1 164 ? -38.264 24.807 6.079 1.00 27.24 143 LEU B N 1
ATOM 5233 C CA . LEU B 1 164 ? -38.166 26.191 6.508 1.00 28.36 143 LEU B CA 1
ATOM 5234 C C . LEU B 1 164 ? -38.098 27.069 5.263 1.00 32.62 143 LEU B C 1
ATOM 5235 O O . LEU B 1 164 ? -37.305 26.783 4.372 1.00 33.66 143 LEU B O 1
ATOM 5240 N N . THR B 1 165 ? -38.957 28.096 5.201 1.00 29.43 144 THR B N 1
ATOM 5241 C CA . THR B 1 165 ? -39.024 29.016 4.080 1.00 33.49 144 THR B CA 1
ATOM 5242 C C . THR B 1 165 ? -38.990 30.447 4.614 1.00 33.08 144 THR B C 1
ATOM 5243 O O . THR B 1 165 ? -39.496 30.739 5.701 1.00 29.41 144 THR B O 1
ATOM 5247 N N . ASP B 1 166 ? -38.392 31.341 3.830 1.00 31.73 145 ASP B N 1
ATOM 5248 C CA . ASP B 1 166 ? -38.374 32.762 4.133 1.00 29.56 145 ASP B CA 1
ATOM 5249 C C . ASP B 1 166 ? -39.791 33.298 4.284 1.00 27.72 145 ASP B C 1
ATOM 5250 O O . ASP B 1 166 ? -40.688 32.861 3.576 1.00 27.97 145 ASP B O 1
ATOM 5255 N N . SER B 1 167 ? -39.986 34.214 5.249 1.00 29.23 146 SER B N 1
ATOM 5256 C CA . SER B 1 167 ? -41.258 34.901 5.417 1.00 28.55 146 SER B CA 1
ATOM 5257 C C . SER B 1 167 ? -41.633 35.556 4.095 1.00 32.14 146 SER B C 1
ATOM 5258 O O . SER B 1 167 ? -40.776 36.167 3.472 1.00 30.57 146 SER B O 1
ATOM 5261 N N . SER B 1 168 ? -42.908 35.467 3.712 1.00 30.84 147 SER B N 1
ATOM 5262 C CA . SER B 1 168 ? -43.363 36.158 2.523 1.00 37.84 147 SER B CA 1
ATOM 5263 C C . SER B 1 168 ? -43.754 37.584 2.912 1.00 34.22 147 SER B C 1
ATOM 5264 O O . SER B 1 168 ? -44.207 37.841 4.040 1.00 29.87 147 SER B O 1
ATOM 5267 N N . TYR B 1 169 ? -43.484 38.540 2.019 1.00 31.57 148 TYR B N 1
ATOM 5268 C CA . TYR B 1 169 ? -43.823 39.932 2.303 1.00 31.56 148 TYR B CA 1
ATOM 5269 C C . TYR B 1 169 ? -44.097 40.681 1.003 1.00 33.54 148 TYR B C 1
ATOM 5270 O O . TYR B 1 169 ? -43.512 40.347 -0.016 1.00 29.71 148 TYR B O 1
ATOM 5279 N N . PRO B 1 170 ? -44.997 41.693 1.005 1.00 33.12 149 PRO B N 1
ATOM 5280 C CA . PRO B 1 170 ? -45.411 42.370 -0.226 1.00 36.22 149 PRO B CA 1
ATOM 5281 C C . PRO B 1 170 ? -44.654 43.619 -0.647 1.00 38.47 149 PRO B C 1
ATOM 5282 O O . PRO B 1 170 ? -44.939 44.171 -1.705 1.00 37.68 149 PRO B O 1
ATOM 5286 N N . THR B 1 171 ? -43.729 44.081 0.193 1.00 32.28 150 THR B N 1
ATOM 5287 C CA . THR B 1 171 ? -43.177 45.416 0.026 1.00 33.25 150 THR B CA 1
ATOM 5288 C C . THR B 1 171 ? -41.656 45.358 -0.048 1.00 34.69 150 THR B C 1
ATOM 5289 O O . THR B 1 171 ? -40.999 44.684 0.749 1.00 34.32 150 THR B O 1
ATOM 5293 N N . PRO B 1 172 ? -41.044 46.120 -0.987 1.00 38.85 151 PRO B N 1
ATOM 5294 C CA . PRO B 1 172 ? -39.587 46.221 -1.056 1.00 36.10 151 PRO B CA 1
ATOM 5295 C C . PRO B 1 172 ? -38.998 46.995 0.122 1.00 31.49 151 PRO B C 1
ATOM 5296 O O . PRO B 1 172 ? -37.801 46.987 0.340 1.00 28.46 151 PRO B O 1
ATOM 5300 N N . PHE B 1 173 ? -39.844 47.639 0.922 1.00 31.01 152 PHE B N 1
ATOM 5301 C CA . PHE B 1 173 ? -39.391 48.369 2.096 1.00 33.71 152 PHE B CA 1
ATOM 5302 C C . PHE B 1 173 ? -38.626 47.467 3.081 1.00 34.20 152 PHE B C 1
ATOM 5303 O O . PHE B 1 173 ? -37.887 47.973 3.918 1.00 33.75 152 PHE B O 1
ATOM 5311 N N . VAL B 1 174 ? -38.775 46.139 2.989 1.00 35.25 153 VAL B N 1
ATOM 5312 C CA . VAL B 1 174 ? -38.035 45.247 3.871 1.00 35.78 153 VAL B CA 1
ATOM 5313 C C . VAL B 1 174 ? -36.535 45.487 3.682 1.00 40.24 153 VAL B C 1
ATOM 5314 O O . VAL B 1 174 ? -35.792 45.478 4.654 1.00 38.33 153 VAL B O 1
ATOM 5318 N N . HIS B 1 175 ? -36.099 45.801 2.454 1.00 42.04 154 HIS B N 1
ATOM 5319 C CA . HIS B 1 175 ? -34.693 46.114 2.192 1.00 46.16 154 HIS B CA 1
ATOM 5320 C C . HIS B 1 175 ? -34.223 47.347 2.970 1.00 36.50 154 HIS B C 1
ATOM 5321 O O . HIS B 1 175 ? -33.115 47.360 3.504 1.00 36.91 154 HIS B O 1
ATOM 5328 N N . THR B 1 176 ? -35.078 48.373 3.037 1.00 31.55 155 THR B N 1
ATOM 5329 C CA . THR B 1 176 ? -34.796 49.609 3.745 1.00 33.70 155 THR B CA 1
ATOM 5330 C C . THR B 1 176 ? -34.588 49.337 5.241 1.00 32.33 155 THR B C 1
ATOM 5331 O O . THR B 1 176 ? -33.769 49.982 5.878 1.00 33.08 155 THR B O 1
ATOM 5335 N N . LEU B 1 177 ? -35.335 48.378 5.807 1.00 34.99 156 LEU B N 1
ATOM 5336 C CA . LEU B 1 177 ? -35.206 48.031 7.218 1.00 34.83 156 LEU B CA 1
ATOM 5337 C C . LEU B 1 177 ? -33.863 47.348 7.462 1.00 32.12 156 LEU B C 1
ATOM 5338 O O . LEU B 1 177 ? -33.175 47.656 8.438 1.00 30.88 156 LEU B O 1
ATOM 5343 N N . LEU B 1 178 ? -33.505 46.419 6.576 1.00 31.85 157 LEU B N 1
ATOM 5344 C CA . LEU B 1 178 ? -32.255 45.693 6.707 1.00 34.32 157 LEU B CA 1
ATOM 5345 C C . LEU B 1 178 ? -31.097 46.687 6.621 1.00 36.03 157 LEU B C 1
ATOM 5346 O O . LEU B 1 178 ? -30.184 46.615 7.433 1.00 32.13 157 LEU B O 1
ATOM 5351 N N . ASN B 1 179 ? -31.159 47.625 5.656 1.00 36.64 158 ASN B N 1
ATOM 5352 C CA . ASN B 1 179 ? -30.105 48.618 5.478 1.00 34.72 158 ASN B CA 1
ATOM 5353 C C . ASN B 1 179 ? -30.035 49.539 6.690 1.00 31.73 158 ASN B C 1
ATOM 5354 O O . ASN B 1 179 ? -28.947 49.881 7.132 1.00 41.14 158 ASN B O 1
ATOM 5359 N N . GLY B 1 180 ? -31.192 49.931 7.229 1.00 29.24 159 GLY B N 1
ATOM 5360 C CA . GLY B 1 180 ? -31.254 50.762 8.426 1.00 32.15 159 GLY B CA 1
ATOM 5361 C C . GLY B 1 180 ? -30.510 50.149 9.614 1.00 31.48 159 GLY B C 1
ATOM 5362 O O . GLY B 1 180 ? -29.814 50.849 10.341 1.00 37.02 159 GLY B O 1
ATOM 5363 N N . PHE B 1 181 ? -30.702 48.843 9.847 1.00 31.69 160 PHE B N 1
ATOM 5364 C CA . PHE B 1 181 ? -30.010 48.135 10.916 1.00 31.69 160 PHE B CA 1
ATOM 5365 C C . PHE B 1 181 ? -28.497 48.202 10.698 1.00 34.28 160 PHE B C 1
ATOM 5366 O O . PHE B 1 181 ? -27.736 48.465 11.625 1.00 32.35 160 PHE B O 1
ATOM 5374 N N . LYS B 1 182 ? -28.049 47.939 9.465 1.00 36.55 161 LYS B N 1
ATOM 5375 C CA . LYS B 1 182 ? -26.624 48.001 9.171 1.00 39.17 161 LYS B CA 1
ATOM 5376 C C . LYS B 1 182 ? -26.108 49.424 9.376 1.00 34.69 161 LYS B C 1
ATOM 5377 O O . LYS B 1 182 ? -25.130 49.620 10.081 1.00 37.32 161 LYS B O 1
ATOM 5383 N N . GLU B 1 183 ? -26.812 50.408 8.809 1.00 36.10 162 GLU B N 1
ATOM 5384 C CA . GLU B 1 183 ? -26.381 51.799 8.868 1.00 38.37 162 GLU B CA 1
ATOM 5385 C C . GLU B 1 183 ? -26.301 52.280 10.308 1.00 41.67 162 GLU B C 1
ATOM 5386 O O . GLU B 1 183 ? -25.518 53.165 10.598 1.00 40.58 162 GLU B O 1
ATOM 5392 N N . ALA B 1 184 ? -27.125 51.717 11.207 1.00 40.62 163 ALA B N 1
ATOM 5393 C CA . ALA B 1 184 ? -27.133 52.179 12.581 1.00 36.45 163 ALA B CA 1
ATOM 5394 C C . ALA B 1 184 ? -25.930 51.636 13.329 1.00 33.55 163 ALA B C 1
ATOM 5395 O O . ALA B 1 184 ? -25.715 52.057 14.451 1.00 36.66 163 ALA B O 1
ATOM 5397 N N . GLY B 1 185 ? -25.191 50.684 12.741 1.00 34.23 164 GLY B N 1
ATOM 5398 C CA . GLY B 1 185 ? -24.089 50.041 13.447 1.00 34.11 164 GLY B CA 1
ATOM 5399 C C . GLY B 1 185 ? -24.538 48.850 14.309 1.00 36.97 164 GLY B C 1
ATOM 5400 O O . GLY B 1 185 ? -23.797 48.407 15.174 1.00 35.93 164 GLY B O 1
ATOM 5401 N N . PHE B 1 186 ? -25.742 48.310 14.079 1.00 36.63 165 PHE B N 1
ATOM 5402 C CA . PHE B 1 186 ? -26.254 47.216 14.908 1.00 35.76 165 PHE B CA 1
ATOM 5403 C C . PHE B 1 186 ? -25.577 45.895 14.562 1.00 34.50 165 PHE B C 1
ATOM 5404 O O . PHE B 1 186 ? -25.481 45.015 15.416 1.00 35.51 165 PHE B O 1
ATOM 5412 N N . GLY B 1 187 ? -25.077 45.775 13.320 1.00 36.14 166 GLY B N 1
ATOM 5413 C CA . GLY B 1 187 ? -24.470 44.539 12.847 1.00 32.95 166 GLY B CA 1
ATOM 5414 C C . GLY B 1 187 ? -24.663 44.350 11.345 1.00 31.84 166 GLY B C 1
ATOM 5415 O O . GLY B 1 187 ? -24.913 45.290 10.608 1.00 32.42 166 GLY B O 1
ATOM 5416 N N . GLU B 1 188 ? -24.556 43.102 10.890 1.00 34.81 167 GLU B N 1
ATOM 5417 C CA . GLU B 1 188 ? -24.492 42.821 9.467 1.00 39.51 167 GLU B CA 1
ATOM 5418 C C . GLU B 1 188 ? -25.844 42.328 8.971 1.00 41.47 167 GLU B C 1
ATOM 5419 O O . GLU B 1 188 ? -26.720 41.998 9.773 1.00 33.03 167 GLU B O 1
ATOM 5425 N N . ILE B 1 189 ? -25.985 42.313 7.640 1.00 34.67 168 ILE B N 1
ATOM 5426 C CA . ILE B 1 189 ? -27.104 41.660 6.991 1.00 34.97 168 ILE B CA 1
ATOM 5427 C C . ILE B 1 189 ? -26.669 40.239 6.666 1.00 34.70 168 ILE B C 1
ATOM 5428 O O . ILE B 1 189 ? -25.673 40.064 5.988 1.00 38.15 168 ILE B O 1
ATOM 5433 N N . GLY B 1 190 ? -27.407 39.236 7.150 1.00 32.23 169 GLY B N 1
ATOM 5434 C CA . GLY B 1 190 ? -26.968 37.855 7.055 1.00 34.36 169 GLY B CA 1
ATOM 5435 C C . GLY B 1 190 ? -27.588 36.976 8.134 1.00 32.66 169 GLY B C 1
ATOM 5436 O O . GLY B 1 190 ? -28.415 37.427 8.921 1.00 33.00 169 GLY B O 1
ATOM 5437 N N . ASP B 1 191 ? -27.108 35.738 8.181 1.00 38.51 170 ASP B N 1
ATOM 5438 C CA . ASP B 1 191 ? -27.769 34.650 8.877 1.00 36.58 170 ASP B CA 1
ATOM 5439 C C . ASP B 1 191 ? -27.396 34.682 10.353 1.00 35.12 170 ASP B C 1
ATOM 5440 O O . ASP B 1 191 ? -26.288 34.298 10.725 1.00 33.67 170 ASP B O 1
ATOM 5445 N N . TYR B 1 192 ? -28.334 35.123 11.212 1.00 32.07 171 TYR B N 1
ATOM 5446 C CA . TYR B 1 192 ? -28.034 35.249 12.636 1.00 29.98 171 TYR B CA 1
ATOM 5447 C C . TYR B 1 192 ? -27.783 33.882 13.269 1.00 29.80 171 TYR B C 1
ATOM 5448 O O . TYR B 1 192 ? -27.192 33.828 14.341 1.00 32.55 171 TYR B O 1
ATOM 5457 N N . ALA B 1 193 ? -28.224 32.790 12.614 1.00 31.55 172 ALA B N 1
ATOM 5458 C CA . ALA B 1 193 ? -28.012 31.440 13.118 1.00 35.16 172 ALA B CA 1
ATOM 5459 C C . ALA B 1 193 ? -26.781 30.794 12.480 1.00 40.11 172 ALA B C 1
ATOM 5460 O O . ALA B 1 193 ? -26.602 29.572 12.564 1.00 36.09 172 ALA B O 1
ATOM 5462 N N . GLY B 1 194 ? -25.955 31.626 11.826 1.00 43.42 173 GLY B N 1
ATOM 5463 C CA . GLY B 1 194 ? -24.778 31.166 11.103 1.00 46.23 173 GLY B CA 1
ATOM 5464 C C . GLY B 1 194 ? -23.497 31.595 11.810 1.00 48.94 173 GLY B C 1
ATOM 5465 O O . GLY B 1 194 ? -23.416 31.526 13.034 1.00 48.18 173 GLY B O 1
ATOM 5466 N N . GLU B 1 195 ? -22.513 32.067 11.027 1.00 53.26 174 GLU B N 1
ATOM 5467 C CA . GLU B 1 195 ? -21.208 32.426 11.565 1.00 51.46 174 GLU B CA 1
ATOM 5468 C C . GLU B 1 195 ? -21.306 33.695 12.409 1.00 45.65 174 GLU B C 1
ATOM 5469 O O . GLU B 1 195 ? -20.712 33.761 13.480 1.00 42.46 174 GLU B O 1
ATOM 5475 N N . ASN B 1 196 ? -22.031 34.714 11.926 1.00 43.37 175 ASN B N 1
ATOM 5476 C CA . ASN B 1 196 ? -22.077 35.976 12.656 1.00 41.37 175 ASN B CA 1
ATOM 5477 C C . ASN B 1 196 ? -23.444 36.161 13.310 1.00 37.60 175 ASN B C 1
ATOM 5478 O O . ASN B 1 196 ? -24.388 36.571 12.639 1.00 36.77 175 ASN B O 1
ATOM 5483 N N . PRO B 1 197 ? -23.586 35.930 14.635 1.00 41.02 176 PRO B N 1
ATOM 5484 C CA . PRO B 1 197 ? -24.879 36.100 15.310 1.00 39.65 176 PRO B CA 1
ATOM 5485 C C . PRO B 1 197 ? -25.423 37.526 15.358 1.00 36.42 176 PRO B C 1
ATOM 5486 O O . PRO B 1 197 ? -26.628 37.712 15.513 1.00 35.96 176 PRO B O 1
ATOM 5490 N N . TYR B 1 198 ? -24.554 38.535 15.202 1.00 34.37 177 TYR B N 1
ATOM 5491 C CA . TYR B 1 198 ? -24.974 39.921 15.304 1.00 31.03 177 TYR B CA 1
ATOM 5492 C C . TYR B 1 198 ? -25.398 40.411 13.928 1.00 33.53 177 TYR B C 1
ATOM 5493 O O . TYR B 1 198 ? -24.762 41.307 13.371 1.00 36.65 177 TYR B O 1
ATOM 5502 N N . SER B 1 199 ? -26.482 39.826 13.405 1.00 30.20 178 SER B N 1
ATOM 5503 C CA . SER B 1 199 ? -26.951 40.073 12.052 1.00 29.50 178 SER B CA 1
ATOM 5504 C C . SER B 1 199 ? -28.467 40.214 12.038 1.00 33.72 178 SER B C 1
ATOM 5505 O O . SER B 1 199 ? -29.170 39.754 12.955 1.00 32.52 178 SER B O 1
ATOM 5508 N N . ILE B 1 200 ? -28.947 40.805 10.943 1.00 32.06 179 ILE B N 1
ATOM 5509 C CA . ILE B 1 200 ? -30.358 40.910 10.633 1.00 31.50 179 ILE B CA 1
ATOM 5510 C C . ILE B 1 200 ? -30.618 40.090 9.378 1.00 37.61 179 ILE B C 1
ATOM 5511 O O . ILE B 1 200 ? -29.820 40.103 8.427 1.00 34.82 179 ILE B O 1
ATOM 5516 N N . ASP B 1 201 ? -31.735 39.355 9.420 1.00 33.80 180 ASP B N 1
ATOM 5517 C CA . ASP B 1 201 ? -32.163 38.577 8.280 1.00 33.09 180 ASP B CA 1
ATOM 5518 C C . ASP B 1 201 ? -33.688 38.537 8.240 1.00 32.25 180 ASP B C 1
ATOM 5519 O O . ASP B 1 201 ? -34.377 38.853 9.209 1.00 30.49 180 ASP B O 1
ATOM 5524 N N . ILE B 1 202 ? -34.189 38.143 7.079 1.00 28.19 181 ILE B N 1
ATOM 5525 C CA . ILE B 1 202 ? -35.538 37.654 6.912 1.00 30.30 181 ILE B CA 1
ATOM 5526 C C . ILE B 1 202 ? -35.693 36.391 7.759 1.00 28.82 181 ILE B C 1
ATOM 5527 O O . ILE B 1 202 ? -34.870 35.488 7.673 1.00 25.58 181 ILE B O 1
ATOM 5532 N N . MET B 1 203 ? -36.770 36.310 8.552 1.00 28.38 182 MET B N 1
ATOM 5533 C CA . MET B 1 203 ? -36.989 35.125 9.365 1.00 26.79 182 MET B CA 1
ATOM 5534 C C . MET B 1 203 ? -37.562 34.018 8.498 1.00 24.42 182 MET B C 1
ATOM 5535 O O . MET B 1 203 ? -38.491 34.245 7.735 1.00 31.24 182 MET B O 1
ATOM 5540 N N . GLN B 1 204 ? -37.024 32.812 8.677 1.00 25.22 183 GLN B N 1
ATOM 5541 C CA . GLN B 1 204 ? -37.609 31.612 8.107 1.00 25.70 183 GLN B CA 1
ATOM 5542 C C . GLN B 1 204 ? -38.674 31.061 9.050 1.00 24.87 183 GLN B C 1
ATOM 5543 O O . GLN B 1 204 ? -38.604 31.273 10.250 1.00 24.39 183 GLN B O 1
ATOM 5549 N N . LYS B 1 205 ? -39.653 30.352 8.468 1.00 25.57 184 LYS B N 1
ATOM 5550 C CA . LYS B 1 205 ? -40.808 29.854 9.183 1.00 23.89 184 LYS B CA 1
ATOM 5551 C C . LYS B 1 205 ? -41.146 28.447 8.707 1.00 27.56 184 LYS B C 1
ATOM 5552 O O . LYS B 1 205 ? -40.737 28.060 7.599 1.00 25.45 184 LYS B O 1
ATOM 5558 N N . ILE B 1 206 ? -41.951 27.747 9.528 1.00 24.95 185 ILE B N 1
ATOM 5559 C CA . ILE B 1 206 ? -42.378 26.375 9.285 1.00 25.62 185 ILE B CA 1
ATOM 5560 C C . ILE B 1 206 ? -43.578 26.386 8.347 1.00 26.92 185 ILE B C 1
ATOM 5561 O O . ILE B 1 206 ? -44.649 25.875 8.677 1.00 26.55 185 ILE B O 1
ATOM 5566 N N . TYR B 1 207 ? -43.391 26.946 7.145 1.00 26.99 186 TYR B N 1
ATOM 5567 C CA . TYR B 1 207 ? -44.413 26.935 6.115 1.00 27.30 186 TYR B CA 1
ATOM 5568 C C . TYR B 1 207 ? -43.818 26.327 4.839 1.00 30.83 186 TYR B C 1
ATOM 5569 O O . TYR B 1 207 ? -42.624 26.457 4.557 1.00 30.94 186 TYR B O 1
ATOM 5578 N N . GLU B 1 208 ? -44.708 25.689 4.078 1.00 34.01 187 GLU B N 1
ATOM 5579 C CA . GLU B 1 208 ? -44.432 25.112 2.774 1.00 36.08 187 GLU B CA 1
ATOM 5580 C C . GLU B 1 208 ? -45.618 25.454 1.889 1.00 33.40 187 GLU B C 1
ATOM 5581 O O . GLU B 1 208 ? -46.757 25.162 2.250 1.00 30.82 187 GLU B O 1
ATOM 5587 N N . ASN B 1 209 ? -45.351 26.081 0.742 1.00 36.29 188 ASN B N 1
ATOM 5588 C CA . ASN B 1 209 ? -46.404 26.561 -0.131 1.00 37.70 188 ASN B CA 1
ATOM 5589 C C . ASN B 1 209 ? -47.420 27.374 0.672 1.00 35.62 188 ASN B C 1
ATOM 5590 O O . ASN B 1 209 ? -48.613 27.097 0.610 1.00 39.03 188 ASN B O 1
ATOM 5595 N N . ASN B 1 210 ? -46.931 28.346 1.451 1.00 38.63 189 ASN B N 1
ATOM 5596 C CA . ASN B 1 210 ? -47.776 29.304 2.143 1.00 39.72 189 ASN B CA 1
ATOM 5597 C C . ASN B 1 210 ? -48.741 28.615 3.123 1.00 34.37 189 ASN B C 1
ATOM 5598 O O . ASN B 1 210 ? -49.817 29.158 3.404 1.00 31.71 189 ASN B O 1
ATOM 5603 N N . THR B 1 211 ? -48.357 27.437 3.633 1.00 29.69 190 THR B N 1
ATOM 5604 C CA . THR B 1 211 ? -49.218 26.631 4.495 1.00 32.69 190 THR B CA 1
ATOM 5605 C C . THR B 1 211 ? -48.362 26.033 5.604 1.00 28.58 190 THR B C 1
ATOM 5606 O O . THR B 1 211 ? -47.325 25.436 5.319 1.00 25.12 190 THR B O 1
ATOM 5610 N N . ARG B 1 212 ? -48.845 26.132 6.856 1.00 25.15 191 ARG B N 1
ATOM 5611 C CA . ARG B 1 212 ? -48.063 25.706 8.000 1.00 23.89 191 ARG B CA 1
ATOM 5612 C C . ARG B 1 212 ? -47.825 24.203 7.888 1.00 21.96 191 ARG B C 1
ATOM 5613 O O . ARG B 1 212 ? -48.746 23.441 7.601 1.00 25.80 191 ARG B O 1
ATOM 5621 N N . ARG B 1 213 ? -46.587 23.795 8.138 1.00 22.50 192 ARG B N 1
ATOM 5622 C CA . ARG B 1 213 ? -46.253 22.396 8.303 1.00 25.11 192 ARG B CA 1
ATOM 5623 C C . ARG B 1 213 ? -45.454 22.225 9.582 1.00 25.05 192 ARG B C 1
ATOM 5624 O O . ARG B 1 213 ? -44.300 22.642 9.641 1.00 22.61 192 ARG B O 1
ATOM 5632 N N . THR B 1 214 ? -46.115 21.645 10.598 1.00 22.95 193 THR B N 1
ATOM 5633 C CA . THR B 1 214 ? -45.575 21.601 11.942 1.00 21.96 193 THR B CA 1
ATOM 5634 C C . THR B 1 214 ? -44.537 20.500 11.994 1.00 22.92 193 THR B C 1
ATOM 5635 O O . THR B 1 214 ? -44.557 19.610 11.154 1.00 23.92 193 THR B O 1
ATOM 5639 N N . PRO B 1 215 ? -43.682 20.469 13.038 1.00 21.19 194 PRO B N 1
ATOM 5640 C CA . PRO B 1 215 ? -42.924 19.264 13.342 1.00 21.71 194 PRO B CA 1
ATOM 5641 C C . PRO B 1 215 ? -43.783 18.001 13.432 1.00 25.07 194 PRO B C 1
ATOM 5642 O O . PRO B 1 215 ? -43.407 16.955 12.895 1.00 23.44 194 PRO B O 1
ATOM 5646 N N . ALA B 1 216 ? -44.966 18.085 14.067 1.00 23.65 195 ALA B N 1
ATOM 5647 C CA . ALA B 1 216 ? -45.827 16.913 14.142 1.00 25.31 195 ALA B CA 1
ATOM 5648 C C . ALA B 1 216 ? -46.271 16.444 12.736 1.00 24.28 195 ALA B C 1
ATOM 5649 O O . ALA B 1 216 ? -46.323 15.239 12.493 1.00 25.08 195 ALA B O 1
ATOM 5651 N N . ASP B 1 217 ? -46.621 17.383 11.837 1.00 23.12 196 ASP B N 1
ATOM 5652 C CA . ASP B 1 217 ? -46.970 17.023 10.471 1.00 26.01 196 ASP B CA 1
ATOM 5653 C C . ASP B 1 217 ? -45.801 16.289 9.831 1.00 28.43 196 ASP B C 1
ATOM 5654 O O . ASP B 1 217 ? -46.014 15.344 9.063 1.00 29.11 196 ASP B O 1
ATOM 5659 N N . SER B 1 218 ? -44.581 16.731 10.181 1.00 27.63 197 SER B N 1
ATOM 5660 C CA . SER B 1 218 ? -43.357 16.350 9.493 1.00 34.26 197 SER B CA 1
ATOM 5661 C C . SER B 1 218 ? -42.838 15.012 10.006 1.00 31.11 197 SER B C 1
ATOM 5662 O O . SER B 1 218 ? -42.244 14.245 9.249 1.00 27.10 197 SER B O 1
ATOM 5665 N N . TYR B 1 219 ? -43.067 14.738 11.303 1.00 27.54 198 TYR B N 1
ATOM 5666 C CA . TYR B 1 219 ? -42.544 13.534 11.939 1.00 24.83 198 TYR B CA 1
ATOM 5667 C C . TYR B 1 219 ? -43.609 12.437 12.061 1.00 26.11 198 TYR B C 1
ATOM 5668 O O . TYR B 1 219 ? -43.253 11.263 12.167 1.00 29.03 198 TYR B O 1
ATOM 5677 N N . LEU B 1 220 ? -44.895 12.806 12.084 1.00 25.31 199 LEU B N 1
ATOM 5678 C CA . LEU B 1 220 ? -45.965 11.827 12.164 1.00 26.13 199 LEU B CA 1
ATOM 5679 C C . LEU B 1 220 ? -46.692 11.815 10.826 1.00 27.48 199 LEU B C 1
ATOM 5680 O O . LEU B 1 220 ? -47.861 12.154 10.763 1.00 28.10 199 LEU B O 1
ATOM 5685 N N . THR B 1 221 ? -45.969 11.437 9.768 1.00 33.14 200 THR B N 1
ATOM 5686 C CA . THR B 1 221 ? -46.525 11.323 8.427 1.00 36.41 200 THR B CA 1
ATOM 5687 C C . THR B 1 221 ? -47.414 10.091 8.328 1.00 32.46 200 THR B C 1
ATOM 5688 O O . THR B 1 221 ? -47.445 9.263 9.234 1.00 27.63 200 THR B O 1
ATOM 5692 N N . GLU B 1 222 ? -48.137 9.973 7.209 1.00 33.60 201 GLU B N 1
ATOM 5693 C CA . GLU B 1 222 ? -48.943 8.785 6.948 1.00 38.17 201 GLU B CA 1
ATOM 5694 C C . GLU B 1 222 ? -48.109 7.515 7.172 1.00 32.49 201 GLU B C 1
ATOM 5695 O O . GLU B 1 222 ? -48.543 6.566 7.822 1.00 32.62 201 GLU B O 1
ATOM 5701 N N . ASP B 1 223 ? -46.881 7.500 6.669 1.00 34.41 202 ASP B N 1
ATOM 5702 C CA . ASP B 1 223 ? -46.028 6.328 6.785 1.00 36.27 202 ASP B CA 1
ATOM 5703 C C . ASP B 1 223 ? -45.743 5.983 8.240 1.00 35.86 202 ASP B C 1
ATOM 5704 O O . ASP B 1 223 ? -45.740 4.813 8.625 1.00 31.69 202 ASP B O 1
ATOM 5709 N N . VAL B 1 224 ? -45.485 7.009 9.059 1.00 33.17 203 VAL B N 1
ATOM 5710 C CA . VAL B 1 224 ? -45.093 6.773 10.440 1.00 27.69 203 VAL B CA 1
ATOM 5711 C C . VAL B 1 224 ? -46.312 6.265 11.197 1.00 26.45 203 VAL B C 1
ATOM 5712 O O . VAL B 1 224 ? -46.231 5.327 11.994 1.00 25.75 203 VAL B O 1
ATOM 5716 N N . ARG B 1 225 ? -47.454 6.891 10.923 1.00 29.70 204 ARG B N 1
ATOM 5717 C CA . ARG B 1 225 ? -48.692 6.566 11.615 1.00 30.41 204 ARG B CA 1
ATOM 5718 C C . ARG B 1 225 ? -49.189 5.169 11.238 1.00 33.93 204 ARG B C 1
ATOM 5719 O O . ARG B 1 225 ? -49.959 4.574 11.992 1.00 29.56 204 ARG B O 1
ATOM 5727 N N . ALA B 1 226 ? -48.771 4.666 10.062 1.00 33.12 205 ALA B N 1
ATOM 5728 C CA . ALA B 1 226 ? -49.173 3.346 9.594 1.00 36.35 205 ALA B CA 1
ATOM 5729 C C . ALA B 1 226 ? -48.373 2.261 10.315 1.00 35.48 205 ALA B C 1
ATOM 5730 O O . ALA B 1 226 ? -48.709 1.082 10.227 1.00 35.84 205 ALA B O 1
ATOM 5732 N N . ARG B 1 227 ? -47.324 2.640 11.051 1.00 30.18 206 ARG B N 1
ATOM 5733 C CA . ARG B 1 227 ? -46.565 1.655 11.807 1.00 31.45 206 ARG B CA 1
ATOM 5734 C C . ARG B 1 227 ? -47.460 0.968 12.833 1.00 35.03 206 ARG B C 1
ATOM 5735 O O . ARG B 1 227 ? -48.216 1.623 13.553 1.00 35.03 206 ARG B O 1
ATOM 5743 N N . GLU B 1 228 ? -47.338 -0.360 12.911 1.00 36.23 207 GLU B N 1
ATOM 5744 C CA . GLU B 1 228 ? -48.130 -1.153 13.830 1.00 36.36 207 GLU B CA 1
ATOM 5745 C C . GLU B 1 228 ? -47.712 -0.883 15.275 1.00 30.46 207 GLU B C 1
ATOM 5746 O O . GLU B 1 228 ? -48.472 -1.164 16.191 1.00 28.60 207 GLU B O 1
ATOM 5752 N N . ASN B 1 229 ? -46.500 -0.375 15.473 1.00 29.68 208 ASN B N 1
ATOM 5753 C CA . ASN B 1 229 ? -45.968 -0.214 16.822 1.00 32.13 208 ASN B CA 1
ATOM 5754 C C . ASN B 1 229 ? -46.164 1.215 17.350 1.00 29.75 208 ASN B C 1
ATOM 5755 O O . ASN B 1 229 ? -45.593 1.581 18.383 1.00 30.12 208 ASN B O 1
ATOM 5760 N N . LEU B 1 230 ? -46.997 2.004 16.669 1.00 30.02 209 LEU B N 1
ATOM 5761 C CA . LEU B 1 230 ? -47.329 3.353 17.105 1.00 28.82 209 LEU B CA 1
ATOM 5762 C C . LEU B 1 230 ? -48.846 3.471 17.212 1.00 30.54 209 LEU B C 1
ATOM 5763 O O . LEU B 1 230 ? -49.552 3.236 16.232 1.00 31.33 209 LEU B O 1
ATOM 5768 N N . THR B 1 231 ? -49.334 3.842 18.408 1.00 24.35 210 THR B N 1
ATOM 5769 C CA . THR B 1 231 ? -50.724 4.185 18.619 1.00 27.39 210 THR B CA 1
ATOM 5770 C C . THR B 1 231 ? -50.830 5.635 19.064 1.00 25.14 210 THR B C 1
ATOM 5771 O O . THR B 1 231 ? -50.155 6.030 20.007 1.00 24.78 210 THR B O 1
ATOM 5775 N N . ILE B 1 232 ? -51.661 6.409 18.364 1.00 25.61 211 ILE B N 1
ATOM 5776 C CA . ILE B 1 232 ? -51.922 7.787 18.739 1.00 27.39 211 ILE B CA 1
ATOM 5777 C C . ILE B 1 232 ? -53.373 7.860 19.174 1.00 27.41 211 ILE B C 1
ATOM 5778 O O . ILE B 1 232 ? -54.250 7.461 18.413 1.00 27.50 211 ILE B O 1
ATOM 5783 N N . ILE B 1 233 ? -53.632 8.366 20.383 1.00 23.98 212 ILE B N 1
ATOM 5784 C CA . ILE B 1 233 ? -54.999 8.647 20.802 1.00 23.03 212 ILE B CA 1
ATOM 5785 C C . ILE B 1 233 ? -55.135 10.155 21.027 1.00 23.05 212 ILE B C 1
ATOM 5786 O O . ILE B 1 233 ? -54.435 10.719 21.885 1.00 19.88 212 ILE B O 1
ATOM 5791 N N . THR B 1 234 ? -56.072 10.778 20.301 1.00 21.83 213 THR B N 1
ATOM 5792 C CA . THR B 1 234 ? -56.434 12.179 20.546 1.00 22.87 213 THR B CA 1
ATOM 5793 C C . THR B 1 234 ? -57.663 12.233 21.453 1.00 22.72 213 THR B C 1
ATOM 5794 O O . THR B 1 234 ? -58.286 11.225 21.776 1.00 22.90 213 THR B O 1
ATOM 5798 N N . HIS B 1 235 ? -57.985 13.436 21.919 1.00 22.32 214 HIS B N 1
ATOM 5799 C CA . HIS B 1 235 ? -58.993 13.632 22.942 1.00 21.74 214 HIS B CA 1
ATOM 5800 C C . HIS B 1 235 ? -58.764 12.720 24.138 1.00 23.13 214 HIS B C 1
ATOM 5801 O O . HIS B 1 235 ? -59.709 12.116 24.667 1.00 26.97 214 HIS B O 1
ATOM 5808 N N . ALA B 1 236 ? -57.497 12.649 24.552 1.00 18.85 215 ALA B N 1
ATOM 5809 C CA . ALA B 1 236 ? -57.042 11.872 25.683 1.00 18.16 215 ALA B CA 1
ATOM 5810 C C . ALA B 1 236 ? -56.338 12.790 26.681 1.00 20.68 215 ALA B C 1
ATOM 5811 O O . ALA B 1 236 ? -55.213 13.245 26.428 1.00 22.54 215 ALA B O 1
ATOM 5813 N N . PHE B 1 237 ? -57.015 13.050 27.805 1.00 19.91 216 PHE B N 1
ATOM 5814 C CA . PHE B 1 237 ? -56.549 14.020 28.765 1.00 21.26 216 PHE B CA 1
ATOM 5815 C C . PHE B 1 237 ? -55.917 13.275 29.924 1.00 20.38 216 PHE B C 1
ATOM 5816 O O . PHE B 1 237 ? -56.612 12.559 30.632 1.00 20.31 216 PHE B O 1
ATOM 5824 N N . VAL B 1 238 ? -54.599 13.412 30.073 1.00 20.37 217 VAL B N 1
ATOM 5825 C CA . VAL B 1 238 ? -53.893 12.703 31.120 1.00 19.28 217 VAL B CA 1
ATOM 5826 C C . VAL B 1 238 ? -54.076 13.487 32.410 1.00 21.92 217 VAL B C 1
ATOM 5827 O O . VAL B 1 238 ? -53.864 14.694 32.457 1.00 21.65 217 VAL B O 1
ATOM 5831 N N . ARG B 1 239 ? -54.442 12.774 33.471 1.00 20.42 218 ARG B N 1
ATOM 5832 C CA . ARG B 1 239 ? -54.750 13.385 34.750 1.00 22.29 218 ARG B CA 1
ATOM 5833 C C . ARG B 1 239 ? -53.640 13.161 35.775 1.00 22.81 218 ARG B C 1
ATOM 5834 O O . ARG B 1 239 ? -53.513 13.946 36.709 1.00 22.51 218 ARG B O 1
ATOM 5842 N N . LYS B 1 240 ? -52.874 12.086 35.637 1.00 21.71 219 LYS B N 1
ATOM 5843 C CA . LYS B 1 240 ? -51.757 11.851 36.528 1.00 23.87 219 LYS B CA 1
ATOM 5844 C C . LYS B 1 240 ? -50.971 10.630 36.079 1.00 23.17 219 LYS B C 1
ATOM 5845 O O . LYS B 1 240 ? -51.450 9.829 35.275 1.00 20.06 219 LYS B O 1
ATOM 5851 N N . VAL B 1 241 ? -49.742 10.549 36.591 1.00 19.64 220 VAL B N 1
ATOM 5852 C CA . VAL B 1 241 ? -48.837 9.454 36.327 1.00 20.59 220 VAL B CA 1
ATOM 5853 C C . VAL B 1 241 ? -49.048 8.455 37.446 1.00 23.68 220 VAL B C 1
ATOM 5854 O O . VAL B 1 241 ? -49.338 8.862 38.579 1.00 21.18 220 VAL B O 1
ATOM 5858 N N . LEU B 1 242 ? -48.936 7.165 37.095 1.00 21.38 221 LEU B N 1
ATOM 5859 C CA . LEU B 1 242 ? -49.216 6.097 38.041 1.00 23.27 221 LEU B CA 1
ATOM 5860 C C . LEU B 1 242 ? -47.902 5.452 38.425 1.00 22.51 221 LEU B C 1
ATOM 5861 O O . LEU B 1 242 ? -47.069 5.275 37.540 1.00 23.80 221 LEU B O 1
ATOM 5866 N N . PHE B 1 243 ? -47.813 5.031 39.706 1.00 24.54 222 PHE B N 1
ATOM 5867 C CA . PHE B 1 243 ? -46.583 4.513 40.272 1.00 26.75 222 PHE B CA 1
ATOM 5868 C C . PHE B 1 243 ? -46.774 3.168 40.978 1.00 28.95 222 PHE B C 1
ATOM 5869 O O . PHE B 1 243 ? -47.825 2.914 41.527 1.00 28.29 222 PHE B O 1
ATOM 5877 N N . GLU B 1 244 ? -45.701 2.367 40.979 1.00 33.79 223 GLU B N 1
ATOM 5878 C CA . GLU B 1 244 ? -45.449 1.357 41.990 1.00 37.55 223 GLU B CA 1
ATOM 5879 C C . GLU B 1 244 ? -44.183 1.748 42.751 1.00 29.62 223 GLU B C 1
ATOM 5880 O O . GLU B 1 244 ? -43.094 1.682 42.206 1.00 30.99 223 GLU B O 1
ATOM 5886 N N . GLY B 1 245 ? -44.317 2.157 44.009 1.00 32.65 224 GLY B N 1
ATOM 5887 C CA . GLY B 1 245 ? -43.175 2.736 44.703 1.00 34.41 224 GLY B CA 1
ATOM 5888 C C . GLY B 1 245 ? -42.683 3.976 43.955 1.00 29.36 224 GLY B C 1
ATOM 5889 O O . GLY B 1 245 ? -43.494 4.837 43.628 1.00 30.23 224 GLY B O 1
ATOM 5890 N N . THR B 1 246 ? -41.382 4.029 43.650 1.00 30.55 225 THR B N 1
ATOM 5891 C CA . THR B 1 246 ? -40.788 5.172 42.964 1.00 31.86 225 THR B CA 1
ATOM 5892 C C . THR B 1 246 ? -40.690 4.878 41.471 1.00 27.68 225 THR B C 1
ATOM 5893 O O . THR B 1 246 ? -40.002 5.584 40.741 1.00 24.91 225 THR B O 1
ATOM 5897 N N . LYS B 1 247 ? -41.392 3.829 41.011 1.00 26.21 226 LYS B N 1
ATOM 5898 C CA . LYS B 1 247 ? -41.334 3.446 39.606 1.00 29.32 226 LYS B CA 1
ATOM 5899 C C . LYS B 1 247 ? -42.610 3.902 38.895 1.00 25.69 226 LYS B C 1
ATOM 5900 O O . LYS B 1 247 ? -43.698 3.543 39.310 1.00 25.61 226 LYS B O 1
ATOM 5906 N N . ALA B 1 248 ? -42.460 4.692 37.831 1.00 28.92 227 ALA B N 1
ATOM 5907 C CA . ALA B 1 248 ? -43.595 5.119 37.022 1.00 27.88 227 ALA B CA 1
ATOM 5908 C C . ALA B 1 248 ? -43.983 3.969 36.092 1.00 25.38 227 ALA B C 1
ATOM 5909 O O . ALA B 1 248 ? -43.129 3.463 35.369 1.00 25.02 227 ALA B O 1
ATOM 5911 N N . ILE B 1 249 ? -45.248 3.543 36.163 1.00 25.88 228 ILE B N 1
ATOM 5912 C CA . ILE B 1 249 ? -45.708 2.373 35.430 1.00 27.71 228 ILE B CA 1
ATOM 5913 C C . ILE B 1 249 ? -46.806 2.678 34.416 1.00 26.66 228 ILE B C 1
ATOM 5914 O O . ILE B 1 249 ? -47.039 1.831 33.551 1.00 26.31 228 ILE B O 1
ATOM 5919 N N . GLY B 1 250 ? -47.466 3.845 34.507 1.00 24.28 229 GLY B N 1
ATOM 5920 C CA . GLY B 1 250 ? -48.597 4.145 33.633 1.00 23.60 229 GLY B CA 1
ATOM 5921 C C . GLY B 1 250 ? -49.122 5.572 33.825 1.00 23.54 229 GLY B C 1
ATOM 5922 O O . GLY B 1 250 ? -48.481 6.389 34.494 1.00 21.77 229 GLY B O 1
ATOM 5923 N N . VAL B 1 251 ? -50.289 5.834 33.224 1.00 22.90 230 VAL B N 1
ATOM 5924 C CA . VAL B 1 251 ? -51.013 7.087 33.368 1.00 21.70 230 VAL B CA 1
ATOM 5925 C C . VAL B 1 251 ? -52.499 6.816 33.552 1.00 21.98 230 VAL B C 1
ATOM 5926 O O . VAL B 1 251 ? -53.043 5.826 33.043 1.00 23.57 230 VAL B O 1
ATOM 5930 N N . GLU B 1 252 ? -53.146 7.734 34.275 1.00 20.02 231 GLU B N 1
ATOM 5931 C CA . GLU B 1 252 ? -54.588 7.817 34.351 1.00 22.02 231 GLU B CA 1
ATOM 5932 C C . GLU B 1 252 ? -55.005 8.816 33.286 1.00 22.16 231 GLU B C 1
ATOM 5933 O O . GLU B 1 252 ? -54.592 9.984 33.307 1.00 24.29 231 GLU B O 1
ATOM 5939 N N . VAL B 1 253 ? -55.831 8.349 32.355 1.00 20.90 232 VAL B N 1
ATOM 5940 C CA . VAL B 1 253 ? -56.163 9.170 31.211 1.00 20.90 232 VAL B CA 1
ATOM 5941 C C . VAL B 1 253 ? -57.663 9.097 30.965 1.00 24.05 232 VAL B C 1
ATOM 5942 O O . VAL B 1 253 ? -58.277 8.027 31.026 1.00 23.52 232 VAL B O 1
ATOM 5946 N N . GLU B 1 254 ? -58.236 10.276 30.733 1.00 21.89 233 GLU B N 1
ATOM 5947 C CA . GLU B 1 254 ? -59.641 10.376 30.414 1.00 24.91 233 GLU B CA 1
ATOM 5948 C C . GLU B 1 254 ? -59.792 10.483 28.906 1.00 25.94 233 GLU B C 1
ATOM 5949 O O . GLU B 1 254 ? -59.302 11.424 28.291 1.00 25.35 233 GLU B O 1
ATOM 5955 N N . ILE B 1 255 ? -60.535 9.535 28.351 1.00 23.27 234 ILE B N 1
ATOM 5956 C CA . ILE B 1 255 ? -60.855 9.496 26.939 1.00 23.94 234 ILE B CA 1
ATOM 5957 C C . ILE B 1 255 ? -62.369 9.526 26.812 1.00 26.99 234 ILE B C 1
ATOM 5958 O O . ILE B 1 255 ? -63.046 8.555 27.189 1.00 23.63 234 ILE B O 1
ATOM 5963 N N . ASP B 1 256 ? -62.887 10.674 26.354 1.00 27.75 235 ASP B N 1
ATOM 5964 C CA . ASP B 1 256 ? -64.293 10.833 26.019 1.00 27.82 235 ASP B CA 1
ATOM 5965 C C . ASP B 1 256 ? -65.176 10.565 27.230 1.00 28.91 235 ASP B C 1
ATOM 5966 O O . ASP B 1 256 ? -66.110 9.752 27.179 1.00 26.76 235 ASP B O 1
ATOM 5971 N N . GLY B 1 257 ? -64.827 11.225 28.335 1.00 24.35 236 GLY B N 1
ATOM 5972 C CA . GLY B 1 257 ? -65.614 11.183 29.548 1.00 23.80 236 GLY B CA 1
ATOM 5973 C C . GLY B 1 257 ? -65.480 9.901 30.360 1.00 22.70 236 GLY B C 1
ATOM 5974 O O . GLY B 1 257 ? -66.210 9.735 31.331 1.00 20.96 236 GLY B O 1
ATOM 5975 N N . GLN B 1 258 ? -64.539 9.008 30.006 1.00 22.69 237 GLN B N 1
ATOM 5976 C CA . GLN B 1 258 ? -64.289 7.846 30.832 1.00 21.81 237 GLN B CA 1
ATOM 5977 C C . GLN B 1 258 ? -62.789 7.660 31.074 1.00 20.77 237 GLN B C 1
ATOM 5978 O O . GLN B 1 258 ? -61.943 7.894 30.195 1.00 20.61 237 GLN B O 1
ATOM 5984 N N . ILE B 1 259 ? -62.486 7.197 32.276 1.00 20.50 238 ILE B N 1
ATOM 5985 C CA . ILE B 1 259 ? -61.112 7.160 32.754 1.00 21.60 238 ILE B CA 1
ATOM 5986 C C . ILE B 1 259 ? -60.593 5.743 32.604 1.00 22.30 238 ILE B C 1
ATOM 5987 O O . ILE B 1 259 ? -61.269 4.801 32.981 1.00 22.29 238 ILE B O 1
ATOM 5992 N N . GLN B 1 260 ? -59.387 5.629 32.053 1.00 23.19 239 GLN B N 1
ATOM 5993 C CA . GLN B 1 260 ? -58.667 4.383 31.918 1.00 23.85 239 GLN B CA 1
ATOM 5994 C C . GLN B 1 260 ? -57.284 4.561 32.521 1.00 24.53 239 GLN B C 1
ATOM 5995 O O . GLN B 1 260 ? -56.746 5.683 32.587 1.00 23.98 239 GLN B O 1
ATOM 6001 N N . ASN B 1 261 ? -56.724 3.444 32.988 1.00 24.47 240 ASN B N 1
ATOM 6002 C CA . ASN B 1 261 ? -55.317 3.402 33.341 1.00 23.79 240 ASN B CA 1
ATOM 6003 C C . ASN B 1 261 ? -54.589 2.694 32.216 1.00 24.94 240 ASN B C 1
ATOM 6004 O O . ASN B 1 261 ? -54.996 1.609 31.816 1.00 23.44 240 ASN B O 1
ATOM 6009 N N . MET B 1 262 ? -53.553 3.330 31.684 1.00 23.02 241 MET B N 1
ATOM 6010 C CA . MET B 1 262 ? -52.787 2.767 30.592 1.00 26.42 241 MET B CA 1
ATOM 6011 C C . MET B 1 262 ? -51.340 2.622 31.048 1.00 27.18 241 MET B C 1
ATOM 6012 O O . MET B 1 262 ? -50.828 3.510 31.728 1.00 23.86 241 MET B O 1
ATOM 6017 N N . TYR B 1 263 ? -50.696 1.504 30.669 1.00 27.15 242 TYR B N 1
ATOM 6018 C CA . TYR B 1 263 ? -49.429 1.103 31.277 1.00 27.90 242 TYR B CA 1
ATOM 6019 C C . TYR B 1 263 ? -48.344 0.965 30.219 1.00 26.86 242 TYR B C 1
ATOM 6020 O O . TYR B 1 263 ? -48.602 0.662 29.050 1.00 25.33 242 TYR B O 1
ATOM 6029 N N . ALA B 1 264 ? -47.113 1.228 30.666 1.00 24.63 243 ALA B N 1
ATOM 6030 C CA . ALA B 1 264 ? -45.920 1.102 29.856 1.00 25.04 243 ALA B CA 1
ATOM 6031 C C . ALA B 1 264 ? -44.944 0.175 30.566 1.00 29.42 243 ALA B C 1
ATOM 6032 O O . ALA B 1 264 ? -44.717 0.311 31.765 1.00 30.50 243 ALA B O 1
ATOM 6034 N N . SER B 1 265 ? -44.314 -0.718 29.806 1.00 27.91 244 SER B N 1
ATOM 6035 C CA . SER B 1 265 ? -43.391 -1.674 30.403 1.00 30.00 244 SER B CA 1
ATOM 6036 C C . SER B 1 265 ? -42.007 -1.047 30.611 1.00 32.06 244 SER B C 1
ATOM 6037 O O . SER B 1 265 ? -41.244 -1.517 31.441 1.00 32.77 244 SER B O 1
ATOM 6040 N N . LYS B 1 266 ? -41.672 0.036 29.887 1.00 32.58 245 LYS B N 1
ATOM 6041 C CA . LYS B 1 266 ? -40.378 0.684 30.067 1.00 29.31 245 LYS B CA 1
ATOM 6042 C C . LYS B 1 266 ? -40.528 2.039 30.754 1.00 27.50 245 LYS B C 1
ATOM 6043 O O . LYS B 1 266 ? -40.104 2.180 31.896 1.00 30.30 245 LYS B O 1
ATOM 6049 N N . GLU B 1 267 ? -41.142 3.035 30.099 1.00 26.18 246 GLU B N 1
ATOM 6050 C CA . GLU B 1 267 ? -41.121 4.370 30.673 1.00 27.10 246 GLU B CA 1
ATOM 6051 C C . GLU B 1 267 ? -42.291 5.236 30.235 1.00 24.30 246 GLU B C 1
ATOM 6052 O O . GLU B 1 267 ? -42.879 5.001 29.183 1.00 22.49 246 GLU B O 1
ATOM 6058 N N . ILE B 1 268 ? -42.567 6.246 31.075 1.00 23.90 247 ILE B N 1
ATOM 6059 C CA . ILE B 1 268 ? -43.480 7.345 30.793 1.00 21.97 247 ILE B CA 1
ATOM 6060 C C . ILE B 1 268 ? -42.667 8.596 30.465 1.00 22.96 247 ILE B C 1
ATOM 6061 O O . ILE B 1 268 ? -41.728 8.929 31.185 1.00 22.85 247 ILE B O 1
ATOM 6066 N N . ILE B 1 269 ? -43.038 9.285 29.375 1.00 24.12 248 ILE B N 1
ATOM 6067 C CA . ILE B 1 269 ? -42.358 10.487 28.922 1.00 22.39 248 ILE B CA 1
ATOM 6068 C C . ILE B 1 269 ? -43.373 11.636 28.901 1.00 22.48 248 ILE B C 1
ATOM 6069 O O . ILE B 1 269 ? -44.395 11.553 28.225 1.00 21.09 248 ILE B O 1
ATOM 6074 N N . LEU B 1 270 ? -43.111 12.676 29.678 1.00 21.88 249 LEU B N 1
ATOM 6075 C CA . LEU B 1 270 ? -43.967 13.857 29.724 1.00 20.77 249 LEU B CA 1
ATOM 6076 C C . LEU B 1 270 ? -43.465 14.889 28.721 1.00 19.81 249 LEU B C 1
ATOM 6077 O O . LEU B 1 270 ? -42.310 15.316 28.752 1.00 19.37 249 LEU B O 1
ATOM 6082 N N . SER B 1 271 ? -44.359 15.262 27.819 1.00 20.06 250 SER B N 1
ATOM 6083 C CA . SER B 1 271 ? -44.101 16.243 26.785 1.00 18.19 250 SER B CA 1
ATOM 6084 C C . SER B 1 271 ? -45.301 17.184 26.733 1.00 16.98 250 SER B C 1
ATOM 6085 O O . SER B 1 271 ? -45.676 17.623 25.663 1.00 16.81 250 SER B O 1
ATOM 6088 N N . ALA B 1 272 ? -45.821 17.569 27.916 1.00 17.47 251 ALA B N 1
ATOM 6089 C CA . ALA B 1 272 ? -47.048 18.353 28.016 1.00 16.56 251 ALA B CA 1
ATOM 6090 C C . ALA B 1 272 ? -46.812 19.864 28.009 1.00 17.51 251 ALA B C 1
ATOM 6091 O O . ALA B 1 272 ? -47.769 20.635 28.109 1.00 19.89 251 ALA B O 1
ATOM 6093 N N . GLY B 1 273 ? -45.539 20.270 27.923 1.00 17.86 252 GLY B N 1
ATOM 6094 C CA . GLY B 1 273 ? -45.117 21.662 27.829 1.00 17.40 252 GLY B CA 1
ATOM 6095 C C . GLY B 1 273 ? -44.878 22.330 29.190 1.00 17.74 252 GLY B C 1
ATOM 6096 O O . GLY B 1 273 ? -45.159 21.769 30.251 1.00 17.80 252 GLY B O 1
ATOM 6097 N N . THR B 1 274 ? -44.415 23.580 29.147 1.00 17.13 253 THR B N 1
ATOM 6098 C CA . THR B 1 274 ? -43.932 24.256 30.353 1.00 17.81 253 THR B CA 1
ATOM 6099 C C . THR B 1 274 ? -45.028 24.416 31.411 1.00 17.07 253 THR B C 1
ATOM 6100 O O . THR B 1 274 ? -44.743 24.386 32.616 1.00 15.56 253 THR B O 1
ATOM 6104 N N . PHE B 1 275 ? -46.269 24.639 30.989 1.00 15.49 254 PHE B N 1
ATOM 6105 C CA . PHE B 1 275 ? -47.354 24.830 31.930 1.00 17.18 254 PHE B CA 1
ATOM 6106 C C . PHE B 1 275 ? -47.860 23.498 32.487 1.00 17.12 254 PHE B C 1
ATOM 6107 O O . PHE B 1 275 ? -48.057 23.362 33.719 1.00 16.93 254 PHE B O 1
ATOM 6115 N N . ASN B 1 276 ? -48.165 22.539 31.595 1.00 17.51 255 ASN B N 1
ATOM 6116 C CA . ASN B 1 276 ? -48.932 21.355 32.017 1.00 16.67 255 ASN B CA 1
ATOM 6117 C C . ASN B 1 276 ? -48.044 20.226 32.554 1.00 18.08 255 ASN B C 1
ATOM 6118 O O . ASN B 1 276 ? -48.505 19.418 33.376 1.00 16.71 255 ASN B O 1
ATOM 6123 N N . THR B 1 277 ? -46.781 20.152 32.140 1.00 18.27 256 THR B N 1
ATOM 6124 C CA . THR B 1 277 ? -45.870 19.122 32.671 1.00 18.52 256 THR B CA 1
ATOM 6125 C C . THR B 1 277 ? -45.694 19.251 34.188 1.00 18.16 256 THR B C 1
ATOM 6126 O O . THR B 1 277 ? -45.938 18.296 34.935 1.00 16.82 256 THR B O 1
ATOM 6130 N N . PRO B 1 278 ? -45.294 20.423 34.729 1.00 19.95 257 PRO B N 1
ATOM 6131 C CA . PRO B 1 278 ? -45.194 20.576 36.178 1.00 21.16 257 PRO B CA 1
ATOM 6132 C C . PRO B 1 278 ? -46.518 20.375 36.897 1.00 20.05 257 PRO B C 1
ATOM 6133 O O . PRO B 1 278 ? -46.502 19.878 38.015 1.00 24.09 257 PRO B O 1
ATOM 6137 N N . LYS B 1 279 ? -47.641 20.800 36.298 1.00 18.18 258 LYS B N 1
ATOM 6138 C CA . LYS B 1 279 ? -48.958 20.512 36.866 1.00 19.24 258 LYS B CA 1
ATOM 6139 C C . LYS B 1 279 ? -49.164 18.998 37.061 1.00 20.71 258 LYS B C 1
ATOM 6140 O O . LYS B 1 279 ? -49.583 18.519 38.127 1.00 20.95 258 LYS B O 1
ATOM 6146 N N . LEU B 1 280 ? -48.887 18.234 36.014 1.00 21.48 259 LEU B N 1
ATOM 6147 C CA . LEU B 1 280 ? -49.075 16.784 36.034 1.00 23.99 259 LEU B CA 1
ATOM 6148 C C . LEU B 1 280 ? -48.164 16.119 37.071 1.00 19.11 259 LEU B C 1
ATOM 6149 O O . LEU B 1 280 ? -48.575 15.216 37.811 1.00 19.07 259 LEU B O 1
ATOM 6154 N N . LEU B 1 281 ? -46.915 16.565 37.112 1.00 18.79 260 LEU B N 1
ATOM 6155 C CA . LEU B 1 281 ? -45.941 16.083 38.084 1.00 21.43 260 LEU B CA 1
ATOM 6156 C C . LEU B 1 281 ? -46.460 16.317 39.500 1.00 19.93 260 LEU B C 1
ATOM 6157 O O . LEU B 1 281 ? -46.484 15.400 40.318 1.00 21.47 260 LEU B O 1
ATOM 6162 N N . LYS B 1 282 ? -46.927 17.541 39.785 1.00 19.68 261 LYS B N 1
ATOM 6163 C CA . LYS B 1 282 ? -47.360 17.875 41.131 1.00 18.40 261 LYS B CA 1
ATOM 6164 C C . LYS B 1 282 ? -48.593 17.065 41.513 1.00 20.62 261 LYS B C 1
ATOM 6165 O O . LYS B 1 282 ? -48.689 16.584 42.646 1.00 21.36 261 LYS B O 1
ATOM 6171 N N . LEU B 1 283 ? -49.569 16.972 40.600 1.00 21.60 262 LEU B N 1
ATOM 6172 C CA . LEU B 1 283 ? -50.776 16.195 40.843 1.00 23.00 262 LEU B CA 1
ATOM 6173 C C . LEU B 1 283 ? -50.453 14.731 41.126 1.00 21.83 262 LEU B C 1
ATOM 6174 O O . LEU B 1 283 ? -51.204 14.084 41.862 1.00 22.14 262 LEU B O 1
ATOM 6179 N N . SER B 1 284 ? -49.346 14.251 40.564 1.00 22.01 263 SER B N 1
ATOM 6180 C CA . SER B 1 284 ? -48.906 12.863 40.678 1.00 23.41 263 SER B CA 1
ATOM 6181 C C . SER B 1 284 ? -48.049 12.603 41.924 1.00 23.73 263 SER B C 1
ATOM 6182 O O . SER B 1 284 ? -47.587 11.479 42.132 1.00 25.41 263 SER B O 1
ATOM 6185 N N . GLY B 1 285 ? -47.730 13.664 42.677 1.00 22.00 264 GLY B N 1
ATOM 6186 C CA . GLY B 1 285 ? -46.973 13.575 43.919 1.00 23.39 264 GLY B CA 1
ATOM 6187 C C . GLY B 1 285 ? -45.470 13.798 43.750 1.00 24.79 264 GLY B C 1
ATOM 6188 O O . GLY B 1 285 ? -44.687 13.387 44.599 1.00 23.60 264 GLY B O 1
ATOM 6189 N N . VAL B 1 286 ? -45.070 14.435 42.645 1.00 25.53 265 VAL B N 1
ATOM 6190 C CA . VAL B 1 286 ? -43.679 14.683 42.319 1.00 25.25 265 VAL B CA 1
ATOM 6191 C C . VAL B 1 286 ? -43.492 16.199 42.255 1.00 26.00 265 VAL B C 1
ATOM 6192 O O . VAL B 1 286 ? -43.913 16.877 41.311 1.00 22.41 265 VAL B O 1
ATOM 6196 N N . GLY B 1 287 ? -42.831 16.739 43.280 1.00 25.49 266 GLY B N 1
ATOM 6197 C CA . GLY B 1 287 ? -42.846 18.170 43.465 1.00 24.77 266 GLY B CA 1
ATOM 6198 C C . GLY B 1 287 ? -42.375 18.575 44.846 1.00 24.37 266 GLY B C 1
ATOM 6199 O O . GLY B 1 287 ? -41.879 17.742 45.616 1.00 23.74 266 GLY B O 1
ATOM 6200 N N . PRO B 1 288 ? -42.445 19.891 45.140 1.00 27.45 267 PRO B N 1
ATOM 6201 C CA . PRO B 1 288 ? -42.016 20.425 46.432 1.00 27.63 267 PRO B CA 1
ATOM 6202 C C . PRO B 1 288 ? -42.952 19.899 47.516 1.00 24.20 267 PRO B C 1
ATOM 6203 O O . PRO B 1 288 ? -44.173 20.000 47.408 1.00 23.82 267 PRO B O 1
ATOM 6207 N N . ARG B 1 289 ? -42.362 19.280 48.548 1.00 26.92 268 ARG B N 1
ATOM 6208 C CA . ARG B 1 289 ? -43.125 18.586 49.574 1.00 26.65 268 ARG B CA 1
ATOM 6209 C C . ARG B 1 289 ? -44.115 19.539 50.225 1.00 23.51 268 ARG B C 1
ATOM 6210 O O . ARG B 1 289 ? -45.247 19.142 50.495 1.00 24.28 268 ARG B O 1
ATOM 6218 N N . GLU B 1 290 ? -43.709 20.778 50.540 1.00 25.54 269 GLU B N 1
ATOM 6219 C CA . GLU B 1 290 ? -44.619 21.676 51.249 1.00 30.15 269 GLU B CA 1
ATOM 6220 C C . GLU B 1 290 ? -45.884 21.960 50.440 1.00 24.08 269 GLU B C 1
ATOM 6221 O O . GLU B 1 290 ? -46.974 22.008 50.984 1.00 24.96 269 GLU B O 1
ATOM 6227 N N . GLU B 1 291 ? -45.749 22.229 49.150 1.00 23.15 270 GLU B N 1
ATOM 6228 C CA . GLU B 1 291 ? -46.931 22.432 48.312 1.00 23.66 270 GLU B CA 1
ATOM 6229 C C . GLU B 1 291 ? -47.809 21.175 48.253 1.00 20.46 270 GLU B C 1
ATOM 6230 O O . GLU B 1 291 ? -49.024 21.265 48.384 1.00 19.95 270 GLU B O 1
ATOM 6236 N N . LEU B 1 292 ? -47.208 20.008 48.028 1.00 21.99 271 LEU B N 1
ATOM 6237 C CA . LEU B 1 292 ? -47.977 18.766 47.944 1.00 24.47 271 LEU B CA 1
ATOM 6238 C C . LEU B 1 292 ? -48.749 18.530 49.243 1.00 25.03 271 LEU B C 1
ATOM 6239 O O . LEU B 1 292 ? -49.930 18.198 49.197 1.00 25.45 271 LEU B O 1
ATOM 6244 N N . GLU B 1 293 ? -48.078 18.707 50.390 1.00 25.15 272 GLU B N 1
ATOM 6245 C CA . GLU B 1 293 ? -48.697 18.445 51.686 1.00 26.65 272 GLU B CA 1
ATOM 6246 C C . GLU B 1 293 ? -49.839 19.419 51.943 1.00 28.83 272 GLU B C 1
ATOM 6247 O O . GLU B 1 293 ? -50.889 19.012 52.450 1.00 30.58 272 GLU B O 1
ATOM 6253 N N . LYS B 1 294 ? -49.669 20.677 51.516 1.00 27.88 273 LYS B N 1
ATOM 6254 C CA . LYS B 1 294 ? -50.717 21.689 51.645 1.00 29.54 273 LYS B CA 1
ATOM 6255 C C . LYS B 1 294 ? -52.006 21.223 50.987 1.00 27.01 273 LYS B C 1
ATOM 6256 O O . LYS B 1 294 ? -53.086 21.617 51.407 1.00 23.51 273 LYS B O 1
ATOM 6262 N N . PHE B 1 295 ? -51.892 20.445 49.896 1.00 28.47 274 PHE B N 1
ATOM 6263 C CA . PHE B 1 295 ? -53.047 19.939 49.173 1.00 26.55 274 PHE B CA 1
ATOM 6264 C C . PHE B 1 295 ? -53.407 18.511 49.578 1.00 26.90 274 PHE B C 1
ATOM 6265 O O . PHE B 1 295 ? -54.332 17.948 49.037 1.00 30.29 274 PHE B O 1
ATOM 6273 N N . GLY B 1 296 ? -52.630 17.879 50.449 1.00 29.33 275 GLY B N 1
ATOM 6274 C CA . GLY B 1 296 ? -52.926 16.513 50.868 1.00 29.22 275 GLY B CA 1
ATOM 6275 C C . GLY B 1 296 ? -52.460 15.465 49.854 1.00 26.99 275 GLY B C 1
ATOM 6276 O O . GLY B 1 296 ? -52.831 14.302 49.962 1.00 26.61 275 GLY B O 1
ATOM 6277 N N . ILE B 1 297 ? -51.602 15.869 48.908 1.00 24.41 276 ILE B N 1
ATOM 6278 C CA . ILE B 1 297 ? -51.186 15.002 47.816 1.00 23.81 276 ILE B CA 1
ATOM 6279 C C . ILE B 1 297 ? -50.113 14.049 48.335 1.00 26.35 276 ILE B C 1
ATOM 6280 O O . ILE B 1 297 ? -49.123 14.492 48.922 1.00 25.94 276 ILE B O 1
ATOM 6285 N N . PRO B 1 298 ? -50.262 12.725 48.109 1.00 28.07 277 PRO B N 1
ATOM 6286 C CA . PRO B 1 298 ? -49.208 11.769 48.444 1.00 28.08 277 PRO B CA 1
ATOM 6287 C C . PRO B 1 298 ? -47.887 12.218 47.855 1.00 31.98 277 PRO B C 1
ATOM 6288 O O . PRO B 1 298 ? -47.830 12.474 46.653 1.00 32.05 277 PRO B O 1
ATOM 6292 N N . VAL B 1 299 ? -46.838 12.286 48.688 1.00 29.36 278 VAL B N 1
ATOM 6293 C CA . VAL B 1 299 ? -45.514 12.625 48.203 1.00 30.65 278 VAL B CA 1
ATOM 6294 C C . VAL B 1 299 ? -44.792 11.363 47.717 1.00 32.60 278 VAL B C 1
ATOM 6295 O O . VAL B 1 299 ? -44.213 10.602 48.513 1.00 32.67 278 VAL B O 1
ATOM 6299 N N . ILE B 1 300 ? -44.769 11.188 46.390 1.00 27.07 279 ILE B N 1
ATOM 6300 C CA . ILE B 1 300 ? -44.075 10.109 45.723 1.00 27.14 279 ILE B CA 1
ATOM 6301 C C . ILE B 1 300 ? -42.587 10.416 45.700 1.00 27.89 279 ILE B C 1
ATOM 6302 O O . ILE B 1 300 ? -41.794 9.516 45.939 1.00 27.09 279 ILE B O 1
ATOM 6307 N N . ALA B 1 301 ? -42.223 11.669 45.362 1.00 26.02 280 ALA B N 1
ATOM 6308 C CA . ALA B 1 301 ? -40.857 12.161 45.463 1.00 26.58 280 ALA B CA 1
ATOM 6309 C C . ALA B 1 301 ? -40.839 13.674 45.742 1.00 29.04 280 ALA B C 1
ATOM 6310 O O . ALA B 1 301 ? -41.468 14.463 45.036 1.00 27.62 280 ALA B O 1
ATOM 6312 N N . ASN B 1 302 ? -40.042 14.068 46.732 1.00 27.73 281 ASN B N 1
ATOM 6313 C CA . ASN B 1 302 ? -39.777 15.460 47.028 1.00 29.27 281 ASN B CA 1
ATOM 6314 C C . ASN B 1 302 ? -38.808 16.017 45.996 1.00 32.01 281 ASN B C 1
ATOM 6315 O O . ASN B 1 302 ? -37.627 15.683 46.029 1.00 31.41 281 ASN B O 1
ATOM 6320 N N . VAL B 1 303 ? -39.316 16.844 45.064 1.00 28.36 282 VAL B N 1
ATOM 6321 C CA . VAL B 1 303 ? -38.476 17.459 44.045 1.00 24.51 282 VAL B CA 1
ATOM 6322 C C . VAL B 1 303 ? -38.751 18.966 44.064 1.00 27.21 282 VAL B C 1
ATOM 6323 O O . VAL B 1 303 ? -39.679 19.454 43.406 1.00 22.86 282 VAL B O 1
ATOM 6327 N N . PRO B 1 304 ? -37.975 19.750 44.853 1.00 26.65 283 PRO B N 1
ATOM 6328 C CA . PRO B 1 304 ? -38.213 21.188 45.003 1.00 27.25 283 PRO B CA 1
ATOM 6329 C C . PRO B 1 304 ? -38.291 21.996 43.708 1.00 22.91 283 PRO B C 1
ATOM 6330 O O . PRO B 1 304 ? -38.925 23.045 43.675 1.00 24.16 283 PRO B O 1
ATOM 6334 N N . GLY B 1 305 ? -37.598 21.527 42.667 1.00 21.20 284 GLY B N 1
ATOM 6335 C CA . GLY B 1 305 ? -37.451 22.273 41.423 1.00 23.28 284 GLY B CA 1
ATOM 6336 C C . GLY B 1 305 ? -38.713 22.310 40.549 1.00 22.83 284 GLY B C 1
ATOM 6337 O O . GLY B 1 305 ? -38.809 23.159 39.662 1.00 22.98 284 GLY B O 1
ATOM 6338 N N . VAL B 1 306 ? -39.673 21.397 40.792 1.00 23.75 285 VAL B N 1
ATOM 6339 C CA . VAL B 1 306 ? -40.835 21.246 39.922 1.00 20.29 285 VAL B CA 1
ATOM 6340 C C . VAL B 1 306 ? -41.691 22.508 40.052 1.00 19.69 285 VAL B C 1
ATOM 6341 O O . VAL B 1 306 ? -42.091 22.908 41.152 1.00 21.32 285 VAL B O 1
ATOM 6345 N N . GLY B 1 307 ? -41.925 23.187 38.927 1.00 19.44 286 GLY B N 1
ATOM 6346 C CA . GLY B 1 307 ? -42.732 24.398 38.949 1.00 19.51 286 GLY B CA 1
ATOM 6347 C C . GLY B 1 307 ? -41.936 25.677 39.249 1.00 20.82 286 GLY B C 1
ATOM 6348 O O . GLY B 1 307 ? -42.456 26.781 39.050 1.00 19.94 286 GLY B O 1
ATOM 6349 N N . GLU B 1 308 ? -40.658 25.525 39.639 1.00 22.02 287 GLU B N 1
ATOM 6350 C CA . GLU B 1 308 ? -39.779 26.655 39.921 1.00 22.58 287 GLU B CA 1
ATOM 6351 C C . GLU B 1 308 ? -39.062 27.036 38.634 1.00 21.36 287 GLU B C 1
ATOM 6352 O O . GLU B 1 308 ? -39.164 26.325 37.637 1.00 20.01 287 GLU B O 1
ATOM 6358 N N . ASN B 1 309 ? -38.360 28.180 38.656 1.00 20.28 288 ASN B N 1
ATOM 6359 C CA . ASN B 1 309 ? -37.518 28.570 37.548 1.00 19.21 288 ASN B CA 1
ATOM 6360 C C . ASN B 1 309 ? -38.321 28.874 36.276 1.00 19.12 288 ASN B C 1
ATOM 6361 O O . ASN B 1 309 ? -37.737 28.871 35.199 1.00 23.16 288 ASN B O 1
ATOM 6366 N N . LEU B 1 310 ? -39.609 29.213 36.383 1.00 21.51 289 LEU B N 1
ATOM 6367 C CA . LEU B 1 310 ? -40.371 29.641 35.212 1.00 21.54 289 LEU B CA 1
ATOM 6368 C C . LEU B 1 310 ? -39.741 30.929 34.687 1.00 21.81 289 LEU B C 1
ATOM 6369 O O . LEU B 1 310 ? -39.615 31.908 35.436 1.00 19.42 289 LEU B O 1
ATOM 6374 N N . ASN B 1 311 ? -39.418 30.940 33.389 1.00 20.86 290 ASN B N 1
ATOM 6375 C CA . ASN B 1 311 ? -39.017 32.182 32.750 1.00 24.61 290 ASN B CA 1
ATOM 6376 C C . ASN B 1 311 ? -39.517 32.236 31.299 1.00 24.17 290 ASN B C 1
ATOM 6377 O O . ASN B 1 311 ? -39.915 31.244 30.694 1.00 21.27 290 ASN B O 1
ATOM 6382 N N . ASP B 1 312 ? -39.508 33.452 30.785 1.00 21.74 291 ASP B N 1
ATOM 6383 C CA . ASP B 1 312 ? -40.160 33.782 29.533 1.00 20.59 291 ASP B CA 1
ATOM 6384 C C . ASP B 1 312 ? -39.556 35.098 29.050 1.00 22.59 291 ASP B C 1
ATOM 6385 O O . ASP B 1 312 ? -38.959 35.834 29.841 1.00 22.11 291 ASP B O 1
ATOM 6390 N N . HIS B 1 313 ? -39.759 35.399 27.764 1.00 21.54 292 HIS B N 1
ATOM 6391 C CA . HIS B 1 313 ? -39.374 36.683 27.200 1.00 20.92 292 HIS B CA 1
ATOM 6392 C C . HIS B 1 313 ? -40.536 37.664 27.249 1.00 20.49 292 HIS B C 1
ATOM 6393 O O . HIS B 1 313 ? -41.691 37.261 27.136 1.00 21.59 292 HIS B O 1
ATOM 6400 N N . LEU B 1 314 ? -40.200 38.950 27.379 1.00 17.51 293 LEU B N 1
ATOM 6401 C CA . LEU B 1 314 ? -41.097 40.062 27.134 1.00 20.31 293 LEU B CA 1
ATOM 6402 C C . LEU B 1 314 ? -40.627 40.855 25.917 1.00 21.63 293 LEU B C 1
ATOM 6403 O O . LEU B 1 314 ? -39.423 40.993 25.694 1.00 22.80 293 LEU B O 1
ATOM 6408 N N . MET B 1 315 ? -41.619 41.388 25.178 1.00 21.91 294 MET B N 1
ATOM 6409 C CA . MET B 1 315 ? -41.412 42.233 24.024 1.00 21.99 294 MET B CA 1
ATOM 6410 C C . MET B 1 315 ? -42.075 43.583 24.260 1.00 23.91 294 MET B C 1
ATOM 6411 O O . MET B 1 315 ? -43.074 43.678 24.967 1.00 22.75 294 MET B O 1
ATOM 6416 N N . PHE B 1 316 ? -41.486 44.629 23.674 1.00 23.31 295 PHE B N 1
ATOM 6417 C CA . PHE B 1 316 ? -42.012 45.971 23.730 1.00 22.18 295 PHE B CA 1
ATOM 6418 C C . PHE B 1 316 ? -41.827 46.568 22.341 1.00 21.72 295 PHE B C 1
ATOM 6419 O O . PHE B 1 316 ? -40.714 46.577 21.832 1.00 24.15 295 PHE B O 1
ATOM 6427 N N . THR B 1 317 ? -42.925 47.026 21.746 1.00 22.67 296 THR B N 1
ATOM 6428 C CA . THR B 1 317 ? -42.929 47.490 20.374 1.00 24.12 296 THR B CA 1
ATOM 6429 C C . THR B 1 317 ? -42.775 49.008 20.324 1.00 24.18 296 THR B C 1
ATOM 6430 O O . THR B 1 317 ? -43.617 49.731 20.856 1.00 25.80 296 THR B O 1
ATOM 6434 N N . LEU B 1 318 ? -41.748 49.456 19.593 1.00 27.59 297 LEU B N 1
ATOM 6435 C CA . LEU B 1 318 ? -41.588 50.843 19.189 1.00 27.97 297 LEU B CA 1
ATOM 6436 C C . LEU B 1 318 ? -42.294 51.056 17.852 1.00 26.62 297 LEU B C 1
ATOM 6437 O O . LEU B 1 318 ? -42.048 50.313 16.912 1.00 26.25 297 LEU B O 1
ATOM 6442 N N . LYS B 1 319 ? -43.160 52.078 17.784 1.00 23.45 298 LYS B N 1
ATOM 6443 C CA . LYS B 1 319 ? -44.026 52.293 16.639 1.00 26.75 298 LYS B CA 1
ATOM 6444 C C . LYS B 1 319 ? -43.695 53.636 15.992 1.00 29.34 298 LYS B C 1
ATOM 6445 O O . LYS B 1 319 ? -43.429 54.605 16.694 1.00 27.86 298 LYS B O 1
ATOM 6451 N N . PHE B 1 320 ? -43.678 53.663 14.652 1.00 30.02 299 PHE B N 1
ATOM 6452 C CA . PHE B 1 320 ? -43.287 54.857 13.904 1.00 29.33 299 PHE B CA 1
ATOM 6453 C C . PHE B 1 320 ? -44.266 55.077 12.755 1.00 31.77 299 PHE B C 1
ATOM 6454 O O . PHE B 1 320 ? -44.459 54.172 11.946 1.00 29.10 299 PHE B O 1
ATOM 6462 N N . VAL B 1 321 ? -44.904 56.260 12.733 1.00 32.99 300 VAL B N 1
ATOM 6463 C CA . VAL B 1 321 ? -45.788 56.634 11.639 1.00 31.25 300 VAL B CA 1
ATOM 6464 C C . VAL B 1 321 ? -44.962 57.405 10.613 1.00 34.98 300 VAL B C 1
ATOM 6465 O O . VAL B 1 321 ? -44.093 58.199 10.986 1.00 34.79 300 VAL B O 1
ATOM 6469 N N . SER B 1 322 ? -45.246 57.142 9.329 1.00 33.20 301 SER B N 1
ATOM 6470 C CA . SER B 1 322 ? -44.510 57.742 8.224 1.00 36.45 301 SER B CA 1
ATOM 6471 C C . SER B 1 322 ? -45.386 58.755 7.479 1.00 38.66 301 SER B C 1
ATOM 6472 O O . SER B 1 322 ? -46.558 58.501 7.232 1.00 38.15 301 SER B O 1
ATOM 6475 N N . GLU B 1 323 ? -44.797 59.888 7.088 1.00 45.60 302 GLU B N 1
ATOM 6476 C CA . GLU B 1 323 ? -45.379 60.747 6.068 1.00 46.67 302 GLU B CA 1
ATOM 6477 C C . GLU B 1 323 ? -45.183 60.149 4.677 1.00 43.67 302 GLU B C 1
ATOM 6478 O O . GLU B 1 323 ? -45.987 60.416 3.783 1.00 46.60 302 GLU B O 1
ATOM 6484 N N . LYS B 1 324 ? -44.110 59.380 4.480 1.00 40.29 303 LYS B N 1
ATOM 6485 C CA . LYS B 1 324 ? -43.803 58.831 3.166 1.00 40.55 303 LYS B CA 1
ATOM 6486 C C . LYS B 1 324 ? -44.523 57.488 2.986 1.00 45.38 303 LYS B C 1
ATOM 6487 O O . LYS B 1 324 ? -44.530 56.639 3.890 1.00 41.20 303 LYS B O 1
ATOM 6493 N N . ASN B 1 325 ? -45.139 57.298 1.809 1.00 41.24 304 ASN B N 1
ATOM 6494 C CA . ASN B 1 325 ? -45.825 56.059 1.487 1.00 39.18 304 ASN B CA 1
ATOM 6495 C C . ASN B 1 325 ? -44.831 54.901 1.587 1.00 42.17 304 ASN B C 1
ATOM 6496 O O . ASN B 1 325 ? -43.670 55.029 1.209 1.00 35.68 304 ASN B O 1
ATOM 6501 N N . ILE B 1 326 ? -45.298 53.762 2.119 1.00 36.89 305 ILE B N 1
ATOM 6502 C CA . ILE B 1 326 ? -44.552 52.520 2.031 1.00 34.09 305 ILE B CA 1
ATOM 6503 C C . ILE B 1 326 ? -45.362 51.601 1.130 1.00 37.52 305 ILE B C 1
ATOM 6504 O O . ILE B 1 326 ? -46.497 51.248 1.467 1.00 34.74 305 ILE B O 1
ATOM 6509 N N . GLU B 1 327 ? -44.775 51.277 -0.035 1.00 34.94 306 GLU B N 1
ATOM 6510 C CA . GLU B 1 327 ? -45.490 50.661 -1.134 1.00 39.73 306 GLU B CA 1
ATOM 6511 C C . GLU B 1 327 ? -46.061 49.300 -0.741 1.00 34.00 306 GLU B C 1
ATOM 6512 O O . GLU B 1 327 ? -45.319 48.439 -0.290 1.00 36.80 306 GLU B O 1
ATOM 6518 N N . ASP B 1 328 ? -47.355 49.103 -0.993 1.00 34.04 307 ASP B N 1
ATOM 6519 C CA . ASP B 1 328 ? -48.040 47.833 -0.791 1.00 35.07 307 ASP B CA 1
ATOM 6520 C C . ASP B 1 328 ? -47.926 47.332 0.653 1.00 35.58 307 ASP B C 1
ATOM 6521 O O . ASP B 1 328 ? -47.878 46.123 0.877 1.00 36.86 307 ASP B O 1
ATOM 6526 N N . SER B 1 329 ? -47.917 48.255 1.619 1.00 34.10 308 SER B N 1
ATOM 6527 C CA . SER B 1 329 ? -47.727 47.889 3.023 1.00 36.50 308 SER B CA 1
ATOM 6528 C C . SER B 1 329 ? -49.059 47.731 3.754 1.00 35.69 308 SER B C 1
ATOM 6529 O O . SER B 1 329 ? -49.086 47.104 4.803 1.00 37.61 308 SER B O 1
ATOM 6532 N N . ILE B 1 330 ? -50.136 48.301 3.197 1.00 37.00 309 ILE B N 1
ATOM 6533 C CA . ILE B 1 330 ? -51.433 48.401 3.850 1.00 39.32 309 ILE B CA 1
ATOM 6534 C C . ILE B 1 330 ? -52.368 47.381 3.212 1.00 39.65 309 ILE B C 1
ATOM 6535 O O . ILE B 1 330 ? -52.770 47.549 2.071 1.00 37.97 309 ILE B O 1
ATOM 6540 N N . PHE B 1 331 ? -52.734 46.332 3.954 1.00 42.31 310 PHE B N 1
ATOM 6541 C CA . PHE B 1 331 ? -53.621 45.303 3.438 1.00 42.85 310 PHE B CA 1
ATOM 6542 C C . PHE B 1 331 ? -54.316 44.631 4.622 1.00 42.19 310 PHE B C 1
ATOM 6543 O O . PHE B 1 331 ? -53.947 44.842 5.781 1.00 36.07 310 PHE B O 1
ATOM 6551 N N . ASN B 1 332 ? -55.322 43.821 4.308 1.00 38.35 311 ASN B N 1
ATOM 6552 C CA . ASN B 1 332 ? -56.127 43.177 5.331 1.00 37.73 311 ASN B CA 1
ATOM 6553 C C . ASN B 1 332 ? -56.039 41.672 5.120 1.00 36.99 311 ASN B C 1
ATOM 6554 O O . ASN B 1 332 ? -56.722 41.128 4.256 1.00 37.20 311 ASN B O 1
ATOM 6559 N N . PRO B 1 333 ? -55.201 40.951 5.908 1.00 35.24 312 PRO B N 1
ATOM 6560 C CA . PRO B 1 333 ? -55.070 39.499 5.759 1.00 33.89 312 PRO B CA 1
ATOM 6561 C C . PRO B 1 333 ? -56.275 38.701 6.251 1.00 30.71 312 PRO B C 1
ATOM 6562 O O . PRO B 1 333 ? -56.362 37.509 5.976 1.00 35.07 312 PRO B O 1
ATOM 6566 N N . LEU B 1 334 ? -57.201 39.370 6.942 1.00 33.32 313 LEU B N 1
ATOM 6567 C CA . LEU B 1 334 ? -58.317 38.712 7.621 1.00 39.36 313 LEU B CA 1
ATOM 6568 C C . LEU B 1 334 ? -59.643 38.814 6.857 1.00 39.93 313 LEU B C 1
ATOM 6569 O O . LEU B 1 334 ? -60.632 38.230 7.282 1.00 43.86 313 LEU B O 1
ATOM 6574 N N . SER B 1 335 ? -59.680 39.539 5.737 1.00 39.38 314 SER B N 1
ATOM 6575 C CA . SER B 1 335 ? -60.902 39.696 4.957 1.00 41.72 314 SER B CA 1
ATOM 6576 C C . SER B 1 335 ? -61.307 38.374 4.299 1.00 46.73 314 SER B C 1
ATOM 6577 O O . SER B 1 335 ? -60.459 37.532 3.972 1.00 45.44 314 SER B O 1
ATOM 6580 N N . ASP B 1 336 ? -62.616 38.243 4.033 1.00 46.53 315 ASP B N 1
ATOM 6581 C CA . ASP B 1 336 ? -63.183 37.034 3.460 1.00 48.53 315 ASP B CA 1
ATOM 6582 C C . ASP B 1 336 ? -62.548 36.775 2.098 1.00 45.68 315 ASP B C 1
ATOM 6583 O O . ASP B 1 336 ? -62.292 35.628 1.738 1.00 56.11 315 ASP B O 1
ATOM 6588 N N . GLU B 1 337 ? -62.265 37.849 1.350 1.00 50.21 316 GLU B N 1
ATOM 6589 C CA . GLU B 1 337 ? -61.672 37.745 0.026 1.00 46.00 316 GLU B CA 1
ATOM 6590 C C . GLU B 1 337 ? -60.232 37.245 0.111 1.00 41.51 316 GLU B C 1
ATOM 6591 O O . GLU B 1 337 ? -59.802 36.440 -0.708 1.00 47.39 316 GLU B O 1
ATOM 6597 N N . ALA B 1 338 ? -59.459 37.796 1.057 1.00 43.40 317 ALA B N 1
ATOM 6598 C CA . ALA B 1 338 ? -58.095 37.328 1.274 1.00 39.40 317 ALA B CA 1
ATOM 6599 C C . ALA B 1 338 ? -58.093 35.846 1.650 1.00 35.27 317 ALA B C 1
ATOM 6600 O O . ALA B 1 338 ? -57.386 35.039 1.047 1.00 37.09 317 ALA B O 1
ATOM 6602 N N . ILE B 1 339 ? -58.875 35.487 2.668 1.00 39.18 318 ILE B N 1
ATOM 6603 C CA . ILE B 1 339 ? -58.876 34.115 3.168 1.00 39.25 318 ILE B CA 1
ATOM 6604 C C . ILE B 1 339 ? -59.325 33.162 2.052 1.00 46.81 318 ILE B C 1
ATOM 6605 O O . ILE B 1 339 ? -58.674 32.146 1.801 1.00 46.04 318 ILE B O 1
ATOM 6610 N N . ASP B 1 340 ? -60.373 33.533 1.305 1.00 55.23 319 ASP B N 1
ATOM 6611 C CA . ASP B 1 340 ? -60.806 32.737 0.157 1.00 58.07 319 ASP B CA 1
ATOM 6612 C C . ASP B 1 340 ? -59.673 32.563 -0.847 1.00 48.28 319 ASP B C 1
ATOM 6613 O O . ASP B 1 340 ? -59.390 31.452 -1.304 1.00 49.17 319 ASP B O 1
ATOM 6618 N N . GLN B 1 341 ? -59.014 33.671 -1.189 1.00 51.48 320 GLN B N 1
ATOM 6619 C CA . GLN B 1 341 ? -57.934 33.609 -2.157 1.00 52.43 320 GLN B CA 1
ATOM 6620 C C . GLN B 1 341 ? -56.898 32.598 -1.676 1.00 53.66 320 GLN B C 1
ATOM 6621 O O . GLN B 1 341 ? -56.310 31.882 -2.487 1.00 60.73 320 GLN B O 1
ATOM 6627 N N . TRP B 1 342 ? -56.687 32.548 -0.349 1.00 50.72 321 TRP B N 1
ATOM 6628 C CA . TRP B 1 342 ? -55.699 31.655 0.236 1.00 44.73 321 TRP B CA 1
ATOM 6629 C C . TRP B 1 342 ? -56.155 30.203 0.087 1.00 38.97 321 TRP B C 1
ATOM 6630 O O . TRP B 1 342 ? -55.384 29.357 -0.356 1.00 39.07 321 TRP B O 1
ATOM 6641 N N . TYR B 1 343 ? -57.400 29.908 0.471 1.00 46.35 322 TYR B N 1
ATOM 6642 C CA . TYR B 1 343 ? -57.913 28.555 0.323 1.00 53.77 322 TYR B CA 1
ATOM 6643 C C . TYR B 1 343 ? -57.773 28.120 -1.135 1.00 61.81 322 TYR B C 1
ATOM 6644 O O . TYR B 1 343 ? -57.293 27.018 -1.398 1.00 58.50 322 TYR B O 1
ATOM 6653 N N . LYS B 1 344 ? -58.144 29.018 -2.066 1.00 65.04 323 LYS B N 1
ATOM 6654 C CA . LYS B 1 344 ? -58.260 28.671 -3.472 1.00 67.98 323 LYS B CA 1
ATOM 6655 C C . LYS B 1 344 ? -56.902 28.335 -4.073 1.00 71.69 323 LYS B C 1
ATOM 6656 O O . LYS B 1 344 ? -56.738 27.243 -4.608 1.00 82.14 323 LYS B O 1
ATOM 6662 N N . ASN B 1 345 ? -55.934 29.257 -4.002 1.00 78.40 324 ASN B N 1
ATOM 6663 C CA . ASN B 1 345 ? -54.651 29.016 -4.650 1.00 75.58 324 ASN B CA 1
ATOM 6664 C C . ASN B 1 345 ? -53.464 29.455 -3.791 1.00 67.74 324 ASN B C 1
ATOM 6665 O O . ASN B 1 345 ? -52.376 29.634 -4.331 1.00 63.49 324 ASN B O 1
ATOM 6670 N N . LYS B 1 346 ? -53.659 29.603 -2.470 1.00 62.21 325 LYS B N 1
ATOM 6671 C CA . LYS B 1 346 ? -52.560 29.859 -1.545 1.00 52.03 325 LYS B CA 1
ATOM 6672 C C . LYS B 1 346 ? -51.787 31.123 -1.915 1.00 46.31 325 LYS B C 1
ATOM 6673 O O . LYS B 1 346 ? -50.558 31.135 -1.831 1.00 48.07 325 LYS B O 1
ATOM 6679 N N . THR B 1 347 ? -52.511 32.184 -2.300 1.00 48.34 326 THR B N 1
ATOM 6680 C CA . THR B 1 347 ? -51.906 33.487 -2.532 1.00 49.09 326 THR B CA 1
ATOM 6681 C C . THR B 1 347 ? -52.783 34.567 -1.910 1.00 42.53 326 THR B C 1
ATOM 6682 O O . THR B 1 347 ? -53.900 34.309 -1.475 1.00 42.30 326 THR B O 1
ATOM 6686 N N . GLY B 1 348 ? -52.250 35.789 -1.901 1.00 46.18 327 GLY B N 1
ATOM 6687 C CA . GLY B 1 348 ? -53.029 36.957 -1.530 1.00 45.52 327 GLY B CA 1
ATOM 6688 C C . GLY B 1 348 ? -52.571 37.520 -0.191 1.00 37.43 327 GLY B C 1
ATOM 6689 O O . GLY B 1 348 ? -51.572 37.068 0.363 1.00 37.89 327 GLY B O 1
ATOM 6690 N N . PRO B 1 349 ? -53.288 38.529 0.342 1.00 35.05 328 PRO B N 1
ATOM 6691 C CA . PRO B 1 349 ? -52.894 39.187 1.589 1.00 35.34 328 PRO B CA 1
ATOM 6692 C C . PRO B 1 349 ? -52.738 38.298 2.831 1.00 37.66 328 PRO B C 1
ATOM 6693 O O . PRO B 1 349 ? -51.978 38.640 3.743 1.00 34.74 328 PRO B O 1
ATOM 6697 N N . SER B 1 350 ? -53.464 37.170 2.878 1.00 32.67 329 SER B N 1
ATOM 6698 C CA . SER B 1 350 ? -53.428 36.267 4.021 1.00 29.77 329 SER B CA 1
ATOM 6699 C C . SER B 1 350 ? -52.072 35.560 4.125 1.00 32.72 329 SER B C 1
ATOM 6700 O O . SER B 1 350 ? -51.786 34.915 5.140 1.00 28.74 329 SER B O 1
ATOM 6703 N N . SER B 1 351 ? -51.224 35.703 3.080 1.00 29.92 330 SER B N 1
ATOM 6704 C CA . SER B 1 351 ? -49.885 35.124 3.084 1.00 27.65 330 SER B CA 1
ATOM 6705 C C . SER B 1 351 ? -48.955 35.914 4.001 1.00 25.06 330 SER B C 1
ATOM 6706 O O . SER B 1 351 ? -47.917 35.424 4.388 1.00 27.01 330 SER B O 1
ATOM 6709 N N . TYR B 1 352 ? -49.316 37.153 4.333 1.00 29.37 331 TYR B N 1
ATOM 6710 C CA . TYR B 1 352 ? -48.375 38.098 4.915 1.00 31.37 331 TYR B CA 1
ATOM 6711 C C . TYR B 1 352 ? -48.605 38.224 6.421 1.00 28.46 331 TYR B C 1
ATOM 6712 O O . TYR B 1 352 ? -49.691 38.610 6.858 1.00 31.33 331 TYR B O 1
ATOM 6721 N N . TYR B 1 353 ? -47.573 37.877 7.198 1.00 29.19 332 TYR B N 1
ATOM 6722 C CA . TYR B 1 353 ? -47.478 38.265 8.598 1.00 29.20 332 TYR B CA 1
ATOM 6723 C C . TYR B 1 353 ? -46.526 39.459 8.670 1.00 26.53 332 TYR B C 1
ATOM 6724 O O . TYR B 1 353 ? -45.432 39.362 8.157 1.00 26.62 332 TYR B O 1
ATOM 6733 N N . PRO B 1 354 ? -46.887 40.596 9.310 1.00 31.33 333 PRO B N 1
ATOM 6734 C CA . PRO B 1 354 ? -46.052 41.804 9.265 1.00 33.41 333 PRO B CA 1
ATOM 6735 C C . PRO B 1 354 ? -44.649 41.696 9.869 1.00 29.83 333 PRO B C 1
ATOM 6736 O O . PRO B 1 354 ? -43.757 42.406 9.436 1.00 26.74 333 PRO B O 1
ATOM 6740 N N . GLY B 1 355 ? -44.487 40.878 10.922 1.00 28.86 334 GLY B N 1
ATOM 6741 C CA . GLY B 1 355 ? -43.177 40.624 11.508 1.00 28.35 334 GLY B CA 1
ATOM 6742 C C . GLY B 1 355 ? -42.367 39.696 10.598 1.00 30.01 334 GLY B C 1
ATOM 6743 O O . GLY B 1 355 ? -42.595 38.481 10.598 1.00 28.13 334 GLY B O 1
ATOM 6744 N N . VAL B 1 356 ? -41.407 40.264 9.847 1.00 26.26 335 VAL B N 1
ATOM 6745 C CA . VAL B 1 356 ? -40.763 39.548 8.749 1.00 31.49 335 VAL B CA 1
ATOM 6746 C C . VAL B 1 356 ? -39.252 39.458 8.923 1.00 28.44 335 VAL B C 1
ATOM 6747 O O . VAL B 1 356 ? -38.631 38.552 8.364 1.00 29.93 335 VAL B O 1
ATOM 6751 N N . ALA B 1 357 ? -38.647 40.379 9.677 1.00 29.16 336 ALA B N 1
ATOM 6752 C CA . ALA B 1 357 ? -37.208 40.376 9.847 1.00 29.12 336 ALA B CA 1
ATOM 6753 C C . ALA B 1 357 ? -36.818 40.444 11.317 1.00 26.66 336 ALA B C 1
ATOM 6754 O O . ALA B 1 357 ? -37.450 41.135 12.099 1.00 25.15 336 ALA B O 1
ATOM 6756 N N . SER B 1 358 ? -35.703 39.796 11.659 1.00 26.69 337 SER B N 1
ATOM 6757 C CA . SER B 1 358 ? -35.169 39.867 13.005 1.00 26.85 337 SER B CA 1
ATOM 6758 C C . SER B 1 358 ? -33.666 40.121 12.970 1.00 25.61 337 SER B C 1
ATOM 6759 O O . SER B 1 358 ? -32.947 39.564 12.149 1.00 28.70 337 SER B O 1
ATOM 6762 N N . GLY B 1 359 ? -33.204 40.957 13.891 1.00 27.97 338 GLY B N 1
ATOM 6763 C CA . GLY B 1 359 ? -31.784 41.202 14.073 1.00 27.78 338 GLY B CA 1
ATOM 6764 C C . GLY B 1 359 ? -31.390 41.088 15.536 1.00 30.09 338 GLY B C 1
ATOM 6765 O O . GLY B 1 359 ? -32.181 41.449 16.416 1.00 31.68 338 GLY B O 1
ATOM 6766 N N . PHE B 1 360 ? -30.154 40.616 15.767 1.00 29.92 339 PHE B N 1
ATOM 6767 C CA . PHE B 1 360 ? -29.608 40.486 17.103 1.00 29.51 339 PHE B CA 1
ATOM 6768 C C . PHE B 1 360 ? -28.474 41.483 17.315 1.00 31.36 339 PHE B C 1
ATOM 6769 O O . PHE B 1 360 ? -27.633 41.647 16.431 1.00 31.37 339 PHE B O 1
ATOM 6777 N N . VAL B 1 361 ? -28.448 42.107 18.497 1.00 30.38 340 VAL B N 1
ATOM 6778 C CA . VAL B 1 361 ? -27.513 43.186 18.789 1.00 32.98 340 VAL B CA 1
ATOM 6779 C C . VAL B 1 361 ? -26.798 42.966 20.121 1.00 34.39 340 VAL B C 1
ATOM 6780 O O . VAL B 1 361 ? -27.229 42.194 20.972 1.00 33.92 340 VAL B O 1
ATOM 6784 N N . SER B 1 362 ? -25.682 43.683 20.278 1.00 34.48 341 SER B N 1
ATOM 6785 C CA . SER B 1 362 ? -24.937 43.753 21.529 1.00 41.98 341 SER B CA 1
ATOM 6786 C C . SER B 1 362 ? -24.912 45.217 21.945 1.00 44.29 341 SER B C 1
ATOM 6787 O O . SER B 1 362 ? -24.061 45.963 21.475 1.00 44.15 341 SER B O 1
ATOM 6790 N N . SER B 1 363 ? -25.868 45.623 22.784 1.00 41.73 342 SER B N 1
ATOM 6791 C CA . SER B 1 363 ? -26.139 47.034 23.000 1.00 44.96 342 SER B CA 1
ATOM 6792 C C . SER B 1 363 ? -24.966 47.757 23.678 1.00 51.26 342 SER B C 1
ATOM 6793 O O . SER B 1 363 ? -24.943 48.985 23.676 1.00 51.48 342 SER B O 1
ATOM 6796 N N . ASP B 1 364 ? -24.006 47.005 24.246 1.00 47.25 343 ASP B N 1
ATOM 6797 C CA . ASP B 1 364 ? -22.854 47.577 24.933 1.00 49.98 343 ASP B CA 1
ATOM 6798 C C . ASP B 1 364 ? -21.562 47.284 24.170 1.00 54.77 343 ASP B C 1
ATOM 6799 O O . ASP B 1 364 ? -20.470 47.519 24.684 1.00 61.96 343 ASP B O 1
ATOM 6804 N N . GLY B 1 365 ? -21.679 46.695 22.976 1.00 53.61 344 GLY B N 1
ATOM 6805 C CA . GLY B 1 365 ? -20.558 46.580 22.060 1.00 52.14 344 GLY B CA 1
ATOM 6806 C C . GLY B 1 365 ? -19.640 45.397 22.354 1.00 49.21 344 GLY B C 1
ATOM 6807 O O . GLY B 1 365 ? -18.796 45.091 21.524 1.00 60.44 344 GLY B O 1
ATOM 6808 N N . THR B 1 366 ? -19.790 44.723 23.503 1.00 49.56 345 THR B N 1
ATOM 6809 C CA . THR B 1 366 ? -18.812 43.729 23.933 1.00 52.73 345 THR B CA 1
ATOM 6810 C C . THR B 1 366 ? -18.927 42.439 23.123 1.00 52.98 345 THR B C 1
ATOM 6811 O O . THR B 1 366 ? -18.025 41.602 23.170 1.00 56.11 345 THR B O 1
ATOM 6815 N N . LYS B 1 367 ? -20.055 42.240 22.434 1.00 48.53 346 LYS B N 1
ATOM 6816 C CA . LYS B 1 367 ? -20.267 41.025 21.667 1.00 45.63 346 LYS B CA 1
ATOM 6817 C C . LYS B 1 367 ? -19.956 39.796 22.514 1.00 45.74 346 LYS B C 1
ATOM 6818 O O . LYS B 1 367 ? -19.269 38.893 22.053 1.00 48.31 346 LYS B O 1
ATOM 6824 N N . THR B 1 368 ? -20.527 39.737 23.725 1.00 51.53 347 THR B N 1
ATOM 6825 C CA . THR B 1 368 ? -20.403 38.574 24.591 1.00 53.44 347 THR B CA 1
ATOM 6826 C C . THR B 1 368 ? -21.741 37.835 24.666 1.00 52.72 347 THR B C 1
ATOM 6827 O O . THR B 1 368 ? -22.048 37.212 25.675 1.00 54.16 347 THR B O 1
ATOM 6831 N N . GLY B 1 369 ? -22.500 37.853 23.563 1.00 46.39 348 GLY B N 1
ATOM 6832 C CA . GLY B 1 369 ? -23.832 37.268 23.517 1.00 41.60 348 GLY B CA 1
ATOM 6833 C C . GLY B 1 369 ? -24.860 38.360 23.249 1.00 37.22 348 GLY B C 1
ATOM 6834 O O . GLY B 1 369 ? -24.879 39.356 23.943 1.00 33.79 348 GLY B O 1
ATOM 6835 N N . ALA B 1 370 ? -25.712 38.201 22.234 1.00 36.76 349 ALA B N 1
ATOM 6836 C CA . ALA B 1 370 ? -26.713 39.223 21.978 1.00 33.70 349 ALA B CA 1
ATOM 6837 C C . ALA B 1 370 ? -27.546 39.442 23.246 1.00 31.92 349 ALA B C 1
ATOM 6838 O O . ALA B 1 370 ? -27.858 38.496 23.984 1.00 31.77 349 ALA B O 1
ATOM 6840 N N . ASP B 1 371 ? -27.887 40.706 23.513 1.00 30.11 350 ASP B N 1
ATOM 6841 C CA . ASP B 1 371 ? -28.642 41.075 24.699 1.00 28.68 350 ASP B CA 1
ATOM 6842 C C . ASP B 1 371 ? -30.074 41.462 24.309 1.00 28.07 350 ASP B C 1
ATOM 6843 O O . ASP B 1 371 ? -30.974 41.331 25.138 1.00 25.30 350 ASP B O 1
ATOM 6848 N N . PHE B 1 372 ? -30.273 41.903 23.052 1.00 26.33 351 PHE B N 1
ATOM 6849 C CA . PHE B 1 372 ? -31.578 42.266 22.519 1.00 26.12 351 PHE B CA 1
ATOM 6850 C C . PHE B 1 372 ? -31.783 41.654 21.135 1.00 26.56 351 PHE B C 1
ATOM 6851 O O . PHE B 1 372 ? -30.836 41.486 20.349 1.00 27.10 351 PHE B O 1
ATOM 6859 N N . GLU B 1 373 ? -33.042 41.291 20.876 1.00 24.65 352 GLU B N 1
ATOM 6860 C CA . GLU B 1 373 ? -33.532 40.971 19.543 1.00 25.54 352 GLU B CA 1
ATOM 6861 C C . GLU B 1 373 ? -34.457 42.092 19.098 1.00 25.81 352 GLU B C 1
ATOM 6862 O O . GLU B 1 373 ? -35.282 42.562 19.887 1.00 28.79 352 GLU B O 1
ATOM 6868 N N . LEU B 1 374 ? -34.310 42.510 17.835 1.00 23.69 353 LEU B N 1
ATOM 6869 C CA . LEU B 1 374 ? -35.162 43.525 17.248 1.00 26.34 353 LEU B CA 1
ATOM 6870 C C . LEU B 1 374 ? -35.959 42.846 16.135 1.00 28.08 353 LEU B C 1
ATOM 6871 O O . LEU B 1 374 ? -35.356 42.286 15.211 1.00 27.06 353 LEU B O 1
ATOM 6876 N N . ILE B 1 375 ? -37.296 42.875 16.239 1.00 27.69 354 ILE B N 1
ATOM 6877 C CA . ILE B 1 375 ? -38.140 42.283 15.214 1.00 25.55 354 ILE B CA 1
ATOM 6878 C C . ILE B 1 375 ? -38.818 43.413 14.465 1.00 25.20 354 ILE B C 1
ATOM 6879 O O . ILE B 1 375 ? -39.386 44.288 15.096 1.00 24.57 354 ILE B O 1
ATOM 6884 N N . PHE B 1 376 ? -38.766 43.381 13.127 1.00 24.45 355 PHE B N 1
ATOM 6885 C CA . PHE B 1 376 ? -39.192 44.518 12.311 1.00 25.61 355 PHE B CA 1
ATOM 6886 C C . PHE B 1 376 ? -40.465 44.195 11.532 1.00 22.87 355 PHE B C 1
ATOM 6887 O O . PHE B 1 376 ? -40.582 43.094 10.986 1.00 22.76 355 PHE B O 1
ATOM 6895 N N . THR B 1 377 ? -41.402 45.169 11.470 1.00 25.69 356 THR B N 1
ATOM 6896 C CA . THR B 1 377 ? -42.533 45.134 10.557 1.00 25.45 356 THR B CA 1
ATOM 6897 C C . THR B 1 377 ? -42.503 46.378 9.668 1.00 28.54 356 THR B C 1
ATOM 6898 O O . THR B 1 377 ? -41.922 47.394 10.043 1.00 25.35 356 THR B O 1
ATOM 6902 N N . TYR B 1 378 ? -43.255 46.296 8.559 1.00 27.51 357 TYR B N 1
ATOM 6903 C CA . TYR B 1 378 ? -43.333 47.345 7.548 1.00 30.36 357 TYR B CA 1
ATOM 6904 C C . TYR B 1 378 ? -44.662 48.094 7.691 1.00 33.36 357 TYR B C 1
ATOM 6905 O O . TYR B 1 378 ? -45.149 48.698 6.730 1.00 31.67 357 TYR B O 1
ATOM 6914 N N . THR B 1 379 ? -45.226 48.044 8.908 1.00 31.08 358 THR B N 1
ATOM 6915 C CA . THR B 1 379 ? -46.449 48.732 9.309 1.00 30.95 358 THR B CA 1
ATOM 6916 C C . THR B 1 379 ? -46.222 49.366 10.680 1.00 28.55 358 THR B C 1
ATOM 6917 O O . THR B 1 379 ? -45.427 48.857 11.463 1.00 28.08 358 THR B O 1
ATOM 6921 N N . HIS B 1 380 ? -46.920 50.459 11.005 1.00 26.19 359 HIS B N 1
ATOM 6922 C CA . HIS B 1 380 ? -46.738 51.055 12.330 1.00 28.86 359 HIS B CA 1
ATOM 6923 C C . HIS B 1 380 ? -47.259 50.154 13.466 1.00 30.96 359 HIS B C 1
ATOM 6924 O O . HIS B 1 380 ? -46.777 50.275 14.588 1.00 34.63 359 HIS B O 1
ATOM 6931 N N . GLY B 1 381 ? -48.276 49.317 13.191 1.00 31.90 360 GLY B N 1
ATOM 6932 C CA . GLY B 1 381 ? -48.874 48.448 14.196 1.00 36.48 360 GLY B CA 1
ATOM 6933 C C . GLY B 1 381 ? -49.563 49.224 15.319 1.00 38.03 360 GLY B C 1
ATOM 6934 O O . GLY B 1 381 ? -49.668 48.727 16.436 1.00 33.35 360 GLY B O 1
ATOM 6935 N N . ALA B 1 382 ? -50.047 50.438 15.025 1.00 34.90 361 ALA B N 1
ATOM 6936 C CA . ALA B 1 382 ? -50.638 51.295 16.035 1.00 38.63 361 ALA B CA 1
ATOM 6937 C C . ALA B 1 382 ? -52.098 50.895 16.211 1.00 42.27 361 ALA B C 1
ATOM 6938 O O . ALA B 1 382 ? -52.737 50.496 15.247 1.00 45.78 361 ALA B O 1
ATOM 6940 N N . ASP B 1 383 ? -52.612 50.960 17.440 1.00 47.30 362 ASP B N 1
ATOM 6941 C CA . ASP B 1 383 ? -54.052 51.138 17.655 1.00 53.90 362 ASP B CA 1
ATOM 6942 C C . ASP B 1 383 ? -54.275 52.654 17.684 1.00 53.73 362 ASP B C 1
ATOM 6943 O O . ASP B 1 383 ? -53.389 53.393 17.276 1.00 66.01 362 ASP B O 1
ATOM 6948 N N . GLY B 1 384 ? -55.414 53.155 18.167 1.00 64.64 363 GLY B N 1
ATOM 6949 C CA . GLY B 1 384 ? -55.612 54.599 18.281 1.00 61.16 363 GLY B CA 1
ATOM 6950 C C . GLY B 1 384 ? -55.177 55.163 19.642 1.00 54.86 363 GLY B C 1
ATOM 6951 O O . GLY B 1 384 ? -55.353 56.342 19.902 1.00 62.80 363 GLY B O 1
ATOM 6952 N N . THR B 1 385 ? -54.553 54.318 20.466 1.00 56.49 364 THR B N 1
ATOM 6953 C CA . THR B 1 385 ? -54.300 54.545 21.886 1.00 54.23 364 THR B CA 1
ATOM 6954 C C . THR B 1 385 ? -53.104 55.458 22.105 1.00 48.12 364 THR B C 1
ATOM 6955 O O . THR B 1 385 ? -52.982 56.064 23.160 1.00 50.61 364 THR B O 1
ATOM 6959 N N . GLU B 1 386 ? -52.151 55.420 21.179 1.00 43.21 365 GLU B N 1
ATOM 6960 C CA . GLU B 1 386 ? -50.848 55.983 21.476 1.00 41.73 365 GLU B CA 1
ATOM 6961 C C . GLU B 1 386 ? -51.000 57.504 21.547 1.00 41.79 365 GLU B C 1
ATOM 6962 O O . GLU B 1 386 ? -51.447 58.128 20.591 1.00 41.76 365 GLU B O 1
ATOM 6968 N N . LYS B 1 387 ? -50.614 58.091 22.685 1.00 40.11 366 LYS B N 1
ATOM 6969 C CA . LYS B 1 387 ? -50.763 59.520 22.921 1.00 42.04 366 LYS B CA 1
ATOM 6970 C C . LYS B 1 387 ? -50.052 60.332 21.841 1.00 42.62 366 LYS B C 1
ATOM 6971 O O . LYS B 1 387 ? -50.562 61.366 21.433 1.00 40.95 366 LYS B O 1
ATOM 6977 N N . GLU B 1 388 ? -48.897 59.857 21.363 1.00 38.02 367 GLU B N 1
ATOM 6978 C CA . GLU B 1 388 ? -48.106 60.600 20.393 1.00 38.82 367 GLU B CA 1
ATOM 6979 C C . GLU B 1 388 ? -48.789 60.662 19.023 1.00 38.93 367 GLU B C 1
ATOM 6980 O O . GLU B 1 388 ? -48.409 61.474 18.181 1.00 39.04 367 GLU B O 1
ATOM 6986 N N . PHE B 1 389 ? -49.768 59.785 18.787 1.00 38.12 368 PHE B N 1
ATOM 6987 C CA . PHE B 1 389 ? -50.457 59.696 17.509 1.00 40.43 368 PHE B CA 1
ATOM 6988 C C . PHE B 1 389 ? -51.881 60.250 17.620 1.00 42.45 368 PHE B C 1
ATOM 6989 O O . PHE B 1 389 ? -52.720 59.998 16.752 1.00 39.70 368 PHE B O 1
ATOM 6997 N N . ALA B 1 390 ? -52.162 60.996 18.697 1.00 41.87 369 ALA B N 1
ATOM 6998 C CA . ALA B 1 390 ? -53.523 61.388 19.028 1.00 52.17 369 ALA B CA 1
ATOM 6999 C C . ALA B 1 390 ? -54.158 62.200 17.894 1.00 55.73 369 ALA B C 1
ATOM 7000 O O . ALA B 1 390 ? -55.348 62.048 17.621 1.00 61.57 369 ALA B O 1
ATOM 7002 N N . ASN B 1 391 ? -53.354 63.023 17.211 1.00 57.07 370 ASN B N 1
ATOM 7003 C CA . ASN B 1 391 ? -53.880 63.997 16.268 1.00 61.46 370 ASN B CA 1
ATOM 7004 C C . ASN B 1 391 ? -53.792 63.515 14.823 1.00 59.19 370 ASN B C 1
ATOM 7005 O O . ASN B 1 391 ? -54.017 64.309 13.915 1.00 58.50 370 ASN B O 1
ATOM 7010 N N . ILE B 1 392 ? -53.482 62.228 14.611 1.00 58.80 371 ILE B N 1
ATOM 7011 C CA . ILE B 1 392 ? -53.385 61.677 13.267 1.00 52.38 371 ILE B CA 1
ATOM 7012 C C . ILE B 1 392 ? -54.781 61.316 12.771 1.00 56.83 371 ILE B C 1
ATOM 7013 O O . ILE B 1 392 ? -55.532 60.664 13.483 1.00 59.32 371 ILE B O 1
ATOM 7018 N N . GLU B 1 393 ? -55.110 61.713 11.534 1.00 58.03 372 GLU B N 1
ATOM 7019 C CA . GLU B 1 393 ? -56.341 61.278 10.888 1.00 62.91 372 GLU B CA 1
ATOM 7020 C C . GLU B 1 393 ? -56.120 59.913 10.239 1.00 56.28 372 GLU B C 1
ATOM 7021 O O . GLU B 1 393 ? -55.098 59.694 9.596 1.00 57.77 372 GLU B O 1
ATOM 7027 N N . ASP B 1 394 ? -57.100 59.019 10.397 1.00 54.97 373 ASP B N 1
ATOM 7028 C CA . ASP B 1 394 ? -57.140 57.760 9.672 1.00 62.61 373 ASP B CA 1
ATOM 7029 C C . ASP B 1 394 ? -55.788 57.061 9.832 1.00 56.94 373 ASP B C 1
ATOM 7030 O O . ASP B 1 394 ? -55.106 56.786 8.850 1.00 48.24 373 ASP B O 1
ATOM 7035 N N . ILE B 1 395 ? -55.413 56.793 11.094 1.00 54.58 374 ILE B N 1
ATOM 7036 C CA . ILE B 1 395 ? -54.135 56.189 11.449 1.00 44.64 374 ILE B CA 1
ATOM 7037 C C . ILE B 1 395 ? -53.945 54.903 10.651 1.00 42.00 374 ILE B C 1
ATOM 7038 O O . ILE B 1 395 ? -52.866 54.664 10.116 1.00 38.31 374 ILE B O 1
ATOM 7043 N N . GLN B 1 396 ? -54.998 54.084 10.544 1.00 40.43 375 GLN B N 1
ATOM 7044 C CA . GLN B 1 396 ? -54.879 52.771 9.929 1.00 42.22 375 GLN B CA 1
ATOM 7045 C C . GLN B 1 396 ? -54.572 52.866 8.436 1.00 41.55 375 GLN B C 1
ATOM 7046 O O . GLN B 1 396 ? -54.124 51.890 7.853 1.00 42.94 375 GLN B O 1
ATOM 7052 N N . ALA B 1 397 ? -54.835 54.016 7.804 1.00 45.78 376 ALA B N 1
ATOM 7053 C CA . ALA B 1 397 ? -54.526 54.182 6.389 1.00 48.30 376 ALA B CA 1
ATOM 7054 C C . ALA B 1 397 ? -53.101 54.702 6.197 1.00 44.25 376 ALA B C 1
ATOM 7055 O O . ALA B 1 397 ? -52.601 54.713 5.075 1.00 46.98 376 ALA B O 1
ATOM 7057 N N . GLN B 1 398 ? -52.466 55.159 7.285 1.00 39.07 377 GLN B N 1
ATOM 7058 C CA . GLN B 1 398 ? -51.134 55.746 7.217 1.00 39.11 377 GLN B CA 1
ATOM 7059 C C . GLN B 1 398 ? -50.054 54.667 7.193 1.00 37.25 377 GLN B C 1
ATOM 7060 O O . GLN B 1 398 ? -50.199 53.608 7.816 1.00 34.49 377 GLN B O 1
ATOM 7066 N N . SER B 1 399 ? -48.954 54.985 6.495 1.00 34.52 378 SER B N 1
ATOM 7067 C CA . SER B 1 399 ? -47.768 54.147 6.427 1.00 31.38 378 SER B CA 1
ATOM 7068 C C . SER B 1 399 ? -46.950 54.296 7.715 1.00 30.60 378 SER B C 1
ATOM 7069 O O . SER B 1 399 ? -47.077 55.283 8.442 1.00 32.78 378 SER B O 1
ATOM 7072 N N . GLY B 1 400 ? -46.061 53.330 7.936 1.00 30.02 379 GLY B N 1
ATOM 7073 C CA . GLY B 1 400 ? -45.172 53.337 9.083 1.00 31.75 379 GLY B CA 1
ATOM 7074 C C . GLY B 1 400 ? -44.455 51.997 9.248 1.00 28.75 379 GLY B C 1
ATOM 7075 O O . GLY B 1 400 ? -44.640 51.068 8.459 1.00 28.97 379 GLY B O 1
ATOM 7076 N N . TYR B 1 401 ? -43.634 51.916 10.298 1.00 28.82 380 TYR B N 1
ATOM 7077 C CA . TYR B 1 401 ? -42.867 50.712 10.598 1.00 28.69 380 TYR B CA 1
ATOM 7078 C C . TYR B 1 401 ? -42.732 50.570 12.117 1.00 26.60 380 TYR B C 1
ATOM 7079 O O . TYR B 1 401 ? -43.043 51.504 12.869 1.00 25.36 380 TYR B O 1
ATOM 7088 N N . SER B 1 402 ? -42.338 49.366 12.562 1.00 26.18 381 SER B N 1
ATOM 7089 C CA . SER B 1 402 ? -42.201 49.133 13.995 1.00 22.40 381 SER B CA 1
ATOM 7090 C C . SER B 1 402 ? -41.048 48.188 14.268 1.00 23.35 381 SER B C 1
ATOM 7091 O O . SER B 1 402 ? -40.655 47.361 13.429 1.00 23.23 381 SER B O 1
ATOM 7094 N N . VAL B 1 403 ? -40.455 48.376 15.450 1.00 24.71 382 VAL B N 1
ATOM 7095 C CA . VAL B 1 403 ? -39.325 47.575 15.880 1.00 24.48 382 VAL B CA 1
ATOM 7096 C C . VAL B 1 403 ? -39.656 47.078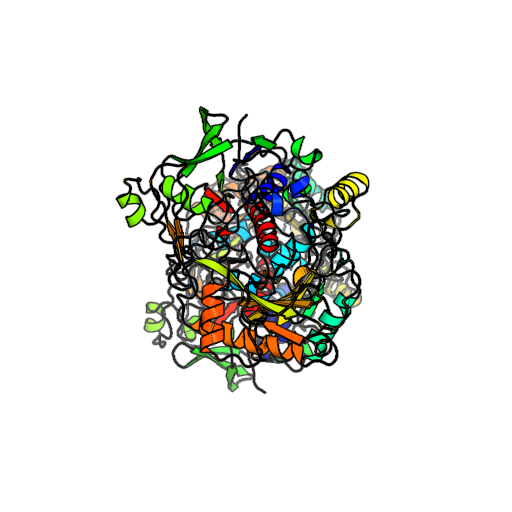 17.285 1.00 25.25 382 VAL B C 1
ATOM 7097 O O . VAL B 1 403 ? -39.848 47.875 18.198 1.00 24.84 382 VAL B O 1
ATOM 7101 N N . THR B 1 404 ? -39.779 45.761 17.418 1.00 25.59 383 THR B N 1
ATOM 7102 C CA . THR B 1 404 ? -40.126 45.147 18.693 1.00 25.89 383 THR B CA 1
ATOM 7103 C C . THR B 1 404 ? -38.834 44.714 19.370 1.00 23.24 383 THR B C 1
ATOM 7104 O O . THR B 1 404 ? -38.074 43.932 18.806 1.00 26.47 383 THR B O 1
ATOM 7108 N N . VAL B 1 405 ? -38.621 45.218 20.582 1.00 22.81 384 VAL B N 1
ATOM 7109 C CA . VAL B 1 405 ? -37.416 44.953 21.333 1.00 23.89 384 VAL B CA 1
ATOM 7110 C C . VAL B 1 405 ? -37.699 43.861 22.356 1.00 24.09 384 VAL B C 1
ATOM 7111 O O . VAL B 1 405 ? -38.638 43.980 23.137 1.00 23.06 384 VAL B O 1
ATOM 7115 N N . ILE B 1 406 ? -36.808 42.868 22.405 1.00 26.36 385 ILE B N 1
ATOM 7116 C CA . ILE B 1 406 ? -36.907 41.771 23.358 1.00 26.39 385 ILE B CA 1
ATOM 7117 C C . ILE B 1 406 ? -35.604 41.688 24.149 1.00 25.38 385 ILE B C 1
ATOM 7118 O O . ILE B 1 406 ? -34.514 41.567 23.566 1.00 24.86 385 ILE B O 1
ATOM 7123 N N . LEU B 1 407 ? -35.745 41.744 25.483 1.00 25.11 386 LEU B N 1
ATOM 7124 C CA . LEU B 1 407 ? -34.653 41.477 26.398 1.00 26.22 386 LEU B CA 1
ATOM 7125 C C . LEU B 1 407 ? -34.453 39.963 26.425 1.00 26.86 386 LEU B C 1
ATOM 7126 O O . LEU B 1 407 ? -35.302 39.227 26.921 1.00 23.68 386 LEU B O 1
ATOM 7131 N N . LEU B 1 408 ? -33.334 39.499 25.875 1.00 22.73 387 LEU B N 1
ATOM 7132 C CA . LEU B 1 408 ? -33.164 38.091 25.578 1.00 23.29 387 LEU B CA 1
ATOM 7133 C C . LEU B 1 408 ? -32.836 37.258 26.815 1.00 26.34 387 LEU B C 1
ATOM 7134 O O . LEU B 1 408 ? -33.164 36.068 26.836 1.00 25.41 387 LEU B O 1
ATOM 7139 N N . GLN B 1 409 ? -32.200 37.840 27.843 1.00 26.23 388 GLN B N 1
ATOM 7140 C CA . GLN B 1 409 ? -31.784 37.050 28.993 1.00 27.38 388 GLN B CA 1
ATOM 7141 C C . GLN B 1 409 ? -32.296 37.693 30.283 1.00 27.99 388 GLN B C 1
ATOM 7142 O O . GLN B 1 409 ? -31.522 38.161 31.125 1.00 24.42 388 GLN B O 1
ATOM 7148 N N . PRO B 1 410 ? -33.629 37.696 30.510 1.00 23.81 389 PRO B N 1
ATOM 7149 C CA . PRO B 1 410 ? -34.174 38.233 31.755 1.00 22.94 389 PRO B CA 1
ATOM 7150 C C . PRO B 1 410 ? -33.659 37.404 32.932 1.00 23.37 389 PRO B C 1
ATOM 7151 O O . PRO B 1 410 ? -33.537 36.186 32.814 1.00 24.40 389 PRO B O 1
ATOM 7155 N N . LYS B 1 411 ? -33.407 38.059 34.067 1.00 21.69 390 LYS B N 1
ATOM 7156 C CA . LYS B 1 411 ? -33.002 37.358 35.278 1.00 23.81 390 LYS B CA 1
ATOM 7157 C C . LYS B 1 411 ? -34.190 36.957 36.151 1.00 21.02 390 LYS B C 1
ATOM 7158 O O . LYS B 1 411 ? -34.029 36.124 37.020 1.00 18.91 390 LYS B O 1
ATOM 7164 N N . SER B 1 412 ? -35.353 37.586 35.957 1.00 22.67 391 SER B N 1
ATOM 7165 C CA . SER B 1 412 ? -36.562 37.285 36.705 1.00 23.55 391 SER B CA 1
ATOM 7166 C C . SER B 1 412 ? -36.961 35.817 36.536 1.00 21.41 391 SER B C 1
ATOM 7167 O O . SER B 1 412 ? -36.836 35.237 35.459 1.00 21.90 391 SER B O 1
ATOM 7170 N N . ARG B 1 413 ? -37.346 35.191 37.646 1.00 22.98 392 ARG B N 1
ATOM 7171 C CA . ARG B 1 413 ? -37.799 33.805 37.660 1.00 22.29 392 ARG B CA 1
ATOM 7172 C C . ARG B 1 413 ? -39.091 33.727 38.453 1.00 24.46 392 ARG B C 1
ATOM 7173 O O . ARG B 1 413 ? -39.236 34.453 39.422 1.00 23.50 392 ARG B O 1
ATOM 7181 N N . GLY B 1 414 ? -40.020 32.850 38.022 1.00 22.33 393 GLY B N 1
ATOM 7182 C CA . GLY B 1 414 ? -41.292 32.703 38.699 1.00 18.88 393 GLY B CA 1
ATOM 7183 C C . GLY B 1 414 ? -41.671 31.237 38.898 1.00 19.39 393 GLY B C 1
ATOM 7184 O O . GLY B 1 414 ? -40.815 30.337 38.973 1.00 19.61 393 GLY B O 1
ATOM 7185 N N . GLN B 1 415 ? -42.984 31.015 38.962 1.00 18.74 394 GLN B N 1
ATOM 7186 C CA . GLN B 1 415 ? -43.509 29.748 39.435 1.00 20.25 394 GLN B CA 1
ATOM 7187 C C . GLN B 1 415 ? -44.731 29.339 38.631 1.00 19.30 394 GLN B C 1
ATOM 7188 O O . GLN B 1 415 ? -45.512 30.183 38.202 1.00 18.16 394 GLN B O 1
ATOM 7194 N N . LEU B 1 416 ? -44.873 28.021 38.484 1.00 19.28 395 LEU B N 1
ATOM 7195 C CA . LEU B 1 416 ? -46.089 27.357 38.043 1.00 18.29 395 LEU B CA 1
ATOM 7196 C C . LEU B 1 416 ? -46.612 26.535 39.217 1.00 18.05 395 LEU B C 1
ATOM 7197 O O . LEU B 1 416 ? -45.989 25.543 39.591 1.00 18.25 395 LEU B O 1
ATOM 7202 N N . LEU B 1 417 ? -47.710 26.990 39.825 1.00 16.42 396 LEU B N 1
ATOM 7203 C CA . LEU B 1 417 ? -48.273 26.394 41.024 1.00 18.50 396 LEU B CA 1
ATOM 7204 C C . LEU B 1 417 ? -49.591 25.695 40.699 1.00 19.71 396 LEU B C 1
ATOM 7205 O O . LEU B 1 417 ? -50.292 26.120 39.782 1.00 21.66 396 LEU B O 1
ATOM 7210 N N . LEU B 1 418 ? -49.967 24.686 41.514 1.00 19.49 397 LEU B N 1
ATOM 7211 C CA . LEU B 1 418 ? -51.312 24.119 41.455 1.00 21.45 397 LEU B CA 1
ATOM 7212 C C . LEU B 1 418 ? -52.331 25.108 42.024 1.00 22.01 397 LEU B C 1
ATOM 7213 O O . LEU B 1 418 ? -52.037 25.813 42.981 1.00 23.45 397 LEU B O 1
ATOM 7218 N N . ALA B 1 419 ? -53.539 25.156 41.448 1.00 19.63 398 ALA B N 1
ATOM 7219 C CA . ALA B 1 419 ? -54.654 25.859 42.061 1.00 22.05 398 ALA B CA 1
ATOM 7220 C C . ALA B 1 419 ? -55.382 24.947 43.047 1.00 24.88 398 ALA B C 1
ATOM 7221 O O . ALA B 1 419 ? -56.016 25.434 43.971 1.00 25.57 398 ALA B O 1
ATOM 7223 N N . SER B 1 420 ? -55.333 23.635 42.803 1.00 23.31 399 SER B N 1
ATOM 7224 C CA . SER B 1 420 ? -56.165 22.645 43.480 1.00 24.73 399 SER B CA 1
ATOM 7225 C C . SER B 1 420 ? -55.678 21.254 43.077 1.00 24.70 399 SER B C 1
ATOM 7226 O O . SER B 1 420 ? -54.767 21.153 42.250 1.00 22.97 399 SER B O 1
ATOM 7229 N N . THR B 1 421 ? -56.324 20.198 43.617 1.00 22.19 400 THR B N 1
ATOM 7230 C CA . THR B 1 421 ? -56.038 18.840 43.185 1.00 24.14 400 THR B CA 1
ATOM 7231 C C . THR B 1 421 ? -56.983 18.412 42.072 1.00 23.64 400 THR B C 1
ATOM 7232 O O . THR B 1 421 ? -56.951 17.260 41.635 1.00 27.04 400 THR B O 1
ATOM 7236 N N . ASN B 1 422 ? -57.840 19.314 41.617 1.00 23.60 401 ASN B N 1
ATOM 7237 C CA . ASN B 1 422 ? -58.770 18.987 40.547 1.00 24.43 401 ASN B CA 1
ATOM 7238 C C . ASN B 1 422 ? -58.002 18.980 39.227 1.00 23.52 401 ASN B C 1
ATOM 7239 O O . ASN B 1 422 ? -57.436 19.999 38.831 1.00 22.02 401 ASN B O 1
ATOM 7244 N N . PRO B 1 423 ? -57.937 17.837 38.522 1.00 23.90 402 PRO B N 1
ATOM 7245 C CA . PRO B 1 423 ? -57.083 17.734 37.336 1.00 24.14 402 PRO B CA 1
ATOM 7246 C C . PRO B 1 423 ? -57.448 18.663 36.193 1.00 22.35 402 PRO B C 1
ATOM 7247 O O . PRO B 1 423 ? -56.654 18.842 35.281 1.00 25.78 402 PRO B O 1
ATOM 7251 N N . TYR B 1 424 ? -58.657 19.228 36.213 1.00 23.54 403 TYR B N 1
ATOM 7252 C CA . TYR B 1 424 ? -59.121 20.054 35.110 1.00 22.28 403 TYR B CA 1
ATOM 7253 C C . TYR B 1 424 ? -58.854 21.541 35.374 1.00 23.61 403 TYR B C 1
ATOM 7254 O O . TYR B 1 424 ? -58.993 22.344 34.451 1.00 27.18 403 TYR B O 1
ATOM 7263 N N . ASP B 1 425 ? -58.492 21.912 36.607 1.00 23.39 404 ASP B N 1
ATOM 7264 C CA . ASP B 1 425 ? -58.231 23.315 36.944 1.00 23.60 404 ASP B CA 1
ATOM 7265 C C . ASP B 1 425 ? -56.937 23.794 36.297 1.00 21.80 404 ASP B C 1
ATOM 7266 O O . ASP B 1 425 ? -55.923 23.091 36.311 1.00 18.59 404 ASP B O 1
ATOM 7271 N N . ALA B 1 426 ? -56.981 25.021 35.752 1.00 19.44 405 ALA B N 1
ATOM 7272 C CA . ALA B 1 426 ? -55.793 25.622 35.175 1.00 21.04 405 ALA B CA 1
ATOM 7273 C C . ALA B 1 426 ? -54.716 25.755 36.259 1.00 18.61 405 ALA B C 1
ATOM 7274 O O . ALA B 1 426 ? -55.034 26.026 37.427 1.00 20.38 405 ALA B O 1
ATOM 7276 N N . PRO B 1 427 ? -53.421 25.628 35.906 1.00 17.83 406 PRO B N 1
ATOM 7277 C CA . PRO B 1 427 ? -52.317 25.919 36.823 1.00 17.64 406 PRO B CA 1
ATOM 7278 C C . PRO B 1 427 ? -52.217 27.437 36.955 1.00 17.67 406 PRO B C 1
ATOM 7279 O O . PRO B 1 427 ? -52.795 28.162 36.160 1.00 17.84 406 PRO B O 1
ATOM 7283 N N . LEU B 1 428 ? -51.551 27.899 38.023 1.00 19.31 407 LEU B N 1
ATOM 7284 C CA . LEU B 1 428 ? -51.371 29.308 38.307 1.00 19.92 407 LEU B CA 1
ATOM 7285 C C . LEU B 1 428 ? -50.004 29.726 37.784 1.00 19.20 407 LEU B C 1
ATOM 7286 O O . LEU B 1 428 ? -48.978 29.278 38.277 1.00 18.90 407 LEU B O 1
ATOM 7291 N N . ILE B 1 429 ? -50.022 30.564 36.737 1.00 19.49 408 ILE B N 1
ATOM 7292 C CA . ILE B 1 429 ? -48.815 30.889 35.999 1.00 19.13 408 ILE B CA 1
ATOM 7293 C C . ILE B 1 429 ? -48.321 32.261 36.471 1.00 18.37 408 ILE B C 1
ATOM 7294 O O . ILE B 1 429 ? -49.016 33.272 36.298 1.00 19.48 408 ILE B O 1
ATOM 7299 N N . ASN B 1 430 ? -47.117 32.301 37.051 1.00 18.91 409 ASN B N 1
ATOM 7300 C CA . ASN B 1 430 ? -46.592 33.545 37.604 1.00 18.60 409 ASN B CA 1
ATOM 7301 C C . ASN B 1 430 ? -45.148 33.741 37.174 1.00 20.50 409 ASN B C 1
ATOM 7302 O O . ASN B 1 430 ? -44.236 33.323 37.882 1.00 19.99 409 ASN B O 1
ATOM 7307 N N . PRO B 1 431 ? -44.878 34.335 35.991 1.00 18.95 410 PRO B N 1
ATOM 7308 C CA . PRO B 1 431 ? -43.492 34.576 35.561 1.00 20.68 410 PRO B CA 1
ATOM 7309 C C . PRO B 1 431 ? -42.712 35.593 36.401 1.00 18.12 410 PRO B C 1
ATOM 7310 O O . PRO B 1 431 ? -41.501 35.622 36.337 1.00 17.16 410 PRO B O 1
ATOM 7314 N N A ARG B 1 432 ? -43.415 36.398 37.207 0.50 19.58 411 ARG B N 1
ATOM 7315 N N B ARG B 1 432 ? -43.425 36.384 37.217 0.50 19.76 411 ARG B N 1
ATOM 7316 C CA A ARG B 1 432 ? -42.767 37.395 38.054 0.50 19.77 411 ARG B CA 1
ATOM 7317 C CA B ARG B 1 432 ? -42.818 37.423 38.043 0.50 20.12 411 ARG B CA 1
ATOM 7318 C C A ARG B 1 432 ? -41.960 38.345 37.162 0.50 20.22 411 ARG B C 1
ATOM 7319 C C B ARG B 1 432 ? -41.965 38.322 37.150 0.50 20.43 411 ARG B C 1
ATOM 7320 O O A ARG B 1 432 ? -40.820 38.698 37.458 0.50 20.56 411 ARG B O 1
ATOM 7321 O O B ARG B 1 432 ? -40.807 38.603 37.434 0.50 20.92 411 ARG B O 1
ATOM 7336 N N . TYR B 1 433 ? -42.579 38.804 36.070 1.00 20.02 412 TYR B N 1
ATOM 7337 C CA . TYR B 1 433 ? -41.895 39.675 35.145 1.00 19.45 412 TYR B CA 1
ATOM 7338 C C . TYR B 1 433 ? -41.419 40.932 35.896 1.00 19.87 412 TYR B C 1
ATOM 7339 O O . TYR B 1 433 ? -42.187 41.541 36.647 1.00 17.84 412 TYR B O 1
ATOM 7348 N N . PHE B 1 434 ? -40.178 41.339 35.596 1.00 20.66 413 PHE B N 1
ATOM 7349 C CA . PHE B 1 434 ? -39.528 42.531 36.145 1.00 22.99 413 PHE B CA 1
ATOM 7350 C C . PHE B 1 434 ? -39.399 42.463 37.671 1.00 26.01 413 PHE B C 1
ATOM 7351 O O . PHE B 1 434 ? -39.251 43.498 38.335 1.00 27.66 413 PHE B O 1
ATOM 7359 N N . SER B 1 435 ? -39.352 41.249 38.226 1.00 24.48 414 SER B N 1
ATOM 7360 C CA . SER B 1 435 ? -39.147 41.100 39.650 1.00 24.54 414 SER B CA 1
ATOM 7361 C C . SER B 1 435 ? -37.664 41.295 39.981 1.00 23.95 414 SER B C 1
ATOM 7362 O O . SER B 1 435 ? -37.337 41.807 41.048 1.00 27.93 414 SER B O 1
ATOM 7365 N N . ASP B 1 436 ? -36.768 40.882 39.083 1.00 26.46 415 ASP B N 1
ATOM 7366 C CA . ASP B 1 436 ? -35.359 41.233 39.161 1.00 27.69 415 ASP B CA 1
ATOM 7367 C C . ASP B 1 436 ? -35.168 42.619 38.550 1.00 30.75 415 ASP B C 1
ATOM 7368 O O . ASP B 1 436 ? -35.469 42.813 37.365 1.00 28.28 415 ASP B O 1
ATOM 7373 N N . SER B 1 437 ? -34.605 43.556 39.352 1.00 29.87 416 SER B N 1
ATOM 7374 C CA . SER B 1 437 ? -34.527 44.970 38.990 1.00 29.19 416 SER B CA 1
ATOM 7375 C C . SER B 1 437 ? -33.601 45.230 37.800 1.00 25.79 416 SER B C 1
ATOM 7376 O O . SER B 1 437 ? -33.780 46.220 37.101 1.00 30.59 416 SER B O 1
ATOM 7379 N N . SER B 1 438 ? -32.671 44.332 37.497 1.00 24.59 417 SER B N 1
ATOM 7380 C CA . SER B 1 438 ? -31.823 44.485 36.324 1.00 28.78 417 SER B CA 1
ATOM 7381 C C . SER B 1 438 ? -32.595 44.354 35.010 1.00 30.69 417 SER B C 1
ATOM 7382 O O . SER B 1 438 ? -32.109 44.843 33.989 1.00 27.86 417 SER B O 1
ATOM 7385 N N . ASP B 1 439 ? -33.762 43.675 35.014 1.00 24.44 418 ASP B N 1
ATOM 7386 C CA . ASP B 1 439 ? -34.502 43.464 33.772 1.00 24.64 418 ASP B CA 1
ATOM 7387 C C . ASP B 1 439 ? -34.960 44.801 33.201 1.00 21.15 418 ASP B C 1
ATOM 7388 O O . ASP B 1 439 ? -34.713 45.096 32.033 1.00 23.46 418 ASP B O 1
ATOM 7393 N N . MET B 1 440 ? -35.662 45.599 33.999 1.00 21.58 419 MET B N 1
ATOM 7394 C CA . MET B 1 440 ? -36.135 46.898 33.533 1.00 23.56 419 MET B CA 1
ATOM 7395 C C . MET B 1 440 ? -34.972 47.867 33.250 1.00 25.13 419 MET B C 1
ATOM 7396 O O . MET B 1 440 ? -34.992 48.576 32.255 1.00 25.42 419 MET B O 1
ATOM 7401 N N . GLU B 1 441 ? -33.932 47.845 34.074 1.00 27.24 420 GLU B N 1
ATOM 7402 C CA . GLU B 1 441 ? -32.749 48.674 33.874 1.00 29.98 420 GLU B CA 1
ATOM 7403 C C . GLU B 1 441 ? -32.195 48.464 32.465 1.00 29.79 420 GLU B C 1
ATOM 7404 O O . GLU B 1 441 ? -32.042 49.427 31.711 1.00 27.23 420 GLU B O 1
ATOM 7410 N N . ARG B 1 442 ? -31.977 47.193 32.089 1.00 30.88 421 ARG B N 1
ATOM 7411 C CA . ARG B 1 442 ? -31.455 46.850 30.775 1.00 29.52 421 ARG B CA 1
ATOM 7412 C C . ARG B 1 442 ? -32.468 47.169 29.669 1.00 30.66 421 ARG B C 1
ATOM 7413 O O . ARG B 1 442 ? -32.094 47.710 28.630 1.00 29.77 421 ARG B O 1
ATOM 7421 N N . PHE B 1 443 ? -33.753 46.856 29.897 1.00 26.31 422 PHE B N 1
ATOM 7422 C CA . PHE B 1 443 ? -34.780 47.026 28.872 1.00 26.79 422 PHE B CA 1
ATOM 7423 C C . PHE B 1 443 ? -34.854 48.493 28.415 1.00 27.16 422 PHE B C 1
ATOM 7424 O O . PHE B 1 443 ? -35.006 48.769 27.227 1.00 22.98 422 PHE B O 1
ATOM 7432 N N . ILE B 1 444 ? -34.792 49.444 29.365 1.00 28.23 423 ILE B N 1
ATOM 7433 C CA . ILE B 1 444 ? -34.851 50.860 29.022 1.00 27.92 423 ILE B CA 1
ATOM 7434 C C . ILE B 1 444 ? -33.682 51.208 28.099 1.00 27.25 423 ILE B C 1
ATOM 7435 O O . ILE B 1 444 ? -33.876 51.909 27.114 1.00 26.63 423 ILE B O 1
ATOM 7440 N N . LYS B 1 445 ? -32.488 50.695 28.413 1.00 28.76 424 LYS B N 1
ATOM 7441 C CA . LYS B 1 445 ? -31.294 50.916 27.609 1.00 31.76 424 LYS B CA 1
ATOM 7442 C C . LYS B 1 445 ? -31.486 50.351 26.199 1.00 32.17 424 LYS B C 1
ATOM 7443 O O . LYS B 1 445 ? -31.048 50.941 25.208 1.00 27.96 424 LYS B O 1
ATOM 7449 N N . GLY B 1 446 ? -32.083 49.154 26.100 1.00 31.01 425 GLY B N 1
ATOM 7450 C CA . GLY B 1 446 ? -32.291 48.544 24.798 1.00 26.95 425 GLY B CA 1
ATOM 7451 C C . GLY B 1 446 ? -33.214 49.358 23.896 1.00 24.57 425 GLY B C 1
ATOM 7452 O O . GLY B 1 446 ? -33.039 49.380 22.671 1.00 28.24 425 GLY B O 1
ATOM 7453 N N . VAL B 1 447 ? -34.238 49.974 24.490 1.00 26.09 426 VAL B N 1
ATOM 7454 C CA . VAL B 1 447 ? -35.166 50.807 23.736 1.00 27.29 426 VAL B CA 1
ATOM 7455 C C . VAL B 1 447 ? -34.424 52.027 23.172 1.00 32.71 426 VAL B C 1
ATOM 7456 O O . VAL B 1 447 ? -34.581 52.378 22.001 1.00 27.94 426 VAL B O 1
ATOM 7460 N N . ARG B 1 448 ? -33.587 52.655 24.006 1.00 34.39 427 ARG B N 1
ATOM 7461 C CA . ARG B 1 448 ? -32.838 53.838 23.587 1.00 33.37 427 ARG B CA 1
ATOM 7462 C C . ARG B 1 448 ? -31.873 53.475 22.476 1.00 30.49 427 ARG B C 1
ATOM 7463 O O . ARG B 1 448 ? -31.779 54.200 21.499 1.00 35.70 427 ARG B O 1
ATOM 7471 N N . TYR B 1 449 ? -31.182 52.338 22.646 1.00 29.72 428 TYR B N 1
ATOM 7472 C CA . TYR B 1 449 ? -30.247 51.833 21.657 1.00 29.92 428 TYR B CA 1
ATOM 7473 C C . TYR B 1 449 ? -30.958 51.666 20.316 1.00 32.72 428 TYR B C 1
ATOM 7474 O O . TYR B 1 449 ? -30.479 52.146 19.286 1.00 33.01 428 TYR B O 1
ATOM 7483 N N . THR B 1 450 ? -32.098 50.965 20.342 1.00 29.99 429 THR B N 1
ATOM 7484 C CA . THR B 1 450 ? -32.859 50.663 19.144 1.00 29.04 429 THR B CA 1
ATOM 7485 C C . THR B 1 450 ? -33.318 51.953 18.467 1.00 28.40 429 THR B C 1
ATOM 7486 O O . THR B 1 450 ? -33.375 52.002 17.244 1.00 30.17 429 THR B O 1
ATOM 7490 N N . GLN B 1 451 ? -33.706 52.971 19.240 1.00 29.24 430 GLN B N 1
ATOM 7491 C CA . GLN B 1 451 ? -34.211 54.207 18.649 1.00 35.85 430 GLN B CA 1
ATOM 7492 C C . GLN B 1 451 ? -33.186 54.939 17.760 1.00 35.17 430 GLN B C 1
ATOM 7493 O O . GLN B 1 451 ? -33.559 55.790 16.946 1.00 34.28 430 GLN B O 1
ATOM 7499 N N . LYS B 1 452 ? -31.899 54.643 17.931 1.00 31.84 431 LYS B N 1
ATOM 7500 C CA . LYS B 1 452 ? -30.866 55.185 17.057 1.00 36.69 431 LYS B CA 1
ATOM 7501 C C . LYS B 1 452 ? -31.162 54.858 15.590 1.00 38.79 431 LYS B C 1
ATOM 7502 O O . LYS B 1 452 ? -30.731 55.558 14.682 1.00 35.77 431 LYS B O 1
ATOM 7508 N N . ILE B 1 453 ? -31.943 53.813 15.334 1.00 34.55 432 ILE B N 1
ATOM 7509 C CA . ILE B 1 453 ? -32.143 53.378 13.967 1.00 33.75 432 ILE B CA 1
ATOM 7510 C C . ILE B 1 453 ? -32.953 54.425 13.203 1.00 33.30 432 ILE B C 1
ATOM 7511 O O . ILE B 1 453 ? -32.889 54.458 11.983 1.00 36.15 432 ILE B O 1
ATOM 7516 N N . THR B 1 454 ? -33.731 55.257 13.914 1.00 35.07 433 THR B N 1
ATOM 7517 C CA . THR B 1 454 ? -34.555 56.265 13.264 1.00 35.94 433 THR B CA 1
ATOM 7518 C C . THR B 1 454 ? -33.691 57.372 12.645 1.00 42.13 433 THR B C 1
ATOM 7519 O O . THR B 1 454 ? -34.196 58.178 11.868 1.00 40.60 433 THR B O 1
ATOM 7523 N N . LYS B 1 455 ? -32.411 57.441 13.029 1.00 40.77 434 LYS B N 1
ATOM 7524 C CA . LYS B 1 455 ? -31.510 58.494 12.574 1.00 43.58 434 LYS B CA 1
ATOM 7525 C C . LYS B 1 455 ? -30.801 58.096 11.279 1.00 41.43 434 LYS B C 1
ATOM 7526 O O . LYS B 1 455 ? -30.048 58.893 10.735 1.00 39.70 434 LYS B O 1
ATOM 7532 N N . THR B 1 456 ? -30.999 56.862 10.800 1.00 34.57 435 THR B N 1
ATOM 7533 C CA . THR B 1 456 ? -30.255 56.362 9.660 1.00 36.94 435 THR B CA 1
ATOM 7534 C C . THR B 1 456 ? -30.802 56.987 8.384 1.00 36.48 435 THR B C 1
ATOM 7535 O O . THR B 1 456 ? -31.942 57.428 8.335 1.00 36.88 435 THR B O 1
ATOM 7539 N N . GLU B 1 457 ? -29.975 56.983 7.340 1.00 40.04 436 GLU B N 1
ATOM 7540 C CA . GLU B 1 457 ? -30.369 57.557 6.067 1.00 44.91 436 GLU B CA 1
ATOM 7541 C C . GLU B 1 457 ? -31.582 56.795 5.524 1.00 41.19 436 GLU B C 1
ATOM 7542 O O . GLU B 1 457 ? -32.512 57.409 5.002 1.00 37.36 436 GLU B O 1
ATOM 7548 N N . SER B 1 458 ? -31.581 55.466 5.695 1.00 40.08 437 SER B N 1
ATOM 7549 C CA . SER B 1 458 ? -32.678 54.621 5.242 1.00 38.78 437 SER B CA 1
ATOM 7550 C C . SER B 1 458 ? -34.001 54.985 5.917 1.00 35.75 437 SER B C 1
ATOM 7551 O O . SER B 1 458 ? -35.007 55.071 5.220 1.00 38.69 437 SER B O 1
ATOM 7554 N N . LEU B 1 459 ? -34.019 55.171 7.249 1.00 37.38 438 LEU B N 1
ATOM 7555 C CA . LEU B 1 459 ? -35.276 55.170 8.001 1.00 37.10 438 LEU B CA 1
ATOM 7556 C C . LEU B 1 459 ? -35.700 56.561 8.478 1.00 35.45 438 LEU B C 1
ATOM 7557 O O . LEU B 1 459 ? -36.896 56.770 8.702 1.00 33.06 438 LEU B O 1
ATOM 7562 N N . GLU B 1 460 ? -34.777 57.539 8.584 1.00 41.54 439 GLU B N 1
ATOM 7563 C CA . GLU B 1 460 ? -35.155 58.910 8.933 1.00 45.42 439 GLU B CA 1
ATOM 7564 C C . GLU B 1 460 ? -36.294 59.432 8.032 1.00 40.85 439 GLU B C 1
ATOM 7565 O O . GLU B 1 460 ? -37.259 60.017 8.518 1.00 38.57 439 GLU B O 1
ATOM 7571 N N . PRO B 1 461 ? -36.274 59.230 6.696 1.00 40.55 440 PRO B N 1
ATOM 7572 C CA . PRO B 1 461 ? -37.401 59.637 5.850 1.00 43.02 440 PRO B CA 1
ATOM 7573 C C . PRO B 1 461 ? -38.772 59.051 6.178 1.00 40.89 440 PRO B C 1
ATOM 7574 O O . PRO B 1 461 ? -39.788 59.575 5.721 1.00 41.98 440 PRO B O 1
ATOM 7578 N N . TYR B 1 462 ? -38.803 57.943 6.933 1.00 40.67 441 TYR B N 1
ATOM 7579 C CA . TYR B 1 462 ? -40.060 57.285 7.276 1.00 35.28 441 TYR B CA 1
ATOM 7580 C C . TYR B 1 462 ? -40.446 57.485 8.742 1.00 36.25 441 TYR B C 1
ATOM 7581 O O . TYR B 1 462 ? -41.367 56.819 9.219 1.00 33.59 441 TYR B O 1
ATOM 7590 N N . THR B 1 463 ? -39.726 58.362 9.462 1.00 34.18 442 THR B N 1
ATOM 7591 C CA . THR B 1 463 ? -39.920 58.547 10.893 1.00 35.13 442 THR B CA 1
ATOM 7592 C C . THR B 1 463 ? -40.500 59.941 11.145 1.00 36.27 442 THR B C 1
ATOM 7593 O O . THR B 1 463 ? -39.764 60.888 11.402 1.00 45.10 442 THR B O 1
ATOM 7597 N N . TYR B 1 464 ? -41.824 60.068 11.096 1.00 36.20 443 TYR B N 1
ATOM 7598 C CA . TYR B 1 464 ? -42.473 61.334 11.378 1.00 34.80 443 TYR B CA 1
ATOM 7599 C C . TYR B 1 464 ? -42.825 61.431 12.862 1.00 39.90 443 TYR B C 1
ATOM 7600 O O . TYR B 1 464 ? -42.431 62.379 13.538 1.00 39.16 443 TYR B O 1
ATOM 7609 N N . LEU B 1 465 ? -43.594 60.457 13.365 1.00 38.91 444 LEU B N 1
ATOM 7610 C CA . LEU B 1 465 ? -43.942 60.402 14.776 1.00 37.01 444 LEU B CA 1
ATOM 7611 C C . LEU B 1 465 ? -43.597 59.025 15.329 1.00 35.79 444 LEU B C 1
ATOM 7612 O O . LEU B 1 465 ? -43.641 58.033 14.592 1.00 31.69 444 LEU B O 1
ATOM 7617 N N . ALA B 1 466 ? -43.235 59.005 16.624 1.00 33.14 445 ALA B N 1
ATOM 7618 C CA . ALA B 1 466 ? -42.745 57.811 17.293 1.00 32.06 445 ALA B CA 1
ATOM 7619 C C . ALA B 1 466 ? -43.495 57.576 18.598 1.00 39.32 445 ALA B C 1
ATOM 7620 O O . ALA B 1 466 ? -43.891 58.528 19.288 1.00 35.76 445 ALA B O 1
ATOM 7622 N N . HIS B 1 467 ? -43.643 56.284 18.938 1.00 34.03 446 HIS B N 1
ATOM 7623 C CA . HIS B 1 467 ? -44.103 55.854 20.248 1.00 31.10 446 HIS B CA 1
ATOM 7624 C C . HIS B 1 467 ? -43.141 54.783 20.738 1.00 32.42 446 HIS B C 1
ATOM 7625 O O . HIS B 1 467 ? -43.011 53.746 20.085 1.00 31.17 446 HIS B O 1
ATOM 7632 N N . PRO B 1 468 ? -42.424 54.968 21.874 1.00 32.72 447 PRO B N 1
ATOM 7633 C CA . PRO B 1 468 ? -42.410 56.231 22.629 1.00 32.54 447 PRO B CA 1
ATOM 7634 C C . PRO B 1 468 ? -41.796 57.368 21.816 1.00 33.95 447 PRO B C 1
ATOM 7635 O O . PRO B 1 468 ? -41.064 57.112 20.854 1.00 32.54 447 PRO B O 1
ATOM 7639 N N . ALA B 1 469 ? -42.037 58.613 22.242 1.00 38.78 448 ALA B N 1
ATOM 7640 C CA . ALA B 1 469 ? -41.379 59.755 21.617 1.00 41.09 448 ALA B CA 1
ATOM 7641 C C . ALA B 1 469 ? -39.866 59.602 21.766 1.00 43.65 448 ALA B C 1
ATOM 7642 O O . ALA B 1 469 ? -39.372 59.023 22.741 1.00 40.53 448 ALA B O 1
ATOM 7644 N N . LEU B 1 470 ? -39.124 60.131 20.787 1.00 44.61 449 LEU B N 1
ATOM 7645 C CA . LEU B 1 470 ? -37.679 59.980 20.788 1.00 48.34 449 LEU B CA 1
ATOM 7646 C C . LEU B 1 470 ? -37.044 60.775 21.932 1.00 43.27 449 LEU B C 1
ATOM 7647 O O . LEU B 1 470 ? -35.929 60.459 22.333 1.00 45.97 449 LEU B O 1
ATOM 7652 N N . ASP B 1 471 ? -37.769 61.769 22.474 1.00 46.87 450 ASP B N 1
ATOM 7653 C CA . ASP B 1 471 ? -37.280 62.600 23.572 1.00 49.80 450 ASP B CA 1
ATOM 7654 C C . ASP B 1 471 ? -37.817 62.139 24.931 1.00 47.80 450 ASP B C 1
ATOM 7655 O O . ASP B 1 471 ? -37.615 62.820 25.931 1.00 45.36 450 ASP B O 1
ATOM 7660 N N . ALA B 1 472 ? -38.509 60.989 24.986 1.00 44.96 451 ALA B N 1
ATOM 7661 C CA . ALA B 1 472 ? -39.106 60.530 26.231 1.00 36.98 451 ALA B CA 1
ATOM 7662 C C . ALA B 1 472 ? -38.037 60.283 27.289 1.00 32.36 451 ALA B C 1
ATOM 7663 O O . ALA B 1 472 ? -36.954 59.801 26.972 1.00 35.86 451 ALA B O 1
ATOM 7665 N N . THR B 1 473 ? -38.387 60.542 28.553 1.00 34.11 452 THR B N 1
ATOM 7666 C CA . THR B 1 473 ? -37.500 60.276 29.677 1.00 33.49 452 THR B CA 1
ATOM 7667 C C . THR B 1 473 ? -37.423 58.759 29.913 1.00 35.85 452 THR B C 1
ATOM 7668 O O . THR B 1 473 ? -38.278 58.012 29.435 1.00 33.69 452 THR B O 1
ATOM 7672 N N . ASP B 1 474 ? -36.408 58.323 30.678 1.00 32.40 453 ASP B N 1
ATOM 7673 C CA . ASP B 1 474 ? -36.304 56.946 31.145 1.00 32.37 453 ASP B CA 1
ATOM 7674 C C . ASP B 1 474 ? -37.601 56.501 31.828 1.00 34.41 453 ASP B C 1
ATOM 7675 O O . ASP B 1 474 ? -38.054 55.367 31.630 1.00 26.25 453 ASP B O 1
ATOM 7680 N N . GLU B 1 475 ? -38.198 57.404 32.617 1.00 31.48 454 GLU B N 1
ATOM 7681 C CA . GLU B 1 475 ? -39.350 57.072 33.435 1.00 32.00 454 GLU B CA 1
ATOM 7682 C C . GLU B 1 475 ? -40.581 56.876 32.555 1.00 32.22 454 GLU B C 1
ATOM 7683 O O . GLU B 1 475 ? -41.435 56.047 32.862 1.00 30.80 454 GLU B O 1
ATOM 7689 N N . ILE B 1 476 ? -40.714 57.692 31.505 1.00 32.55 455 ILE B N 1
ATOM 7690 C CA . ILE B 1 476 ? -41.799 57.526 30.552 1.00 34.52 455 ILE B CA 1
ATOM 7691 C C . ILE B 1 476 ? -41.627 56.211 29.793 1.00 30.16 455 ILE B C 1
ATOM 7692 O O . ILE B 1 476 ? -42.610 55.488 29.629 1.00 28.70 455 ILE B O 1
ATOM 7697 N N . ILE B 1 477 ? -40.398 55.885 29.375 1.00 27.09 456 ILE B N 1
ATOM 7698 C CA . ILE B 1 477 ? -40.179 54.608 28.700 1.00 30.08 456 ILE B CA 1
ATOM 7699 C C . ILE B 1 477 ? -40.529 53.449 29.648 1.00 29.55 456 ILE B C 1
ATOM 7700 O O . ILE B 1 477 ? -41.282 52.548 29.275 1.00 23.62 456 ILE B O 1
ATOM 7705 N N . GLU B 1 478 ? -40.012 53.495 30.882 1.00 25.61 457 GLU B N 1
ATOM 7706 C CA . GLU B 1 478 ? -40.339 52.500 31.901 1.00 25.49 457 GLU B CA 1
ATOM 7707 C C . GLU B 1 478 ? -41.850 52.264 32.028 1.00 25.91 457 GLU B C 1
ATOM 7708 O O . GLU B 1 478 ? -42.326 51.130 31.991 1.00 23.43 457 GLU B O 1
ATOM 7714 N N . SER B 1 479 ? -42.608 53.343 32.180 1.00 24.62 458 SER B N 1
ATOM 7715 C CA . SER B 1 479 ? -44.045 53.257 32.345 1.00 26.16 458 SER B CA 1
ATOM 7716 C C . SER B 1 479 ? -44.748 52.635 31.135 1.00 25.61 458 SER B C 1
ATOM 7717 O O . SER B 1 479 ? -45.699 51.865 31.316 1.00 25.13 458 SER B O 1
ATOM 7720 N N . LEU B 1 480 ? -44.299 52.982 29.924 1.00 23.26 459 LEU B N 1
ATOM 7721 C CA . LEU B 1 480 ? -44.849 52.425 28.702 1.00 23.88 459 LEU B CA 1
ATOM 7722 C C . LEU B 1 480 ? -44.539 50.932 28.618 1.00 23.17 459 LEU B C 1
ATOM 7723 O O . LEU B 1 480 ? -45.404 50.125 28.220 1.00 25.73 459 LEU B O 1
ATOM 7728 N N . ILE B 1 481 ? -43.325 50.558 29.032 1.00 22.03 460 ILE B N 1
ATOM 7729 C CA . ILE B 1 481 ? -42.969 49.148 29.066 1.00 25.01 460 ILE B CA 1
ATOM 7730 C C . ILE B 1 481 ? -43.918 48.418 30.030 1.00 25.08 460 ILE B C 1
ATOM 7731 O O . ILE B 1 481 ? -44.506 47.392 29.681 1.00 21.90 460 ILE B O 1
ATOM 7736 N N . ARG B 1 482 ? -44.092 48.941 31.243 1.00 22.10 461 ARG B N 1
ATOM 7737 C CA . ARG B 1 482 ? -44.908 48.247 32.228 1.00 24.13 461 ARG B CA 1
ATOM 7738 C C . ARG B 1 482 ? -46.347 48.058 31.744 1.00 27.25 461 ARG B C 1
ATOM 7739 O O . ARG B 1 482 ? -46.987 47.062 32.113 1.00 25.73 461 ARG B O 1
ATOM 7747 N N . ASN B 1 483 ? -46.863 49.048 30.991 1.00 24.22 462 ASN B N 1
ATOM 7748 C CA . ASN B 1 483 ? -48.227 49.021 30.493 1.00 26.67 462 ASN B CA 1
ATOM 7749 C C . ASN B 1 483 ? -48.417 48.213 29.205 1.00 25.06 462 ASN B C 1
ATOM 7750 O O . ASN B 1 483 ? -49.529 47.776 28.967 1.00 24.03 462 ASN B O 1
ATOM 7755 N N . GLU B 1 484 ? -47.370 48.068 28.379 1.00 22.26 463 GLU B N 1
ATOM 7756 C CA . GLU B 1 484 ? -47.528 47.557 27.032 1.00 23.34 463 GLU B CA 1
ATOM 7757 C C . GLU B 1 484 ? -46.690 46.320 26.757 1.00 22.29 463 GLU B C 1
ATOM 7758 O O . GLU B 1 484 ? -46.914 45.664 25.755 1.00 24.36 463 GLU B O 1
ATOM 7764 N N . ALA B 1 485 ? -45.634 46.050 27.523 1.00 22.23 464 ALA B N 1
ATOM 7765 C CA . ALA B 1 485 ? -44.799 44.897 27.205 1.00 21.78 464 ALA B CA 1
ATOM 7766 C C . ALA B 1 485 ? -45.635 43.626 27.398 1.00 22.75 464 ALA B C 1
ATOM 7767 O O . ALA B 1 485 ? -46.543 43.617 28.228 1.00 19.15 464 ALA B O 1
ATOM 7769 N N . SER B 1 486 ? -45.313 42.556 26.666 1.00 22.27 465 SER B N 1
ATOM 7770 C CA . SER B 1 486 ? -46.101 41.335 26.781 1.00 22.53 465 SER B CA 1
ATOM 7771 C C . SER B 1 486 ? -45.235 40.122 26.464 1.00 19.96 465 SER B C 1
ATOM 7772 O O . SER B 1 486 ? -44.125 40.254 25.937 1.00 19.36 465 SER B O 1
ATOM 7775 N N . THR B 1 487 ? -45.769 38.943 26.803 1.00 16.60 466 THR B N 1
ATOM 7776 C CA . THR B 1 487 ? -45.087 37.688 26.589 1.00 17.14 466 THR B CA 1
ATOM 7777 C C . THR B 1 487 ? -44.789 37.493 25.108 1.00 18.04 466 THR B C 1
ATOM 7778 O O . THR B 1 487 ? -45.579 37.878 24.239 1.00 20.10 466 THR B O 1
ATOM 7782 N N . VAL B 1 488 ? -43.629 36.890 24.841 1.00 18.16 467 VAL B N 1
ATOM 7783 C CA . VAL B 1 488 ? -43.312 36.454 23.490 1.00 20.39 467 VAL B CA 1
ATOM 7784 C C . VAL B 1 488 ? -43.642 34.965 23.331 1.00 20.26 467 VAL B C 1
ATOM 7785 O O . VAL B 1 488 ? -43.232 34.348 22.345 1.00 19.72 467 VAL B O 1
ATOM 7789 N N . PHE B 1 489 ? -44.346 34.383 24.321 1.00 17.92 468 PHE B N 1
ATOM 7790 C CA . PHE B 1 489 ? -44.858 33.016 24.258 1.00 17.84 468 PHE B CA 1
ATOM 7791 C C . PHE B 1 489 ? -43.705 32.009 24.312 1.00 19.13 468 PHE B C 1
ATOM 7792 O O . PHE B 1 489 ? -43.796 30.940 23.710 1.00 19.36 468 PHE B O 1
ATOM 7800 N N . HIS B 1 490 ? -42.671 32.287 25.131 1.00 18.56 469 HIS B N 1
ATOM 7801 C CA . HIS B 1 490 ? -41.528 31.393 25.252 1.00 19.14 469 HIS B CA 1
ATOM 7802 C C . HIS B 1 490 ? -41.338 30.848 26.661 1.00 19.21 469 HIS B C 1
ATOM 7803 O O . HIS B 1 490 ? -40.224 30.867 27.179 1.00 19.33 469 HIS B O 1
ATOM 7810 N N . PRO B 1 491 ? -42.375 30.326 27.361 1.00 19.26 470 PRO B N 1
ATOM 7811 C CA . PRO B 1 491 ? -42.160 29.835 28.716 1.00 19.66 470 PRO B CA 1
ATOM 7812 C C . PRO B 1 491 ? -41.302 28.571 28.733 1.00 19.57 470 PRO B C 1
ATOM 7813 O O . PRO B 1 491 ? -41.544 27.646 27.963 1.00 17.36 470 PRO B O 1
ATOM 7817 N N . VAL B 1 492 ? -40.349 28.533 29.675 1.00 18.04 471 VAL B N 1
ATOM 7818 C CA . VAL B 1 492 ? -39.450 27.408 29.836 1.00 17.08 471 VAL B CA 1
ATOM 7819 C C . VAL B 1 492 ? -39.190 27.215 31.317 1.00 16.02 471 VAL B C 1
ATOM 7820 O O . VAL B 1 492 ? -39.517 28.081 32.135 1.00 17.34 471 VAL B O 1
ATOM 7824 N N . GLY B 1 493 ? -38.644 26.058 31.673 1.00 18.68 472 GLY B N 1
ATOM 7825 C CA . GLY B 1 493 ? -37.800 25.985 32.862 1.00 21.21 472 GLY B CA 1
ATOM 7826 C C . GLY B 1 493 ? -38.412 25.345 34.108 1.00 21.44 472 GLY B C 1
ATOM 7827 O O . GLY B 1 493 ? -37.716 25.234 35.122 1.00 21.54 472 GLY B O 1
ATOM 7828 N N . THR B 1 494 ? -39.670 24.892 34.028 1.00 21.07 473 THR B N 1
ATOM 7829 C CA . THR B 1 494 ? -40.411 24.409 35.183 1.00 21.15 473 THR B CA 1
ATOM 7830 C C . THR B 1 494 ? -40.098 22.953 35.549 1.00 22.53 473 THR B C 1
ATOM 7831 O O . THR B 1 494 ? -40.606 22.476 36.557 1.00 20.53 473 THR B O 1
ATOM 7835 N N . ALA B 1 495 ? -39.301 22.247 34.738 1.00 20.04 474 ALA B N 1
ATOM 7836 C CA . ALA B 1 495 ? -38.755 20.946 35.118 1.00 23.02 474 ALA B CA 1
ATOM 7837 C C . ALA B 1 495 ? -37.299 20.881 34.655 1.00 21.96 474 ALA B C 1
ATOM 7838 O O . ALA B 1 495 ? -36.895 20.029 33.885 1.00 19.77 474 ALA B O 1
ATOM 7840 N N . ARG B 1 496 ? -36.503 21.812 35.199 1.00 22.45 475 ARG B N 1
ATOM 7841 C CA . ARG B 1 496 ? -35.195 22.156 34.694 1.00 21.53 475 ARG B CA 1
ATOM 7842 C C . ARG B 1 496 ? -34.255 20.944 34.676 1.00 22.34 475 ARG B C 1
ATOM 7843 O O . ARG B 1 496 ? -34.101 20.230 35.659 1.00 23.63 475 ARG B O 1
ATOM 7851 N N . MET B 1 497 ? -33.582 20.762 33.542 1.00 21.66 476 MET B N 1
ATOM 7852 C CA . MET B 1 497 ? -32.537 19.757 33.426 1.00 24.16 476 MET B CA 1
ATOM 7853 C C . MET B 1 497 ? -31.226 20.313 34.001 1.00 26.33 476 MET B C 1
ATOM 7854 O O . MET B 1 497 ? -30.806 21.431 33.677 1.00 24.34 476 MET B O 1
ATOM 7859 N N . GLY B 1 498 ? -30.587 19.530 34.869 1.00 25.91 477 GLY B N 1
ATOM 7860 C CA . GLY B 1 498 ? -29.260 19.902 35.359 1.00 30.62 477 GLY B CA 1
ATOM 7861 C C . GLY B 1 498 ? -28.612 18.747 36.123 1.00 29.91 477 GLY B C 1
ATOM 7862 O O . GLY B 1 498 ? -28.889 17.576 35.853 1.00 31.92 477 GLY B O 1
ATOM 7863 N N . ASP B 1 499 ? -27.746 19.117 37.064 1.00 31.21 478 ASP B N 1
ATOM 7864 C CA . ASP B 1 499 ? -26.942 18.175 37.822 1.00 30.84 478 ASP B CA 1
ATOM 7865 C C . ASP B 1 499 ? -27.696 17.844 39.095 1.00 29.95 478 ASP B C 1
ATOM 7866 O O . ASP B 1 499 ? -27.633 18.599 40.054 1.00 31.92 478 ASP B O 1
ATOM 7871 N N . VAL B 1 500 ? -28.392 16.699 39.091 1.00 29.04 479 VAL B N 1
ATOM 7872 C CA . VAL B 1 500 ? -29.269 16.366 40.203 1.00 29.21 479 VAL B CA 1
ATOM 7873 C C . VAL B 1 500 ? -28.460 15.879 41.417 1.00 35.10 479 VAL B C 1
ATOM 7874 O O . VAL B 1 500 ? -29.025 15.663 42.475 1.00 33.63 479 VAL B O 1
ATOM 7878 N N . GLU B 1 501 ? -27.145 15.689 41.270 1.00 40.83 480 GLU B N 1
ATOM 7879 C CA . GLU B 1 501 ? -26.296 15.256 42.378 1.00 39.51 480 GLU B CA 1
ATOM 7880 C C . GLU B 1 501 ? -25.919 16.453 43.250 1.00 39.29 480 GLU B C 1
ATOM 7881 O O . GLU B 1 501 ? -25.865 16.326 44.466 1.00 45.61 480 GLU B O 1
ATOM 7887 N N . ASN B 1 502 ? -25.708 17.622 42.638 1.00 39.21 481 ASN B N 1
ATOM 7888 C CA . ASN B 1 502 ? -25.147 18.780 43.327 1.00 40.06 481 ASN B CA 1
ATOM 7889 C C . ASN B 1 502 ? -26.091 19.983 43.311 1.00 41.40 481 ASN B C 1
ATOM 7890 O O . ASN B 1 502 ? -25.831 20.985 43.976 1.00 39.52 481 ASN B O 1
ATOM 7895 N N . ASP B 1 503 ? -27.197 19.902 42.563 1.00 31.93 482 ASP B N 1
ATOM 7896 C CA . ASP B 1 503 ? -28.098 21.033 42.451 1.00 30.49 482 ASP B CA 1
ATOM 7897 C C . ASP B 1 503 ? -29.458 20.597 42.981 1.00 30.35 482 ASP B C 1
ATOM 7898 O O . ASP B 1 503 ? -30.149 19.841 42.302 1.00 28.82 482 ASP B O 1
ATOM 7903 N N . SER B 1 504 ? -29.852 21.086 44.164 1.00 27.27 483 SER B N 1
ATOM 7904 C C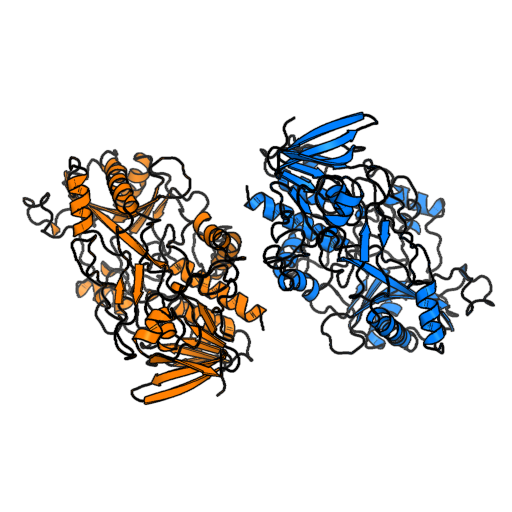A . SER B 1 504 ? -31.091 20.621 44.788 1.00 29.44 483 SER B CA 1
ATOM 7905 C C . SER B 1 504 ? -32.345 21.051 44.003 1.00 29.46 483 SER B C 1
ATOM 7906 O O . SER B 1 504 ? -33.427 20.466 44.194 1.00 23.21 483 SER B O 1
ATOM 7909 N N . LEU B 1 505 ? -32.213 22.047 43.103 1.00 26.17 484 LEU B N 1
ATOM 7910 C CA . LEU B 1 505 ? -33.365 22.561 42.361 1.00 28.84 484 LEU B CA 1
ATOM 7911 C C . LEU B 1 505 ? -33.433 22.007 40.936 1.00 27.01 484 LEU B C 1
ATOM 7912 O O . LEU B 1 505 ? -34.354 22.329 40.198 1.00 24.07 484 LEU B O 1
ATOM 7917 N N . ALA B 1 506 ? -32.477 21.169 40.529 1.00 25.99 485 ALA B N 1
ATOM 7918 C CA . ALA B 1 506 ? -32.604 20.511 39.236 1.00 25.49 485 ALA B CA 1
ATOM 7919 C C . ALA B 1 506 ? -33.682 19.439 39.357 1.00 24.10 485 ALA B C 1
ATOM 7920 O O . ALA B 1 506 ? -33.847 18.833 40.432 1.00 24.44 485 ALA B O 1
ATOM 7922 N N . VAL B 1 507 ? -34.428 19.245 38.253 1.00 20.57 486 VAL B N 1
ATOM 7923 C CA . VAL B 1 507 ? -35.566 18.353 38.273 1.00 20.90 486 VAL B CA 1
ATOM 7924 C C . VAL B 1 507 ? -35.223 17.078 37.528 1.00 22.73 486 VAL B C 1
ATOM 7925 O O . VAL B 1 507 ? -35.473 15.980 38.037 1.00 25.30 486 VAL B O 1
ATOM 7929 N N . VAL B 1 508 ? -34.660 17.231 36.332 1.00 23.82 487 VAL B N 1
ATOM 7930 C CA . VAL B 1 508 ? -34.257 16.061 35.567 1.00 24.31 487 VAL B CA 1
ATOM 7931 C C . VAL B 1 508 ? -32.752 16.109 35.342 1.00 27.34 487 VAL B C 1
ATOM 7932 O O . VAL B 1 508 ? -32.143 17.173 35.331 1.00 26.56 487 VAL B O 1
ATOM 7936 N N . ASP B 1 509 ? -32.162 14.922 35.138 1.00 26.80 488 ASP B N 1
ATOM 7937 C CA . ASP B 1 509 ? -30.737 14.814 34.889 1.00 27.82 488 ASP B CA 1
ATOM 7938 C C . ASP B 1 509 ? -30.493 14.951 33.392 1.00 30.99 488 ASP B C 1
ATOM 7939 O O . ASP B 1 509 ? -31.421 15.213 32.632 1.00 30.10 488 ASP B O 1
ATOM 7944 N N . SER B 1 510 ? -29.234 14.736 33.006 1.00 30.52 489 SER B N 1
ATOM 7945 C CA . SER B 1 510 ? -28.737 14.805 31.638 1.00 37.30 489 SER B CA 1
ATOM 7946 C C . SER B 1 510 ? -29.413 13.798 30.720 1.00 29.69 489 SER B C 1
ATOM 7947 O O . SER B 1 510 ? -29.384 13.975 29.505 1.00 27.80 489 SER B O 1
ATOM 7950 N N . SER B 1 511 ? -29.962 12.730 31.306 1.00 25.60 490 SER B N 1
ATOM 7951 C CA . SER B 1 511 ? -30.723 11.740 30.555 1.00 28.91 490 SER B CA 1
ATOM 7952 C C . SER B 1 511 ? -32.230 12.030 30.541 1.00 28.16 490 SER B C 1
ATOM 7953 O O . SER B 1 511 ? -33.009 11.242 30.018 1.00 30.23 490 SER B O 1
ATOM 7956 N N . LEU B 1 512 ? -32.640 13.158 31.122 1.00 29.61 491 LEU B N 1
ATOM 7957 C CA . LEU B 1 512 ? -34.026 13.622 31.146 1.00 27.26 491 LEU B CA 1
ATOM 7958 C C . LEU B 1 512 ? -34.844 12.825 32.158 1.00 28.44 491 LEU B C 1
ATOM 7959 O O . LEU B 1 512 ? -36.066 12.931 32.179 1.00 26.62 491 LEU B O 1
ATOM 7964 N N . LYS B 1 513 ? -34.164 12.073 33.035 1.00 28.87 492 LYS B N 1
ATOM 7965 C CA . LYS B 1 513 ? -34.846 11.293 34.043 1.00 28.21 492 LYS B CA 1
ATOM 7966 C C . LYS B 1 513 ? -35.152 12.160 35.247 1.00 27.91 492 LYS B C 1
ATOM 7967 O O . LYS B 1 513 ? -34.280 12.860 35.755 1.00 30.15 492 LYS B O 1
ATOM 7973 N N . VAL B 1 514 ? -36.380 12.019 35.745 1.00 26.84 493 VAL B N 1
ATOM 7974 C CA . VAL B 1 514 ? -36.814 12.725 36.922 1.00 26.51 493 VAL B CA 1
ATOM 7975 C C . VAL B 1 514 ? -36.109 12.126 38.131 1.00 28.99 493 VAL B C 1
ATOM 7976 O O . VAL B 1 514 ? -36.099 10.914 38.329 1.00 28.58 493 VAL B O 1
ATOM 7980 N N . ARG B 1 515 ? -35.537 13.032 38.915 1.00 26.57 494 ARG B N 1
ATOM 7981 C CA . ARG B 1 515 ? -34.899 12.730 40.174 1.00 33.89 494 ARG B CA 1
ATOM 7982 C C . ARG B 1 515 ? -35.810 11.955 41.125 1.00 28.13 494 ARG B C 1
ATOM 7983 O O . ARG B 1 515 ? -36.943 12.346 41.356 1.00 28.74 494 ARG B O 1
ATOM 7991 N N . GLY B 1 516 ? -35.268 10.897 41.729 1.00 30.01 495 GLY B N 1
ATOM 7992 C CA . GLY B 1 516 ? -35.971 10.149 42.762 1.00 28.79 495 GLY B CA 1
ATOM 7993 C C . GLY B 1 516 ? -36.945 9.118 42.172 1.00 29.61 495 GLY B C 1
ATOM 7994 O O . GLY B 1 516 ? -37.675 8.476 42.909 1.00 32.34 495 GLY B O 1
ATOM 7995 N N . ILE B 1 517 ? -36.971 8.985 40.843 1.00 28.79 496 ILE B N 1
ATOM 7996 C CA . ILE B 1 517 ? -38.006 8.221 40.171 1.00 29.97 496 ILE B CA 1
ATOM 7997 C C . ILE B 1 517 ? -37.344 7.366 39.108 1.00 26.73 496 ILE B C 1
ATOM 7998 O O . ILE B 1 517 ? -36.424 7.839 38.445 1.00 29.51 496 ILE B O 1
ATOM 8003 N N . GLN B 1 518 ? -37.890 6.157 38.892 1.00 26.00 497 GLN B N 1
ATOM 8004 C CA . GLN B 1 518 ? -37.437 5.328 37.778 1.00 26.35 497 GLN B CA 1
ATOM 8005 C C . GLN B 1 518 ? -38.538 5.254 36.732 1.00 23.26 497 GLN B C 1
ATOM 8006 O O . GLN B 1 518 ? -39.697 5.230 37.088 1.00 25.40 497 GLN B O 1
ATOM 8012 N N . GLY B 1 519 ? -38.146 5.257 35.456 1.00 25.78 498 GLY B N 1
ATOM 8013 C CA . GLY B 1 519 ? -39.055 5.059 34.347 1.00 26.87 498 GLY B CA 1
ATOM 8014 C C . GLY B 1 519 ? -39.877 6.315 34.012 1.00 30.67 498 GLY B C 1
ATOM 8015 O O . GLY B 1 519 ? -40.936 6.180 33.393 1.00 31.74 498 GLY B O 1
ATOM 8016 N N . LEU B 1 520 ? -39.395 7.514 34.379 1.00 26.85 499 LEU B N 1
ATOM 8017 C CA . LEU B 1 520 ? -40.110 8.763 34.105 1.00 25.08 499 LEU B CA 1
ATOM 8018 C C . LEU B 1 520 ? -39.131 9.809 33.568 1.00 27.11 499 LEU B C 1
ATOM 8019 O O . LEU B 1 520 ? -38.142 10.164 34.241 1.00 25.56 499 LEU B O 1
ATOM 8024 N N . ARG B 1 521 ? -39.391 10.280 32.341 1.00 25.75 500 ARG B N 1
ATOM 8025 C CA . ARG B 1 521 ? -38.584 11.330 31.728 1.00 25.94 500 ARG B CA 1
ATOM 8026 C C . ARG B 1 521 ? -39.474 12.504 31.322 1.00 24.48 500 ARG B C 1
ATOM 8027 O O . ARG B 1 521 ? -40.692 12.346 31.158 1.00 21.36 500 ARG B O 1
ATOM 8035 N N . VAL B 1 522 ? -38.841 13.668 31.151 1.00 20.83 501 VAL B N 1
ATOM 8036 C CA . VAL B 1 522 ? -39.526 14.859 30.693 1.00 20.90 501 VAL B CA 1
ATOM 8037 C C . VAL B 1 522 ? -38.744 15.333 29.477 1.00 20.01 501 VAL B C 1
ATOM 8038 O O . VAL B 1 522 ? -37.525 15.387 29.526 1.00 22.89 501 VAL B O 1
ATOM 8042 N N . ALA B 1 523 ? -39.456 15.640 28.402 1.00 21.75 502 ALA B N 1
ATOM 8043 C CA . ALA B 1 523 ? -38.857 16.133 27.171 1.00 22.35 502 ALA B CA 1
ATOM 8044 C C . ALA B 1 523 ? -39.809 17.112 26.479 1.00 22.19 502 ALA B C 1
ATOM 8045 O O . ALA B 1 523 ? -40.706 16.702 25.732 1.00 21.90 502 ALA B O 1
ATOM 8047 N N . ASP B 1 524 ? -39.578 18.397 26.766 1.00 21.74 503 ASP B N 1
ATOM 8048 C CA . ASP B 1 524 ? -40.358 19.514 26.265 1.00 21.55 503 ASP B CA 1
ATOM 8049 C C . ASP B 1 524 ? -39.671 20.795 26.739 1.00 19.34 503 ASP B C 1
ATOM 8050 O O . ASP B 1 524 ? -38.575 20.744 27.281 1.00 20.56 503 ASP B O 1
ATOM 8055 N N . ALA B 1 525 ? -40.320 21.941 26.577 1.00 20.06 504 ALA B N 1
ATOM 8056 C CA . ALA B 1 525 ? -39.703 23.220 26.914 1.00 17.63 504 ALA B CA 1
ATOM 8057 C C . ALA B 1 525 ? -39.458 23.320 28.417 1.00 18.11 504 ALA B C 1
ATOM 8058 O O . ALA B 1 525 ? -38.676 24.165 28.852 1.00 19.81 504 ALA B O 1
ATOM 8060 N N . SER B 1 526 ? -40.150 22.489 29.220 1.00 18.21 505 SER B N 1
ATOM 8061 C CA . SER B 1 526 ? -40.025 22.603 30.666 1.00 19.61 505 SER B CA 1
ATOM 8062 C C . SER B 1 526 ? -38.600 22.311 31.138 1.00 19.34 505 SER B C 1
ATOM 8063 O O . SER B 1 526 ? -38.213 22.808 32.203 1.00 19.30 505 SER B O 1
ATOM 8066 N N . ILE B 1 527 ? -37.835 21.506 30.378 1.00 19.59 506 ILE B N 1
ATOM 8067 C CA . ILE B 1 527 ? -36.513 21.081 30.811 1.00 23.33 506 ILE B CA 1
ATOM 8068 C C . ILE B 1 527 ? -35.457 22.146 30.451 1.00 24.15 506 ILE B C 1
ATOM 8069 O O . ILE B 1 527 ? -34.370 22.144 31.002 1.00 24.42 506 ILE B O 1
ATOM 8074 N N . ILE B 1 528 ? -35.785 23.073 29.554 1.00 23.71 507 ILE B N 1
ATOM 8075 C CA . ILE B 1 528 ? -34.846 24.095 29.105 1.00 23.11 507 ILE B CA 1
ATOM 8076 C C . ILE B 1 528 ? -34.579 25.033 30.277 1.00 23.93 507 ILE B C 1
ATOM 8077 O O . ILE B 1 528 ? -35.529 25.549 30.858 1.00 23.65 507 ILE B O 1
ATOM 8082 N N . PRO B 1 529 ? -33.307 25.226 30.704 1.00 25.95 508 PRO B N 1
ATOM 8083 C CA . PRO B 1 529 ? -33.019 26.046 31.887 1.00 24.67 508 PRO B CA 1
ATOM 8084 C C . PRO B 1 529 ? -33.406 27.516 31.786 1.00 22.58 508 PRO B C 1
ATOM 8085 O O . PRO B 1 529 ? -33.862 28.128 32.759 1.00 23.48 508 PRO B O 1
ATOM 8089 N N . ALA B 1 530 ? -33.189 28.079 30.608 1.00 21.90 509 ALA B N 1
ATOM 8090 C CA . ALA B 1 530 ? -33.352 29.493 30.397 1.00 23.24 509 ALA B CA 1
ATOM 8091 C C . ALA B 1 530 ? -33.686 29.752 28.934 1.00 23.13 509 ALA B C 1
ATOM 8092 O O . ALA B 1 530 ? -33.240 29.048 28.036 1.00 24.21 509 ALA B O 1
ATOM 8094 N N . VAL B 1 531 ? -34.458 30.807 28.713 1.00 23.45 510 VAL B N 1
ATOM 8095 C CA . VAL B 1 531 ? -34.852 31.176 27.370 1.00 26.76 510 VAL B CA 1
ATOM 8096 C C . VAL B 1 531 ? -33.591 31.468 26.551 1.00 34.84 510 VAL B C 1
ATOM 8097 O O . VAL B 1 531 ? -32.552 31.842 27.106 1.00 33.41 510 VAL B O 1
ATOM 8101 N N . ASN B 1 532 ? -33.697 31.283 25.224 1.00 35.80 511 ASN B N 1
ATOM 8102 C CA . ASN B 1 532 ? -32.545 31.394 24.331 1.00 34.41 511 ASN B CA 1
ATOM 8103 C C . ASN B 1 532 ? -32.484 32.827 23.785 1.00 38.60 511 ASN B C 1
ATOM 8104 O O . ASN B 1 532 ? -33.331 33.664 24.089 1.00 33.29 511 ASN B O 1
ATOM 8109 N N . ARG B 1 533 ? -31.455 33.114 22.977 1.00 33.66 512 ARG B N 1
ATOM 8110 C CA . ARG B 1 533 ? -31.378 34.337 22.195 1.00 32.37 512 ARG B CA 1
ATOM 8111 C C . ARG B 1 533 ? -32.098 34.064 20.878 1.00 35.40 512 ARG B C 1
ATOM 8112 O O . ARG B 1 533 ? -31.492 33.907 19.824 1.00 36.69 512 ARG B O 1
ATOM 8120 N N . GLY B 1 534 ? -33.414 33.992 20.972 1.00 30.15 513 GLY B N 1
ATOM 8121 C CA . GLY B 1 534 ? -34.245 33.510 19.889 1.00 32.48 513 GLY B CA 1
ATOM 8122 C C . GLY B 1 534 ? -35.598 33.061 20.430 1.00 29.34 513 GLY B C 1
ATOM 8123 O O . GLY B 1 534 ? -36.061 33.599 21.446 1.00 31.31 513 GLY B O 1
ATOM 8124 N N . HIS B 1 535 ? -36.187 32.073 19.743 1.00 25.11 514 HIS B N 1
ATOM 8125 C CA . HIS B 1 535 ? -37.545 31.635 19.974 1.00 23.48 514 HIS B CA 1
ATOM 8126 C C . HIS B 1 535 ? -37.515 30.142 20.266 1.00 20.98 514 HIS B C 1
ATOM 8127 O O . HIS B 1 535 ? -36.669 29.450 19.721 1.00 22.25 514 HIS B O 1
ATOM 8134 N N . THR B 1 536 ? -38.470 29.629 21.073 1.00 20.97 515 THR B N 1
ATOM 8135 C CA . THR B 1 536 ? -38.264 28.332 21.724 1.00 21.41 515 THR B CA 1
ATOM 8136 C C . THR B 1 536 ? -38.678 27.099 20.914 1.00 20.66 515 THR B C 1
ATOM 8137 O O . THR B 1 536 ? -38.352 25.998 21.354 1.00 22.45 515 THR B O 1
ATOM 8141 N N . MET B 1 537 ? -39.379 27.235 19.775 1.00 21.70 516 MET B N 1
ATOM 8142 C CA . MET B 1 537 ? -39.781 26.063 19.000 1.00 21.37 516 MET B CA 1
ATOM 8143 C C . MET B 1 537 ? -38.555 25.222 18.611 1.00 21.17 516 MET B C 1
ATOM 8144 O O . MET B 1 537 ? -38.530 23.990 18.781 1.00 18.93 516 MET B O 1
ATOM 8149 N N . ALA B 1 538 ? -37.517 25.888 18.084 1.00 21.47 517 ALA B N 1
ATOM 8150 C CA . ALA B 1 538 ? -36.364 25.192 17.539 1.00 21.46 517 ALA B CA 1
ATOM 8151 C C . ALA B 1 538 ? -35.608 24.394 18.606 1.00 23.28 517 ALA B C 1
ATOM 8152 O O . ALA B 1 538 ? -35.373 23.181 18.429 1.00 24.03 517 ALA B O 1
ATOM 8154 N N . PRO B 1 539 ? -35.186 24.997 19.745 1.00 21.61 518 PRO B N 1
ATOM 8155 C CA . PRO B 1 539 ? -34.583 24.204 20.808 1.00 21.09 518 PRO B CA 1
ATOM 8156 C C . PRO B 1 539 ? -35.500 23.087 21.328 1.00 20.23 518 PRO B C 1
ATOM 8157 O O . PRO B 1 539 ? -35.009 22.050 21.729 1.00 21.09 518 PRO B O 1
ATOM 8161 N N . VAL B 1 540 ? -36.821 23.251 21.265 1.00 19.83 519 VAL B N 1
ATOM 8162 C CA . VAL B 1 540 ? -37.726 22.196 21.724 1.00 20.50 519 VAL B CA 1
ATOM 8163 C C . VAL B 1 540 ? -37.649 20.973 20.805 1.00 21.39 519 VAL B C 1
ATOM 8164 O O . VAL B 1 540 ? -37.648 19.847 21.306 1.00 22.60 519 VAL B O 1
ATOM 8168 N N . VAL B 1 541 ? -37.596 21.192 19.480 1.00 21.17 520 VAL B N 1
ATOM 8169 C CA . VAL B 1 541 ? -37.405 20.093 18.541 1.00 24.49 520 VAL B CA 1
ATOM 8170 C C . VAL B 1 541 ? -36.045 19.421 18.782 1.00 24.95 520 VAL B C 1
ATOM 8171 O O . VAL B 1 541 ? -35.944 18.194 18.770 1.00 24.71 520 VAL B O 1
ATOM 8175 N N . TYR B 1 542 ? -35.003 20.229 19.032 1.00 26.16 521 TYR B N 1
ATOM 8176 C CA . TYR B 1 542 ? -33.712 19.717 19.463 1.00 24.17 521 TYR B CA 1
ATOM 8177 C C . TYR B 1 542 ? -33.863 18.798 20.674 1.00 24.59 521 TYR B C 1
ATOM 8178 O O . TYR B 1 542 ? -33.262 17.716 20.720 1.00 22.70 521 TYR B O 1
ATOM 8187 N N . VAL B 1 543 ? -34.626 19.239 21.691 1.00 22.64 522 VAL B N 1
ATOM 8188 C CA . VAL B 1 543 ? -34.873 18.403 22.860 1.00 21.87 522 VAL B CA 1
ATOM 8189 C C . VAL B 1 543 ? -35.484 17.056 22.449 1.00 22.69 522 VAL B C 1
ATOM 8190 O O . VAL B 1 543 ? -35.119 16.010 22.995 1.00 24.84 522 VAL B O 1
ATOM 8194 N N . GLY B 1 544 ? -36.430 17.077 21.510 1.00 22.24 523 GLY B N 1
ATOM 8195 C CA . GLY B 1 544 ? -37.096 15.853 21.073 1.00 2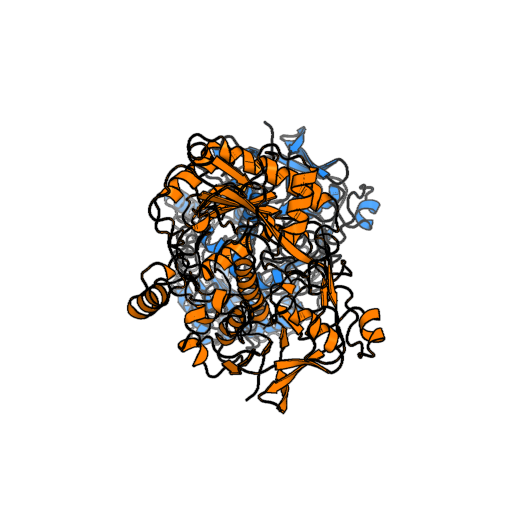2.60 523 GLY B CA 1
ATOM 8196 C C 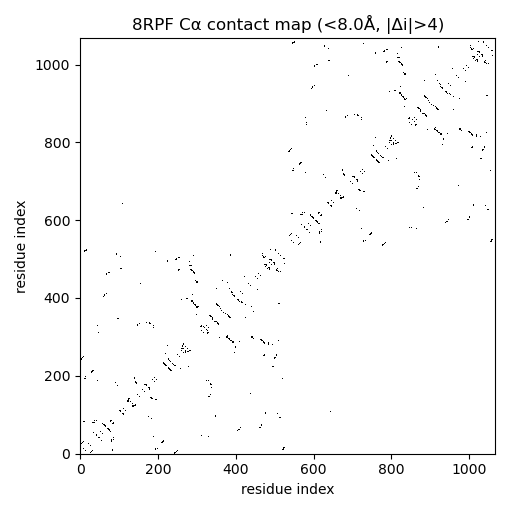. GLY B 1 544 ? -36.100 14.883 20.426 1.00 23.95 523 GLY B C 1
ATOM 8197 O O . GLY B 1 544 ? -36.125 13.690 20.715 1.00 20.42 523 GLY B O 1
ATOM 8198 N N . GLU B 1 545 ? -35.222 15.401 19.548 1.00 27.19 524 GLU B N 1
ATOM 8199 C CA . GLU B 1 545 ? -34.225 14.579 18.868 1.00 27.73 524 GLU B CA 1
ATOM 8200 C C . GLU B 1 545 ? -33.212 14.037 19.880 1.00 28.02 524 GLU B C 1
ATOM 8201 O O . GLU B 1 545 ? -32.821 12.867 19.834 1.00 30.80 524 GLU B O 1
ATOM 8207 N N . MET B 1 546 ? -32.830 14.872 20.847 1.00 25.75 525 MET B N 1
ATOM 8208 C CA . MET B 1 546 ? -31.887 14.474 21.875 1.00 24.96 525 MET B CA 1
ATOM 8209 C C . MET B 1 546 ? -32.478 13.394 22.791 1.00 27.96 525 MET B C 1
ATOM 8210 O O . MET B 1 546 ? -31.801 12.414 23.108 1.00 26.15 525 MET B O 1
ATOM 8215 N N . ALA B 1 547 ? -33.724 13.578 23.239 1.00 25.33 526 ALA B N 1
ATOM 8216 C CA . ALA B 1 547 ? -34.407 12.578 24.054 1.00 27.27 526 ALA B CA 1
ATOM 8217 C C . ALA B 1 547 ? -34.455 11.231 23.337 1.00 25.70 526 ALA B C 1
ATOM 8218 O O . ALA B 1 547 ? -34.283 10.195 23.952 1.00 31.18 526 ALA B O 1
ATOM 8220 N N . SER B 1 548 ? -34.811 11.261 22.061 1.00 26.37 527 SER B N 1
ATOM 8221 C CA . SER B 1 548 ? -34.932 10.061 21.248 1.00 28.12 527 SER B CA 1
ATOM 8222 C C . SER B 1 548 ? -33.610 9.283 21.236 1.00 28.63 527 SER B C 1
ATOM 8223 O O . SER B 1 548 ? -33.596 8.083 21.520 1.00 29.46 527 SER B O 1
ATOM 8226 N N . GLU B 1 549 ? -32.519 9.988 20.921 1.00 29.67 528 GLU B N 1
ATOM 8227 C CA . GLU B 1 549 ? -31.160 9.443 20.952 1.00 34.51 528 GLU B CA 1
ATOM 8228 C C . GLU B 1 549 ? -30.812 8.832 22.307 1.00 30.06 528 GLU B C 1
ATOM 8229 O O . GLU B 1 549 ? -30.259 7.739 22.400 1.00 30.60 528 GLU B O 1
ATOM 8235 N N . ILE B 1 550 ? -31.089 9.586 23.365 1.00 32.53 529 ILE B N 1
ATOM 8236 C CA . ILE B 1 550 ? -30.754 9.180 24.718 1.00 29.85 529 ILE B CA 1
ATOM 8237 C C . ILE B 1 550 ? -31.507 7.903 25.066 1.00 36.08 529 ILE B C 1
ATOM 8238 O O . ILE B 1 550 ? -30.926 6.951 25.579 1.00 38.95 529 ILE B O 1
ATOM 8243 N N . ILE B 1 551 ? -32.801 7.874 24.771 1.00 35.56 530 ILE B N 1
ATOM 8244 C CA . ILE B 1 551 ? -33.608 6.724 25.138 1.00 36.17 530 ILE B CA 1
ATOM 8245 C C . ILE B 1 551 ? -33.175 5.491 24.338 1.00 36.23 530 ILE B C 1
ATOM 8246 O O . ILE B 1 551 ? -33.044 4.423 24.917 1.00 37.57 530 ILE B O 1
ATOM 8251 N N . ILE B 1 552 ? -32.983 5.648 23.024 1.00 37.50 531 ILE B N 1
ATOM 8252 C CA . ILE B 1 552 ? -32.635 4.541 22.159 1.00 37.96 531 ILE B CA 1
ATOM 8253 C C . ILE B 1 552 ? -31.324 3.918 22.634 1.00 45.10 531 ILE B C 1
ATOM 8254 O O . ILE B 1 552 ? -31.190 2.697 22.598 1.00 40.30 531 ILE B O 1
ATOM 8259 N N . ASN B 1 553 ? -30.382 4.757 23.106 1.00 47.81 532 ASN B N 1
ATOM 8260 C CA . ASN B 1 553 ? -29.047 4.313 23.496 1.00 53.88 532 ASN B CA 1
ATOM 8261 C C . ASN B 1 553 ? -29.031 3.708 24.898 1.00 57.87 532 ASN B C 1
ATOM 8262 O O . ASN B 1 553 ? -28.022 3.142 25.298 1.00 73.80 532 ASN B O 1
ATOM 8267 N N . ASP B 1 554 ? -30.121 3.853 25.655 1.00 64.15 533 ASP B N 1
ATOM 8268 C CA . ASP B 1 554 ? -30.306 3.123 26.902 1.00 68.30 533 ASP B CA 1
ATOM 8269 C C . ASP B 1 554 ? -30.719 1.679 26.613 1.00 74.30 533 ASP B C 1
ATOM 8270 O O . ASP B 1 554 ? -30.280 0.764 27.308 1.00 65.63 533 ASP B O 1
ATOM 8275 N N . ASN B 1 555 ? -31.570 1.494 25.589 1.00 83.31 534 ASN B N 1
ATOM 8276 C CA . ASN B 1 555 ? -32.201 0.217 25.282 1.00 84.84 534 ASN B CA 1
ATOM 8277 C C . ASN B 1 555 ? -31.437 -0.488 24.153 1.00 80.56 534 ASN B C 1
ATOM 8278 O O . ASN B 1 555 ? -32.080 -0.812 23.135 1.00 78.91 534 ASN B O 1
#